Protein AF-A0A3M3CGK5-F1 (afdb_monomer_lite)

InterPro domains:
  IPR025157 Hemagglutinin repeat [PF13332] (5-58)
  IPR025157 Hemagglutinin repeat [PF13332] (68-159)
  IPR025157 Hemagglutinin repeat [PF13332] (257-401)
  IPR025157 Hemagglutinin repeat [PF13332] (557-717)
  IPR025157 Hemagglutinin repeat [PF13332] (726-782)

Sequence (1251 aa):
QEDHVSQVSADLKAGGSVALQAGQNLDIIASRINAGSNIALDAAQDLTIASAQDESSYFYAKKSKGSFGRSSSKQQESYDSSNVASVINAGQDLTINTTKAADGSVSINGGHDVSVIGSRLSAGNDLILGAINDVTVLSGVDEQGAYSQKSKSGSFGVSKSGKSELKTSSTQVASELNAGNDVVVASGKDITLRASNIGAGNDVDLRAGLLDKTGDINLLSANDEASSHSDEYKKKTGLSVSGGFLSISSAKEAGGQAQSSTSVGSQINAAGNVSLQTERDINIVGSGVNAGANVSLNAGQDVNILSAQSTQSNQDWEKNRQSGIGVSSNANGVTFFAGVDRTKEKNRLEQQSAAASQVRAGEDLTVNAKRDINQVGSDLQALNDINLTAGRNIKIDTARESQAVEQQRENSRNG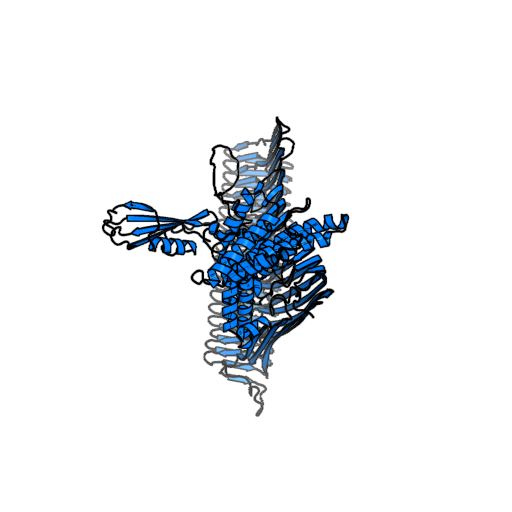LSASIDHNYGSTKDAISGAGKGEDATSKGSSTLKAVDSTSQFLSGPTGDGKFGNSKQGTSQQVVETTNRASTLDAGNNLNISASNDVQISGGQLQAGRDINIKGRDVTLDAAKGSYSQETSEQKSWSGIHGSSSGGFKLGVGGSSGIAKGDQSQEASTVTTLQAGRDVTIKASNDLNLIGTQAQAERNINLNAGNTLNIKAAQNDSSTENTRKNGGGEAGIAIGPGGIGVYASVNIGKGDLEREGKQQQEAYLYAGNHLGFTSGQDTNIAGATLRGNDVVGRVGRDLNVTSLPDTGKAQGKEFDLSATVVVGFGGSVSGSVGYGQTNGSKNWIEEQTRITAKDKVDIRTENHTQLDGALIASDSGNLKLDTNTLGYSDIAGKDKEHGYYLNVGGSYGTGSSTTQDSSQVGKGDNQKNGWSVEGWNYNKDREQIVRGTVGAGDVMVRSDTAGKDSTAGLNRDVDKAYEITRDDEHRTDVYVTKSSLDAVASPKETLDQWQKNAALYGENSRNTIDKLVDMLVVTALLPLGAVTGNATELAQRQVARTELMQQLNSLDEDKRSAGIRTVLNRVADKNLGSNAEALVARIAELGEEHPDQAMQAMVLLTTLNKPNDGASSFVPVVALGAGAIVALSAALSTTAATPEGQDRLRAAANAVALSVAQSGQSAEQQVSTSIEIWKFLFSTTFPVHLLDGENTRLVNPIVQAQGANPSSGGYAAGATPAGVGSTGGSQIADQTPVDYSRPVVELPAPGVMNQEIVDKWSREPKSLQDEMALEAAKAGAGDVIIRNLGDEAFKGMDKIEYKVKSADGKDSVVHYVRDPKTGTLMDFKFKKHSID

Secondary structure (DSSP, 8-state):
-EEEE-----EEEESS-EEEEESS-EEEES-EEEESS-EEEEESS-EEEE-EEEEEEEEEEEEEE-GGG-EEEEEEEEEEEEEE--EEEESS-EEESEEE-TTS-EEE-S-S-EEEES-EEEESS-EEEEESS-EEEE-EEEEEEEEEEEEEE-GGGSEEEEEEEEEEEEEEE--EEEESS-EEEEESS-EEEES-EEEESS-EEEE--SS-TT--EEEE-EEEEEEEEEEEEEEEEEEEEETTEEEEEEEEEEEEEEEEEEEE--EEEESS-EEEEESS-EEEES-EEEESS-EEEEESS-EEEE-EEEEEEEEEEEEEEEEEEEEEEETTEEEEEEEEEEEEEEEEEEEEEEE--EEEESS-EEEEESSEEEEES-EEEESS-EEEEESSEEEEEPEEEEEEEEEEEEEEEEEEEEEEE--HHHHHHHHHTTT-SSSHHHHHHHHHHHHHHHHHHHT--EEEEEEEEEEEEEEEEEEEEEEE--EEEESSEEEEEESSEEEEES-EEEESSEEEEEESEEEEEPEEEEEEEEEEEEEEEEEEEEE-TTSEEEEEEEEEEEEEEEEEEEEEE--EEEESSEEEEEESS-EEEES-EEEESSEEEEEESS-EEEE-EEEEEEEEEEEEEEEEEEEEEEETTEEEEEEEEEEEEEEEEEEEEEEE-EEEEESSEEEEEESS-EEEESEEEEEEEEEEEESSEEEEEPPPEEEEEEEEEEEEEEEEEEETT-EEEEEEEEEEEEEEEEE-SS--EEEEEEEEEEEESSEEEEES-EEEETTSEEEEEESEEEEE-EEEEEEEEEEEEEEEEEEESSS--PPPTTTTTSSSTTS--EEEEEEEEEEEEEEEE--EE-SSEEEETT--TT--TTTT-B--GGGSEEEEEEEEEEEEEEEEHHHHHHHH-HHHHHHHHHHHHHTHHHHHHHHHHHHHHHHHHHHHHHHHHHHS-HHHHHHHHHHHHHHHHHHT-SSHHHHHHHHHHHHHHHHTS--GGGGHHHHHHHHHHHHH-HHHHHHHHHHHHTTSPP-SS--SS-------THHHHHHHHHHTS-TTSHHHHHHHHHHHHHHHHHHHHTT--HHHHHHHHHHHHHHHHSS---GGG--GGGGGG--------------------------------SS--------S--------S---------S--SS--SHHHHHHHHHHHTT-SEEEESS--SGGGTT-EEEEEEEE-TTS-EEEEEEEE-TTT--EEEEEEEE----

Foldseek 3Di:
DKDKDDDDEAAAEEAAEAEAEEAAEAEHELYEHEYLAEYHYAHQEEYEFEWDKIKMKDWDWDWDADPQGKIKIKIKIKMKIDTRAYEYEHSAEYHYQWDADPVRDIDRNHYAEYEHELYEHEHAAEYEAEHLAEYEFFWDKIKIKMWIKMWIADRPRQKIKIKIKIKIKIDTRAYEAEHAAEYEYEYCAEYEHELYEYYHAAEYAYEHNVNHLNYEYYWYWDKIKMKMKMKIKIWHADFDDDFQWTFRIKIKIKMKIKIKIHIRTYEYEHQAEYHHEHSAEYAGELYEYEYVAEYAAAYNAEYHFFWDKIKIKMKIKMKMKGAAWGWFDDPFWIKIWHGIKIKIKMKMKMKMDTNAYEYEHAAEYAHEHQAEYHAELYEYYHLAEYAAEYQAEYEFYWDKIKMKIKIKMKIKTAFKMKMWTQLRVVLVVLVVCAQDFPDPQQNLQSNLSNLLSLLVNLLAIKMKMFHGMKMKMKMKMKMWMDTNAYEHEHSAEYHAEYAAEYEHELHEYYYAAEYHHYHQEYAFEWDKIKIKMKIKIKIKTFAWIWIPFQFTWIKGKMKIKMKMKIKMKMDTNGYEAYHQAEYAHYHLAEYHHELHEYEHLAEYEAEHNAEYYFEWDKMKIKMKIWMWMWMKIWTWTQDPQGIWIKIKIKTKIKIKMKIKMDTREYEAEHAAEYEYEHLAEYAHERYAHEHLEYEAHHNAEYHFAYAWIKMWMWMWIWIKIWMWIGDRWTKIKIKIKIKIKTWIWTGRPDAGEDEHAHAYHHAHEAEYEFELHEYEYVNLHYEAHHQAYYYYKDKTKTWMKMKMKMKIWMAIPDPFTRYDPVCGSLADRRHIKIKIWMKIWIWIWIKIQTREYEHYHYHHNNDDVPDDNCVPHHHDPVRNIGGPDGDTGMRTHIHGNNSVVCVVCVVVNVVSSVVSNVCNVLSNVLSVLVSVLVVVLVVCCVVCVVVVCSPVVSVVSVVVSQLVSLCLGLDLVSNLVSLQVLVCQAAVHRCPPLQVLVSNLLSVCCNVPVPLSVVLSVLSSLLAADDDDDDDDDDDDHQPCQQSSLLSVLSPDDCPDPVSVVSLLSNLQSLLVSLVVNPDDPVVSLVSSQSNCCSRPVDGRPLVSYDPVSVPNDDDDDDDDDDDDDDDDDDDDDDADDHDDDDDDDPDPPPPDDPPDPPPPDPDPDDPDPPPPPQKDPDAQDPVLVVQVVCVQVPDFDFPDAQDPDPVQGGWTKGWGWDADNNGAIWIKIWIARPVPRGTDDMITNGHDND

Structure (mmCIF, N/CA/C/O backbone):
data_AF-A0A3M3CGK5-F1
#
_entry.id   AF-A0A3M3CGK5-F1
#
loop_
_atom_site.group_PDB
_atom_site.id
_atom_site.type_symbol
_atom_site.label_atom_id
_atom_site.label_alt_id
_atom_site.label_comp_id
_atom_site.label_asym_id
_atom_site.label_entity_id
_atom_site.label_seq_id
_atom_site.pdbx_PDB_ins_code
_atom_site.Cartn_x
_atom_site.Cartn_y
_atom_site.Cartn_z
_atom_site.occupancy
_atom_site.B_iso_or_equiv
_atom_site.auth_seq_id
_atom_site.auth_comp_id
_atom_site.auth_asym_id
_atom_site.auth_atom_id
_atom_site.pdbx_PDB_model_num
ATOM 1 N N . GLN A 1 1 ? 22.708 24.188 -33.999 1.00 85.62 1 GLN A N 1
ATOM 2 C CA . GLN A 1 1 ? 23.704 23.153 -34.311 1.00 85.62 1 GLN A CA 1
ATOM 3 C C . GLN A 1 1 ? 22.944 21.853 -34.307 1.00 85.62 1 GLN A C 1
ATOM 5 O O . GLN A 1 1 ? 22.124 21.675 -33.413 1.00 85.62 1 GLN A O 1
ATOM 10 N N . GLU A 1 2 ? 23.135 21.062 -35.348 1.00 88.25 2 GLU A N 1
ATOM 11 C CA . GLU A 1 2 ? 22.496 19.766 -35.547 1.00 88.25 2 GLU A CA 1
ATOM 12 C C . GLU A 1 2 ? 23.625 18.803 -35.875 1.00 88.25 2 GLU A C 1
ATOM 14 O O . GLU A 1 2 ? 24.347 19.041 -36.845 1.00 88.25 2 GLU A O 1
ATOM 19 N N . ASP A 1 3 ? 23.797 17.787 -35.037 1.00 89.31 3 ASP A N 1
ATOM 20 C CA . ASP A 1 3 ? 24.798 16.741 -35.220 1.00 89.31 3 ASP A CA 1
ATOM 21 C C . ASP A 1 3 ? 24.054 15.398 -35.309 1.00 89.31 3 ASP A C 1
ATOM 23 O O . ASP A 1 3 ? 23.138 15.143 -34.523 1.00 89.31 3 ASP A O 1
ATOM 27 N N . HIS A 1 4 ? 24.422 14.564 -36.284 1.00 91.62 4 HIS A N 1
ATOM 28 C CA . HIS A 1 4 ? 23.781 13.277 -36.567 1.00 91.62 4 HIS A CA 1
ATOM 29 C C . HIS A 1 4 ? 24.838 12.186 -36.752 1.00 91.62 4 HIS A C 1
ATOM 31 O O . HIS A 1 4 ? 25.814 12.385 -37.480 1.00 91.62 4 HIS A O 1
ATOM 37 N N . VAL A 1 5 ? 24.604 11.025 -36.148 1.00 91.00 5 VAL A N 1
ATOM 38 C CA . VAL A 1 5 ? 25.349 9.782 -36.353 1.00 91.00 5 VAL A CA 1
ATOM 39 C C . VAL A 1 5 ? 24.345 8.732 -36.805 1.00 91.00 5 VAL A C 1
ATOM 41 O O . VAL A 1 5 ? 23.384 8.457 -36.098 1.00 91.00 5 VAL A O 1
ATOM 44 N N . SER A 1 6 ? 24.556 8.168 -37.993 1.00 91.25 6 SER A N 1
ATOM 45 C CA . SER A 1 6 ? 23.713 7.102 -38.538 1.00 91.25 6 SER A CA 1
ATOM 46 C C . SER A 1 6 ? 24.535 5.847 -38.803 1.00 91.25 6 SER A C 1
ATOM 48 O O . SER A 1 6 ? 25.583 5.924 -39.457 1.00 91.25 6 SER A O 1
ATOM 50 N N . GLN A 1 7 ? 24.037 4.699 -38.373 1.00 89.38 7 GLN A N 1
ATOM 51 C CA . GLN A 1 7 ? 24.633 3.397 -38.610 1.00 89.38 7 GLN A CA 1
ATOM 52 C C . GLN A 1 7 ? 24.455 2.982 -40.072 1.00 89.38 7 GLN A C 1
ATOM 54 O O . GLN A 1 7 ? 23.384 3.111 -40.669 1.00 89.38 7 GLN A O 1
ATOM 59 N N . VAL A 1 8 ? 25.525 2.459 -40.671 1.00 84.69 8 VAL A N 1
ATOM 60 C CA . VAL A 1 8 ? 25.494 1.939 -42.042 1.00 84.69 8 VAL A CA 1
ATOM 61 C C . VAL A 1 8 ? 25.454 0.418 -41.977 1.00 84.69 8 VAL A C 1
ATOM 63 O O . VAL A 1 8 ? 26.432 -0.217 -41.593 1.00 84.69 8 VAL A O 1
ATOM 66 N N . SER A 1 9 ? 24.317 -0.159 -42.365 1.00 85.00 9 SER A N 1
ATOM 67 C CA . SER A 1 9 ? 24.097 -1.607 -42.312 1.00 85.00 9 SER A CA 1
ATOM 68 C C . SER A 1 9 ? 24.811 -2.356 -43.442 1.00 85.00 9 SER A C 1
ATOM 70 O O . SER A 1 9 ? 24.832 -1.913 -44.594 1.00 85.00 9 SER A O 1
ATOM 72 N N . ALA A 1 10 ? 25.359 -3.535 -43.131 1.00 90.44 10 ALA A N 1
ATOM 73 C CA . ALA A 1 10 ? 25.738 -4.521 -44.139 1.00 90.44 10 ALA A CA 1
ATOM 74 C C . ALA A 1 10 ? 24.508 -5.369 -44.509 1.00 90.44 10 ALA A C 1
ATOM 76 O O . ALA A 1 10 ? 23.824 -5.866 -43.618 1.00 90.44 10 ALA A O 1
ATOM 77 N N . ASP A 1 11 ? 24.214 -5.543 -45.804 1.00 93.94 11 ASP A N 1
ATOM 78 C CA . ASP A 1 11 ? 23.073 -6.342 -46.289 1.00 93.94 11 ASP A CA 1
ATOM 79 C C . ASP A 1 11 ? 23.569 -7.532 -47.127 1.00 93.94 11 ASP A C 1
ATOM 81 O O . ASP A 1 11 ? 24.111 -7.361 -48.223 1.00 93.94 11 ASP A O 1
ATOM 85 N N . LEU A 1 12 ? 23.382 -8.745 -46.606 1.00 94.00 12 LEU A N 1
ATOM 86 C CA . LEU A 1 12 ? 23.694 -10.009 -47.268 1.00 94.00 12 LEU A CA 1
ATOM 87 C C . LEU A 1 12 ? 22.392 -10.713 -47.669 1.00 94.00 12 LEU A C 1
ATOM 89 O O . LEU A 1 12 ? 21.606 -11.120 -46.815 1.00 94.00 12 LEU A O 1
ATOM 93 N N . LYS A 1 13 ? 22.173 -10.900 -48.975 1.00 93.81 13 LYS A N 1
ATOM 94 C CA . LYS A 1 13 ? 21.001 -11.604 -49.524 1.00 93.81 13 LYS A CA 1
ATOM 95 C C . LYS A 1 13 ? 21.429 -12.800 -50.361 1.00 93.81 13 LYS A C 1
ATOM 97 O O . LYS A 1 13 ? 22.144 -12.632 -51.347 1.00 93.81 13 LYS A O 1
ATOM 102 N N . ALA A 1 14 ? 20.934 -13.985 -50.021 1.00 94.75 14 ALA A N 1
ATOM 103 C CA . ALA A 1 14 ? 21.137 -15.207 -50.792 1.00 94.75 14 ALA A CA 1
ATOM 104 C C . ALA A 1 14 ? 19.798 -15.872 -51.138 1.00 94.75 14 ALA A C 1
ATOM 106 O O . ALA A 1 14 ? 18.907 -15.973 -50.301 1.00 94.75 14 ALA A O 1
ATOM 107 N N . GLY A 1 15 ? 19.656 -16.369 -52.371 1.00 91.06 15 GLY A N 1
ATOM 108 C CA . GLY A 1 15 ? 18.473 -17.145 -52.774 1.00 91.06 15 GLY A CA 1
ATOM 109 C C . GLY A 1 15 ? 18.449 -18.577 -52.217 1.00 91.06 15 GLY A C 1
ATOM 110 O O . GLY A 1 15 ? 17.387 -19.185 -52.162 1.00 91.06 15 GLY A O 1
ATOM 111 N N . GLY A 1 16 ? 19.608 -19.106 -51.812 1.00 93.50 16 GLY A N 1
ATOM 112 C CA . GLY A 1 16 ? 19.770 -20.410 -51.158 1.00 93.50 16 GLY A CA 1
ATOM 113 C C . GLY A 1 16 ? 20.150 -20.254 -49.686 1.00 93.50 16 GLY A C 1
ATOM 114 O O . GLY A 1 16 ? 19.646 -19.355 -49.017 1.00 93.50 16 GLY A O 1
ATOM 115 N N . SER A 1 17 ? 21.045 -21.108 -49.190 1.00 95.81 17 SER A N 1
ATOM 116 C CA . SER A 1 17 ? 21.541 -21.041 -47.810 1.00 95.81 17 SER A CA 1
ATOM 117 C C . SER A 1 17 ? 22.719 -20.074 -47.642 1.00 95.81 17 SER A C 1
ATOM 119 O O . SER A 1 17 ? 23.505 -19.876 -48.571 1.00 95.81 17 SER A O 1
ATOM 121 N N . VAL A 1 18 ? 22.869 -19.515 -46.442 1.00 96.62 18 VAL A N 1
ATOM 122 C CA . VAL A 1 18 ? 24.046 -18.747 -46.001 1.00 96.62 18 VAL A CA 1
ATOM 123 C C . VAL A 1 18 ? 24.735 -19.519 -44.881 1.00 96.62 18 VAL A C 1
ATOM 125 O O . VAL A 1 18 ? 24.072 -19.981 -43.959 1.00 96.62 18 VAL A O 1
ATOM 128 N N . ALA A 1 19 ? 26.058 -19.644 -44.945 1.00 94.38 19 ALA A N 1
ATOM 129 C CA . ALA A 1 19 ? 26.868 -20.173 -43.852 1.00 94.38 19 ALA A CA 1
ATOM 130 C C . ALA A 1 19 ? 28.012 -19.196 -43.559 1.00 94.38 19 ALA A C 1
ATOM 132 O O . ALA A 1 19 ? 28.780 -18.870 -44.468 1.00 94.38 19 ALA A O 1
ATOM 133 N N . LEU A 1 20 ? 28.111 -18.720 -42.319 1.00 93.75 20 LEU A N 1
ATOM 134 C CA . LEU A 1 20 ? 29.194 -17.860 -41.840 1.00 93.75 20 LEU A CA 1
ATOM 135 C C . LEU A 1 20 ? 29.943 -18.591 -40.731 1.00 93.75 20 LEU A C 1
ATOM 137 O O . LEU A 1 20 ? 29.330 -19.039 -39.770 1.00 93.75 20 LEU A O 1
ATOM 141 N N . GLN A 1 21 ? 31.262 -18.710 -40.877 1.00 91.88 21 GLN A N 1
ATOM 142 C CA . GLN A 1 21 ? 32.119 -19.405 -39.921 1.00 91.88 21 GLN A CA 1
ATOM 143 C C . GLN A 1 21 ? 33.306 -18.518 -39.547 1.00 91.88 21 GLN A C 1
ATOM 145 O O . GLN A 1 21 ? 34.031 -18.052 -40.431 1.00 91.88 21 GLN A O 1
ATOM 150 N N . ALA A 1 22 ? 33.518 -18.302 -38.251 1.00 93.00 22 ALA A N 1
ATOM 151 C CA . ALA A 1 22 ? 34.638 -17.535 -37.718 1.00 93.00 22 ALA A CA 1
ATOM 152 C C . ALA A 1 22 ? 35.560 -18.412 -36.858 1.00 93.00 22 ALA A C 1
ATOM 154 O O . ALA A 1 22 ? 35.111 -19.165 -35.998 1.00 93.00 22 ALA A O 1
ATOM 155 N N . GLY A 1 23 ? 36.877 -18.282 -37.052 1.00 90.88 23 GLY A N 1
ATOM 156 C CA . GLY A 1 23 ? 37.877 -19.018 -36.263 1.00 90.88 23 GLY A CA 1
ATOM 157 C C . GLY A 1 23 ? 38.077 -18.499 -34.831 1.00 90.88 23 GLY A C 1
ATOM 158 O O . GLY A 1 23 ? 38.841 -19.101 -34.083 1.00 90.88 23 GLY A O 1
ATOM 159 N N . GLN A 1 24 ? 37.441 -17.379 -34.475 1.00 92.38 24 GLN A N 1
ATOM 160 C CA . GLN A 1 24 ? 37.379 -16.797 -33.128 1.00 92.38 24 GLN A CA 1
ATOM 161 C C . GLN A 1 24 ? 35.950 -16.274 -32.916 1.00 92.38 24 GLN A C 1
ATOM 163 O O . GLN A 1 24 ? 35.043 -17.095 -32.810 1.00 92.38 24 GLN A O 1
ATOM 168 N N . ASN A 1 25 ? 35.744 -14.954 -32.961 1.00 95.25 25 ASN A N 1
ATOM 169 C CA . ASN A 1 25 ? 34.448 -14.314 -32.737 1.00 95.25 25 ASN A CA 1
ATOM 170 C C . ASN A 1 25 ? 33.708 -14.001 -34.045 1.00 95.25 25 ASN A C 1
ATOM 172 O O . ASN A 1 25 ? 34.342 -13.707 -35.065 1.00 95.25 25 ASN A O 1
ATOM 176 N N . LEU A 1 26 ? 32.375 -14.013 -33.997 1.00 95.25 26 LEU A N 1
ATOM 177 C CA . LEU A 1 26 ? 31.499 -13.541 -35.071 1.00 95.25 26 LEU A CA 1
ATOM 178 C C . LEU A 1 26 ? 30.570 -12.441 -34.545 1.00 95.25 26 LEU A C 1
ATOM 180 O O . LEU A 1 26 ? 29.617 -12.730 -33.827 1.00 95.25 26 LEU A O 1
ATOM 184 N N . ASP A 1 27 ? 30.816 -11.200 -34.966 1.00 95.44 27 ASP A N 1
ATOM 185 C CA . ASP A 1 27 ? 29.997 -10.046 -34.593 1.00 95.44 27 ASP A CA 1
ATOM 186 C C . ASP A 1 27 ? 29.126 -9.586 -35.773 1.00 95.44 27 ASP A C 1
ATOM 188 O O . ASP A 1 27 ? 29.621 -9.249 -36.852 1.00 95.44 27 ASP A O 1
ATOM 192 N N . ILE A 1 28 ? 27.813 -9.555 -35.560 1.00 95.94 28 ILE A N 1
ATOM 193 C CA . ILE A 1 28 ? 26.800 -9.049 -36.489 1.00 95.94 28 ILE A CA 1
ATOM 194 C C . ILE A 1 28 ? 26.139 -7.850 -35.808 1.00 95.94 28 ILE A C 1
ATOM 196 O O . ILE A 1 28 ? 25.312 -8.007 -34.913 1.00 95.94 28 ILE A O 1
ATOM 200 N N . ILE A 1 29 ? 26.530 -6.642 -36.213 1.00 95.81 29 ILE A N 1
ATOM 201 C CA . ILE A 1 29 ? 26.110 -5.392 -35.565 1.00 95.81 29 ILE A CA 1
ATOM 202 C C . ILE A 1 29 ? 25.366 -4.520 -36.577 1.00 95.81 29 ILE A C 1
ATOM 204 O O . ILE A 1 29 ? 25.879 -4.294 -37.676 1.00 95.81 29 ILE A O 1
ATOM 208 N N . ALA A 1 30 ? 24.153 -4.074 -36.227 1.00 95.00 30 ALA A N 1
ATOM 209 C CA . ALA A 1 30 ? 23.237 -3.305 -37.083 1.00 95.00 30 ALA A CA 1
ATOM 210 C C . ALA A 1 30 ? 23.190 -3.791 -38.550 1.00 95.00 30 ALA A C 1
ATOM 212 O O . ALA A 1 30 ? 23.194 -3.001 -39.496 1.00 95.00 30 ALA A O 1
ATOM 213 N N . SER A 1 31 ? 23.202 -5.111 -38.755 1.00 96.06 31 SER A N 1
ATOM 214 C CA . SER A 1 31 ? 23.383 -5.738 -40.071 1.00 96.06 31 SER A CA 1
ATOM 215 C C . SER A 1 31 ? 22.205 -6.630 -40.447 1.00 96.06 31 SER A C 1
ATOM 217 O O . SER A 1 31 ? 21.457 -7.101 -39.594 1.00 96.06 31 SER A O 1
ATOM 219 N N . ARG A 1 32 ? 22.024 -6.873 -41.747 1.00 96.62 32 ARG A N 1
ATOM 220 C CA . ARG A 1 32 ? 20.918 -7.660 -42.293 1.00 96.62 32 ARG A CA 1
ATOM 221 C C . ARG A 1 32 ? 21.423 -8.877 -43.063 1.00 96.62 32 ARG A C 1
ATOM 223 O O . ARG A 1 32 ? 22.195 -8.739 -44.007 1.00 96.62 32 ARG A O 1
ATOM 230 N N . ILE A 1 33 ? 20.923 -10.062 -42.717 1.00 97.50 33 ILE A N 1
ATOM 231 C CA . ILE A 1 33 ? 21.194 -11.318 -43.429 1.00 97.50 33 ILE A CA 1
ATOM 232 C C . ILE A 1 33 ? 19.860 -11.956 -43.818 1.00 97.50 33 ILE A C 1
ATOM 234 O O . ILE A 1 33 ? 19.031 -12.235 -42.960 1.00 97.50 33 ILE A O 1
ATOM 238 N N . ASN A 1 34 ? 19.644 -12.203 -45.110 1.00 97.12 34 ASN A N 1
ATOM 239 C CA . ASN A 1 34 ? 18.465 -12.908 -45.612 1.00 97.12 34 ASN A CA 1
ATOM 240 C C . ASN A 1 34 ? 18.882 -14.091 -46.485 1.00 97.12 34 ASN A C 1
ATOM 242 O O . ASN A 1 34 ? 19.639 -13.918 -47.444 1.00 97.12 34 ASN A O 1
ATOM 246 N N . ALA A 1 35 ? 18.329 -15.267 -46.205 1.00 97.38 35 ALA A N 1
ATOM 247 C CA . ALA A 1 35 ? 18.536 -16.475 -46.995 1.00 97.38 35 ALA A CA 1
ATOM 248 C C . ALA A 1 35 ? 17.193 -17.086 -47.409 1.00 97.38 35 ALA A C 1
ATOM 250 O O . ALA A 1 35 ? 16.281 -17.195 -46.594 1.00 97.38 35 ALA A O 1
ATOM 251 N N . GLY A 1 36 ? 17.071 -17.529 -48.662 1.00 95.62 36 GLY A N 1
ATOM 252 C CA . GLY A 1 36 ? 15.885 -18.251 -49.140 1.00 95.62 36 GLY A CA 1
ATOM 253 C C . GLY A 1 36 ? 15.762 -19.678 -48.587 1.00 95.62 36 GLY A C 1
ATOM 254 O O . GLY A 1 36 ? 14.713 -20.301 -48.717 1.00 95.62 36 GLY A O 1
ATOM 255 N N . SER A 1 37 ? 16.827 -20.221 -47.991 1.00 96.12 37 SER A N 1
ATOM 256 C CA . SER A 1 37 ? 16.838 -21.530 -47.322 1.00 96.12 37 SER A CA 1
ATOM 257 C C . SER A 1 37 ? 17.387 -21.398 -45.896 1.00 96.12 37 SER A C 1
ATOM 259 O O . SER A 1 37 ? 16.809 -20.648 -45.113 1.00 96.12 37 SER A O 1
ATOM 261 N N . ASN A 1 38 ? 18.474 -22.092 -45.546 1.00 96.25 38 ASN A N 1
ATOM 262 C CA . ASN A 1 38 ? 18.991 -22.121 -44.175 1.00 96.25 38 ASN A CA 1
ATOM 263 C C . ASN A 1 38 ? 20.016 -21.008 -43.925 1.00 96.25 38 ASN A C 1
ATOM 265 O O . ASN A 1 38 ? 20.749 -20.621 -44.839 1.00 96.25 38 ASN A O 1
ATOM 269 N N . ILE A 1 39 ? 20.125 -20.551 -42.681 1.00 97.50 39 ILE A N 1
ATOM 270 C CA . ILE A 1 39 ? 21.254 -19.743 -42.208 1.00 97.50 39 ILE A CA 1
ATOM 271 C C . ILE A 1 39 ? 21.978 -20.528 -41.116 1.00 97.50 39 ILE A C 1
ATOM 273 O O . ILE A 1 39 ? 21.357 -20.914 -40.133 1.00 97.50 39 ILE A O 1
ATOM 277 N N . ALA A 1 40 ? 23.284 -20.729 -41.281 1.00 95.38 40 ALA A N 1
ATOM 278 C CA . ALA A 1 40 ? 24.159 -21.289 -40.255 1.00 95.38 40 ALA A CA 1
ATOM 279 C C . ALA A 1 40 ? 25.221 -20.257 -39.859 1.00 95.38 40 ALA A C 1
ATOM 281 O O . ALA A 1 40 ? 25.940 -19.745 -40.723 1.00 95.38 40 ALA A O 1
ATOM 282 N N . LEU A 1 41 ? 25.304 -19.933 -38.572 1.00 95.69 41 LEU A N 1
ATOM 283 C CA . LEU A 1 41 ? 26.285 -19.007 -38.012 1.00 95.69 41 LEU A CA 1
ATOM 284 C C . LEU A 1 41 ? 27.110 -19.748 -36.962 1.00 95.69 41 LEU A C 1
ATOM 286 O O . LEU A 1 41 ? 26.560 -20.157 -35.945 1.00 95.69 41 LEU A O 1
ATOM 290 N N . ASP A 1 42 ? 28.409 -19.907 -37.190 1.00 94.06 42 ASP A N 1
ATOM 291 C CA . ASP A 1 42 ? 29.308 -20.584 -36.254 1.00 94.06 42 ASP A CA 1
ATOM 292 C C . ASP A 1 42 ? 30.524 -19.704 -35.917 1.00 94.06 42 ASP A C 1
ATOM 294 O O . ASP A 1 42 ? 31.160 -19.107 -36.791 1.00 94.06 42 ASP A O 1
ATOM 298 N N . ALA A 1 43 ? 30.885 -19.668 -34.640 1.00 94.56 43 ALA A N 1
ATOM 299 C CA . ALA A 1 43 ? 32.074 -19.030 -34.094 1.00 94.56 43 ALA A CA 1
ATOM 300 C C . ALA A 1 43 ? 32.791 -20.015 -33.160 1.00 94.56 43 ALA A C 1
ATOM 302 O O . ALA A 1 43 ? 32.150 -20.749 -32.411 1.00 94.56 43 ALA A O 1
ATOM 303 N N . ALA A 1 44 ? 34.124 -20.039 -33.192 1.00 90.38 44 ALA A N 1
ATOM 304 C CA . ALA A 1 44 ? 34.911 -20.884 -32.288 1.00 90.38 44 ALA A CA 1
ATOM 305 C C . ALA A 1 44 ? 34.986 -20.332 -30.849 1.00 90.38 44 ALA A C 1
ATOM 307 O O . ALA A 1 44 ? 35.365 -21.057 -29.934 1.00 90.38 44 ALA A O 1
ATOM 308 N N . GLN A 1 45 ? 34.686 -19.045 -30.662 1.00 92.44 45 GLN A N 1
ATOM 309 C CA . GLN A 1 45 ? 34.605 -18.361 -29.372 1.00 92.44 45 GLN A CA 1
ATOM 310 C C . GLN A 1 45 ? 33.227 -17.701 -29.260 1.00 92.44 45 GLN A C 1
ATOM 312 O O . GLN A 1 45 ? 32.242 -18.426 -29.141 1.00 92.44 45 GLN A O 1
ATOM 317 N N . ASP A 1 46 ? 33.133 -16.375 -29.349 1.00 95.19 46 ASP A N 1
ATOM 318 C CA . ASP A 1 46 ? 31.902 -15.651 -29.031 1.00 95.19 46 ASP A CA 1
ATOM 319 C C . ASP A 1 46 ? 31.126 -15.263 -30.293 1.00 95.19 46 ASP A C 1
ATOM 321 O O . ASP A 1 46 ? 31.704 -14.884 -31.316 1.00 95.19 46 ASP A O 1
ATOM 325 N N . LEU A 1 47 ? 29.799 -15.338 -30.227 1.00 96.88 47 LEU A N 1
ATOM 326 C CA . LEU A 1 47 ? 28.917 -14.876 -31.293 1.00 96.88 47 LEU A CA 1
ATOM 327 C C . LEU A 1 47 ? 27.991 -13.782 -30.765 1.00 96.88 47 LEU A C 1
ATOM 329 O O . LEU A 1 47 ? 27.125 -14.040 -29.928 1.00 96.88 47 LEU A O 1
ATOM 333 N N . THR A 1 48 ? 28.143 -12.571 -31.297 1.00 97.00 48 THR A N 1
ATOM 334 C CA . THR A 1 48 ? 27.354 -11.401 -30.896 1.00 97.00 48 THR A CA 1
ATOM 335 C C . THR A 1 48 ? 26.470 -10.941 -32.046 1.00 97.00 48 THR A C 1
ATOM 337 O O . THR A 1 48 ? 26.959 -10.609 -33.122 1.00 97.00 48 THR A O 1
ATOM 340 N N . ILE A 1 49 ? 25.162 -10.863 -31.819 1.00 97.44 49 ILE A N 1
ATOM 341 C CA . ILE A 1 49 ? 24.195 -10.241 -32.724 1.00 97.44 49 ILE A CA 1
ATOM 342 C C . ILE A 1 49 ? 23.588 -9.052 -31.987 1.00 97.44 49 ILE A C 1
ATOM 344 O O . ILE A 1 49 ? 22.754 -9.230 -31.105 1.00 97.44 49 ILE A O 1
ATOM 348 N N . ALA A 1 50 ? 24.015 -7.840 -32.322 1.00 96.75 50 ALA A N 1
ATOM 349 C CA . ALA A 1 50 ? 23.640 -6.641 -31.580 1.00 96.75 50 ALA A CA 1
ATOM 350 C C . ALA A 1 50 ? 23.035 -5.558 -32.477 1.00 96.75 50 ALA A C 1
ATOM 352 O O . ALA A 1 50 ? 23.351 -5.444 -33.669 1.00 96.75 50 ALA A O 1
ATOM 353 N N . SER A 1 51 ? 22.176 -4.730 -31.892 1.00 95.38 51 SER A N 1
ATOM 354 C CA . SER A 1 51 ? 21.855 -3.415 -32.429 1.00 95.38 51 SER A CA 1
ATOM 355 C C . SER A 1 51 ? 23.047 -2.463 -32.286 1.00 95.38 51 SER A C 1
ATOM 357 O O . SER A 1 51 ? 23.965 -2.685 -31.496 1.00 95.38 51 SER A O 1
ATOM 359 N N . ALA A 1 52 ? 23.029 -1.378 -33.053 1.00 94.50 52 ALA A N 1
ATOM 360 C CA . ALA A 1 52 ? 23.831 -0.185 -32.786 1.00 94.50 52 ALA A CA 1
ATOM 361 C C . ALA A 1 52 ? 22.914 1.041 -32.779 1.00 94.50 52 ALA A C 1
ATOM 363 O O . ALA A 1 52 ? 21.786 0.950 -33.248 1.00 94.50 52 ALA A O 1
ATOM 364 N N . GLN A 1 53 ? 23.363 2.171 -32.240 1.00 94.00 53 GLN A N 1
ATOM 365 C CA . GLN A 1 53 ? 22.501 3.335 -32.025 1.00 94.00 53 GLN A CA 1
ATOM 366 C C . GLN A 1 53 ? 22.691 4.411 -33.103 1.00 94.00 53 GLN A C 1
ATOM 368 O O . GLN A 1 53 ? 23.823 4.791 -33.410 1.00 94.00 53 GLN A O 1
ATOM 373 N N . ASP A 1 54 ? 21.590 4.909 -33.661 1.00 93.94 54 ASP A N 1
ATOM 374 C CA . ASP A 1 54 ? 21.543 6.178 -34.387 1.00 93.94 54 ASP A CA 1
ATOM 375 C C . ASP A 1 54 ? 21.369 7.304 -33.368 1.00 93.94 54 ASP A C 1
ATOM 377 O O . ASP A 1 54 ? 20.432 7.268 -32.573 1.00 93.94 54 ASP A O 1
ATOM 381 N N . GLU A 1 55 ? 22.240 8.311 -33.404 1.00 94.75 55 GLU A N 1
ATOM 382 C CA . GLU A 1 55 ? 22.215 9.436 -32.467 1.00 94.75 55 GLU A CA 1
ATOM 383 C C . GLU A 1 55 ? 21.953 10.750 -33.204 1.00 94.75 55 GLU A C 1
ATOM 385 O O . GLU A 1 55 ? 22.550 11.051 -34.243 1.00 94.75 55 GLU A O 1
ATOM 390 N N . SER A 1 56 ? 21.089 11.590 -32.646 1.00 93.75 56 SER A N 1
ATOM 391 C CA . SER A 1 56 ? 20.897 12.959 -33.108 1.00 93.75 56 SER A CA 1
ATOM 392 C C . SER A 1 56 ? 20.885 13.931 -31.941 1.00 93.75 56 SER A C 1
ATOM 394 O O . SER A 1 56 ? 20.276 13.684 -30.903 1.00 93.75 56 SER A O 1
ATOM 396 N N . SER A 1 57 ? 21.560 15.067 -32.107 1.00 93.75 57 SER A N 1
ATOM 397 C CA . SER A 1 57 ? 21.535 16.151 -31.130 1.00 93.75 57 SER A CA 1
ATOM 398 C C . SER A 1 57 ? 21.207 17.482 -31.795 1.00 93.75 57 SER A C 1
ATOM 400 O O . SER A 1 57 ? 21.660 17.796 -32.898 1.00 93.75 57 SER A O 1
ATOM 402 N N . TYR A 1 58 ? 20.399 18.284 -31.112 1.00 93.81 58 TYR A N 1
ATOM 403 C CA . TYR A 1 58 ? 20.003 19.615 -31.546 1.00 93.81 58 TYR A CA 1
ATOM 404 C C . TYR A 1 58 ? 20.267 20.607 -30.424 1.00 93.81 58 TYR A C 1
ATOM 406 O O . TYR A 1 58 ? 19.777 20.445 -29.310 1.00 93.81 58 TYR A O 1
ATOM 414 N N . PHE A 1 59 ? 20.991 21.680 -30.736 1.00 94.56 59 PHE A N 1
ATOM 415 C CA . PHE A 1 59 ? 21.213 22.804 -29.832 1.00 94.56 59 PHE A CA 1
ATOM 416 C C . PHE A 1 59 ? 20.815 24.123 -30.494 1.00 94.56 59 PHE A C 1
ATOM 418 O O . PHE A 1 59 ? 21.302 24.494 -31.573 1.00 94.56 59 PHE A O 1
ATOM 425 N N . TYR A 1 60 ? 19.980 24.891 -29.797 1.00 94.06 60 TYR A N 1
ATOM 426 C CA . TYR A 1 60 ? 19.566 26.227 -30.196 1.00 94.06 60 TYR A CA 1
ATOM 427 C C . TYR A 1 60 ? 19.572 27.187 -29.016 1.00 94.06 60 TYR A C 1
ATOM 429 O O . TYR A 1 60 ? 18.812 27.028 -28.066 1.00 94.06 60 TYR A O 1
ATOM 437 N N . ALA A 1 61 ? 20.335 28.271 -29.130 1.00 93.31 61 ALA A N 1
ATOM 438 C CA . ALA A 1 61 ? 20.292 29.381 -28.191 1.00 93.31 61 ALA A CA 1
ATOM 439 C C . ALA A 1 61 ? 20.115 30.710 -28.932 1.00 93.31 61 ALA A C 1
ATOM 441 O O . ALA A 1 61 ? 20.819 31.018 -29.893 1.00 93.31 61 ALA A O 1
ATOM 442 N N . LYS A 1 62 ? 19.178 31.539 -28.466 1.00 94.12 62 LYS A N 1
ATOM 443 C CA . LYS A 1 62 ? 18.951 32.889 -28.988 1.00 94.12 62 LYS A CA 1
ATOM 444 C C . LYS A 1 62 ? 18.680 33.868 -27.861 1.00 94.12 62 LYS A C 1
ATOM 446 O O . LYS A 1 62 ? 17.736 33.710 -27.087 1.00 94.12 62 LYS A O 1
ATOM 451 N N . LYS A 1 63 ? 19.450 34.953 -27.848 1.00 90.31 63 LYS A N 1
ATOM 452 C CA . LYS A 1 63 ? 19.208 36.128 -27.010 1.00 90.31 63 LYS A CA 1
ATOM 453 C C . LYS A 1 63 ? 18.749 37.285 -27.886 1.00 90.31 63 LYS A C 1
ATOM 455 O O . LYS A 1 63 ? 19.346 37.576 -28.916 1.00 90.31 63 LYS A O 1
ATOM 460 N N . SER A 1 64 ? 17.678 37.955 -27.490 1.00 90.31 64 SER A N 1
ATOM 461 C CA . SER A 1 64 ? 17.138 39.117 -28.195 1.00 90.31 64 SER A CA 1
ATOM 462 C C . SER A 1 64 ? 16.980 40.278 -27.223 1.00 90.31 64 SER A C 1
ATOM 464 O O . SER A 1 64 ? 16.517 40.099 -26.095 1.00 90.31 64 SER A O 1
ATOM 466 N N . LYS A 1 65 ? 17.394 41.471 -27.656 1.00 88.69 65 LYS A N 1
ATOM 467 C CA . LYS A 1 65 ? 17.222 42.731 -26.926 1.00 88.69 65 LYS A CA 1
ATOM 468 C C . LYS A 1 65 ? 16.166 43.566 -27.651 1.00 88.69 65 LYS A C 1
ATOM 470 O O . LYS A 1 65 ? 16.188 43.637 -28.874 1.00 88.69 65 LYS A O 1
ATOM 475 N N . GLY A 1 66 ? 15.246 44.163 -26.904 1.00 82.88 66 GLY A N 1
ATOM 476 C CA . GLY A 1 66 ? 14.246 45.104 -27.409 1.00 82.88 66 GLY A CA 1
ATOM 477 C C . GLY A 1 66 ? 14.413 46.491 -26.787 1.00 82.88 66 GLY A C 1
ATOM 478 O O . GLY A 1 66 ? 15.232 46.688 -25.887 1.00 82.88 66 GLY A O 1
ATOM 479 N N . SER A 1 67 ? 13.611 47.452 -27.246 1.00 83.31 67 SER A N 1
ATOM 480 C CA . SER A 1 67 ? 13.600 48.822 -26.715 1.00 83.31 67 SER A CA 1
ATOM 481 C C . SER A 1 67 ? 13.249 48.864 -25.220 1.00 83.31 67 SER A C 1
ATOM 483 O O . SER A 1 67 ? 12.544 47.990 -24.709 1.00 83.31 67 SER A O 1
ATOM 485 N N . PHE A 1 68 ? 13.725 49.902 -24.522 1.00 80.06 68 PHE A N 1
ATOM 486 C CA . PHE A 1 68 ? 13.450 50.158 -23.098 1.00 80.06 68 PHE A CA 1
ATOM 487 C C . PHE A 1 68 ? 13.890 49.031 -22.137 1.00 80.06 68 PHE A C 1
ATOM 489 O O . PHE A 1 68 ? 13.214 48.729 -21.155 1.00 80.06 68 PHE A O 1
ATOM 496 N N . GLY A 1 69 ? 15.027 48.378 -22.414 1.00 81.50 69 GLY A N 1
ATOM 497 C CA . GLY A 1 69 ? 15.633 47.377 -21.518 1.00 81.50 69 GLY A CA 1
ATOM 498 C C . GLY A 1 69 ? 14.974 45.991 -21.543 1.00 81.50 69 GLY A C 1
ATOM 499 O O . GLY A 1 69 ? 15.316 45.132 -20.729 1.00 81.50 69 GLY A O 1
ATOM 500 N N . ARG A 1 70 ? 14.047 45.747 -22.480 1.00 88.62 70 ARG A N 1
ATOM 501 C CA . ARG A 1 70 ? 13.410 44.436 -22.671 1.00 88.62 70 ARG A CA 1
ATOM 502 C C . ARG A 1 70 ? 14.428 43.429 -23.202 1.00 88.62 70 ARG A C 1
ATOM 504 O O . ARG A 1 70 ? 15.201 43.735 -24.108 1.00 88.62 70 ARG A O 1
ATOM 511 N N . SER A 1 71 ? 14.408 42.207 -22.685 1.00 91.06 71 SER A N 1
ATOM 512 C CA . SER A 1 71 ? 15.229 41.120 -23.228 1.00 91.06 71 SER A CA 1
ATOM 513 C C . SER A 1 71 ? 14.523 39.775 -23.132 1.00 91.06 71 SER A C 1
ATOM 515 O O . SER A 1 71 ? 13.699 39.554 -22.246 1.00 91.06 71 SER A O 1
ATOM 517 N N . SER A 1 72 ? 14.834 38.874 -24.058 1.00 91.31 72 SER A N 1
ATOM 518 C CA . SER A 1 72 ? 14.402 37.479 -24.004 1.00 91.31 72 SER A CA 1
ATOM 519 C C . SER A 1 72 ? 15.559 36.555 -24.351 1.00 91.31 72 SER A C 1
ATOM 521 O O . SER A 1 72 ? 16.284 36.828 -25.307 1.00 91.31 72 SER A O 1
ATOM 523 N N . SER A 1 73 ? 15.699 35.462 -23.611 1.00 92.94 73 SER A N 1
ATOM 524 C CA . SER A 1 73 ? 16.595 34.355 -23.937 1.00 92.94 73 SER A CA 1
ATOM 525 C C . SER A 1 73 ? 15.765 33.096 -24.153 1.00 92.94 73 SER A C 1
ATOM 527 O O . SER A 1 73 ? 14.813 32.855 -23.406 1.00 92.94 73 SER A O 1
ATOM 529 N N . LYS A 1 74 ? 16.096 32.314 -25.176 1.00 93.00 74 LYS A N 1
ATOM 530 C CA . LYS A 1 74 ? 15.535 30.985 -25.427 1.00 93.00 74 LYS A CA 1
ATOM 531 C C . LYS A 1 74 ? 16.696 30.028 -25.681 1.00 93.00 74 LYS A C 1
ATOM 533 O O . LYS A 1 74 ? 17.520 30.335 -26.536 1.00 93.00 74 LYS A O 1
ATOM 538 N N . GLN A 1 75 ? 16.732 28.918 -24.960 1.00 95.19 75 GLN A N 1
ATOM 539 C CA . GLN A 1 75 ? 17.657 27.805 -25.136 1.00 95.19 75 GLN A CA 1
ATOM 540 C C . GLN A 1 75 ? 16.831 26.526 -25.274 1.00 95.19 75 GLN A C 1
ATOM 542 O O . GLN A 1 75 ? 15.849 26.352 -24.553 1.00 95.19 75 GLN A O 1
ATOM 547 N N . GLN A 1 76 ? 17.166 25.696 -26.249 1.00 93.69 76 GLN A N 1
ATOM 548 C CA . GLN A 1 76 ? 16.553 24.399 -26.493 1.00 93.69 76 GLN A CA 1
ATOM 549 C C . GLN A 1 76 ? 17.655 23.415 -26.837 1.00 93.69 76 GLN A C 1
ATOM 551 O O . GLN A 1 76 ? 18.502 23.727 -27.674 1.00 93.69 76 GLN A O 1
ATOM 556 N N . GLU A 1 77 ? 17.609 22.260 -26.198 1.00 94.62 77 GLU A N 1
ATOM 557 C CA . GLU A 1 77 ? 18.506 21.143 -26.438 1.00 94.62 77 GLU A CA 1
ATOM 558 C C . GLU A 1 77 ? 17.652 19.889 -26.548 1.00 94.62 77 GLU A C 1
ATOM 560 O O . GLU A 1 77 ? 16.697 19.726 -25.787 1.00 94.62 77 GLU A O 1
ATOM 565 N N . SER A 1 78 ? 17.953 19.025 -27.502 1.00 94.12 78 SER A N 1
ATOM 566 C CA . SER A 1 78 ? 17.381 17.687 -27.539 1.00 94.12 78 SER A CA 1
ATOM 567 C C . SER A 1 78 ? 18.424 16.691 -28.002 1.00 94.12 78 SER A C 1
ATOM 569 O O . SER A 1 78 ? 19.287 17.035 -28.809 1.00 94.12 78 SER A O 1
ATOM 571 N N . TYR A 1 79 ? 18.329 15.481 -27.479 1.00 94.38 79 TYR A N 1
ATOM 572 C CA . TYR A 1 79 ? 19.142 14.335 -27.841 1.00 94.38 79 TYR A CA 1
ATOM 573 C C . TYR A 1 79 ? 18.215 13.135 -28.010 1.00 94.38 79 TYR A C 1
ATOM 575 O O . TYR A 1 79 ? 17.287 12.967 -27.219 1.00 94.38 79 TYR A O 1
ATOM 583 N N . ASP A 1 80 ? 18.441 12.348 -29.047 1.00 95.12 80 ASP A N 1
ATOM 584 C CA . ASP A 1 80 ? 17.695 11.134 -29.356 1.00 95.12 80 ASP A CA 1
ATOM 585 C C . ASP A 1 80 ? 18.706 10.073 -29.793 1.00 95.12 80 ASP A C 1
ATOM 587 O O . ASP A 1 80 ? 19.532 10.345 -30.666 1.00 95.12 80 ASP A O 1
ATOM 591 N N . SER A 1 81 ? 18.671 8.914 -29.143 1.00 94.94 81 SER A N 1
ATOM 592 C CA . SER A 1 81 ? 19.462 7.729 -29.458 1.00 94.94 81 SER A CA 1
ATOM 593 C C . SER A 1 81 ? 18.510 6.558 -29.650 1.00 94.94 81 SER A C 1
ATOM 595 O O . SER A 1 81 ? 17.757 6.217 -28.736 1.00 94.94 81 SER A O 1
ATOM 597 N N . SER A 1 82 ? 18.515 5.966 -30.843 1.00 94.19 82 SER A N 1
ATOM 598 C CA . SER A 1 82 ? 17.580 4.905 -31.231 1.00 94.19 82 SER A CA 1
ATOM 599 C C . SER A 1 82 ? 18.309 3.675 -31.760 1.00 94.19 82 SER A C 1
ATOM 601 O O . SER A 1 82 ? 19.284 3.782 -32.502 1.00 94.19 82 SER A O 1
ATOM 603 N N . ASN A 1 83 ? 17.854 2.482 -31.385 1.00 92.62 83 ASN A N 1
ATOM 604 C CA . ASN A 1 83 ? 18.483 1.228 -31.783 1.00 92.62 83 ASN A CA 1
ATOM 605 C C . ASN A 1 83 ? 18.150 0.853 -33.231 1.00 92.62 83 ASN A C 1
ATOM 607 O O . ASN A 1 83 ? 17.002 0.627 -33.610 1.00 92.62 83 ASN A O 1
ATOM 611 N N . VAL A 1 84 ? 19.198 0.651 -34.020 1.00 94.19 84 VAL A N 1
ATOM 612 C CA . VAL A 1 84 ? 19.177 -0.007 -35.323 1.00 94.19 84 VAL A CA 1
ATOM 613 C C . VAL A 1 84 ? 19.498 -1.487 -35.125 1.00 94.19 84 VAL A C 1
ATOM 615 O O . VAL A 1 84 ? 20.653 -1.879 -34.951 1.00 94.19 84 VAL A O 1
ATOM 618 N N . ALA A 1 85 ? 18.455 -2.315 -35.133 1.00 94.38 85 ALA A N 1
ATOM 619 C CA . ALA A 1 85 ? 18.543 -3.756 -34.913 1.00 94.38 85 ALA A CA 1
ATOM 620 C C . ALA A 1 85 ? 19.347 -4.498 -35.996 1.00 94.38 85 ALA A C 1
ATOM 622 O O . ALA A 1 85 ? 19.251 -4.185 -37.188 1.00 94.38 85 ALA A O 1
ATOM 623 N N . SER A 1 86 ? 20.049 -5.566 -35.599 1.00 97.00 86 SER A N 1
ATOM 624 C CA . SER A 1 86 ? 20.459 -6.606 -36.549 1.00 97.00 86 SER A CA 1
ATOM 625 C C . SER A 1 86 ? 19.269 -7.500 -36.897 1.00 97.00 86 SER A C 1
ATOM 627 O O . SER A 1 86 ? 18.479 -7.861 -36.025 1.00 97.00 86 SER A O 1
ATOM 629 N N . VAL A 1 87 ? 19.126 -7.855 -38.176 1.00 97.50 87 VAL A N 1
ATOM 630 C CA . VAL A 1 87 ? 17.993 -8.637 -38.692 1.00 97.50 87 VAL A CA 1
ATOM 631 C C . VAL A 1 87 ? 18.491 -9.858 -39.458 1.00 97.50 87 VAL A C 1
ATOM 633 O O . VAL A 1 87 ? 19.114 -9.721 -40.512 1.00 97.50 87 VAL A O 1
ATOM 636 N N . ILE A 1 88 ? 18.169 -11.055 -38.973 1.00 98.06 88 ILE A N 1
ATOM 637 C CA . ILE A 1 88 ? 18.545 -12.329 -39.598 1.00 98.06 88 ILE A CA 1
ATOM 638 C C . ILE A 1 88 ? 17.272 -13.097 -39.952 1.00 98.06 88 ILE A C 1
ATOM 640 O O . ILE A 1 88 ? 16.511 -13.459 -39.062 1.00 98.06 88 ILE A O 1
ATOM 644 N N . ASN A 1 89 ? 17.047 -13.357 -41.242 1.00 97.88 89 ASN A N 1
ATOM 645 C CA . ASN A 1 89 ? 15.868 -14.068 -41.740 1.00 97.88 89 ASN A CA 1
ATOM 646 C C . ASN A 1 89 ? 16.272 -15.298 -42.564 1.00 97.88 89 ASN A C 1
ATOM 648 O O . ASN A 1 89 ? 16.792 -15.160 -43.678 1.00 97.88 89 ASN A O 1
ATOM 652 N N . ALA A 1 90 ? 15.994 -16.490 -42.045 1.00 97.75 90 ALA A N 1
ATOM 653 C CA . ALA A 1 90 ? 16.130 -17.754 -42.760 1.00 97.75 90 ALA A CA 1
ATOM 654 C C . ALA A 1 90 ? 14.768 -18.202 -43.312 1.00 97.75 90 ALA A C 1
ATOM 656 O O . ALA A 1 90 ? 13.778 -18.237 -42.586 1.00 97.75 90 ALA A O 1
ATOM 657 N N . GLY A 1 91 ? 14.707 -18.573 -44.593 1.00 96.44 91 GLY A N 1
ATOM 658 C CA . GLY A 1 91 ? 13.496 -19.131 -45.203 1.00 96.44 91 GLY A CA 1
ATOM 659 C C . GLY A 1 91 ? 13.111 -20.515 -44.665 1.00 96.44 91 GLY A C 1
ATOM 660 O O . GLY A 1 91 ? 11.956 -20.906 -44.782 1.00 96.44 91 GLY A O 1
ATOM 661 N N . GLN A 1 92 ? 14.068 -21.244 -44.085 1.00 95.81 92 GLN A N 1
ATOM 662 C CA . GLN A 1 92 ? 13.883 -22.540 -43.425 1.00 95.81 92 GLN A CA 1
ATOM 663 C C . GLN A 1 92 ? 14.507 -22.482 -42.021 1.00 95.81 92 GLN A C 1
ATOM 665 O O . GLN A 1 92 ? 13.981 -21.752 -41.186 1.00 95.81 92 GLN A O 1
ATOM 670 N N . ASP A 1 93 ? 15.612 -23.189 -41.762 1.00 96.56 93 ASP A N 1
ATOM 671 C CA . ASP A 1 93 ? 16.222 -23.281 -40.428 1.00 96.56 93 ASP A CA 1
ATOM 672 C C . ASP A 1 93 ? 17.274 -22.173 -40.197 1.00 96.56 93 ASP A C 1
ATOM 674 O O . ASP A 1 93 ? 18.073 -21.861 -41.089 1.00 96.56 93 ASP A O 1
ATOM 678 N N . LEU A 1 94 ? 17.309 -21.608 -38.985 1.00 97.31 94 LEU A N 1
ATOM 679 C CA . LEU A 1 94 ? 18.387 -20.744 -38.486 1.00 97.31 94 LEU A CA 1
ATOM 680 C C . LEU A 1 94 ? 19.130 -21.468 -37.359 1.00 97.31 94 LEU A C 1
ATOM 682 O O . LEU A 1 94 ? 18.571 -21.655 -36.282 1.00 97.31 94 LEU A O 1
ATOM 686 N N . THR A 1 95 ? 20.390 -21.837 -37.583 1.00 95.94 95 THR A N 1
ATOM 687 C CA . THR A 1 95 ? 21.243 -22.481 -36.574 1.00 95.94 95 THR A CA 1
ATOM 688 C C . THR A 1 95 ? 22.405 -21.575 -36.186 1.00 95.94 95 THR A C 1
ATOM 690 O O . THR A 1 95 ? 23.122 -21.060 -37.047 1.00 95.94 95 THR A O 1
ATOM 693 N N . ILE A 1 96 ? 22.609 -21.389 -34.886 1.00 96.06 96 ILE A N 1
ATOM 694 C CA . ILE A 1 96 ? 23.669 -20.554 -34.314 1.00 96.06 96 ILE A CA 1
ATOM 695 C C . ILE A 1 96 ? 24.492 -21.411 -33.358 1.00 96.06 96 ILE A C 1
ATOM 697 O O . ILE A 1 96 ? 23.935 -21.943 -32.395 1.00 96.06 96 ILE A O 1
ATOM 701 N N . ASN A 1 97 ? 25.789 -21.569 -33.646 1.00 94.12 97 ASN A N 1
ATOM 702 C CA . ASN A 1 97 ? 26.744 -22.410 -32.909 1.00 94.12 97 ASN A CA 1
ATOM 703 C C . ASN A 1 97 ? 26.233 -23.839 -32.656 1.00 94.12 97 ASN A C 1
ATOM 705 O O . ASN A 1 97 ? 26.616 -24.514 -31.695 1.00 94.12 97 ASN A O 1
ATOM 709 N N . THR A 1 98 ? 25.355 -24.312 -33.536 1.00 91.75 98 THR A N 1
ATOM 710 C CA . THR A 1 98 ? 24.645 -25.581 -33.420 1.00 91.75 98 THR A CA 1
ATOM 711 C C . THR A 1 98 ? 24.521 -26.247 -34.778 1.00 91.75 98 THR A C 1
ATOM 713 O O . THR A 1 98 ? 24.501 -25.602 -35.826 1.00 91.75 98 THR A O 1
ATOM 716 N N . THR A 1 99 ? 24.454 -27.572 -34.771 1.00 86.25 99 THR A N 1
ATOM 717 C CA . THR A 1 99 ? 24.088 -28.373 -35.937 1.00 86.25 99 THR A CA 1
ATOM 718 C C . THR A 1 99 ? 22.824 -29.157 -35.641 1.00 86.25 99 THR A C 1
ATOM 720 O O . THR A 1 99 ? 22.639 -29.664 -34.537 1.00 86.25 99 THR A O 1
ATOM 723 N N . LYS A 1 100 ? 21.966 -29.273 -36.656 1.00 86.94 100 LYS A N 1
ATOM 724 C CA . LYS A 1 100 ? 20.775 -30.120 -36.653 1.00 86.94 100 LYS A CA 1
ATOM 725 C C . LYS A 1 100 ? 20.999 -31.284 -37.616 1.00 86.94 100 LYS A C 1
ATOM 727 O O . LYS A 1 100 ? 21.237 -31.069 -38.806 1.00 86.94 100 LYS A O 1
ATOM 732 N N . ALA A 1 101 ? 20.966 -32.511 -37.112 1.00 83.88 101 ALA A N 1
ATOM 733 C CA . ALA A 1 101 ? 21.069 -33.710 -37.935 1.00 83.88 101 ALA A CA 1
ATOM 734 C C . ALA A 1 101 ? 19.727 -34.049 -38.610 1.00 83.88 101 ALA A C 1
ATOM 736 O O . ALA A 1 101 ? 18.672 -33.520 -38.264 1.00 83.88 101 ALA A O 1
ATOM 737 N N . ALA A 1 102 ? 19.756 -34.958 -39.591 1.00 79.81 102 ALA A N 1
ATOM 738 C CA . ALA A 1 102 ? 18.569 -35.351 -40.361 1.00 79.81 102 ALA A CA 1
ATOM 739 C C . ALA A 1 102 ? 17.492 -36.068 -39.523 1.00 79.81 102 ALA A C 1
ATOM 741 O O . ALA A 1 102 ? 16.340 -36.138 -39.942 1.00 79.81 102 ALA A O 1
ATOM 742 N N . ASP A 1 103 ? 17.868 -36.602 -38.359 1.00 77.56 103 ASP A N 1
ATOM 743 C CA . ASP A 1 103 ? 16.959 -37.197 -37.376 1.00 77.56 103 ASP A CA 1
ATOM 744 C C . ASP A 1 103 ? 16.370 -36.169 -36.392 1.00 77.56 103 ASP A C 1
ATOM 746 O O . ASP A 1 103 ? 15.618 -36.545 -35.497 1.00 77.56 103 ASP A O 1
ATOM 750 N N . GLY A 1 104 ? 16.697 -34.882 -36.560 1.00 77.31 104 GLY A N 1
ATOM 751 C CA . GLY A 1 104 ? 16.259 -33.790 -35.694 1.00 77.31 104 GLY A CA 1
ATOM 752 C C . GLY A 1 104 ? 17.126 -33.583 -34.452 1.00 77.31 104 GLY A C 1
ATOM 753 O O . GLY A 1 104 ? 16.849 -32.670 -33.681 1.00 77.31 104 GLY A O 1
ATOM 754 N N . SER A 1 105 ? 18.182 -34.379 -34.245 1.00 82.44 105 SER A N 1
ATOM 755 C CA . SER A 1 105 ? 19.083 -34.165 -33.110 1.00 82.44 105 SER A CA 1
ATOM 756 C C . SER A 1 105 ? 19.878 -32.864 -33.254 1.00 82.44 105 SER A C 1
ATOM 758 O O . SER A 1 105 ? 20.353 -32.521 -34.339 1.00 82.44 105 SER A O 1
ATOM 760 N N . VAL A 1 106 ? 20.020 -32.140 -32.142 1.00 86.06 106 VAL A N 1
ATOM 761 C CA . VAL A 1 106 ? 20.781 -30.889 -32.056 1.00 86.06 106 VAL A CA 1
ATOM 762 C C . VAL A 1 106 ? 22.087 -31.132 -31.306 1.00 86.06 106 VAL A C 1
ATOM 764 O O . VAL A 1 106 ? 22.082 -31.708 -30.219 1.00 86.06 106 VAL A O 1
ATOM 767 N N . SER A 1 107 ? 23.204 -30.671 -31.869 1.00 85.88 107 SER A N 1
ATOM 768 C CA . SER A 1 107 ? 24.522 -30.661 -31.224 1.00 85.88 107 SER A CA 1
ATOM 769 C C . SER A 1 107 ? 25.055 -29.235 -31.135 1.00 85.88 107 SER A C 1
ATOM 771 O O . SER A 1 107 ? 24.891 -28.454 -32.069 1.00 85.88 107 SER A O 1
ATOM 773 N N . ILE A 1 108 ? 25.734 -28.907 -30.035 1.00 87.75 108 ILE A N 1
ATOM 774 C CA . ILE A 1 108 ? 26.453 -27.636 -29.866 1.00 87.75 108 ILE A CA 1
ATOM 775 C C . ILE A 1 108 ? 27.831 -27.782 -30.529 1.00 87.75 108 ILE A C 1
ATOM 777 O O . ILE A 1 108 ? 28.563 -28.728 -30.236 1.00 87.75 108 ILE A O 1
ATOM 781 N N . ASN A 1 109 ? 28.173 -26.875 -31.447 1.00 76.31 109 ASN A N 1
ATOM 782 C CA . ASN A 1 109 ? 29.346 -26.987 -32.326 1.00 76.31 109 ASN A CA 1
ATOM 783 C C . ASN A 1 109 ? 30.642 -26.400 -31.739 1.00 76.31 109 ASN A C 1
ATOM 785 O O . ASN A 1 109 ? 31.705 -26.623 -32.319 1.00 76.31 109 ASN A O 1
ATOM 789 N N . GLY A 1 110 ? 30.585 -25.690 -30.603 1.00 63.09 110 GLY A N 1
ATOM 790 C CA . GLY A 1 110 ? 31.786 -25.308 -29.846 1.00 63.09 110 GLY A CA 1
ATOM 791 C C . GLY A 1 110 ? 32.115 -23.817 -29.713 1.00 63.09 110 GLY A C 1
ATOM 792 O O . GLY A 1 110 ? 33.277 -23.511 -29.472 1.00 63.09 110 GLY A O 1
ATOM 793 N N . GLY A 1 111 ? 31.145 -22.904 -29.825 1.00 80.50 111 GLY A N 1
ATOM 794 C CA . GLY A 1 111 ? 31.324 -21.504 -29.409 1.00 80.50 111 GLY A CA 1
ATOM 795 C C . GLY A 1 111 ? 31.040 -21.305 -27.916 1.00 80.50 111 GLY A C 1
ATOM 796 O O . GLY A 1 111 ? 30.143 -21.956 -27.377 1.00 80.50 111 GLY A O 1
ATOM 797 N N . HIS A 1 112 ? 31.818 -20.434 -27.267 1.00 91.56 112 HIS A N 1
ATOM 798 C CA . HIS A 1 112 ? 31.752 -20.095 -25.842 1.00 91.56 112 HIS A CA 1
ATOM 799 C C . HIS A 1 112 ? 30.406 -19.481 -25.481 1.00 91.56 112 HIS A C 1
ATOM 801 O O . HIS A 1 112 ? 29.608 -20.164 -24.844 1.00 91.56 112 HIS A O 1
ATOM 807 N N . ASP A 1 113 ? 30.153 -18.254 -25.934 1.00 95.38 113 ASP A N 1
ATOM 808 C CA . ASP A 1 113 ? 28.967 -17.479 -25.582 1.00 95.38 113 ASP A CA 1
ATOM 809 C C . ASP A 1 113 ? 28.196 -17.028 -26.832 1.00 95.38 113 ASP A C 1
ATOM 811 O O . ASP A 1 113 ? 28.776 -16.735 -27.882 1.00 95.38 113 ASP A O 1
ATOM 815 N N . VAL A 1 114 ? 26.868 -16.954 -26.718 1.00 97.06 114 VAL A N 1
ATOM 816 C CA . VAL A 1 114 ? 25.986 -16.375 -27.746 1.00 97.06 114 VAL A CA 1
ATOM 817 C C . VAL A 1 114 ? 25.199 -15.226 -27.129 1.00 97.06 114 VAL A C 1
ATOM 819 O O . VAL A 1 114 ? 24.467 -15.426 -26.163 1.00 97.06 114 VAL A O 1
ATOM 822 N N . SER A 1 115 ? 25.317 -14.028 -27.700 1.00 97.38 115 SER A N 1
ATOM 823 C CA . SER A 1 115 ? 24.630 -12.824 -27.218 1.00 97.38 115 SER A CA 1
ATOM 824 C C . SER A 1 115 ? 23.768 -12.201 -28.311 1.00 97.38 115 SER A C 1
ATOM 826 O O . SER A 1 115 ? 24.267 -11.874 -29.384 1.00 97.38 115 SER A O 1
ATOM 828 N N . VAL A 1 116 ? 22.480 -11.999 -28.033 1.00 98.06 116 VAL A N 1
ATOM 829 C CA . VAL A 1 116 ? 21.520 -11.317 -28.911 1.00 98.06 116 VAL A CA 1
ATOM 830 C C . VAL A 1 116 ? 21.002 -10.072 -28.196 1.00 98.06 116 VAL A C 1
ATOM 832 O O . VAL A 1 116 ? 20.394 -10.187 -27.138 1.00 98.06 116 VAL A O 1
ATOM 835 N N . ILE A 1 117 ? 21.254 -8.881 -28.739 1.00 97.50 117 ILE A N 1
ATOM 836 C CA . ILE A 1 117 ? 20.951 -7.601 -28.079 1.00 97.50 117 ILE A CA 1
ATOM 837 C C . ILE A 1 117 ? 20.184 -6.693 -29.042 1.00 97.50 117 ILE A C 1
ATOM 839 O O . ILE A 1 117 ? 20.662 -6.433 -30.145 1.00 97.50 117 ILE A O 1
ATOM 843 N N . GLY A 1 118 ? 18.991 -6.231 -28.653 1.00 95.94 118 GLY A N 1
ATOM 844 C CA . GLY A 1 118 ? 18.125 -5.364 -29.469 1.00 95.94 118 GLY A CA 1
ATOM 845 C C . GLY A 1 118 ? 17.930 -5.832 -30.919 1.00 95.94 118 GLY A C 1
ATOM 846 O O . GLY A 1 118 ? 17.891 -5.007 -31.830 1.00 95.94 118 GLY A O 1
ATOM 847 N N . SER A 1 119 ? 17.906 -7.146 -31.164 1.00 97.94 119 SER A N 1
ATOM 848 C CA . SER A 1 119 ? 18.012 -7.727 -32.512 1.00 97.94 119 SER A CA 1
ATOM 849 C C . SER A 1 119 ? 16.878 -8.695 -32.834 1.00 97.94 119 SER A C 1
ATOM 851 O O . SER A 1 119 ? 16.249 -9.255 -31.941 1.00 97.94 119 SER A O 1
ATOM 853 N N . ARG A 1 120 ? 16.626 -8.914 -34.130 1.00 98.12 120 ARG A N 1
ATOM 854 C CA . ARG A 1 120 ? 15.544 -9.772 -34.627 1.00 98.12 120 ARG A CA 1
ATOM 855 C C . ARG A 1 120 ? 16.082 -10.957 -35.424 1.00 98.12 120 ARG A C 1
ATOM 857 O O . ARG A 1 120 ? 16.708 -10.785 -36.470 1.00 98.12 120 ARG A O 1
ATOM 864 N N . LEU A 1 121 ? 15.776 -12.160 -34.957 1.00 98.38 121 LEU A N 1
ATOM 865 C CA . LEU A 1 121 ? 16.105 -13.431 -35.594 1.00 98.38 121 LEU A CA 1
ATOM 866 C C . LEU A 1 121 ? 14.800 -14.138 -35.978 1.00 98.38 121 LEU A C 1
ATOM 868 O O . LEU A 1 121 ? 13.905 -14.298 -35.149 1.00 98.38 121 LEU A O 1
ATOM 872 N N . SER A 1 122 ? 14.678 -14.556 -37.236 1.00 97.88 122 SER A N 1
ATOM 873 C CA . SER A 1 122 ? 13.488 -15.226 -37.758 1.00 97.88 122 SER A CA 1
ATOM 874 C C . SER A 1 122 ? 13.853 -16.438 -38.612 1.00 97.88 122 SER A C 1
ATOM 876 O O . SER A 1 122 ? 14.685 -16.335 -39.515 1.00 97.88 122 SER A O 1
ATOM 878 N N . ALA A 1 123 ? 13.195 -17.565 -38.352 1.00 98.19 123 ALA A N 1
ATOM 879 C CA . ALA A 1 123 ? 13.289 -18.794 -39.132 1.00 98.19 123 ALA A CA 1
ATOM 880 C C . ALA A 1 123 ? 11.908 -19.209 -39.660 1.00 98.19 123 ALA A C 1
ATOM 882 O O . ALA A 1 123 ? 10.912 -19.121 -38.941 1.00 98.19 123 ALA A O 1
ATOM 883 N N . GLY A 1 124 ? 11.841 -19.666 -40.911 1.00 97.31 124 GLY A N 1
ATOM 884 C CA . GLY A 1 124 ? 10.616 -20.217 -41.496 1.00 97.31 124 GLY A CA 1
ATOM 885 C C . GLY A 1 124 ? 10.213 -21.565 -40.891 1.00 97.31 124 GLY A C 1
ATOM 886 O O . GLY A 1 124 ? 9.023 -21.849 -40.803 1.00 97.31 124 GLY A O 1
ATOM 887 N N . ASN A 1 125 ? 11.196 -22.348 -40.441 1.00 96.12 125 ASN A N 1
ATOM 888 C CA . ASN A 1 125 ? 11.017 -23.611 -39.730 1.00 96.12 125 ASN A CA 1
ATOM 889 C C . ASN A 1 125 ? 11.558 -23.452 -38.303 1.00 96.12 125 ASN A C 1
ATOM 891 O O . ASN A 1 125 ? 10.888 -22.810 -37.501 1.00 96.12 125 ASN A O 1
ATOM 895 N N . ASP A 1 126 ? 12.759 -23.964 -38.007 1.00 96.75 126 ASP A N 1
ATOM 896 C CA . ASP A 1 126 ? 13.304 -23.995 -36.647 1.00 96.75 126 ASP A CA 1
ATOM 897 C C . ASP A 1 126 ? 14.396 -22.945 -36.431 1.00 96.75 126 ASP A C 1
ATOM 899 O O . ASP A 1 126 ? 15.238 -22.695 -37.300 1.00 96.75 126 ASP A O 1
ATOM 903 N N . LEU A 1 127 ? 14.411 -22.356 -35.239 1.00 97.75 127 LEU A N 1
ATOM 904 C CA . LEU A 1 127 ? 15.456 -21.450 -34.773 1.00 97.75 127 LEU A CA 1
ATOM 905 C C . LEU A 1 127 ? 16.180 -22.112 -33.601 1.00 97.75 127 LEU A C 1
ATOM 907 O O . LEU A 1 127 ? 15.582 -22.387 -32.564 1.00 97.75 127 LEU A O 1
ATOM 911 N N . ILE A 1 128 ? 17.473 -22.375 -33.769 1.00 96.62 128 ILE A N 1
ATOM 912 C CA . ILE A 1 128 ? 18.278 -23.135 -32.813 1.00 96.62 128 ILE A CA 1
ATOM 913 C C . ILE A 1 128 ? 19.510 -22.317 -32.436 1.00 96.62 128 ILE A C 1
ATOM 915 O O . ILE A 1 128 ? 20.348 -22.006 -33.284 1.00 96.62 128 ILE A O 1
ATOM 919 N N . LEU A 1 129 ? 19.631 -21.981 -31.154 1.00 95.62 129 LEU A N 1
ATOM 920 C CA . LEU A 1 129 ? 20.794 -21.305 -30.580 1.00 95.62 129 LEU A CA 1
ATOM 921 C C . LEU A 1 129 ? 21.467 -22.237 -29.585 1.00 95.62 129 LEU A C 1
ATOM 923 O O . LEU A 1 129 ? 20.794 -22.859 -28.762 1.00 95.62 129 LEU A O 1
ATOM 927 N N . GLY A 1 130 ? 22.795 -22.285 -29.595 1.00 95.00 130 GLY A N 1
ATOM 928 C CA . GLY A 1 130 ? 23.497 -22.947 -28.509 1.00 95.00 130 GLY A CA 1
ATOM 929 C C . GLY A 1 130 ? 24.907 -22.458 -28.257 1.00 95.00 130 GLY A C 1
ATOM 930 O O . GLY A 1 130 ? 25.552 -21.897 -29.132 1.00 95.00 130 GLY A O 1
ATOM 931 N N . ALA A 1 131 ? 25.366 -22.657 -27.029 1.00 95.75 131 ALA A N 1
ATOM 932 C CA . ALA A 1 131 ? 26.658 -22.189 -26.546 1.00 95.75 131 ALA A CA 1
ATOM 933 C C . ALA A 1 131 ? 27.200 -23.161 -25.490 1.00 95.75 131 ALA A C 1
ATOM 935 O O . ALA A 1 131 ? 26.422 -23.804 -24.780 1.00 95.75 131 ALA A O 1
ATOM 936 N N . ILE A 1 132 ? 28.523 -23.298 -25.378 1.00 94.44 132 ILE A N 1
ATOM 937 C CA . ILE A 1 132 ? 29.122 -24.161 -24.344 1.00 94.44 132 ILE A CA 1
ATOM 938 C C . ILE A 1 132 ? 29.142 -23.496 -22.960 1.00 94.44 132 ILE A C 1
ATOM 940 O O . ILE A 1 132 ? 29.213 -24.211 -21.965 1.00 94.44 132 ILE A O 1
ATOM 944 N N . ASN A 1 133 ? 29.075 -22.164 -22.896 1.00 94.44 133 ASN A N 1
ATOM 945 C CA . ASN A 1 133 ? 28.951 -21.391 -21.664 1.00 94.44 133 ASN A CA 1
ATOM 946 C C . ASN A 1 133 ? 27.548 -20.795 -21.582 1.00 94.44 133 ASN A C 1
ATOM 948 O O . ASN A 1 133 ? 26.663 -21.519 -21.146 1.00 94.44 133 ASN A O 1
ATOM 952 N N . ASP A 1 134 ? 27.328 -19.545 -21.999 1.00 96.56 134 ASP A N 1
ATOM 953 C CA . ASP A 1 134 ? 26.078 -18.827 -21.756 1.00 96.56 134 ASP A CA 1
ATOM 954 C C . ASP A 1 134 ? 25.367 -18.411 -23.064 1.00 96.56 134 ASP A C 1
ATOM 956 O O . ASP A 1 134 ? 25.987 -18.041 -24.067 1.00 96.56 134 ASP A O 1
ATOM 960 N N . VAL A 1 135 ? 24.028 -18.433 -23.051 1.00 97.56 135 VAL A N 1
ATOM 961 C CA . VAL A 1 135 ? 23.196 -17.798 -24.088 1.00 97.56 135 VAL A CA 1
ATOM 962 C C . VAL A 1 135 ? 22.441 -16.627 -23.471 1.00 97.56 135 VAL A C 1
ATOM 964 O O . VAL A 1 135 ? 21.651 -16.803 -22.542 1.00 97.56 135 VAL A O 1
ATOM 967 N N . THR A 1 136 ? 22.648 -15.423 -24.000 1.00 97.88 136 THR A N 1
ATOM 968 C CA . THR A 1 136 ? 22.006 -14.199 -23.511 1.00 97.88 136 THR A CA 1
ATOM 969 C C . THR A 1 136 ? 21.183 -13.522 -24.603 1.00 97.88 136 THR A C 1
ATOM 971 O O . THR A 1 136 ? 21.624 -13.359 -25.737 1.00 97.88 136 THR A O 1
ATOM 974 N N . VAL A 1 137 ? 19.956 -13.134 -24.263 1.00 98.25 137 VAL A N 1
ATOM 975 C CA . VAL A 1 137 ? 19.010 -12.436 -25.135 1.00 98.25 137 VAL A CA 1
ATOM 976 C C . VAL A 1 137 ? 18.488 -11.221 -24.373 1.00 98.25 137 VAL A C 1
ATOM 978 O O . VAL A 1 137 ? 17.719 -11.348 -23.420 1.00 98.25 137 VAL A O 1
ATOM 981 N N . LEU A 1 138 ? 18.957 -10.039 -24.752 1.00 97.31 138 LEU A N 1
ATOM 982 C CA . LEU A 1 138 ? 18.767 -8.792 -24.018 1.00 97.31 138 LEU A CA 1
ATOM 983 C C . LEU A 1 138 ? 18.071 -7.748 -24.896 1.00 97.31 138 LEU A C 1
ATOM 985 O O . LEU A 1 138 ? 18.260 -7.705 -26.114 1.00 97.31 138 LEU A O 1
ATOM 989 N N . SER A 1 139 ? 17.294 -6.867 -24.280 1.00 96.62 139 SER A N 1
ATOM 990 C CA . SER A 1 139 ? 16.801 -5.662 -24.944 1.00 96.62 139 SER A CA 1
ATOM 991 C C . SER A 1 139 ? 17.941 -4.684 -25.261 1.00 96.62 139 SER A C 1
ATOM 993 O O . SER A 1 139 ? 18.929 -4.594 -24.531 1.00 96.62 139 SER A O 1
ATOM 995 N N . GLY A 1 140 ? 17.797 -3.936 -26.355 1.00 94.56 140 GLY A N 1
ATOM 996 C CA . GLY A 1 140 ? 18.484 -2.660 -26.552 1.00 94.56 140 GLY A CA 1
ATOM 997 C C . GLY A 1 140 ? 17.801 -1.549 -25.747 1.00 94.56 140 GLY A C 1
ATOM 998 O O . GLY A 1 140 ? 16.712 -1.748 -25.209 1.00 94.56 140 GLY A O 1
ATOM 999 N N . VAL A 1 141 ? 18.427 -0.377 -25.659 1.00 95.31 141 VAL A N 1
ATOM 1000 C CA . VAL A 1 141 ? 17.882 0.782 -24.929 1.00 95.31 141 VAL A CA 1
ATOM 1001 C C . VAL A 1 141 ? 17.865 2.007 -25.833 1.00 95.31 141 VAL A C 1
ATOM 1003 O O . VAL A 1 141 ? 18.921 2.401 -26.338 1.00 95.31 141 VAL A O 1
ATOM 1006 N N . ASP A 1 142 ? 16.680 2.577 -26.039 1.00 95.06 142 ASP A N 1
ATOM 1007 C CA . ASP A 1 142 ? 16.487 3.871 -26.699 1.00 95.06 142 ASP A CA 1
ATOM 1008 C C . ASP A 1 142 ? 16.476 4.974 -25.638 1.00 95.06 142 ASP A C 1
ATOM 1010 O O . ASP A 1 142 ? 15.869 4.811 -24.579 1.00 95.06 142 ASP A O 1
ATOM 1014 N N . GLU A 1 143 ? 17.125 6.104 -25.914 1.00 94.88 143 GLU A N 1
ATOM 1015 C CA . GLU A 1 143 ? 17.223 7.234 -24.988 1.00 94.88 143 GLU A CA 1
ATOM 1016 C C . GLU A 1 143 ? 16.787 8.536 -25.652 1.00 94.88 143 GLU A C 1
ATOM 1018 O O . GLU A 1 143 ? 17.226 8.885 -26.745 1.00 94.88 143 GLU A O 1
ATOM 1023 N N . GLN A 1 144 ? 15.956 9.307 -24.957 1.00 94.75 144 GLN A N 1
ATOM 1024 C CA . GLN A 1 144 ? 15.494 10.613 -25.410 1.00 94.75 144 GLN A CA 1
ATOM 1025 C C . GLN A 1 144 ? 15.658 11.643 -24.303 1.00 94.75 144 GLN A C 1
ATOM 1027 O O . GLN A 1 144 ? 15.286 11.418 -23.154 1.00 94.75 144 GLN A O 1
ATOM 1032 N N . GLY A 1 145 ? 16.176 12.812 -24.653 1.00 94.94 145 GLY A N 1
ATOM 1033 C CA . GLY A 1 145 ? 16.363 13.939 -23.754 1.00 94.94 145 GLY A CA 1
ATOM 1034 C C . GLY A 1 145 ? 15.902 15.229 -24.411 1.00 94.94 145 GLY A C 1
ATOM 1035 O O . GLY A 1 145 ? 16.221 15.504 -25.563 1.00 94.94 145 GLY A O 1
ATOM 1036 N N . ALA A 1 146 ? 15.168 16.061 -23.681 1.00 94.88 146 ALA A N 1
ATOM 1037 C CA . ALA A 1 146 ? 14.781 17.387 -24.133 1.00 94.88 146 ALA A CA 1
ATOM 1038 C C . ALA A 1 146 ? 14.899 18.395 -22.991 1.00 94.88 146 ALA A C 1
ATOM 1040 O O . ALA A 1 146 ? 14.274 18.254 -21.940 1.00 94.88 146 ALA A O 1
ATOM 1041 N N . TYR A 1 147 ? 15.659 19.457 -23.227 1.00 95.12 147 TYR A N 1
ATOM 1042 C CA . TYR A 1 147 ? 15.789 20.600 -22.341 1.00 95.12 147 TYR A CA 1
ATOM 1043 C C . TYR A 1 147 ? 15.289 21.867 -23.034 1.00 95.12 147 TYR A C 1
ATOM 1045 O O . TYR A 1 147 ? 15.626 22.171 -24.178 1.00 95.12 147 TYR A O 1
ATOM 1053 N N . SER A 1 148 ? 14.482 22.662 -22.340 1.00 93.62 148 SER A N 1
ATOM 1054 C CA . SER A 1 148 ? 14.024 23.953 -22.845 1.00 93.62 148 SER A CA 1
ATOM 1055 C C . SER A 1 148 ? 14.012 24.985 -21.734 1.00 93.62 148 SER A C 1
ATOM 1057 O O . SER A 1 148 ? 13.262 24.869 -20.768 1.00 93.62 148 SER A O 1
ATOM 1059 N N . GLN A 1 149 ? 14.747 26.075 -21.940 1.00 94.81 149 GLN A N 1
ATOM 1060 C CA . GLN A 1 149 ? 14.762 27.224 -21.049 1.00 94.81 149 GLN A CA 1
ATOM 1061 C C . GLN A 1 149 ? 14.351 28.493 -21.791 1.00 94.81 149 GLN A C 1
ATOM 1063 O O . GLN A 1 149 ? 14.847 28.828 -22.869 1.00 94.81 149 GLN A O 1
ATOM 1068 N N . LYS A 1 150 ? 13.447 29.265 -21.195 1.00 93.50 150 LYS A N 1
ATOM 1069 C CA . LYS A 1 150 ? 13.019 30.558 -21.726 1.00 93.50 150 LYS A CA 1
ATOM 1070 C C . LYS A 1 150 ? 12.963 31.573 -20.608 1.00 93.50 150 LYS A C 1
ATOM 1072 O O . LYS A 1 150 ? 12.231 31.378 -19.648 1.00 93.50 150 LYS A O 1
ATOM 1077 N N . SER A 1 151 ? 13.665 32.688 -20.763 1.00 92.38 151 SER A N 1
ATOM 1078 C CA . SER A 1 151 ? 13.617 33.815 -19.832 1.00 92.38 151 SER A CA 1
ATOM 1079 C C . SER A 1 151 ? 13.218 35.099 -20.550 1.00 92.38 151 SER A C 1
ATOM 1081 O O . SER A 1 151 ? 13.564 35.333 -21.710 1.00 92.38 151 SER A O 1
ATOM 1083 N N . LYS A 1 152 ? 12.436 35.939 -19.874 1.00 92.44 152 LYS A N 1
ATOM 1084 C CA . LYS A 1 152 ? 11.986 37.244 -20.366 1.00 92.44 152 LYS A CA 1
ATOM 1085 C C . LYS A 1 152 ? 12.126 38.287 -19.266 1.00 92.44 152 LYS A C 1
ATOM 1087 O O . LYS A 1 152 ? 11.673 38.070 -18.145 1.00 92.44 152 LYS A O 1
ATOM 1092 N N . SER A 1 153 ? 12.680 39.439 -19.625 1.00 90.12 153 SER A N 1
ATOM 1093 C CA . SER A 1 153 ? 12.677 40.662 -18.825 1.00 90.12 153 SER A CA 1
ATOM 1094 C C . SER A 1 153 ? 11.851 41.729 -19.540 1.00 90.12 153 SER A C 1
ATOM 1096 O O . SER A 1 153 ? 12.094 42.035 -20.711 1.00 90.12 153 SER A O 1
ATOM 1098 N N . GLY A 1 154 ? 10.870 42.289 -18.837 1.00 85.94 154 GLY A N 1
ATOM 1099 C CA . GLY A 1 154 ? 10.071 43.427 -19.283 1.00 85.94 154 GLY A CA 1
ATOM 1100 C C . GLY A 1 154 ? 10.844 44.747 -19.242 1.00 85.94 154 GLY A C 1
ATOM 1101 O O . GLY A 1 154 ? 12.021 44.786 -18.875 1.00 85.94 154 GLY A O 1
ATOM 1102 N N . SER A 1 155 ? 10.170 45.831 -19.637 1.00 84.81 155 SER A N 1
ATOM 1103 C CA . SER A 1 155 ? 10.767 47.167 -19.724 1.00 84.81 155 SER A CA 1
ATOM 1104 C C . SER A 1 155 ? 11.346 47.589 -18.375 1.00 84.81 155 SER A C 1
ATOM 1106 O O . SER A 1 155 ? 10.678 47.437 -17.356 1.00 84.81 155 SER A O 1
ATOM 1108 N N . PHE A 1 156 ? 12.588 48.073 -18.354 1.00 81.31 156 PHE A N 1
ATOM 1109 C CA . PHE A 1 156 ? 13.288 48.499 -17.131 1.00 81.31 156 PHE A CA 1
ATOM 1110 C C . PHE A 1 156 ? 13.321 47.459 -15.983 1.00 81.31 156 PHE A C 1
ATOM 1112 O O . PHE A 1 156 ? 13.553 47.814 -14.834 1.00 81.31 156 PHE A O 1
ATOM 1119 N N . GLY A 1 157 ? 13.094 46.167 -16.265 1.00 78.38 157 GLY A N 1
ATOM 1120 C CA . GLY A 1 157 ? 13.148 45.095 -15.262 1.00 78.38 157 GLY A CA 1
ATOM 1121 C C . GLY A 1 157 ? 11.925 44.974 -14.341 1.00 78.38 157 GLY A C 1
ATOM 1122 O O . GLY A 1 157 ? 11.973 44.179 -13.405 1.00 78.38 157 GLY A O 1
ATOM 1123 N N . VAL A 1 158 ? 10.826 45.690 -14.619 1.00 83.75 158 VAL A N 1
ATOM 1124 C CA . VAL A 1 158 ? 9.593 45.687 -13.792 1.00 83.75 158 VAL A CA 1
ATOM 1125 C C . VAL A 1 158 ? 8.848 44.347 -13.781 1.00 83.75 158 VAL A C 1
ATOM 1127 O O . VAL A 1 158 ? 8.022 44.086 -12.911 1.00 83.75 158 VAL A O 1
ATOM 1130 N N . SER A 1 159 ? 9.121 43.482 -14.759 1.00 85.75 159 SER A N 1
ATOM 1131 C CA . SER A 1 159 ? 8.636 42.103 -14.777 1.00 85.75 159 SER A CA 1
ATOM 1132 C C . SER A 1 159 ? 9.732 41.159 -15.248 1.00 85.75 159 SER A C 1
ATOM 1134 O O . SER A 1 159 ? 10.478 41.469 -16.179 1.00 85.75 159 SER A O 1
ATOM 1136 N N . LYS A 1 160 ? 9.827 39.999 -14.605 1.00 89.69 160 LYS A N 1
ATOM 1137 C CA . LYS A 1 160 ? 10.715 38.903 -14.992 1.00 89.69 160 LYS A CA 1
ATOM 1138 C C . LYS A 1 160 ? 9.919 37.611 -14.984 1.00 89.69 160 LYS A C 1
ATOM 1140 O O . LYS A 1 160 ? 9.157 37.363 -14.058 1.00 89.69 160 LYS A O 1
ATOM 1145 N N . SER A 1 161 ? 10.098 36.788 -16.002 1.00 91.69 161 SER A N 1
ATOM 1146 C CA . SER A 1 161 ? 9.510 35.450 -16.042 1.00 91.69 161 SER A CA 1
ATOM 1147 C C . SER A 1 161 ? 10.494 34.475 -16.652 1.00 91.69 161 SER A C 1
ATOM 1149 O O . SER A 1 161 ? 11.201 34.849 -17.593 1.00 91.69 161 SER A O 1
ATOM 1151 N N . GLY A 1 162 ? 10.508 33.245 -16.162 1.00 92.50 162 GLY A N 1
ATOM 1152 C CA . GLY A 1 162 ? 11.267 32.167 -16.762 1.00 92.50 162 GLY A CA 1
ATOM 1153 C C . GLY A 1 162 ? 10.563 30.831 -16.604 1.00 92.50 162 GLY A C 1
ATOM 1154 O O . GLY A 1 162 ? 9.865 30.628 -15.617 1.00 92.50 162 GLY A O 1
ATOM 1155 N N . LYS A 1 163 ? 10.744 29.957 -17.593 1.00 94.19 163 LYS A N 1
ATOM 1156 C CA . LYS A 1 163 ? 10.344 28.550 -17.553 1.00 94.19 163 LYS A CA 1
ATOM 1157 C C . LYS A 1 163 ? 11.546 27.704 -17.966 1.00 94.19 163 LYS A C 1
ATOM 1159 O O . LYS A 1 163 ? 12.205 28.055 -18.949 1.00 94.19 163 LYS A O 1
ATOM 1164 N N . SER A 1 164 ? 11.818 26.639 -17.228 1.00 94.94 164 SER A N 1
ATOM 1165 C CA . SER A 1 164 ? 12.783 25.594 -17.552 1.00 94.94 164 SER A CA 1
ATOM 1166 C C . SER A 1 164 ? 12.072 24.250 -17.484 1.00 94.94 164 SER A C 1
ATOM 1168 O O . SER A 1 164 ? 11.243 24.044 -16.604 1.00 94.94 164 SER A O 1
ATOM 1170 N N . GLU A 1 165 ? 12.362 23.359 -18.418 1.00 94.25 165 GLU A N 1
ATOM 1171 C CA . GLU A 1 165 ? 11.773 22.023 -18.482 1.00 94.25 165 GLU A CA 1
ATOM 1172 C C . GLU A 1 165 ? 12.852 21.069 -18.991 1.00 94.25 165 GLU A C 1
ATOM 1174 O O . GLU A 1 165 ? 13.473 21.353 -20.015 1.00 94.25 165 GLU A O 1
ATOM 1179 N N . LEU A 1 166 ? 13.098 19.996 -18.246 1.00 94.94 166 LEU A N 1
ATOM 1180 C CA . LEU A 1 166 ? 13.955 18.876 -18.611 1.00 94.94 166 LEU A CA 1
ATOM 1181 C C . LEU A 1 166 ? 13.079 17.628 -18.646 1.00 94.94 166 LEU A C 1
ATOM 1183 O O . LEU A 1 166 ? 12.339 17.378 -17.698 1.00 94.94 166 LEU A O 1
ATOM 1187 N N . LYS A 1 167 ? 13.155 16.867 -19.730 1.00 95.12 167 LYS A N 1
ATOM 1188 C CA . LYS A 1 167 ? 12.529 15.555 -19.869 1.00 95.12 167 LYS A CA 1
ATOM 1189 C C . LYS A 1 167 ? 13.574 14.575 -20.351 1.00 95.12 167 LYS A C 1
ATOM 1191 O O . LYS A 1 167 ? 14.288 14.891 -21.298 1.00 95.12 167 LYS A O 1
ATOM 1196 N N . THR A 1 168 ? 13.646 13.420 -19.719 1.00 95.31 168 THR A N 1
ATOM 1197 C CA . THR A 1 168 ? 14.479 12.302 -20.145 1.00 95.31 168 THR A CA 1
ATOM 1198 C C . THR A 1 168 ? 13.638 11.037 -20.128 1.00 95.31 168 THR A C 1
ATOM 1200 O O . THR A 1 168 ? 12.820 10.863 -19.227 1.00 95.31 168 THR A O 1
ATOM 1203 N N . SER A 1 169 ? 13.819 10.177 -21.117 1.00 95.56 169 SER A N 1
ATOM 1204 C CA . SER A 1 169 ? 13.151 8.887 -21.228 1.00 95.56 169 SER A CA 1
ATOM 1205 C C . SER A 1 169 ? 14.159 7.852 -21.703 1.00 95.56 169 SER A C 1
ATOM 1207 O O . SER A 1 169 ? 14.980 8.157 -22.562 1.00 95.56 169 SER A O 1
ATOM 1209 N N . SER A 1 170 ? 14.081 6.647 -21.161 1.00 95.69 170 SER A N 1
ATOM 1210 C CA . SER A 1 170 ? 14.834 5.472 -21.573 1.00 95.69 170 SER A CA 1
ATOM 1211 C C . SER A 1 170 ? 13.844 4.324 -21.735 1.00 95.69 170 SER A C 1
ATOM 1213 O O . SER A 1 170 ? 13.075 4.058 -20.810 1.00 95.69 170 SER A O 1
ATOM 1215 N N . THR A 1 171 ? 13.803 3.697 -22.909 1.00 95.44 171 THR A N 1
ATOM 1216 C CA . THR A 1 171 ? 12.838 2.634 -23.228 1.00 95.44 171 THR A CA 1
ATOM 1217 C C . THR A 1 171 ? 13.532 1.375 -23.717 1.00 95.44 171 THR A C 1
ATOM 1219 O O . THR A 1 171 ? 14.473 1.441 -24.510 1.00 95.44 171 THR A O 1
ATOM 1222 N N . GLN A 1 172 ? 13.051 0.221 -23.266 1.00 94.75 172 GLN A N 1
ATOM 1223 C CA . GLN A 1 172 ? 13.589 -1.088 -23.611 1.00 94.75 172 GLN A CA 1
ATOM 1224 C C . GLN A 1 172 ? 13.087 -1.535 -24.992 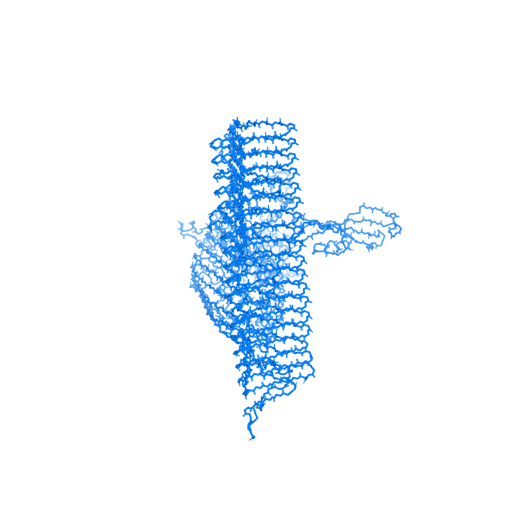1.00 94.75 172 GLN A C 1
ATOM 1226 O O . GLN A 1 172 ? 11.887 -1.646 -25.233 1.00 94.75 172 GLN A O 1
ATOM 1231 N N . VAL A 1 173 ? 14.015 -1.847 -25.895 1.00 93.88 173 VAL A N 1
ATOM 1232 C CA . VAL A 1 173 ? 13.741 -2.386 -27.234 1.00 93.88 173 VAL A CA 1
ATOM 1233 C C . VAL A 1 173 ? 14.036 -3.879 -27.232 1.00 93.88 173 VAL A C 1
ATOM 1235 O O . VAL A 1 173 ? 15.194 -4.290 -27.214 1.00 93.88 173 VAL A O 1
ATOM 1238 N N . ALA A 1 174 ? 12.997 -4.706 -27.229 1.00 94.12 174 ALA A N 1
ATOM 1239 C CA . ALA A 1 174 ? 13.137 -6.154 -27.102 1.00 94.12 174 ALA A CA 1
ATOM 1240 C C . ALA A 1 174 ? 13.986 -6.791 -28.220 1.00 94.12 174 ALA A C 1
ATOM 1242 O O . ALA A 1 174 ? 13.867 -6.425 -29.390 1.00 94.12 174 ALA A O 1
ATOM 1243 N N . SER A 1 175 ? 14.784 -7.807 -27.868 1.00 97.88 175 SER A N 1
ATOM 1244 C CA . SER A 1 175 ? 15.243 -8.789 -28.858 1.00 97.88 175 SER A CA 1
ATOM 1245 C C . SER A 1 175 ? 14.115 -9.765 -29.183 1.00 97.88 175 SER A C 1
ATOM 1247 O O . SER A 1 175 ? 13.349 -10.146 -28.300 1.00 97.88 175 SER A O 1
ATOM 1249 N N . GLU A 1 176 ? 14.021 -10.192 -30.439 1.00 97.81 176 GLU A N 1
ATOM 1250 C CA . GLU A 1 176 ? 12.954 -11.061 -30.938 1.00 97.81 176 GLU A CA 1
ATOM 1251 C C . GLU A 1 176 ? 13.529 -12.315 -31.602 1.00 97.81 176 GLU A C 1
ATOM 1253 O O . GLU A 1 176 ? 14.227 -12.219 -32.613 1.00 97.81 176 GLU A O 1
ATOM 1258 N N . LEU A 1 177 ? 13.200 -13.494 -31.074 1.00 98.25 177 LEU A N 1
ATOM 1259 C CA . LEU A 1 177 ? 13.542 -14.794 -31.657 1.00 98.25 177 LEU A CA 1
ATOM 1260 C C . LEU A 1 177 ? 12.246 -15.474 -32.100 1.00 98.25 177 LEU A C 1
ATOM 1262 O O . LEU A 1 177 ? 11.434 -15.844 -31.256 1.00 98.25 177 LEU A O 1
ATOM 1266 N N . ASN A 1 178 ? 12.039 -15.629 -33.408 1.00 98.12 178 ASN A N 1
ATOM 1267 C CA . ASN A 1 178 ? 10.802 -16.184 -33.961 1.00 98.12 178 ASN A CA 1
ATOM 1268 C C . ASN A 1 178 ? 11.058 -17.380 -34.883 1.00 98.12 178 ASN A C 1
ATOM 1270 O O . ASN A 1 178 ? 11.865 -17.286 -35.809 1.00 98.12 178 ASN A O 1
ATOM 1274 N N . ALA A 1 179 ? 10.306 -18.460 -34.694 1.00 98.06 179 ALA A N 1
ATOM 1275 C CA . ALA A 1 179 ? 10.330 -19.645 -35.546 1.00 98.06 179 ALA A CA 1
ATOM 1276 C C . ALA A 1 179 ? 8.922 -20.011 -36.034 1.00 98.06 179 ALA A C 1
ATOM 1278 O O . ALA A 1 179 ? 7.944 -19.869 -35.296 1.00 98.06 179 ALA A O 1
ATOM 1279 N N . GLY A 1 180 ? 8.812 -20.495 -37.273 1.00 97.50 180 GLY A N 1
ATOM 1280 C CA . GLY A 1 180 ? 7.556 -21.040 -37.799 1.00 97.50 180 GLY A CA 1
ATOM 1281 C C . GLY A 1 180 ? 7.155 -22.362 -37.140 1.00 97.50 180 GLY A C 1
ATOM 1282 O O . GLY A 1 180 ? 5.964 -22.624 -37.004 1.00 97.50 180 GLY A O 1
ATOM 1283 N N . ASN A 1 181 ? 8.138 -23.137 -36.681 1.00 96.31 181 ASN A N 1
ATOM 1284 C CA . ASN A 1 181 ? 7.966 -24.368 -35.919 1.00 96.31 181 ASN A CA 1
ATOM 1285 C C . ASN A 1 181 ? 8.549 -24.172 -34.514 1.00 96.31 181 ASN A C 1
ATOM 1287 O O . ASN A 1 181 ? 7.868 -23.572 -33.686 1.00 96.31 181 ASN A O 1
ATOM 1291 N N . ASP A 1 182 ? 9.790 -24.602 -34.259 1.00 97.12 182 ASP A N 1
ATOM 1292 C CA . ASP A 1 182 ? 10.342 -24.665 -32.904 1.00 97.12 182 ASP A CA 1
ATOM 1293 C C . ASP A 1 182 ? 11.441 -23.624 -32.648 1.00 97.12 182 ASP A C 1
ATOM 1295 O O . ASP A 1 182 ? 12.283 -23.345 -33.509 1.00 97.12 182 ASP A O 1
ATOM 1299 N N . VAL A 1 183 ? 11.474 -23.077 -31.428 1.00 98.38 183 VAL A N 1
ATOM 1300 C CA . VAL A 1 183 ? 12.647 -22.357 -30.908 1.00 98.38 183 VAL A CA 1
ATOM 1301 C C . VAL A 1 183 ? 13.340 -23.220 -29.863 1.00 98.38 183 VAL A C 1
ATOM 1303 O O . VAL A 1 183 ? 12.761 -23.525 -28.822 1.00 98.38 183 VAL A O 1
ATOM 1306 N N . VAL A 1 184 ? 14.605 -23.560 -30.106 1.00 97.25 184 VAL A N 1
ATOM 1307 C CA . VAL A 1 184 ? 15.435 -24.322 -29.168 1.00 97.25 184 VAL A CA 1
ATOM 1308 C C . VAL A 1 184 ? 16.635 -23.484 -28.749 1.00 97.25 184 VAL A C 1
ATOM 1310 O O . VAL A 1 184 ? 17.415 -23.040 -29.592 1.00 97.25 184 VAL A O 1
ATOM 1313 N N . VAL A 1 185 ? 16.817 -23.292 -27.443 1.00 97.50 185 VAL A N 1
ATOM 1314 C CA . VAL A 1 185 ? 18.018 -22.657 -26.886 1.00 97.50 185 VAL A CA 1
ATOM 1315 C C . VAL A 1 185 ? 18.696 -23.620 -25.925 1.00 97.50 185 VAL A C 1
ATOM 1317 O O . VAL A 1 185 ? 18.109 -24.032 -24.926 1.00 97.50 185 VAL A O 1
ATOM 1320 N N . ALA A 1 186 ? 19.941 -23.973 -26.226 1.00 95.44 186 ALA A N 1
ATOM 1321 C CA . ALA A 1 186 ? 20.717 -24.948 -25.474 1.00 95.44 186 ALA A CA 1
ATOM 1322 C C . ALA A 1 186 ? 22.019 -24.328 -24.953 1.00 95.44 186 ALA A C 1
ATOM 1324 O O . ALA A 1 186 ? 22.868 -23.899 -25.729 1.00 95.44 186 ALA A O 1
ATOM 1325 N N . SER A 1 187 ? 22.201 -24.313 -23.639 1.00 96.00 187 SER A N 1
ATOM 1326 C CA . SER A 1 187 ? 23.351 -23.700 -22.983 1.00 96.00 187 SER A CA 1
ATOM 1327 C C . SER A 1 187 ? 24.079 -24.697 -22.089 1.00 96.00 187 SER A C 1
ATOM 1329 O O . SER A 1 187 ? 23.462 -25.486 -21.365 1.00 96.00 187 SER A O 1
ATOM 1331 N N . GLY A 1 188 ? 25.409 -24.670 -22.130 1.00 94.62 188 GLY A N 1
ATOM 1332 C CA . GLY A 1 188 ? 26.231 -25.453 -21.216 1.00 94.62 188 GLY A CA 1
ATOM 1333 C C . GLY A 1 188 ? 26.129 -24.992 -19.766 1.00 94.62 188 GLY A C 1
ATOM 1334 O O . GLY A 1 188 ? 26.202 -25.836 -18.870 1.00 94.62 188 GLY A O 1
ATOM 1335 N N . LYS A 1 189 ? 25.900 -23.695 -19.546 1.00 95.00 189 LYS A N 1
ATOM 1336 C CA . LYS A 1 189 ? 25.756 -23.058 -18.240 1.00 95.00 189 LYS A CA 1
ATOM 1337 C C . LYS A 1 189 ? 24.433 -22.292 -18.181 1.00 95.00 189 LYS A C 1
ATOM 1339 O O . LYS A 1 189 ? 23.432 -22.953 -17.922 1.00 95.00 189 LYS A O 1
ATOM 1344 N N . ASP A 1 190 ? 24.372 -20.985 -18.440 1.00 97.69 190 ASP A N 1
ATOM 1345 C CA . ASP A 1 190 ? 23.160 -20.184 -18.200 1.00 97.69 190 ASP A CA 1
ATOM 1346 C C . ASP A 1 190 ? 22.409 -19.797 -19.484 1.00 97.69 190 ASP A C 1
ATOM 1348 O O . ASP A 1 190 ? 22.995 -19.602 -20.552 1.00 97.69 190 ASP A O 1
ATOM 1352 N N . ILE A 1 191 ? 21.089 -19.634 -19.373 1.00 98.38 191 ILE A N 1
ATOM 1353 C CA . ILE A 1 191 ? 20.248 -18.949 -20.363 1.00 98.38 191 ILE A CA 1
ATOM 1354 C C . ILE A 1 191 ? 19.649 -17.715 -19.698 1.00 98.38 191 ILE A C 1
ATOM 1356 O O . ILE A 1 191 ? 18.975 -17.825 -18.676 1.00 98.38 191 ILE A O 1
ATOM 1360 N N . THR A 1 192 ? 19.845 -16.537 -20.286 1.00 98.44 192 THR A N 1
ATOM 1361 C CA . THR A 1 192 ? 19.257 -15.289 -19.780 1.00 98.44 192 THR A CA 1
ATOM 1362 C C . THR A 1 192 ? 18.457 -14.583 -20.860 1.00 98.44 192 THR A C 1
ATOM 1364 O O . THR A 1 192 ? 19.004 -14.195 -21.885 1.00 98.44 192 THR A O 1
ATOM 1367 N N . LEU A 1 193 ? 17.171 -14.366 -20.602 1.00 98.19 193 LEU A N 1
ATOM 1368 C CA . LEU A 1 193 ? 16.278 -13.498 -21.358 1.00 98.19 193 LEU A CA 1
ATOM 1369 C C . LEU A 1 193 ? 15.956 -12.279 -20.491 1.00 98.19 193 LEU A C 1
ATOM 1371 O O . LEU A 1 193 ? 15.477 -12.429 -19.366 1.00 98.19 193 LEU A O 1
ATOM 1375 N N . ARG A 1 194 ? 16.190 -11.070 -21.001 1.00 97.94 194 ARG A N 1
ATOM 1376 C CA . ARG A 1 194 ? 15.830 -9.827 -20.308 1.00 97.94 194 ARG A CA 1
ATOM 1377 C C . ARG A 1 194 ? 15.067 -8.889 -21.232 1.00 97.94 194 ARG A C 1
ATOM 1379 O O . ARG A 1 194 ? 15.593 -8.531 -22.285 1.00 97.94 194 ARG A O 1
ATOM 1386 N N . ALA A 1 195 ? 13.849 -8.514 -20.829 1.00 97.12 195 ALA A N 1
ATOM 1387 C CA . ALA A 1 195 ? 12.913 -7.691 -21.606 1.00 97.12 195 ALA A CA 1
ATOM 1388 C C . ALA A 1 195 ? 12.867 -8.071 -23.103 1.00 97.12 195 ALA A C 1
ATOM 1390 O O . ALA A 1 195 ? 12.895 -7.214 -23.981 1.00 97.12 195 ALA A O 1
ATOM 1391 N N . SER A 1 196 ? 12.877 -9.376 -23.388 1.00 98.12 196 SER A N 1
ATOM 1392 C CA . SER A 1 196 ? 13.005 -9.928 -24.741 1.00 98.12 196 SER A CA 1
ATOM 1393 C C . SER A 1 196 ? 11.938 -10.980 -25.027 1.00 98.12 196 SER A C 1
ATOM 1395 O O . SER A 1 196 ? 11.345 -11.539 -24.105 1.00 98.12 196 SER A O 1
ATOM 1397 N N . ASN A 1 197 ? 11.710 -11.261 -26.309 1.00 98.00 197 ASN A N 1
ATOM 1398 C CA . ASN A 1 197 ? 10.606 -12.082 -26.790 1.00 98.00 197 ASN A CA 1
ATOM 1399 C C . ASN A 1 197 ? 11.101 -13.334 -27.528 1.00 98.00 197 ASN A C 1
ATOM 1401 O O . ASN A 1 197 ? 11.935 -13.245 -28.432 1.00 98.00 197 ASN A O 1
ATOM 1405 N N . ILE A 1 198 ? 10.519 -14.487 -27.195 1.00 98.56 198 ILE A N 1
ATOM 1406 C CA . ILE A 1 198 ? 10.637 -15.737 -27.954 1.00 98.56 198 ILE A CA 1
ATOM 1407 C C . ILE A 1 198 ? 9.247 -16.165 -28.435 1.00 98.56 198 ILE A C 1
ATOM 1409 O O . ILE A 1 198 ? 8.308 -16.231 -27.640 1.00 98.56 198 ILE A O 1
ATOM 1413 N N . GLY A 1 199 ? 9.120 -16.461 -29.728 1.00 98.19 199 GLY A N 1
ATOM 1414 C CA . GLY A 1 199 ? 7.886 -16.905 -30.373 1.00 98.19 199 GLY A CA 1
ATOM 1415 C C . GLY A 1 199 ? 8.091 -18.156 -31.229 1.00 98.19 199 GLY A C 1
ATOM 1416 O O . GLY A 1 199 ? 8.977 -18.181 -32.081 1.00 98.19 199 GLY A O 1
ATOM 1417 N N . ALA A 1 200 ? 7.248 -19.170 -31.045 1.00 98.38 200 ALA A N 1
ATOM 1418 C CA . ALA A 1 200 ? 7.270 -20.404 -31.830 1.00 98.38 200 ALA A CA 1
ATOM 1419 C C . ALA A 1 200 ? 5.866 -20.778 -32.328 1.00 98.38 200 ALA A C 1
ATOM 1421 O O . ALA A 1 200 ? 4.882 -20.685 -31.586 1.00 98.38 200 ALA A O 1
ATOM 1422 N N . GLY A 1 201 ? 5.769 -21.217 -33.585 1.00 98.06 201 GLY A N 1
ATOM 1423 C CA . GLY A 1 201 ? 4.529 -21.754 -34.153 1.00 98.06 201 GLY A CA 1
ATOM 1424 C C . GLY A 1 201 ? 4.192 -23.172 -33.680 1.00 98.06 201 GLY A C 1
ATOM 1425 O O . GLY A 1 201 ? 3.056 -23.604 -33.857 1.00 98.06 201 GLY A O 1
ATOM 1426 N N . ASN A 1 202 ? 5.142 -23.865 -33.049 1.00 97.31 202 ASN A N 1
ATOM 1427 C CA . ASN A 1 202 ? 4.951 -25.132 -32.357 1.00 97.31 202 ASN A CA 1
ATOM 1428 C C . ASN A 1 202 ? 5.514 -25.044 -30.926 1.00 97.31 202 ASN A C 1
ATOM 1430 O O . ASN A 1 202 ? 4.806 -24.520 -30.068 1.00 97.31 202 ASN A O 1
ATOM 1434 N N . ASP A 1 203 ? 6.750 -25.471 -30.651 1.00 98.12 203 ASP A N 1
ATOM 1435 C CA . ASP A 1 203 ? 7.274 -25.579 -29.282 1.00 98.12 203 ASP A CA 1
ATOM 1436 C C . ASP A 1 203 ? 8.433 -24.601 -28.986 1.00 98.12 203 ASP A C 1
ATOM 1438 O O . ASP A 1 203 ? 9.217 -24.227 -29.861 1.00 98.12 203 ASP A O 1
ATOM 1442 N N . VAL A 1 204 ? 8.577 -24.198 -27.718 1.00 98.62 204 VAL A N 1
ATOM 1443 C CA . VAL A 1 204 ? 9.791 -23.534 -27.205 1.00 98.62 204 VAL A CA 1
ATOM 1444 C C . VAL A 1 204 ? 10.471 -24.444 -26.185 1.00 98.62 204 VAL A C 1
ATOM 1446 O O . VAL A 1 204 ? 9.858 -24.800 -25.178 1.00 98.62 204 VAL A O 1
ATOM 1449 N N . ASP A 1 205 ? 11.746 -24.774 -26.402 1.00 97.94 205 ASP A N 1
ATOM 1450 C CA . ASP A 1 205 ? 12.559 -25.579 -25.480 1.00 97.94 205 ASP A CA 1
ATOM 1451 C C . ASP A 1 205 ? 13.831 -24.822 -25.065 1.00 97.94 205 ASP A C 1
ATOM 1453 O O . ASP A 1 205 ? 14.698 -24.516 -25.887 1.00 97.94 205 ASP A O 1
ATOM 1457 N N . LEU A 1 206 ? 13.945 -24.510 -23.773 1.00 98.19 206 LEU A N 1
ATOM 1458 C CA . LEU A 1 206 ? 15.117 -23.882 -23.164 1.00 98.19 206 LEU A CA 1
ATOM 1459 C C . LEU A 1 206 ? 15.804 -24.896 -22.247 1.00 98.19 206 LEU A C 1
ATOM 1461 O O . LEU A 1 206 ? 15.206 -25.363 -21.274 1.00 98.19 206 LEU A O 1
ATOM 1465 N N . ARG A 1 207 ? 17.073 -25.204 -22.524 1.00 96.94 207 ARG A N 1
ATOM 1466 C CA . ARG A 1 207 ? 17.871 -26.155 -21.738 1.00 96.94 207 ARG A CA 1
ATOM 1467 C C . ARG A 1 207 ? 19.181 -25.536 -21.282 1.00 96.94 207 ARG A C 1
ATOM 1469 O O . ARG A 1 207 ? 20.050 -25.270 -22.106 1.00 96.94 207 ARG A O 1
ATOM 1476 N N . ALA A 1 208 ? 19.325 -25.348 -19.978 1.00 96.81 208 ALA A N 1
ATOM 1477 C CA . ALA A 1 208 ? 20.528 -24.822 -19.343 1.00 96.81 208 ALA A CA 1
ATOM 1478 C C . ALA A 1 208 ? 21.228 -25.904 -18.505 1.00 96.81 208 ALA A C 1
ATOM 1480 O O . ALA A 1 208 ? 20.620 -26.902 -18.113 1.00 96.81 208 ALA A O 1
ATOM 1481 N N . GLY A 1 209 ? 22.516 -25.709 -18.230 1.00 93.69 209 GLY A N 1
ATOM 1482 C CA . GLY A 1 209 ? 23.313 -26.625 -17.416 1.00 93.69 209 GLY A CA 1
ATOM 1483 C C . GLY A 1 209 ? 23.702 -27.946 -18.091 1.00 93.69 209 GLY A C 1
ATOM 1484 O O . GLY A 1 209 ? 23.917 -28.951 -17.413 1.00 93.69 209 GLY A O 1
ATOM 1485 N N . LEU A 1 210 ? 23.808 -27.973 -19.427 1.00 90.94 210 LEU A N 1
ATOM 1486 C CA . LEU A 1 210 ? 24.203 -29.180 -20.173 1.00 90.94 210 LEU A CA 1
ATOM 1487 C C . LEU A 1 210 ? 25.655 -29.623 -19.898 1.00 90.94 210 LEU A C 1
ATOM 1489 O O . LEU A 1 210 ? 25.990 -30.794 -20.089 1.00 90.94 210 LEU A O 1
ATOM 1493 N N . LEU A 1 211 ? 26.514 -28.698 -19.462 1.00 89.75 211 LEU A N 1
ATOM 1494 C CA . LEU A 1 211 ? 27.925 -28.926 -19.123 1.00 89.75 211 LEU A CA 1
ATOM 1495 C C . LEU A 1 211 ? 28.215 -28.629 -17.643 1.00 89.75 211 LEU A C 1
ATOM 1497 O O . LEU A 1 211 ? 29.055 -29.300 -17.038 1.00 89.75 211 LEU A O 1
ATOM 1501 N N . ASP A 1 212 ? 27.507 -27.665 -17.053 1.00 89.69 212 ASP A N 1
ATOM 1502 C CA . ASP A 1 212 ? 27.665 -27.225 -15.670 1.00 89.69 212 ASP A CA 1
ATOM 1503 C C . ASP A 1 212 ? 26.365 -27.404 -14.869 1.00 89.69 212 ASP A C 1
ATOM 1505 O O . ASP A 1 212 ? 25.313 -26.873 -15.211 1.00 89.69 212 ASP A O 1
ATOM 1509 N N . LYS A 1 213 ? 26.445 -28.090 -13.724 1.00 90.75 213 LYS A N 1
ATOM 1510 C CA . LYS A 1 213 ? 25.297 -28.293 -12.820 1.00 90.75 213 LYS A CA 1
ATOM 1511 C C . LYS A 1 213 ? 24.821 -27.014 -12.122 1.00 90.75 213 LYS A C 1
ATOM 1513 O O . LYS A 1 213 ? 23.863 -27.063 -11.357 1.00 90.75 213 LYS A O 1
ATOM 1518 N N . THR A 1 214 ? 25.527 -25.905 -12.308 1.00 92.75 214 THR A N 1
ATOM 1519 C CA . THR A 1 214 ? 25.165 -24.581 -11.797 1.00 92.75 214 THR A CA 1
ATOM 1520 C C . THR A 1 214 ? 24.435 -23.718 -12.824 1.00 92.75 214 THR A C 1
ATOM 1522 O O . THR A 1 214 ? 24.185 -22.552 -12.537 1.00 92.75 214 THR A O 1
ATOM 1525 N N . GLY A 1 215 ? 24.092 -24.270 -13.989 1.00 95.25 215 GLY A N 1
ATOM 1526 C CA . GLY A 1 215 ? 23.328 -23.556 -15.003 1.00 95.25 215 GLY A CA 1
ATOM 1527 C C . GLY A 1 215 ? 21.929 -23.157 -14.535 1.00 95.25 215 GLY A C 1
ATOM 1528 O O . GLY A 1 215 ? 21.253 -23.960 -13.893 1.00 95.25 215 GLY A O 1
ATOM 1529 N N . ASP A 1 216 ? 21.504 -21.942 -14.880 1.00 98.06 216 ASP A N 1
ATOM 1530 C CA . ASP A 1 216 ? 20.182 -21.373 -14.601 1.00 98.06 216 ASP A CA 1
ATOM 1531 C C . ASP A 1 216 ? 19.442 -20.957 -15.880 1.00 98.06 216 ASP A C 1
ATOM 1533 O O . ASP A 1 216 ? 20.044 -20.669 -16.916 1.00 98.06 216 ASP A O 1
ATOM 1537 N N . ILE A 1 217 ? 18.115 -20.838 -15.778 1.00 98.69 217 ILE A N 1
ATOM 1538 C CA . ILE A 1 217 ? 17.289 -20.132 -16.764 1.00 98.69 217 ILE A CA 1
ATOM 1539 C C . ILE A 1 217 ? 16.703 -18.884 -16.104 1.00 98.69 217 ILE A C 1
ATOM 1541 O O . ILE A 1 217 ? 15.932 -18.981 -15.153 1.00 98.69 217 ILE A O 1
ATOM 1545 N N . ASN A 1 218 ? 17.028 -17.710 -16.639 1.00 98.56 218 ASN A N 1
ATOM 1546 C CA . ASN A 1 218 ? 16.611 -16.415 -16.109 1.00 98.56 218 ASN A CA 1
ATOM 1547 C C . ASN A 1 218 ? 15.730 -15.675 -17.122 1.00 98.56 218 ASN A C 1
ATOM 1549 O O . ASN A 1 218 ? 16.218 -15.240 -18.159 1.00 98.56 218 ASN A O 1
ATOM 1553 N N . LEU A 1 219 ? 14.447 -15.499 -16.814 1.00 98.25 219 LEU A N 1
ATOM 1554 C CA . LEU A 1 219 ? 13.506 -14.627 -17.516 1.00 98.25 219 LEU A CA 1
ATOM 1555 C C . LEU A 1 219 ? 13.281 -13.392 -16.651 1.00 98.25 219 LEU A C 1
ATOM 1557 O O . LEU A 1 219 ? 12.592 -13.442 -15.631 1.00 98.25 219 LEU A O 1
ATOM 1561 N N . LEU A 1 220 ? 13.893 -12.286 -17.045 1.00 97.75 220 LEU A N 1
ATOM 1562 C CA . LEU A 1 220 ? 13.974 -11.083 -16.235 1.00 97.75 220 LEU A CA 1
ATOM 1563 C C . LEU A 1 220 ? 13.266 -9.919 -16.917 1.00 97.75 220 LEU A C 1
ATOM 1565 O O . LEU A 1 220 ? 13.281 -9.777 -18.145 1.00 97.75 220 LEU A O 1
ATOM 1569 N N . SER A 1 221 ? 12.702 -9.040 -16.101 1.00 96.75 221 SER A N 1
ATOM 1570 C CA . SER A 1 221 ? 12.271 -7.728 -16.549 1.00 96.75 221 SER A CA 1
ATOM 1571 C C . SER A 1 221 ? 13.440 -6.736 -16.628 1.00 96.75 221 SER A C 1
ATOM 1573 O O . SER A 1 221 ? 14.443 -6.848 -15.916 1.00 96.75 221 SER A O 1
ATOM 1575 N N . ALA A 1 222 ? 13.290 -5.714 -17.459 1.00 96.25 222 ALA A N 1
ATOM 1576 C CA . ALA A 1 222 ? 14.026 -4.454 -17.365 1.00 96.25 222 ALA A CA 1
ATOM 1577 C C . ALA A 1 222 ? 13.032 -3.312 -17.114 1.00 96.25 222 ALA A C 1
ATOM 1579 O O . ALA A 1 222 ? 11.841 -3.575 -16.984 1.00 96.25 222 ALA A O 1
ATOM 1580 N N . ASN A 1 223 ? 13.498 -2.069 -16.998 1.00 95.25 223 ASN A N 1
ATOM 1581 C CA . ASN A 1 223 ? 12.624 -0.948 -16.670 1.00 95.25 223 ASN A CA 1
ATOM 1582 C C . ASN A 1 223 ? 12.709 0.137 -17.745 1.00 95.25 223 ASN A C 1
ATOM 1584 O O . ASN A 1 223 ? 13.805 0.507 -18.167 1.00 95.25 223 ASN A O 1
ATOM 1588 N N . ASP A 1 224 ? 11.549 0.647 -18.146 1.00 95.62 224 ASP A N 1
ATOM 1589 C CA . ASP A 1 224 ? 11.421 1.913 -18.859 1.00 95.62 224 ASP A CA 1
ATOM 1590 C C . ASP A 1 224 ? 11.456 3.041 -17.832 1.00 95.62 224 ASP A C 1
ATOM 1592 O O . ASP A 1 224 ? 10.660 3.052 -16.890 1.00 95.62 224 ASP A O 1
ATOM 1596 N N . GLU A 1 225 ? 12.363 3.996 -18.002 1.00 95.62 225 GLU A N 1
ATOM 1597 C CA . GLU A 1 225 ? 12.539 5.112 -17.078 1.00 95.62 225 GLU A CA 1
ATOM 1598 C C . GLU A 1 225 ? 12.157 6.423 -17.751 1.00 95.62 225 GLU A C 1
ATOM 1600 O O . GLU A 1 225 ? 12.678 6.759 -18.808 1.00 95.62 225 GLU A O 1
ATOM 1605 N N . ALA A 1 226 ? 11.291 7.213 -17.123 1.00 96.12 226 ALA A N 1
ATOM 1606 C CA . ALA A 1 226 ? 11.032 8.580 -17.551 1.00 96.12 226 ALA A CA 1
ATOM 1607 C C . ALA A 1 226 ? 11.157 9.533 -16.367 1.00 96.12 226 ALA A C 1
ATOM 1609 O O . ALA A 1 226 ? 10.656 9.280 -15.275 1.00 96.12 226 ALA A O 1
ATOM 1610 N N . SER A 1 227 ? 11.836 10.652 -16.587 1.00 95.50 227 SER A N 1
ATOM 1611 C CA . SER A 1 227 ? 12.013 11.711 -15.604 1.00 95.50 227 SER A CA 1
ATOM 1612 C C . SER A 1 227 ? 11.669 13.040 -16.249 1.00 95.50 227 SER A C 1
ATOM 1614 O O . SER A 1 227 ? 12.071 13.346 -17.372 1.00 95.50 227 SER A O 1
ATOM 1616 N N . SER A 1 228 ? 10.909 13.856 -15.539 1.00 95.56 228 SER A N 1
ATOM 1617 C CA . SER A 1 228 ? 10.628 15.222 -15.931 1.00 95.56 228 SER A CA 1
ATOM 1618 C C . SER A 1 228 ? 10.825 16.141 -14.744 1.00 95.56 228 SER A C 1
ATOM 1620 O O . SER A 1 228 ? 10.410 15.838 -13.629 1.00 95.56 228 SER A O 1
ATOM 1622 N N . HIS A 1 229 ? 11.469 17.273 -14.991 1.00 96.31 229 HIS A N 1
ATOM 1623 C CA . HIS A 1 229 ? 11.676 18.324 -14.010 1.00 96.31 229 HIS A CA 1
ATOM 1624 C C . HIS A 1 229 ? 11.336 19.659 -14.648 1.00 96.31 229 HIS A C 1
ATOM 1626 O O . HIS A 1 229 ? 11.838 20.003 -15.722 1.00 96.31 229 HIS A O 1
ATOM 1632 N N . SER A 1 230 ? 10.476 20.429 -13.999 1.00 95.25 230 SER A N 1
ATOM 1633 C CA . SER A 1 230 ? 10.036 21.720 -14.500 1.00 95.25 230 SER A CA 1
ATOM 1634 C C . SER A 1 230 ? 10.075 22.779 -13.412 1.00 95.25 230 SER A C 1
ATOM 1636 O O . SER A 1 230 ? 9.681 22.543 -12.276 1.00 95.25 230 SER A O 1
ATOM 1638 N N . ASP A 1 231 ? 10.533 23.967 -13.795 1.00 95.00 231 ASP A N 1
ATOM 1639 C CA . ASP A 1 231 ? 10.598 25.145 -12.941 1.00 95.00 231 ASP A CA 1
ATOM 1640 C C . ASP A 1 231 ? 10.015 26.345 -13.684 1.00 95.00 231 ASP A C 1
ATOM 1642 O O . ASP A 1 231 ? 10.392 26.658 -14.818 1.00 95.00 231 ASP A O 1
ATOM 1646 N N . GLU A 1 232 ? 9.130 27.081 -13.028 1.00 94.31 232 GLU A N 1
ATOM 1647 C CA . GLU A 1 232 ? 8.560 28.326 -13.513 1.00 94.31 232 GLU A CA 1
ATOM 1648 C C . GLU A 1 232 ? 8.643 29.409 -12.435 1.00 94.31 232 GLU A C 1
ATOM 1650 O O . GLU A 1 232 ? 8.254 29.223 -11.285 1.00 94.31 232 GLU A O 1
ATOM 1655 N N . TYR A 1 233 ? 9.096 30.601 -12.822 1.00 94.38 233 TYR A N 1
ATOM 1656 C CA . TYR A 1 233 ? 9.019 31.779 -11.965 1.00 94.38 233 TYR A CA 1
ATOM 1657 C C . TYR A 1 233 ? 8.428 32.970 -12.711 1.00 94.38 233 TYR A C 1
ATOM 1659 O O . TYR A 1 233 ? 8.715 33.219 -13.885 1.00 94.38 233 TYR A O 1
ATOM 1667 N N . LYS A 1 234 ? 7.630 33.767 -12.003 1.00 92.06 234 LYS A N 1
ATOM 1668 C CA . LYS A 1 234 ? 7.055 35.029 -12.477 1.00 92.06 234 LYS A CA 1
ATOM 1669 C C . LYS A 1 234 ? 7.149 36.065 -11.366 1.00 92.06 234 LYS A C 1
ATOM 1671 O O . LYS A 1 234 ? 6.592 35.879 -10.294 1.00 92.06 234 LYS A O 1
ATOM 1676 N N . LYS A 1 235 ? 7.832 37.176 -11.630 1.00 89.94 235 LYS A N 1
ATOM 1677 C CA . LYS A 1 235 ? 7.934 38.347 -10.749 1.00 89.94 235 LYS A CA 1
ATOM 1678 C C . LYS A 1 235 ? 7.377 39.550 -11.489 1.00 89.94 235 LYS A C 1
ATOM 1680 O O . LYS A 1 235 ? 7.781 39.821 -12.622 1.00 89.94 235 LYS A O 1
ATOM 1685 N N . LYS A 1 236 ? 6.452 40.268 -10.865 1.00 86.94 236 LYS A N 1
ATOM 1686 C CA . LYS A 1 236 ? 5.812 41.450 -11.438 1.00 86.94 236 LYS A CA 1
ATOM 1687 C C . LYS A 1 236 ? 5.728 42.541 -10.378 1.00 86.94 236 LYS A C 1
ATOM 1689 O O . LYS A 1 236 ? 5.286 42.285 -9.262 1.00 86.94 236 LYS A O 1
ATOM 1694 N N . THR A 1 237 ? 6.134 43.744 -10.760 1.00 82.50 237 THR A N 1
ATOM 1695 C CA . THR A 1 237 ? 5.957 44.975 -9.989 1.00 82.50 237 THR A CA 1
ATOM 1696 C C . THR A 1 237 ? 4.979 45.866 -10.751 1.00 82.50 237 THR A C 1
ATOM 1698 O O . THR A 1 237 ? 5.163 46.106 -11.945 1.00 82.50 237 THR A O 1
ATOM 1701 N N . GLY A 1 238 ? 3.919 46.314 -10.083 1.00 75.56 238 GLY A N 1
ATOM 1702 C CA . GLY A 1 238 ? 2.812 47.073 -10.668 1.00 75.56 238 GLY A CA 1
ATOM 1703 C C . GLY A 1 238 ? 1.459 46.627 -10.112 1.00 75.56 238 GLY A C 1
ATOM 1704 O O . GLY A 1 238 ? 1.373 45.596 -9.454 1.00 75.56 238 GLY A O 1
ATOM 1705 N N . LEU A 1 239 ? 0.407 47.401 -10.391 1.00 77.06 239 LEU A N 1
ATOM 1706 C CA . LEU A 1 239 ? -0.954 47.107 -9.935 1.00 77.06 239 LEU A CA 1
ATOM 1707 C C . LEU A 1 239 ? -1.519 45.877 -10.668 1.00 77.06 239 LEU A C 1
ATOM 1709 O O . LEU A 1 239 ? -1.582 45.850 -11.901 1.00 77.06 239 LEU A O 1
ATOM 1713 N N . SER A 1 240 ? -1.939 44.859 -9.918 1.00 73.56 240 SER A N 1
ATOM 1714 C CA . SER A 1 240 ? -2.726 43.730 -10.430 1.00 73.56 240 SER A CA 1
ATOM 1715 C C . SER A 1 240 ? -3.772 43.274 -9.426 1.00 73.56 240 SER A C 1
ATOM 1717 O O . SER A 1 240 ? -3.528 43.320 -8.227 1.00 73.56 240 SER A O 1
ATOM 1719 N N . VAL A 1 241 ? -4.915 42.810 -9.930 1.00 73.94 241 VAL A N 1
ATOM 1720 C CA . VAL A 1 241 ? -6.012 42.247 -9.135 1.00 73.94 241 VAL A CA 1
ATOM 1721 C C . VAL A 1 241 ? -6.094 40.750 -9.425 1.00 73.94 241 VAL A C 1
ATOM 1723 O O . VAL A 1 241 ? -6.212 40.361 -10.586 1.00 73.94 241 VAL A O 1
ATOM 1726 N N . SER A 1 242 ? -6.010 39.913 -8.393 1.00 70.31 242 SER A N 1
ATOM 1727 C CA . SER A 1 242 ? -6.223 38.462 -8.486 1.00 70.31 242 SER A CA 1
ATOM 1728 C C . SER A 1 242 ? -6.871 37.943 -7.205 1.00 70.31 242 SER A C 1
ATOM 1730 O O . SER A 1 242 ? -6.341 38.215 -6.133 1.00 70.31 242 SER A O 1
ATOM 1732 N N . GLY A 1 243 ? -7.980 37.200 -7.309 1.00 60.59 243 GLY A N 1
ATOM 1733 C CA . GLY A 1 243 ? -8.610 36.513 -6.167 1.00 60.59 243 GLY A CA 1
ATOM 1734 C C . GLY A 1 243 ? -8.965 37.430 -4.991 1.00 60.59 243 GLY A C 1
ATOM 1735 O O . GLY A 1 243 ? -8.634 37.116 -3.857 1.00 60.59 243 GLY A O 1
ATOM 1736 N N . GLY A 1 244 ? -9.534 38.612 -5.258 1.00 66.69 244 GLY A N 1
ATOM 1737 C CA . GLY A 1 244 ? -9.844 39.597 -4.211 1.00 66.69 244 GLY A CA 1
ATOM 1738 C C . GLY A 1 244 ? -8.633 40.361 -3.651 1.00 66.69 244 GLY A C 1
ATOM 1739 O O . GLY A 1 244 ? -8.810 41.200 -2.771 1.00 66.69 244 GLY A O 1
ATOM 1740 N N . PHE A 1 245 ? -7.419 40.130 -4.171 1.00 75.69 245 PHE A N 1
ATOM 1741 C CA . PHE A 1 245 ? -6.182 40.800 -3.761 1.00 75.69 245 PHE A CA 1
ATOM 1742 C C . PHE A 1 245 ? -5.682 41.787 -4.827 1.00 75.69 245 PHE A C 1
ATOM 1744 O O . PHE A 1 245 ? -5.349 41.402 -5.950 1.00 75.69 245 PHE A O 1
ATOM 1751 N N . LEU A 1 246 ? -5.599 43.070 -4.475 1.00 82.00 246 LEU A N 1
ATOM 1752 C CA . LEU A 1 246 ? -4.922 44.123 -5.229 1.00 82.00 246 LEU A CA 1
ATOM 1753 C C . LEU A 1 246 ? -3.447 44.175 -4.807 1.00 82.00 246 LEU A C 1
ATOM 1755 O O . LEU A 1 246 ? -3.100 44.763 -3.783 1.00 82.00 246 LEU A O 1
ATOM 1759 N N . SER A 1 247 ? -2.561 43.581 -5.604 1.00 83.94 247 SER A N 1
ATOM 1760 C CA . SER A 1 247 ? -1.120 43.551 -5.345 1.00 83.94 247 SER A CA 1
ATOM 1761 C C . SER A 1 247 ? -0.372 44.675 -6.069 1.00 83.94 247 SER A C 1
ATOM 1763 O O . SER A 1 247 ? -0.612 44.912 -7.252 1.00 83.94 247 SER A O 1
ATOM 1765 N N . ILE A 1 248 ? 0.607 45.289 -5.400 1.00 85.44 248 ILE A N 1
ATOM 1766 C CA . ILE A 1 248 ? 1.621 46.183 -5.996 1.00 85.44 248 ILE A CA 1
ATOM 1767 C C . ILE A 1 248 ? 2.903 45.431 -6.387 1.00 85.44 248 ILE A C 1
ATOM 1769 O O . ILE A 1 248 ? 3.700 45.902 -7.203 1.00 85.44 248 ILE A O 1
ATOM 1773 N N . SER A 1 249 ? 3.107 44.247 -5.805 1.00 88.00 249 SER A N 1
ATOM 1774 C CA . SER A 1 249 ? 4.127 43.295 -6.231 1.00 88.00 249 SER A CA 1
ATOM 1775 C C . SER A 1 249 ? 3.646 41.864 -6.022 1.00 88.00 249 SER A C 1
ATOM 1777 O O . SER A 1 249 ? 2.996 41.551 -5.024 1.00 88.00 249 SER A O 1
ATOM 1779 N N . SER A 1 250 ? 3.974 40.995 -6.972 1.00 88.12 250 SER A N 1
ATOM 1780 C CA . SER A 1 250 ? 3.635 39.575 -6.932 1.00 88.12 250 SER A CA 1
ATOM 1781 C C . SER A 1 250 ? 4.818 38.748 -7.426 1.00 88.12 250 SER A C 1
ATOM 1783 O O . SER A 1 250 ? 5.413 39.068 -8.462 1.00 88.12 250 SER A O 1
ATOM 1785 N N . ALA A 1 251 ? 5.138 37.672 -6.721 1.00 91.25 251 ALA A N 1
ATOM 1786 C CA . ALA A 1 251 ? 6.104 36.671 -7.137 1.00 91.25 251 ALA A CA 1
ATOM 1787 C C . ALA A 1 251 ? 5.486 35.278 -6.986 1.00 91.25 251 ALA A C 1
ATOM 1789 O O . ALA A 1 251 ? 5.045 34.925 -5.900 1.00 91.25 251 ALA A O 1
ATOM 1790 N N . LYS A 1 252 ? 5.481 34.503 -8.069 1.00 93.00 252 LYS A N 1
ATOM 1791 C CA . LYS A 1 252 ? 5.095 33.091 -8.086 1.00 93.00 252 LYS A CA 1
ATOM 1792 C C . LYS A 1 252 ? 6.293 32.264 -8.534 1.00 93.00 252 LYS A C 1
ATOM 1794 O O . LYS A 1 252 ? 6.916 32.602 -9.542 1.00 93.00 252 LYS A O 1
ATOM 1799 N N . GLU A 1 253 ? 6.607 31.222 -7.784 1.00 94.31 253 GLU A N 1
ATOM 1800 C CA . GLU A 1 253 ? 7.588 30.187 -8.111 1.00 94.31 253 GLU A CA 1
ATOM 1801 C C . GLU A 1 253 ? 6.853 28.851 -8.020 1.00 94.31 253 GLU A C 1
ATOM 1803 O O . GLU A 1 253 ? 6.266 28.552 -6.987 1.00 94.31 253 GLU A O 1
ATOM 1808 N N . ALA A 1 254 ? 6.813 28.089 -9.102 1.00 96.31 254 ALA A N 1
ATOM 1809 C CA . ALA A 1 254 ? 6.143 26.799 -9.157 1.00 96.31 254 ALA A CA 1
ATOM 1810 C C . ALA A 1 254 ? 7.011 25.816 -9.930 1.00 96.31 254 ALA A C 1
ATOM 1812 O O . ALA A 1 254 ? 7.797 26.227 -10.781 1.00 96.31 254 ALA A O 1
ATOM 1813 N N . GLY A 1 255 ? 6.873 24.538 -9.642 1.00 96.25 255 GLY A N 1
ATOM 1814 C CA . GLY A 1 255 ? 7.587 23.502 -10.355 1.00 96.25 255 GLY A CA 1
ATOM 1815 C C . GLY A 1 255 ? 7.003 22.142 -10.049 1.00 96.25 255 GLY A C 1
ATOM 1816 O O . GLY A 1 255 ? 6.145 22.002 -9.177 1.00 96.25 255 GLY A O 1
ATOM 1817 N N . GLY A 1 256 ? 7.463 21.169 -10.811 1.00 96.62 256 GLY A N 1
ATOM 1818 C CA . GLY A 1 256 ? 7.019 19.797 -10.697 1.00 96.62 256 GLY A CA 1
ATOM 1819 C C . GLY A 1 256 ? 8.127 18.860 -11.131 1.00 96.62 256 GLY A C 1
ATOM 1820 O O . GLY A 1 256 ? 8.875 19.169 -12.065 1.00 96.62 256 GLY A O 1
ATOM 1821 N N . GLN A 1 257 ? 8.220 17.733 -10.447 1.00 95.94 257 GLN A N 1
ATOM 1822 C CA . GLN A 1 257 ? 9.104 16.630 -10.761 1.00 95.94 257 GLN A CA 1
ATOM 1823 C C . GLN A 1 257 ? 8.253 15.369 -10.866 1.00 95.94 257 GLN A C 1
ATOM 1825 O O . GLN A 1 257 ? 7.512 15.053 -9.942 1.00 95.94 257 GLN A O 1
ATOM 1830 N N . ALA A 1 258 ? 8.354 14.657 -11.980 1.00 96.06 258 ALA A N 1
ATOM 1831 C CA . ALA A 1 258 ? 7.719 13.358 -12.147 1.00 96.06 258 ALA A CA 1
ATOM 1832 C C . ALA A 1 258 ? 8.772 12.343 -12.573 1.00 96.06 258 ALA A C 1
ATOM 1834 O O . ALA A 1 258 ? 9.539 12.611 -13.496 1.00 96.06 258 ALA A O 1
ATOM 1835 N N . GLN A 1 259 ? 8.813 11.205 -11.899 1.00 95.75 259 GLN A N 1
ATOM 1836 C CA . GLN A 1 259 ? 9.697 10.086 -12.182 1.00 95.75 259 GLN A CA 1
ATOM 1837 C C . GLN A 1 259 ? 8.853 8.822 -12.273 1.00 95.75 259 GLN A C 1
ATOM 1839 O O . GLN A 1 259 ? 8.023 8.571 -11.404 1.00 95.75 259 GLN A O 1
ATOM 1844 N N . SER A 1 260 ? 9.060 8.033 -13.313 1.00 95.94 260 SER A N 1
ATOM 1845 C CA . SER A 1 260 ? 8.381 6.760 -13.513 1.00 95.94 260 SER A CA 1
ATOM 1846 C C . SER A 1 260 ? 9.392 5.702 -13.913 1.00 95.94 260 SER A C 1
ATOM 1848 O O . SER A 1 260 ? 10.245 5.961 -14.759 1.00 95.94 260 SER A O 1
ATOM 1850 N N . SER A 1 261 ? 9.271 4.515 -13.338 1.00 95.94 261 SER A N 1
ATOM 1851 C CA . SER A 1 261 ? 10.024 3.325 -13.710 1.00 95.94 261 SER A CA 1
ATOM 1852 C C . SER A 1 261 ? 9.025 2.192 -13.919 1.00 95.94 261 SER A C 1
ATOM 1854 O O . SER A 1 261 ? 8.416 1.730 -12.955 1.00 95.94 261 SER A O 1
ATOM 1856 N N . THR A 1 262 ? 8.798 1.782 -15.164 1.00 95.50 262 THR A N 1
ATOM 1857 C CA . THR A 1 262 ? 7.809 0.749 -15.512 1.00 95.50 262 THR A CA 1
ATOM 1858 C C . THR A 1 262 ? 8.520 -0.537 -15.881 1.00 95.50 262 THR A C 1
ATOM 1860 O O . THR 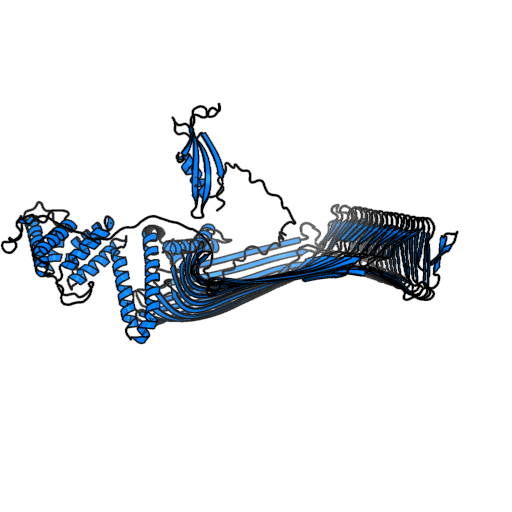A 1 262 ? 9.394 -0.532 -16.740 1.00 95.50 262 THR A O 1
ATOM 1863 N N . SER A 1 263 ? 8.156 -1.644 -15.243 1.00 94.88 263 SER A N 1
ATOM 1864 C CA . SER A 1 263 ? 8.764 -2.942 -15.527 1.00 94.88 263 SER A CA 1
ATOM 1865 C C . SER A 1 263 ? 8.285 -3.517 -16.869 1.00 94.88 263 SER A C 1
ATOM 1867 O O . SER A 1 263 ? 7.085 -3.616 -17.122 1.00 94.88 263 SER A O 1
ATOM 1869 N N . VAL A 1 264 ? 9.234 -3.928 -17.710 1.00 95.81 264 VAL A N 1
ATOM 1870 C CA . VAL A 1 264 ? 9.056 -4.577 -19.013 1.00 95.81 264 VAL A CA 1
ATOM 1871 C C . VAL A 1 264 ? 9.629 -5.991 -18.934 1.00 95.81 264 VAL A C 1
ATOM 1873 O O . VAL A 1 264 ? 10.843 -6.182 -18.863 1.00 95.81 264 VAL A O 1
ATOM 1876 N N . GLY A 1 265 ? 8.748 -6.988 -18.906 1.00 95.38 265 GLY A N 1
ATOM 1877 C CA . GLY A 1 265 ? 9.089 -8.406 -18.777 1.00 95.38 265 GLY A CA 1
ATOM 1878 C C . GLY A 1 265 ? 9.560 -9.078 -20.062 1.00 95.38 265 GLY A C 1
ATOM 1879 O O . GLY A 1 265 ? 9.198 -8.654 -21.157 1.00 95.38 265 GLY A O 1
ATOM 1880 N N . SER A 1 266 ? 10.286 -10.190 -19.925 1.00 98.31 266 SER A N 1
ATOM 1881 C CA . SER A 1 266 ? 10.517 -11.113 -21.046 1.00 98.31 266 SER A CA 1
ATOM 1882 C C . SER A 1 266 ? 9.255 -11.922 -21.352 1.00 98.31 266 SER A C 1
ATOM 1884 O O . SER A 1 266 ? 8.496 -12.224 -20.432 1.00 98.31 266 SER A O 1
ATOM 1886 N N . GLN A 1 267 ? 9.026 -12.290 -22.613 1.00 98.00 267 GLN A N 1
ATOM 1887 C CA . GLN A 1 267 ? 7.853 -13.065 -23.035 1.00 98.00 267 GLN A CA 1
ATOM 1888 C C . GLN A 1 267 ? 8.262 -14.305 -23.831 1.00 98.00 267 GLN A C 1
ATOM 1890 O O . GLN A 1 267 ? 8.969 -14.200 -24.831 1.00 98.00 267 GLN A O 1
ATOM 1895 N N . ILE A 1 268 ? 7.767 -15.475 -23.432 1.00 98.62 268 ILE A N 1
ATOM 1896 C CA . ILE A 1 268 ? 7.852 -16.712 -24.217 1.00 98.62 268 ILE A CA 1
ATOM 1897 C C . ILE A 1 268 ? 6.448 -17.097 -24.670 1.00 98.62 268 ILE A C 1
ATOM 1899 O O . ILE A 1 268 ? 5.551 -17.214 -23.839 1.00 98.62 268 ILE A O 1
ATOM 1903 N N . ASN A 1 269 ? 6.260 -17.309 -25.972 1.00 98.25 269 ASN A N 1
ATOM 1904 C CA . ASN A 1 269 ? 4.978 -17.684 -26.557 1.00 98.25 269 ASN A CA 1
ATOM 1905 C C . ASN A 1 269 ? 5.145 -18.876 -27.507 1.00 98.25 269 ASN A C 1
ATOM 1907 O O . ASN A 1 269 ? 5.875 -18.782 -28.493 1.00 98.25 269 ASN A O 1
ATOM 1911 N N . ALA A 1 270 ? 4.431 -19.966 -27.239 1.00 98.38 270 ALA A N 1
ATOM 1912 C CA . ALA A 1 270 ? 4.379 -21.150 -28.092 1.00 98.38 270 ALA A CA 1
ATOM 1913 C C . ALA A 1 270 ? 2.923 -21.517 -28.404 1.00 98.38 270 ALA A C 1
ATOM 1915 O O . ALA A 1 270 ? 2.070 -21.474 -27.515 1.00 98.38 270 ALA A O 1
ATOM 1916 N N . ALA A 1 271 ? 2.617 -21.897 -29.647 1.00 98.00 271 ALA A N 1
ATOM 1917 C CA . ALA A 1 271 ? 1.286 -22.420 -29.976 1.00 98.00 271 ALA A CA 1
ATOM 1918 C C . ALA A 1 271 ? 1.070 -23.851 -29.443 1.00 98.00 271 ALA A C 1
ATOM 1920 O O . ALA A 1 271 ? -0.062 -24.233 -29.156 1.00 98.00 271 ALA A O 1
ATOM 1921 N N . GLY A 1 272 ? 2.152 -24.618 -29.300 1.00 97.75 272 GLY A N 1
ATOM 1922 C CA . GLY A 1 272 ? 2.225 -25.914 -28.639 1.00 97.75 272 GLY A CA 1
ATOM 1923 C C . GLY A 1 272 ? 2.688 -25.759 -27.192 1.00 97.75 272 GLY A C 1
ATOM 1924 O O . GLY A 1 272 ? 1.995 -25.149 -26.378 1.00 97.75 272 GLY A O 1
ATOM 1925 N N . ASN A 1 273 ? 3.845 -26.323 -26.862 1.00 98.56 273 ASN A N 1
ATOM 1926 C CA . ASN A 1 273 ? 4.364 -26.452 -25.505 1.00 98.56 273 ASN A CA 1
ATOM 1927 C C . ASN A 1 273 ? 5.527 -25.493 -25.228 1.00 98.56 273 ASN A C 1
ATOM 1929 O O . ASN A 1 273 ? 6.301 -25.130 -26.113 1.00 98.56 273 ASN A O 1
ATOM 1933 N N . VAL A 1 274 ? 5.701 -25.150 -23.953 1.00 98.81 274 VAL A N 1
ATOM 1934 C CA . VAL A 1 274 ? 6.914 -24.497 -23.454 1.00 98.81 274 VAL A CA 1
ATOM 1935 C C . VAL A 1 274 ? 7.594 -25.405 -22.429 1.00 98.81 274 VAL A C 1
ATOM 1937 O O . VAL A 1 274 ? 6.994 -25.768 -21.419 1.00 98.81 274 VAL A O 1
ATOM 1940 N N . SER A 1 275 ? 8.859 -25.751 -22.670 1.00 98.50 275 SER A N 1
ATOM 1941 C CA . SER A 1 275 ? 9.701 -26.574 -21.794 1.00 98.50 275 SER A CA 1
ATOM 1942 C C . SER A 1 275 ? 10.922 -25.774 -21.340 1.00 98.50 275 SER A C 1
ATOM 1944 O O . SER A 1 275 ? 11.731 -25.350 -22.160 1.00 98.50 275 SER A O 1
ATOM 1946 N N . LEU A 1 276 ? 11.065 -25.561 -20.030 1.00 98.62 276 LEU A N 1
ATOM 1947 C CA . LEU A 1 276 ? 12.261 -24.985 -19.410 1.00 98.62 276 LEU A CA 1
ATOM 1948 C C . LEU A 1 276 ? 12.903 -26.052 -18.522 1.00 98.62 276 LEU A C 1
ATOM 1950 O O . LEU A 1 276 ? 12.270 -26.550 -17.587 1.00 98.62 276 LEU A O 1
ATOM 1954 N N . GLN A 1 277 ? 14.155 -26.403 -18.806 1.00 98.06 277 GLN A N 1
ATOM 1955 C CA . GLN A 1 277 ? 14.899 -27.437 -18.086 1.00 98.06 277 GLN A CA 1
ATOM 1956 C C . GLN A 1 277 ? 16.268 -26.922 -17.660 1.00 98.06 277 GLN A C 1
ATOM 1958 O O . GLN A 1 277 ? 17.037 -26.426 -18.481 1.00 98.06 277 GLN A O 1
ATOM 1963 N N . THR A 1 278 ? 16.586 -27.067 -16.377 1.00 98.06 278 THR A N 1
ATOM 1964 C CA . THR A 1 278 ? 17.865 -26.612 -15.835 1.00 98.06 278 THR A CA 1
ATOM 1965 C C . THR A 1 278 ? 18.357 -27.477 -14.679 1.00 98.06 278 THR A C 1
ATOM 1967 O O . THR A 1 278 ? 17.566 -28.075 -13.943 1.00 98.06 278 THR A O 1
ATOM 1970 N N . GLU A 1 279 ? 19.674 -27.527 -14.484 1.00 95.75 279 GLU A N 1
ATOM 1971 C CA . GLU A 1 279 ? 20.305 -28.281 -13.395 1.00 95.75 279 GLU A CA 1
ATOM 1972 C C . GLU A 1 279 ? 20.304 -27.534 -12.050 1.00 95.75 279 GLU A C 1
ATOM 1974 O O . GLU A 1 279 ? 20.409 -28.184 -11.002 1.00 95.75 279 GLU A O 1
ATOM 1979 N N . ARG A 1 280 ? 20.128 -26.204 -12.047 1.00 97.31 280 ARG A N 1
ATOM 1980 C CA . ARG A 1 280 ? 19.998 -25.402 -10.823 1.00 97.31 280 ARG A CA 1
ATOM 1981 C C . ARG A 1 280 ? 18.649 -24.686 -10.744 1.00 97.31 280 ARG A C 1
ATOM 1983 O O . ARG A 1 280 ? 17.707 -25.340 -10.303 1.00 97.31 280 ARG A O 1
ATOM 1990 N N . ASP A 1 281 ? 18.523 -23.425 -11.157 1.00 98.50 281 ASP A N 1
ATOM 1991 C CA . ASP A 1 281 ? 17.332 -22.616 -10.856 1.00 98.50 281 ASP A CA 1
ATOM 1992 C C . ASP A 1 281 ? 16.632 -22.063 -12.109 1.00 98.50 281 ASP A C 1
ATOM 1994 O O . ASP A 1 281 ? 17.269 -21.687 -13.096 1.00 98.50 281 ASP A O 1
ATOM 1998 N N . ILE A 1 282 ? 15.296 -21.990 -12.060 1.00 98.81 282 ILE A N 1
ATOM 1999 C CA . ILE A 1 282 ? 14.479 -21.233 -13.023 1.00 98.81 282 ILE A CA 1
ATOM 2000 C C . ILE A 1 282 ? 13.964 -19.979 -12.322 1.00 98.81 282 ILE A C 1
ATOM 2002 O O . ILE A 1 282 ? 13.235 -20.076 -11.336 1.00 98.81 282 ILE A O 1
ATOM 2006 N N . ASN A 1 283 ? 14.289 -18.806 -12.857 1.00 98.62 283 ASN A N 1
ATOM 2007 C CA . ASN A 1 283 ? 13.872 -17.514 -12.323 1.00 98.62 283 ASN A CA 1
ATOM 2008 C C . ASN A 1 283 ? 12.997 -16.784 -13.344 1.00 98.62 283 ASN A C 1
ATOM 2010 O O . ASN A 1 283 ? 13.474 -16.426 -14.414 1.00 98.62 283 ASN A O 1
ATOM 2014 N N . ILE A 1 284 ? 11.730 -16.536 -13.013 1.00 98.75 284 ILE A N 1
ATOM 2015 C CA . ILE A 1 284 ? 10.775 -15.759 -13.811 1.00 98.75 284 ILE A CA 1
ATOM 2016 C C . ILE A 1 284 ? 10.390 -14.530 -12.987 1.00 98.75 284 ILE A C 1
ATOM 2018 O O . ILE A 1 284 ? 9.711 -14.650 -11.969 1.00 98.75 284 ILE A O 1
ATOM 2022 N N . VAL A 1 285 ? 10.856 -13.350 -13.397 1.00 98.38 285 VAL A N 1
ATOM 2023 C CA . VAL A 1 285 ? 10.673 -12.090 -12.663 1.00 98.38 285 VAL A CA 1
ATOM 2024 C C . VAL A 1 285 ? 9.998 -11.059 -13.560 1.00 98.38 285 VAL A C 1
ATOM 2026 O O . VAL A 1 285 ? 10.551 -10.681 -14.595 1.00 98.38 285 VAL A O 1
ATOM 2029 N N . GLY A 1 286 ? 8.790 -10.635 -13.179 1.00 97.44 286 GLY A N 1
ATOM 2030 C CA . GLY A 1 286 ? 7.923 -9.741 -13.956 1.00 97.44 286 GLY A CA 1
ATOM 2031 C C . GLY A 1 286 ? 7.731 -10.155 -15.415 1.00 97.44 286 GLY A C 1
ATOM 2032 O O . GLY A 1 286 ? 7.616 -9.285 -16.269 1.00 97.44 286 GLY A O 1
ATOM 2033 N N . SER A 1 287 ? 7.788 -11.456 -15.716 1.00 98.50 287 SER A N 1
ATOM 2034 C CA . SER A 1 287 ? 7.903 -11.996 -17.079 1.00 98.50 287 SER A CA 1
ATOM 2035 C C . SER A 1 287 ? 6.779 -12.987 -17.401 1.00 98.50 287 SER A C 1
ATOM 2037 O O . SER A 1 287 ? 6.117 -13.506 -16.502 1.00 98.50 287 SER A O 1
ATOM 2039 N N . GLY A 1 288 ? 6.539 -13.228 -18.691 1.00 98.19 288 GLY A N 1
ATOM 2040 C CA . GLY A 1 288 ? 5.450 -14.063 -19.192 1.00 98.19 288 GLY A CA 1
ATOM 2041 C C . GLY A 1 288 ? 5.916 -15.345 -19.886 1.00 98.19 288 GLY A C 1
ATOM 2042 O O . GLY A 1 288 ? 6.865 -15.331 -20.670 1.00 98.19 288 GLY A O 1
ATOM 2043 N N . VAL A 1 289 ? 5.211 -16.446 -19.634 1.00 98.75 289 VAL A N 1
ATOM 2044 C CA . VAL A 1 289 ? 5.360 -17.730 -20.332 1.00 98.75 289 VAL A CA 1
ATOM 2045 C C . VAL A 1 289 ? 3.975 -18.227 -20.736 1.00 98.75 289 VAL A C 1
ATOM 2047 O O . VAL A 1 289 ? 3.150 -18.512 -19.874 1.00 98.75 289 VAL A O 1
ATOM 2050 N N . ASN A 1 290 ? 3.713 -18.338 -22.036 1.00 98.44 290 ASN A N 1
ATOM 2051 C CA . ASN A 1 290 ? 2.419 -18.742 -22.577 1.00 98.44 290 ASN A CA 1
ATOM 2052 C C . ASN A 1 290 ? 2.584 -19.923 -23.544 1.00 98.44 290 ASN A C 1
ATOM 2054 O O . ASN A 1 290 ? 3.356 -19.842 -24.501 1.00 98.44 290 ASN A O 1
ATOM 2058 N N . ALA A 1 291 ? 1.821 -20.990 -23.318 1.00 98.56 291 ALA A N 1
ATOM 2059 C CA . ALA A 1 291 ? 1.740 -22.155 -24.195 1.00 98.56 291 ALA A CA 1
ATOM 2060 C C . ALA A 1 291 ? 0.284 -22.428 -24.593 1.00 98.56 291 ALA A C 1
ATOM 2062 O O . ALA A 1 291 ? -0.610 -22.371 -23.746 1.00 98.56 291 ALA A O 1
ATOM 2063 N N . GLY A 1 292 ? 0.038 -22.754 -25.864 1.00 98.25 292 GLY A N 1
ATOM 2064 C CA . GLY A 1 292 ? -1.283 -23.187 -26.332 1.00 98.25 292 GLY A CA 1
ATOM 2065 C C . GLY A 1 292 ? -1.666 -24.600 -25.873 1.00 98.25 292 GLY A C 1
ATOM 2066 O O . GLY A 1 292 ? -2.853 -24.904 -25.802 1.00 98.25 292 GLY A O 1
ATOM 2067 N N . ALA A 1 293 ? -0.681 -25.422 -25.502 1.00 98.19 293 ALA A N 1
ATOM 2068 C CA . ALA A 1 293 ? -0.846 -26.713 -24.841 1.00 98.19 293 ALA A CA 1
ATOM 2069 C C . ALA A 1 293 ? -0.220 -26.670 -23.435 1.00 98.19 293 ALA A C 1
ATOM 2071 O O . ALA A 1 293 ? -0.800 -26.064 -22.535 1.00 98.19 293 ALA A O 1
ATOM 2072 N N . ASN A 1 294 ? 0.958 -27.263 -23.222 1.00 98.62 294 ASN A N 1
ATOM 2073 C CA . ASN A 1 294 ? 1.507 -27.474 -21.879 1.00 98.62 294 ASN A CA 1
ATOM 2074 C C . ASN A 1 294 ? 2.681 -26.545 -21.555 1.00 98.62 294 ASN A C 1
ATOM 2076 O O . ASN A 1 294 ? 3.515 -26.251 -22.412 1.00 98.62 294 ASN A O 1
ATOM 2080 N N . VAL A 1 295 ? 2.802 -26.149 -20.287 1.00 98.88 295 VAL A N 1
ATOM 2081 C CA . VAL A 1 295 ? 4.019 -25.516 -19.754 1.00 98.88 295 VAL A CA 1
ATOM 2082 C C . VAL A 1 295 ? 4.687 -26.465 -18.762 1.00 98.88 295 VAL A C 1
ATOM 2084 O O . VAL A 1 295 ? 4.051 -26.934 -17.818 1.00 98.88 295 VAL A O 1
ATOM 2087 N N . SER A 1 296 ? 5.983 -26.721 -18.943 1.00 98.62 296 SER A N 1
ATOM 2088 C CA . SER A 1 296 ? 6.794 -27.541 -18.043 1.00 98.62 296 SER A CA 1
ATOM 2089 C C . SER A 1 296 ? 8.031 -26.779 -17.569 1.00 98.62 296 SER A C 1
ATOM 2091 O O . SER A 1 296 ? 8.910 -26.455 -18.365 1.00 98.62 296 SER A O 1
ATOM 2093 N N . LEU A 1 297 ? 8.109 -26.511 -16.265 1.00 98.75 297 LEU A N 1
ATOM 2094 C CA . LEU A 1 297 ? 9.259 -25.888 -15.605 1.00 98.75 297 LEU A CA 1
ATOM 2095 C C . LEU A 1 297 ? 9.954 -26.940 -14.735 1.00 98.75 297 LEU A C 1
ATOM 2097 O O . LEU A 1 297 ? 9.380 -27.383 -13.742 1.00 98.75 297 LEU A O 1
ATOM 2101 N N . ASN A 1 298 ? 11.170 -27.353 -15.092 1.00 98.50 298 ASN A N 1
ATOM 2102 C CA . ASN A 1 298 ? 11.914 -28.392 -14.378 1.00 98.50 298 ASN A CA 1
ATOM 2103 C C . ASN A 1 298 ? 13.278 -27.870 -13.916 1.00 98.50 298 ASN A C 1
ATOM 2105 O O . ASN A 1 298 ? 14.190 -27.701 -14.725 1.00 98.50 298 ASN A O 1
ATOM 2109 N N . ALA A 1 299 ? 13.420 -27.667 -12.607 1.00 98.38 299 ALA A N 1
ATOM 2110 C CA . ALA A 1 299 ? 14.648 -27.194 -11.980 1.00 98.38 299 ALA A CA 1
ATOM 2111 C C . ALA A 1 299 ? 15.306 -28.268 -11.106 1.00 98.38 299 ALA A C 1
ATOM 2113 O O . ALA A 1 299 ? 14.655 -28.976 -10.325 1.00 98.38 299 ALA A O 1
ATOM 2114 N N . GLY A 1 300 ? 16.631 -28.374 -11.203 1.00 97.25 300 GLY A N 1
ATOM 2115 C CA . GLY A 1 300 ? 17.427 -29.239 -10.339 1.00 97.25 300 GLY A CA 1
ATOM 2116 C C . GLY A 1 300 ? 17.563 -28.729 -8.900 1.00 97.25 300 GLY A C 1
ATOM 2117 O O . GLY A 1 300 ? 17.953 -29.507 -8.029 1.00 97.25 300 GLY A O 1
ATOM 2118 N N . GLN A 1 301 ? 17.187 -27.479 -8.629 1.00 97.06 301 GLN A N 1
ATOM 2119 C CA . GLN A 1 301 ? 17.042 -26.899 -7.300 1.00 97.06 301 GLN A CA 1
ATOM 2120 C C . GLN A 1 301 ? 15.709 -26.160 -7.175 1.00 97.06 301 GLN A C 1
ATOM 2122 O O . GLN A 1 301 ? 14.764 -26.798 -6.709 1.00 97.06 301 GLN A O 1
ATOM 2127 N N . ASP A 1 302 ? 15.615 -24.889 -7.576 1.00 98.56 302 ASP A N 1
ATOM 2128 C CA . ASP A 1 302 ? 14.459 -24.042 -7.270 1.00 98.56 302 ASP A CA 1
ATOM 2129 C C . ASP A 1 302 ? 13.738 -23.494 -8.511 1.00 98.56 302 ASP A C 1
ATOM 2131 O O . ASP A 1 302 ? 14.336 -23.249 -9.559 1.00 98.56 302 ASP A O 1
ATOM 2135 N N . VAL A 1 303 ? 12.433 -23.243 -8.374 1.00 98.81 303 VAL A N 1
ATOM 2136 C CA . VAL A 1 303 ? 11.658 -22.442 -9.335 1.00 98.81 303 VAL A CA 1
ATOM 2137 C C . VAL A 1 303 ? 11.117 -21.201 -8.635 1.00 98.81 303 VAL A C 1
ATOM 2139 O O . VAL A 1 303 ? 10.336 -21.304 -7.689 1.00 98.81 303 VAL A O 1
ATOM 2142 N N . ASN A 1 304 ? 11.505 -20.024 -9.119 1.00 98.75 304 ASN A N 1
ATOM 2143 C CA . ASN A 1 304 ? 11.115 -18.727 -8.578 1.00 98.75 304 ASN A CA 1
ATOM 2144 C C . ASN A 1 304 ? 10.248 -17.977 -9.597 1.00 98.75 304 ASN A C 1
ATOM 2146 O O . ASN A 1 304 ? 10.712 -17.665 -10.689 1.00 98.75 304 ASN A O 1
ATOM 2150 N N . ILE A 1 305 ? 9.001 -17.670 -9.239 1.00 98.62 305 ILE A N 1
ATOM 2151 C CA . ILE A 1 305 ? 8.026 -16.946 -10.067 1.00 98.62 305 ILE A CA 1
ATOM 2152 C C . ILE A 1 305 ? 7.590 -15.705 -9.288 1.00 98.62 305 ILE A C 1
ATOM 2154 O O . ILE A 1 305 ? 6.740 -15.762 -8.399 1.00 98.62 305 ILE A O 1
ATOM 2158 N N . LEU A 1 306 ? 8.245 -14.585 -9.570 1.00 98.19 306 LEU A N 1
ATOM 2159 C CA . LEU A 1 306 ? 8.211 -13.379 -8.750 1.00 98.19 306 LEU A CA 1
ATOM 2160 C C . LEU A 1 306 ? 7.664 -12.199 -9.552 1.00 98.19 306 LEU A C 1
ATOM 2162 O O . LEU A 1 306 ? 7.958 -12.047 -10.738 1.00 98.19 306 LEU A O 1
ATOM 2166 N N . SER A 1 307 ? 6.918 -11.310 -8.907 1.00 97.50 307 SER A N 1
ATOM 2167 C CA . SER A 1 307 ? 6.598 -10.008 -9.486 1.00 97.50 307 SER A CA 1
ATOM 2168 C C . SER A 1 307 ? 7.839 -9.114 -9.535 1.00 97.50 307 SER A C 1
ATOM 2170 O O . SER A 1 307 ? 8.598 -9.050 -8.566 1.00 97.50 307 SER A O 1
ATOM 2172 N N . ALA A 1 308 ? 8.005 -8.359 -10.614 1.00 96.81 308 ALA A N 1
ATOM 2173 C CA . ALA A 1 308 ? 8.873 -7.190 -10.638 1.00 96.81 308 ALA A CA 1
ATOM 2174 C C . ALA A 1 308 ? 8.180 -5.980 -9.983 1.00 96.81 308 ALA A C 1
ATOM 2176 O O . ALA A 1 308 ? 7.027 -6.061 -9.561 1.00 96.81 308 ALA A O 1
ATOM 2177 N N . GLN A 1 309 ? 8.873 -4.846 -9.887 1.00 94.25 309 GLN A N 1
ATOM 2178 C CA . GLN A 1 309 ? 8.347 -3.627 -9.270 1.00 94.25 309 GLN A CA 1
ATOM 2179 C C . GLN A 1 309 ? 8.333 -2.477 -10.278 1.00 94.25 309 GLN A C 1
ATOM 2181 O O . GLN A 1 309 ? 9.325 -2.243 -10.970 1.00 94.25 309 GLN A O 1
ATOM 2186 N N . SER A 1 310 ? 7.218 -1.748 -10.328 1.00 94.44 310 SER A N 1
ATOM 2187 C CA . SER A 1 310 ? 7.108 -0.465 -11.029 1.00 94.44 310 SER A CA 1
ATOM 2188 C C . SER A 1 310 ? 6.932 0.662 -10.015 1.00 94.44 310 SER A C 1
ATOM 2190 O O . SER A 1 310 ? 6.300 0.469 -8.975 1.00 94.44 310 SER A O 1
ATOM 2192 N N . THR A 1 311 ? 7.501 1.834 -10.292 1.00 95.81 311 THR A N 1
ATOM 2193 C CA . THR A 1 311 ? 7.434 2.998 -9.402 1.00 95.81 311 THR A CA 1
ATOM 2194 C C . THR A 1 311 ? 6.977 4.247 -10.145 1.00 95.81 311 THR A C 1
ATOM 2196 O O . THR A 1 311 ? 7.337 4.473 -11.297 1.00 95.81 311 THR A O 1
ATOM 2199 N N . GLN A 1 312 ? 6.185 5.077 -9.474 1.00 95.69 312 GLN A N 1
ATOM 2200 C CA . GLN A 1 312 ? 5.778 6.398 -9.939 1.00 95.69 312 GLN A CA 1
ATOM 2201 C C . GLN A 1 312 ? 5.939 7.376 -8.779 1.00 95.69 312 GLN A C 1
ATOM 2203 O O . GLN A 1 312 ? 5.404 7.144 -7.702 1.00 95.69 312 GLN A O 1
ATOM 2208 N N . SER A 1 313 ? 6.653 8.476 -8.987 1.00 96.38 313 SER A N 1
ATOM 2209 C CA . SER A 1 313 ? 6.806 9.558 -8.016 1.00 96.38 313 SER A CA 1
ATOM 2210 C C . SER A 1 313 ? 6.498 10.881 -8.694 1.00 96.38 313 SER A C 1
ATOM 2212 O O . SER A 1 313 ? 7.141 11.247 -9.673 1.00 96.38 313 SER A O 1
ATOM 2214 N N . ASN A 1 314 ? 5.502 11.595 -8.184 1.00 96.12 314 ASN A N 1
ATOM 2215 C CA . ASN A 1 314 ? 5.118 12.922 -8.638 1.00 96.12 314 ASN A CA 1
ATOM 2216 C C . ASN A 1 314 ? 5.232 13.879 -7.462 1.00 96.12 314 ASN A C 1
ATOM 2218 O O . ASN A 1 314 ? 4.636 13.650 -6.414 1.00 96.12 314 ASN A O 1
ATOM 2222 N N . GLN A 1 315 ? 5.967 14.967 -7.638 1.00 96.50 315 GLN A N 1
ATOM 2223 C CA . GLN A 1 315 ? 6.101 16.028 -6.660 1.00 96.50 315 GLN A CA 1
ATOM 2224 C C . GLN A 1 315 ? 5.826 17.368 -7.324 1.00 96.50 315 GLN A C 1
ATOM 2226 O O . GLN A 1 315 ? 6.556 17.771 -8.221 1.00 96.50 315 GLN A O 1
ATOM 2231 N N . ASP A 1 316 ? 4.864 18.110 -6.797 1.00 96.00 316 ASP A N 1
ATOM 2232 C CA . ASP A 1 316 ? 4.548 19.462 -7.235 1.00 96.00 316 ASP A CA 1
ATOM 2233 C C . ASP A 1 316 ? 4.770 20.447 -6.095 1.00 96.00 316 ASP A C 1
ATOM 2235 O O . ASP A 1 316 ? 4.485 20.162 -4.928 1.00 96.00 316 ASP A O 1
ATOM 2239 N N . TRP A 1 317 ? 5.276 21.633 -6.422 1.00 96.19 317 TRP A N 1
ATOM 2240 C CA . TRP A 1 317 ? 5.403 22.718 -5.460 1.00 96.19 317 TRP A CA 1
ATOM 2241 C C . TRP A 1 317 ? 4.967 24.049 -6.049 1.00 96.19 317 TRP A C 1
ATOM 2243 O O . TRP A 1 317 ? 5.259 24.394 -7.193 1.00 96.19 317 TRP A O 1
ATOM 2253 N N . GLU A 1 318 ? 4.341 24.860 -5.207 1.00 95.75 318 GLU A N 1
ATOM 2254 C CA . GLU A 1 318 ? 3.984 26.232 -5.524 1.00 95.75 318 GLU A CA 1
ATOM 2255 C C . GLU A 1 318 ? 4.310 27.147 -4.343 1.00 95.75 318 GLU A C 1
ATOM 2257 O O . GLU A 1 318 ? 4.035 26.850 -3.184 1.00 95.75 318 GLU A O 1
ATOM 2262 N N . LYS A 1 319 ? 4.918 28.293 -4.635 1.00 95.19 319 LYS A N 1
ATOM 2263 C CA . LYS A 1 319 ? 5.180 29.376 -3.693 1.00 95.19 319 LYS A CA 1
ATOM 2264 C C . LYS A 1 319 ? 4.648 30.665 -4.292 1.00 95.19 319 LYS A C 1
ATOM 2266 O O . LYS A 1 319 ? 5.149 31.134 -5.315 1.00 95.19 319 LYS A O 1
ATOM 2271 N N . ASN A 1 320 ? 3.670 31.271 -3.636 1.00 92.44 320 ASN A N 1
ATOM 2272 C CA . ASN A 1 320 ? 3.160 32.582 -4.005 1.00 92.44 320 ASN A CA 1
ATOM 2273 C C . ASN A 1 320 ? 3.553 33.608 -2.940 1.00 92.44 320 ASN A C 1
ATOM 2275 O O . ASN A 1 320 ? 3.588 33.325 -1.744 1.00 92.44 320 ASN A O 1
ATOM 2279 N N . ARG A 1 321 ? 3.874 34.819 -3.379 1.00 92.12 321 ARG A N 1
ATOM 2280 C CA . ARG A 1 321 ? 4.146 35.972 -2.528 1.00 92.12 321 ARG A CA 1
ATOM 2281 C C . ARG A 1 321 ? 3.481 37.182 -3.150 1.00 92.12 321 ARG A C 1
ATOM 2283 O O . ARG A 1 321 ? 3.879 37.615 -4.230 1.00 92.12 321 ARG A O 1
ATOM 2290 N N . GLN A 1 322 ? 2.543 37.781 -2.438 1.00 89.62 322 GLN A N 1
ATOM 2291 C CA . GLN A 1 322 ? 1.833 38.972 -2.884 1.00 89.62 322 GLN A CA 1
ATOM 2292 C C . GLN A 1 322 ? 1.963 40.067 -1.833 1.00 89.62 322 GLN A C 1
ATOM 2294 O O . GLN A 1 322 ? 1.924 39.802 -0.637 1.00 89.62 322 GLN A O 1
ATOM 2299 N N . SER A 1 323 ? 2.174 41.305 -2.273 1.00 89.06 323 SER A N 1
ATOM 2300 C CA . SER A 1 323 ? 2.155 42.476 -1.399 1.00 89.06 323 SER A CA 1
ATOM 2301 C C . SER A 1 323 ? 1.108 43.455 -1.890 1.00 89.06 323 SER A C 1
ATOM 2303 O O . SER A 1 323 ? 1.136 43.830 -3.064 1.00 89.06 323 SER A O 1
ATOM 2305 N N . GLY A 1 324 ? 0.194 43.855 -1.013 1.00 85.38 324 GLY A N 1
ATOM 2306 C CA . GLY A 1 324 ? -0.928 44.711 -1.366 1.00 85.38 324 GLY A CA 1
ATOM 2307 C C . GLY A 1 324 ? -2.076 44.614 -0.373 1.00 85.38 324 GLY A C 1
ATOM 2308 O O . GLY A 1 324 ? -1.844 44.362 0.808 1.00 85.38 324 GLY A O 1
ATOM 2309 N N . ILE A 1 325 ? -3.291 44.838 -0.866 1.00 77.56 325 ILE A N 1
ATOM 2310 C CA . ILE A 1 325 ? -4.525 44.846 -0.078 1.00 77.56 325 ILE A CA 1
ATOM 2311 C C . ILE A 1 325 ? -5.445 43.753 -0.622 1.00 77.56 325 ILE A C 1
ATOM 2313 O O . ILE A 1 325 ? -5.697 43.719 -1.821 1.00 77.56 325 ILE A O 1
ATOM 2317 N N . GLY A 1 326 ? -5.946 42.873 0.234 1.00 75.62 326 GLY A N 1
ATOM 2318 C CA . GLY A 1 326 ? -6.894 41.824 -0.107 1.00 75.62 326 GLY A CA 1
ATOM 2319 C C . GLY A 1 326 ? -8.169 41.892 0.712 1.00 75.62 326 GLY A C 1
ATOM 2320 O O . GLY A 1 326 ? -8.173 42.393 1.834 1.00 75.62 326 GLY A O 1
ATOM 2321 N N . VAL A 1 327 ? -9.244 41.370 0.133 1.00 75.62 327 VAL A N 1
ATOM 2322 C CA . VAL A 1 327 ? -10.516 41.127 0.813 1.00 75.62 327 VAL A CA 1
ATOM 2323 C C . VAL A 1 327 ? -10.908 39.679 0.561 1.00 75.62 327 VAL A C 1
ATOM 2325 O O . VAL A 1 327 ? -11.004 39.259 -0.592 1.00 75.62 327 VAL A O 1
ATOM 2328 N N . SER A 1 328 ? -11.134 38.919 1.626 1.00 69.94 328 SER A N 1
ATOM 2329 C CA . SER A 1 328 ? -11.694 37.570 1.575 1.00 69.94 328 SER A CA 1
ATOM 2330 C C . SER A 1 328 ? -13.012 37.511 2.343 1.00 69.94 328 SER A C 1
ATOM 2332 O O . SER A 1 328 ? -13.249 38.291 3.260 1.00 69.94 328 SER A O 1
ATOM 2334 N N . SER A 1 329 ? -13.907 36.606 1.954 1.00 61.94 329 SER A N 1
ATOM 2335 C CA . SER A 1 329 ? -15.199 36.400 2.617 1.00 61.94 329 SER A CA 1
ATOM 2336 C C . SER A 1 329 ? -15.510 34.906 2.701 1.00 61.94 329 SER A C 1
ATOM 2338 O O . SER A 1 329 ? -15.136 34.143 1.805 1.00 61.94 329 SER A O 1
ATOM 2340 N N . ASN A 1 330 ? -16.141 34.488 3.797 1.00 62.53 330 ASN A N 1
ATOM 2341 C CA . ASN A 1 330 ? -16.667 33.145 4.029 1.00 62.53 330 ASN A CA 1
ATOM 2342 C C . ASN A 1 330 ? -18.087 33.231 4.633 1.00 62.53 330 ASN A C 1
ATOM 2344 O O . ASN A 1 330 ? -18.589 34.323 4.893 1.00 62.53 330 ASN A O 1
ATOM 2348 N N . ALA A 1 331 ? -18.726 32.082 4.883 1.00 57.38 331 ALA A N 1
ATOM 2349 C CA . ALA A 1 331 ? -20.075 32.013 5.464 1.00 57.38 331 ALA A CA 1
ATOM 2350 C C . ALA A 1 331 ? -20.197 32.666 6.857 1.00 57.38 331 ALA A C 1
ATOM 2352 O O . ALA A 1 331 ? -21.304 32.940 7.315 1.00 57.38 331 ALA A O 1
ATOM 2353 N N . ASN A 1 332 ? -19.065 32.917 7.520 1.00 55.75 332 ASN A N 1
ATOM 2354 C CA . ASN A 1 332 ? -18.996 33.440 8.874 1.00 55.75 332 ASN A CA 1
ATOM 2355 C C . ASN A 1 332 ? -18.462 34.877 8.943 1.00 55.75 332 ASN A C 1
ATOM 2357 O O . ASN A 1 332 ? -18.498 35.420 10.036 1.00 55.75 332 ASN A O 1
ATOM 2361 N N . GLY A 1 333 ? -18.009 35.514 7.850 1.00 65.94 333 GLY A N 1
ATOM 2362 C CA . GLY A 1 333 ? -17.391 36.841 7.918 1.00 65.94 333 GLY A CA 1
ATOM 2363 C C . GLY A 1 333 ? -16.672 37.363 6.664 1.00 65.94 333 GLY A C 1
ATOM 2364 O O . GLY A 1 333 ? -16.556 36.689 5.636 1.00 65.94 333 GLY A O 1
ATOM 2365 N N . VAL A 1 334 ? -16.166 38.598 6.758 1.00 69.94 334 VAL A N 1
ATOM 2366 C CA . VAL A 1 334 ? -15.331 39.284 5.751 1.00 69.94 334 VAL A CA 1
ATOM 2367 C C . VAL A 1 334 ? -14.005 39.690 6.392 1.00 69.94 334 VAL A C 1
ATOM 2369 O O . VAL A 1 334 ? -14.005 40.353 7.421 1.00 69.94 334 VAL A O 1
ATOM 2372 N N . THR A 1 335 ? -12.873 39.331 5.786 1.00 70.06 335 THR A N 1
ATOM 2373 C CA . THR A 1 335 ? -11.525 39.717 6.227 1.00 70.06 335 THR A CA 1
ATOM 2374 C C . THR A 1 335 ? -10.857 40.628 5.205 1.00 70.06 335 THR A C 1
ATOM 2376 O O . THR A 1 335 ? -10.627 40.252 4.060 1.00 70.06 335 THR A O 1
ATOM 2379 N N . PHE A 1 336 ? -10.482 41.822 5.638 1.00 78.19 336 PHE A N 1
ATOM 2380 C CA . PHE A 1 336 ? -9.602 42.744 4.937 1.00 78.19 336 PHE A CA 1
ATOM 2381 C C . PHE A 1 336 ? -8.165 42.483 5.377 1.00 78.19 336 PHE A C 1
ATOM 2383 O O . PHE A 1 336 ? -7.896 42.272 6.555 1.00 78.19 336 PHE A O 1
ATOM 2390 N N . PHE A 1 337 ? -7.219 42.521 4.452 1.00 78.88 337 PHE A N 1
ATOM 2391 C CA . PHE A 1 337 ? -5.802 42.362 4.745 1.00 78.88 337 PHE A CA 1
ATOM 2392 C C . PHE A 1 337 ? -4.990 43.373 3.947 1.00 78.88 337 PHE A C 1
ATOM 2394 O O . PHE A 1 337 ? -5.228 43.561 2.765 1.00 78.88 337 PHE A O 1
ATOM 2401 N N . ALA A 1 338 ? -4.004 44.006 4.564 1.00 81.06 338 ALA A N 1
ATOM 2402 C CA . ALA A 1 338 ? -3.051 44.896 3.927 1.00 81.06 338 ALA A CA 1
ATOM 2403 C C . ALA A 1 338 ? -1.642 44.515 4.383 1.00 81.06 338 ALA A C 1
ATOM 2405 O O . ALA A 1 338 ? -1.291 44.651 5.556 1.00 81.06 338 ALA A O 1
ATOM 2406 N N . GLY A 1 339 ? -0.814 44.027 3.463 1.00 86.94 339 GLY A N 1
ATOM 2407 C CA . GLY A 1 339 ? 0.530 43.572 3.795 1.00 86.94 339 GLY A CA 1
ATOM 2408 C C . GLY A 1 339 ? 1.112 42.603 2.782 1.00 86.94 339 GLY A C 1
ATOM 2409 O O . GLY A 1 339 ? 0.877 42.714 1.580 1.00 86.94 339 GLY A O 1
ATOM 2410 N N . VAL A 1 340 ? 1.927 41.676 3.278 1.00 88.38 340 VAL A N 1
ATOM 2411 C CA . VAL A 1 340 ? 2.563 40.609 2.509 1.00 88.38 340 VAL A CA 1
ATOM 2412 C C . VAL A 1 340 ? 1.920 39.274 2.861 1.00 88.38 340 VAL A C 1
ATOM 2414 O O . VAL A 1 340 ? 2.041 38.809 3.993 1.00 88.38 340 VAL A O 1
ATOM 2417 N N . ASP A 1 341 ? 1.310 38.640 1.871 1.00 88.44 341 ASP A N 1
ATOM 2418 C CA . ASP A 1 341 ? 0.799 37.275 1.936 1.00 88.44 341 ASP A CA 1
ATOM 2419 C C . ASP A 1 341 ? 1.799 36.329 1.249 1.00 88.44 341 ASP A C 1
ATOM 2421 O O . ASP A 1 341 ? 2.352 36.644 0.187 1.00 88.44 341 ASP A O 1
ATOM 2425 N N . ARG A 1 342 ? 2.120 35.209 1.900 1.00 91.69 342 ARG A N 1
ATOM 2426 C CA . ARG A 1 3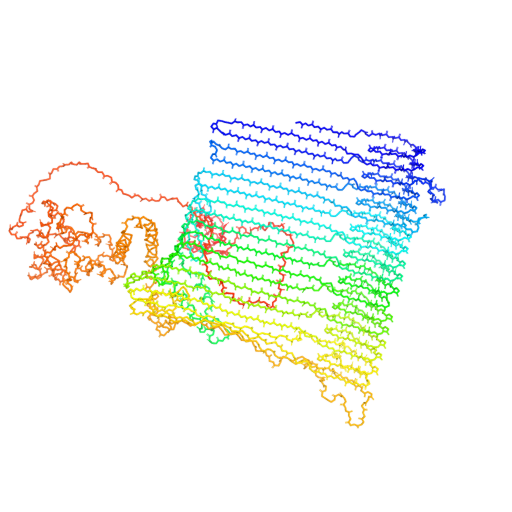42 ? 2.942 34.128 1.352 1.00 91.69 342 ARG A CA 1
ATOM 2427 C C . ARG A 1 342 ? 2.194 32.812 1.502 1.00 91.69 342 ARG A C 1
ATOM 2429 O O . ARG A 1 342 ? 1.876 32.436 2.627 1.00 91.69 342 ARG A O 1
ATOM 2436 N N . THR A 1 343 ? 2.044 32.074 0.413 1.00 91.81 343 THR A N 1
ATOM 2437 C CA . THR A 1 343 ? 1.549 30.696 0.438 1.00 91.81 343 THR A CA 1
ATOM 2438 C C . THR A 1 343 ? 2.628 29.761 -0.087 1.00 91.81 343 THR A C 1
ATOM 2440 O O . THR A 1 343 ? 3.380 30.109 -1.003 1.00 91.81 343 THR A O 1
ATOM 2443 N N . LYS A 1 344 ? 2.752 28.588 0.527 1.00 93.81 344 LYS A N 1
ATOM 2444 C CA . LYS A 1 344 ? 3.564 27.481 0.033 1.00 93.81 344 LYS A CA 1
ATOM 2445 C C . LYS A 1 344 ? 2.715 26.227 0.025 1.00 93.81 344 LYS A C 1
ATOM 2447 O O . LYS A 1 344 ? 2.048 25.921 1.008 1.00 93.81 344 LYS A O 1
ATOM 2452 N N . GLU A 1 345 ? 2.794 25.502 -1.066 1.00 95.12 345 GLU A N 1
ATOM 2453 C CA . GLU A 1 345 ? 2.126 24.238 -1.283 1.00 95.12 345 GLU A CA 1
ATOM 2454 C C . GLU A 1 345 ? 3.156 23.244 -1.807 1.00 95.12 345 GLU A C 1
ATOM 2456 O O . GLU A 1 345 ? 3.959 23.586 -2.677 1.00 95.12 345 GLU A O 1
ATOM 2461 N N . LYS A 1 346 ? 3.161 22.040 -1.242 1.00 96.12 346 LYS A N 1
ATOM 2462 C CA . LYS A 1 346 ? 3.941 20.906 -1.725 1.00 96.12 346 LYS A CA 1
ATOM 2463 C C . LYS A 1 346 ? 3.037 19.682 -1.680 1.00 96.12 346 LYS A C 1
ATOM 2465 O O . LYS A 1 346 ? 2.491 19.375 -0.624 1.00 96.12 346 LYS A O 1
ATOM 2470 N N . ASN A 1 347 ? 2.893 19.013 -2.812 1.00 95.94 347 ASN A N 1
ATOM 2471 C CA . ASN A 1 347 ? 2.177 17.752 -2.930 1.00 95.94 347 ASN A CA 1
ATOM 2472 C C . ASN A 1 347 ? 3.171 16.709 -3.436 1.00 95.94 347 ASN A C 1
ATOM 2474 O O . ASN A 1 347 ? 3.955 17.006 -4.336 1.00 95.94 347 ASN A O 1
ATOM 2478 N N . ARG A 1 348 ? 3.161 15.511 -2.862 1.00 96.38 348 ARG A N 1
ATOM 2479 C CA . ARG A 1 348 ? 3.946 14.375 -3.341 1.00 96.38 348 ARG A CA 1
ATOM 2480 C C . ARG A 1 348 ? 3.070 13.131 -3.333 1.00 96.38 348 ARG A C 1
ATOM 2482 O O . ARG A 1 348 ? 2.375 12.873 -2.355 1.00 96.38 348 ARG A O 1
ATOM 2489 N N . LEU A 1 349 ? 3.102 12.394 -4.430 1.00 96.44 349 LEU A N 1
ATOM 2490 C CA . LEU A 1 349 ? 2.473 11.096 -4.602 1.00 96.44 349 LEU A CA 1
ATOM 2491 C C . LEU A 1 349 ? 3.566 10.122 -5.015 1.00 96.44 349 LEU A C 1
ATOM 2493 O O . LEU A 1 349 ? 4.198 10.325 -6.047 1.00 96.44 349 LEU A O 1
ATOM 2497 N N . GLU A 1 350 ? 3.760 9.068 -4.238 1.00 96.25 350 GLU A N 1
ATOM 2498 C CA . GLU A 1 350 ? 4.616 7.946 -4.602 1.00 96.25 350 GLU A CA 1
ATOM 2499 C C . GLU A 1 350 ? 3.796 6.672 -4.633 1.00 96.25 350 GLU A C 1
ATOM 2501 O O . GLU A 1 350 ? 2.986 6.428 -3.743 1.00 96.25 350 GLU A O 1
ATOM 2506 N N . GLN A 1 351 ? 3.991 5.872 -5.669 1.00 95.88 351 GLN A N 1
ATOM 2507 C CA . GLN A 1 351 ? 3.317 4.602 -5.865 1.00 95.88 351 GLN A CA 1
ATOM 2508 C C . GLN A 1 351 ? 4.355 3.560 -6.254 1.00 95.88 351 GLN A C 1
ATOM 2510 O O . GLN A 1 351 ? 5.212 3.806 -7.103 1.00 95.88 351 GLN A O 1
ATOM 2515 N N . GLN A 1 352 ? 4.269 2.398 -5.624 1.00 95.62 352 GLN A N 1
ATOM 2516 C CA . GLN A 1 352 ? 5.048 1.212 -5.930 1.00 95.62 352 GLN A CA 1
ATOM 2517 C C . GLN A 1 352 ? 4.068 0.067 -6.159 1.00 95.62 352 GLN A C 1
ATOM 2519 O O . GLN A 1 352 ? 3.358 -0.321 -5.232 1.00 95.62 352 GLN A O 1
ATOM 2524 N N . SER A 1 353 ? 4.021 -0.456 -7.380 1.00 95.12 353 SER A N 1
ATOM 2525 C CA . SER A 1 353 ? 3.131 -1.553 -7.765 1.00 95.12 353 SER A CA 1
ATOM 2526 C C . SER A 1 353 ? 3.918 -2.792 -8.175 1.00 95.12 353 SER A C 1
ATOM 2528 O O . SER A 1 353 ? 5.067 -2.710 -8.626 1.00 95.12 353 SER A O 1
ATOM 2530 N N . ALA A 1 354 ? 3.295 -3.955 -8.012 1.00 94.56 354 ALA A N 1
ATOM 2531 C CA . ALA A 1 354 ? 3.876 -5.235 -8.374 1.00 94.56 354 ALA A CA 1
ATOM 2532 C C . ALA A 1 354 ? 3.520 -5.590 -9.829 1.00 94.56 354 ALA A C 1
ATOM 2534 O O . ALA A 1 354 ? 2.361 -5.817 -10.178 1.00 94.56 354 ALA A O 1
ATOM 2535 N N . ALA A 1 355 ? 4.532 -5.674 -10.690 1.00 95.06 355 ALA A N 1
ATOM 2536 C CA . ALA A 1 355 ? 4.415 -6.160 -12.060 1.00 95.06 355 ALA A CA 1
ATOM 2537 C C . ALA A 1 355 ? 4.519 -7.691 -12.069 1.00 95.06 355 ALA A C 1
ATOM 2539 O O . ALA A 1 355 ? 5.603 -8.259 -11.959 1.00 95.06 355 ALA A O 1
ATOM 2540 N N . ALA A 1 356 ? 3.378 -8.365 -12.136 1.00 95.69 356 ALA A N 1
ATOM 2541 C CA . ALA A 1 356 ? 3.279 -9.812 -11.969 1.00 95.69 356 ALA A CA 1
ATOM 2542 C C . ALA A 1 356 ? 4.014 -10.619 -13.043 1.00 95.69 356 ALA A C 1
ATOM 2544 O O . ALA A 1 356 ? 3.964 -10.271 -14.223 1.00 95.69 356 ALA A O 1
ATOM 2545 N N . SER A 1 357 ? 4.599 -11.753 -12.647 1.00 98.25 357 SER A N 1
ATOM 2546 C CA . SER A 1 357 ? 4.912 -12.812 -13.609 1.00 98.25 357 SER A CA 1
ATOM 2547 C C . SER A 1 357 ? 3.651 -13.596 -13.957 1.00 98.25 357 SER A C 1
ATOM 2549 O O . SER A 1 357 ? 2.786 -13.797 -13.102 1.00 98.25 357 SER A O 1
ATOM 2551 N N . GLN A 1 358 ? 3.544 -14.040 -15.208 1.00 97.75 358 GLN A N 1
ATOM 2552 C CA . GLN A 1 358 ? 2.374 -14.755 -15.719 1.00 97.75 358 GLN A CA 1
ATOM 2553 C C . GLN A 1 358 ? 2.812 -16.049 -16.399 1.00 97.75 358 GLN A C 1
ATOM 2555 O O . GLN A 1 358 ? 3.583 -16.010 -17.353 1.00 97.75 358 GLN A O 1
ATOM 2560 N N . VAL A 1 359 ? 2.300 -17.190 -15.945 1.00 98.75 359 VAL A N 1
ATOM 2561 C CA . VAL A 1 359 ? 2.522 -18.483 -16.604 1.00 98.75 359 VAL A CA 1
ATOM 2562 C C . VAL A 1 359 ? 1.174 -19.081 -16.982 1.00 98.75 359 VAL A C 1
ATOM 2564 O O . VAL A 1 359 ? 0.352 -19.349 -16.106 1.00 98.75 359 VAL A O 1
ATOM 2567 N N . ARG A 1 360 ? 0.937 -19.270 -18.282 1.00 98.69 360 ARG A N 1
ATOM 2568 C CA . ARG A 1 360 ? -0.335 -19.754 -18.829 1.00 98.69 360 ARG A CA 1
ATOM 2569 C C . ARG A 1 360 ? -0.144 -20.983 -19.708 1.00 98.69 360 ARG A C 1
ATOM 2571 O O . ARG A 1 360 ? 0.662 -20.955 -20.638 1.00 98.69 360 ARG A O 1
ATOM 2578 N N . ALA A 1 361 ? -0.941 -22.013 -19.452 1.00 98.56 361 ALA A N 1
ATOM 2579 C CA . ALA A 1 361 ? -1.035 -23.221 -20.264 1.00 98.56 361 ALA A CA 1
ATOM 2580 C C . ALA A 1 361 ? -2.467 -23.407 -20.796 1.00 98.56 361 ALA A C 1
ATOM 2582 O O . ALA A 1 361 ? -3.443 -23.241 -20.061 1.00 98.56 361 ALA A O 1
ATOM 2583 N N . GLY A 1 362 ? -2.605 -23.762 -22.073 1.00 98.06 362 GLY A N 1
ATOM 2584 C CA . GLY A 1 362 ? -3.887 -24.149 -22.668 1.00 98.06 362 GLY A CA 1
ATOM 2585 C C . GLY A 1 362 ? -4.353 -25.555 -22.273 1.00 98.06 362 GLY A C 1
ATOM 2586 O O . GLY A 1 362 ? -5.527 -25.868 -22.424 1.00 98.06 362 GLY A O 1
ATOM 2587 N N . GLU A 1 363 ? -3.469 -26.386 -21.727 1.00 98.12 363 GLU A N 1
ATOM 2588 C CA . GLU A 1 363 ? -3.775 -27.686 -21.129 1.00 98.12 363 GLU A CA 1
ATOM 2589 C C . GLU A 1 363 ? -3.229 -27.717 -19.697 1.00 98.12 363 GLU A C 1
ATOM 2591 O O . GLU A 1 363 ? -3.847 -27.111 -18.820 1.00 98.12 363 GLU A O 1
ATOM 2596 N N . ASP A 1 364 ? -2.087 -28.370 -19.453 1.00 98.56 364 ASP A N 1
ATOM 2597 C CA . ASP A 1 364 ? -1.518 -28.556 -18.118 1.00 98.56 364 ASP A CA 1
ATOM 2598 C C . ASP A 1 364 ? -0.307 -27.647 -17.852 1.00 98.56 364 ASP A C 1
ATOM 2600 O O . ASP A 1 364 ? 0.561 -27.424 -18.704 1.00 98.56 364 ASP A O 1
ATOM 2604 N N . LEU A 1 365 ? -0.204 -27.171 -16.610 1.00 98.69 365 LEU A N 1
ATOM 2605 C CA . LEU A 1 365 ? 0.977 -26.487 -16.087 1.00 98.69 365 LEU A CA 1
ATOM 2606 C C . LEU A 1 365 ? 1.665 -27.381 -15.056 1.00 98.69 365 LEU A C 1
ATOM 2608 O O . LEU A 1 365 ? 1.097 -27.708 -14.015 1.00 98.69 365 LEU A O 1
ATOM 2612 N N . THR A 1 366 ? 2.917 -27.745 -15.320 1.00 98.81 366 THR A N 1
ATOM 2613 C CA . THR A 1 366 ? 3.740 -28.539 -14.403 1.00 98.81 366 THR A CA 1
ATOM 2614 C C . THR A 1 366 ? 4.974 -27.759 -13.968 1.00 98.81 366 THR A C 1
ATOM 2616 O O . THR A 1 366 ? 5.777 -27.338 -14.799 1.00 98.81 366 THR A O 1
ATOM 2619 N N . VAL A 1 367 ? 5.159 -27.623 -12.656 1.00 98.81 367 VAL A N 1
ATOM 2620 C CA . VAL A 1 367 ? 6.335 -27.002 -12.040 1.00 98.81 367 VAL A CA 1
ATOM 2621 C C . VAL A 1 367 ? 6.984 -27.998 -11.088 1.00 98.81 367 VAL A C 1
ATOM 2623 O O . VAL A 1 367 ? 6.407 -28.368 -10.064 1.00 98.81 367 VAL A O 1
ATOM 2626 N N . ASN A 1 368 ? 8.199 -28.422 -11.422 1.00 98.56 368 ASN A N 1
ATOM 2627 C CA . ASN A 1 368 ? 8.980 -29.383 -10.659 1.00 98.56 368 ASN A CA 1
ATOM 2628 C C . ASN A 1 368 ? 10.288 -28.748 -10.188 1.00 98.56 368 ASN A C 1
ATOM 2630 O O . ASN A 1 368 ? 11.102 -28.300 -10.996 1.00 98.56 368 ASN A O 1
ATOM 2634 N N . ALA A 1 369 ? 10.522 -28.790 -8.881 1.00 98.44 369 ALA A N 1
ATOM 2635 C CA . ALA A 1 369 ? 11.759 -28.348 -8.255 1.00 98.44 369 ALA A CA 1
ATOM 2636 C C . ALA A 1 369 ? 12.283 -29.455 -7.334 1.00 98.44 369 ALA A C 1
ATOM 2638 O O . ALA A 1 369 ? 11.551 -29.979 -6.489 1.00 98.44 369 ALA A O 1
ATOM 2639 N N . LYS A 1 370 ? 13.562 -29.833 -7.436 1.00 97.56 370 LYS A N 1
ATOM 2640 C CA . LYS A 1 370 ? 14.122 -30.816 -6.484 1.00 97.56 370 LYS A CA 1
ATOM 2641 C C . LYS A 1 370 ? 14.299 -30.231 -5.076 1.00 97.56 370 LYS A C 1
ATOM 2643 O O . LYS A 1 370 ? 14.503 -30.999 -4.137 1.00 97.56 370 LYS A O 1
ATOM 2648 N N . ARG A 1 371 ? 14.213 -28.907 -4.913 1.00 97.88 371 ARG A N 1
ATOM 2649 C CA . ARG A 1 371 ? 14.319 -28.203 -3.634 1.00 97.88 371 ARG A CA 1
ATOM 2650 C C . ARG A 1 371 ? 13.092 -27.326 -3.374 1.00 97.88 371 ARG A C 1
ATOM 2652 O O . ARG A 1 371 ? 12.189 -27.842 -2.722 1.00 97.88 371 ARG A O 1
ATOM 2659 N N . ASP A 1 372 ? 13.014 -26.080 -3.836 1.00 98.62 372 ASP A N 1
ATOM 2660 C CA . ASP A 1 372 ? 11.911 -25.177 -3.460 1.00 98.62 372 ASP A CA 1
ATOM 2661 C C . ASP A 1 372 ? 11.147 -24.579 -4.659 1.00 98.62 372 ASP A C 1
ATOM 2663 O O . ASP A 1 372 ? 11.714 -24.330 -5.718 1.00 98.62 372 ASP A O 1
ATOM 2667 N N . ILE A 1 373 ? 9.850 -24.300 -4.487 1.00 98.88 373 ILE A N 1
ATOM 2668 C CA . ILE A 1 373 ? 9.063 -23.464 -5.413 1.00 98.88 373 ILE A CA 1
ATOM 2669 C C . ILE A 1 373 ? 8.631 -22.203 -4.669 1.00 98.88 373 ILE A C 1
ATOM 2671 O O . ILE A 1 373 ? 8.001 -22.304 -3.617 1.00 98.88 373 ILE A O 1
ATOM 2675 N N . ASN A 1 374 ? 8.927 -21.029 -5.225 1.00 98.56 374 ASN A N 1
ATOM 2676 C CA . ASN A 1 374 ? 8.547 -19.736 -4.664 1.00 98.56 374 ASN A CA 1
ATOM 2677 C C . ASN A 1 374 ? 7.700 -18.951 -5.673 1.00 98.56 374 ASN A C 1
ATOM 2679 O O . ASN A 1 374 ? 8.196 -18.578 -6.732 1.00 98.56 374 ASN A O 1
ATOM 2683 N N . GLN A 1 375 ? 6.447 -18.660 -5.333 1.00 98.38 375 GLN A N 1
ATOM 2684 C CA . GLN A 1 375 ? 5.549 -17.794 -6.097 1.00 98.38 375 GLN A CA 1
ATOM 2685 C C . GLN A 1 375 ? 5.238 -16.540 -5.273 1.00 98.38 375 GLN A C 1
ATOM 2687 O O . GLN A 1 375 ? 4.768 -16.652 -4.143 1.00 98.38 375 GLN A O 1
ATOM 2692 N N . VAL A 1 376 ? 5.500 -15.347 -5.812 1.00 98.25 376 VAL A N 1
ATOM 2693 C CA . VAL A 1 376 ? 5.256 -14.074 -5.108 1.00 98.25 376 VAL A CA 1
ATOM 2694 C C . VAL A 1 376 ? 4.575 -13.078 -6.038 1.00 98.25 376 VAL A C 1
ATOM 2696 O O . VAL A 1 376 ? 5.124 -12.750 -7.091 1.00 98.25 376 VAL A O 1
ATOM 2699 N N . GLY A 1 377 ? 3.381 -12.610 -5.660 1.00 97.06 377 GLY A N 1
ATOM 2700 C CA . GLY A 1 377 ? 2.563 -11.663 -6.431 1.00 97.06 377 GLY A CA 1
ATOM 2701 C C . GLY A 1 377 ? 2.434 -11.999 -7.918 1.00 97.06 377 GLY A C 1
ATOM 2702 O O . GLY A 1 377 ? 2.500 -11.095 -8.747 1.00 97.06 377 GLY A O 1
ATOM 2703 N N . SER A 1 378 ? 2.318 -13.284 -8.257 1.00 98.19 378 SER A N 1
ATOM 2704 C CA . SER A 1 378 ? 2.357 -13.784 -9.640 1.00 98.19 378 SER A CA 1
ATOM 2705 C C . SER A 1 378 ? 1.173 -14.697 -9.947 1.00 98.19 378 SER A C 1
ATOM 2707 O O . SER A 1 378 ? 0.531 -15.200 -9.023 1.00 98.19 378 SER A O 1
ATOM 2709 N N . ASP A 1 379 ? 0.909 -14.935 -11.231 1.00 98.38 379 ASP A N 1
ATOM 2710 C CA . ASP A 1 379 ? -0.287 -15.637 -11.703 1.00 98.38 379 ASP A CA 1
ATOM 2711 C C . ASP A 1 379 ? 0.071 -16.917 -12.472 1.00 98.38 379 ASP A C 1
ATOM 2713 O O . ASP A 1 379 ? 0.844 -16.881 -13.434 1.00 98.38 379 ASP A O 1
ATOM 2717 N N . LEU A 1 380 ? -0.519 -18.042 -12.061 1.00 98.69 380 LEU A N 1
ATOM 2718 C CA . LEU A 1 380 ? -0.405 -19.349 -12.714 1.00 98.69 380 LEU A CA 1
ATOM 2719 C C . LEU A 1 380 ? -1.784 -19.800 -13.199 1.00 98.69 380 LEU A C 1
ATOM 2721 O O . LEU A 1 380 ? -2.722 -19.861 -12.405 1.00 98.69 380 LEU A O 1
ATOM 2725 N N . GLN A 1 381 ? -1.914 -20.120 -14.487 1.00 98.62 381 GLN A N 1
ATOM 2726 C CA . GLN A 1 381 ? -3.198 -20.479 -15.100 1.00 98.62 381 GLN A CA 1
ATOM 2727 C C . GLN A 1 381 ? -3.063 -21.701 -16.011 1.00 98.62 381 GLN A C 1
ATOM 2729 O O . GLN A 1 381 ? -2.132 -21.775 -16.817 1.00 98.62 381 GLN A O 1
ATOM 2734 N N . ALA A 1 382 ? -4.012 -22.632 -15.915 1.00 98.56 382 ALA A N 1
ATOM 2735 C CA . ALA A 1 382 ? -4.109 -23.799 -16.790 1.00 98.56 382 ALA A CA 1
ATOM 2736 C C . ALA A 1 382 ? -5.578 -24.175 -17.040 1.00 98.56 382 ALA A C 1
ATOM 2738 O O . ALA A 1 382 ? -6.380 -24.180 -16.106 1.00 98.56 382 ALA A O 1
ATOM 2739 N N . LEU A 1 383 ? -5.953 -24.525 -18.278 1.00 98.06 383 LEU A N 1
ATOM 2740 C CA . LEU A 1 383 ? -7.332 -24.966 -18.563 1.00 98.06 383 LEU A CA 1
ATOM 2741 C C . LEU A 1 383 ? -7.637 -26.366 -18.010 1.00 98.06 383 LEU A C 1
ATOM 2743 O O . LEU A 1 383 ? -8.804 -26.685 -17.790 1.00 98.06 383 LEU A O 1
ATOM 2747 N N . ASN A 1 384 ? -6.613 -27.186 -17.769 1.00 98.00 384 ASN A N 1
ATOM 2748 C CA . ASN A 1 384 ? -6.746 -28.484 -17.121 1.00 98.00 384 ASN A CA 1
ATOM 2749 C C . ASN A 1 384 ? -6.121 -28.442 -15.722 1.00 98.00 384 ASN A C 1
ATOM 2751 O O . ASN A 1 384 ? -6.719 -27.862 -14.814 1.00 98.00 384 ASN A O 1
ATOM 2755 N N . ASP A 1 385 ? -4.969 -29.079 -15.519 1.00 98.56 385 ASP A N 1
ATOM 2756 C CA . ASP A 1 385 ? -4.383 -29.259 -14.196 1.00 98.56 385 ASP A CA 1
ATOM 2757 C C . ASP A 1 385 ? -3.170 -28.342 -13.968 1.00 98.56 385 ASP A C 1
ATOM 2759 O O . ASP A 1 385 ? -2.331 -28.135 -14.846 1.00 98.56 385 ASP A O 1
ATOM 2763 N N . ILE A 1 386 ? -3.040 -27.836 -12.738 1.00 98.88 386 ILE A N 1
ATOM 2764 C CA . ILE A 1 386 ? -1.801 -27.222 -12.242 1.00 98.88 386 ILE A CA 1
ATOM 2765 C C . ILE A 1 386 ? -1.153 -28.193 -11.256 1.00 98.88 386 ILE A C 1
ATOM 2767 O O . ILE A 1 386 ? -1.754 -28.556 -10.245 1.00 98.88 386 ILE A O 1
ATOM 2771 N N . ASN A 1 387 ? 0.094 -28.583 -11.521 1.00 98.81 387 ASN A N 1
ATOM 2772 C CA . ASN A 1 387 ? 0.871 -29.499 -10.690 1.00 98.81 387 ASN A CA 1
ATOM 2773 C C . ASN A 1 387 ? 2.159 -28.824 -10.202 1.00 98.81 387 ASN A C 1
ATOM 2775 O O . ASN A 1 387 ? 3.075 -28.591 -10.989 1.00 98.81 387 ASN A O 1
ATOM 2779 N N . LEU A 1 388 ? 2.252 -28.549 -8.898 1.00 98.75 388 LEU A N 1
ATOM 2780 C CA . LEU A 1 388 ? 3.449 -28.020 -8.239 1.00 98.75 388 LEU A CA 1
ATOM 2781 C C . LEU A 1 388 ? 4.079 -29.105 -7.358 1.00 98.75 388 LEU A C 1
ATOM 2783 O O . LEU A 1 388 ? 3.470 -29.541 -6.377 1.00 98.75 388 LEU A O 1
ATOM 2787 N N . THR A 1 389 ? 5.304 -29.526 -7.680 1.00 98.62 389 THR A N 1
ATOM 2788 C CA . THR A 1 389 ? 6.028 -30.566 -6.933 1.00 98.62 389 THR A CA 1
ATOM 2789 C C . THR A 1 389 ? 7.401 -30.079 -6.485 1.00 98.62 389 THR A C 1
ATOM 2791 O O . THR A 1 389 ? 8.265 -29.801 -7.316 1.00 98.62 389 THR A O 1
ATOM 2794 N N . ALA A 1 390 ? 7.628 -30.043 -5.168 1.00 98.56 390 ALA A N 1
ATOM 2795 C CA . ALA A 1 390 ? 8.905 -29.655 -4.571 1.00 98.56 390 ALA A CA 1
ATOM 2796 C C . ALA A 1 390 ? 9.511 -30.766 -3.699 1.00 98.56 390 ALA A C 1
ATOM 2798 O O . ALA A 1 390 ? 8.837 -31.393 -2.872 1.00 98.56 390 ALA A O 1
ATOM 2799 N N . GLY A 1 391 ? 10.821 -30.979 -3.826 1.00 97.75 391 GLY A N 1
ATOM 2800 C CA . GLY A 1 391 ? 11.561 -31.899 -2.956 1.00 97.75 391 GLY A CA 1
ATOM 2801 C C . GLY A 1 391 ? 11.742 -31.391 -1.522 1.00 97.75 391 GLY A C 1
ATOM 2802 O O . GLY A 1 391 ? 12.030 -32.188 -0.632 1.00 97.75 391 GLY A O 1
ATOM 2803 N N . ARG A 1 392 ? 11.534 -30.094 -1.267 1.00 97.56 392 ARG A N 1
ATOM 2804 C CA . ARG A 1 392 ? 11.567 -29.484 0.064 1.00 97.56 392 ARG A CA 1
ATOM 2805 C C . ARG A 1 392 ? 10.337 -28.612 0.303 1.00 97.56 392 ARG A C 1
ATOM 2807 O O . ARG A 1 392 ? 9.391 -29.150 0.866 1.00 97.56 392 ARG A O 1
ATOM 2814 N N . ASN A 1 393 ? 10.318 -27.336 -0.090 1.00 98.44 393 ASN A N 1
ATOM 2815 C CA . ASN A 1 393 ? 9.238 -26.413 0.284 1.00 98.44 393 ASN A CA 1
ATOM 2816 C C . ASN A 1 393 ? 8.492 -25.817 -0.915 1.00 98.44 393 ASN A C 1
ATOM 2818 O O . ASN A 1 393 ? 9.060 -25.640 -1.989 1.00 98.44 393 ASN A O 1
ATOM 2822 N N . ILE A 1 394 ? 7.234 -25.435 -0.706 1.00 98.81 394 ILE A N 1
ATOM 2823 C CA . ILE A 1 394 ? 6.473 -24.581 -1.625 1.00 98.81 394 ILE A CA 1
ATOM 2824 C C . ILE A 1 394 ? 6.005 -23.351 -0.852 1.00 98.81 394 ILE A C 1
ATOM 2826 O O . ILE A 1 394 ? 5.355 -23.491 0.185 1.00 98.81 394 ILE A O 1
ATOM 2830 N N . LYS A 1 395 ? 6.326 -22.159 -1.357 1.00 98.56 395 LYS A N 1
ATOM 2831 C CA . LYS A 1 395 ? 5.926 -20.873 -0.786 1.00 98.56 395 LYS A CA 1
ATOM 2832 C C . LYS A 1 395 ? 5.128 -20.064 -1.805 1.00 98.56 395 LYS A C 1
ATOM 2834 O O . LYS A 1 395 ? 5.631 -19.796 -2.893 1.00 98.56 395 LYS A O 1
ATOM 2839 N N . ILE A 1 396 ? 3.910 -19.665 -1.454 1.00 98.56 396 ILE A N 1
ATOM 2840 C CA . ILE A 1 396 ? 3.026 -18.834 -2.280 1.00 98.56 396 ILE A CA 1
ATOM 2841 C C . ILE A 1 396 ? 2.655 -17.596 -1.460 1.00 98.56 396 ILE A C 1
ATOM 2843 O O . ILE A 1 396 ? 1.817 -17.672 -0.570 1.00 98.56 396 ILE A O 1
ATOM 2847 N N . ASP A 1 397 ? 3.272 -16.457 -1.750 1.00 97.31 397 ASP A N 1
ATOM 2848 C CA . ASP A 1 397 ? 3.081 -15.213 -0.999 1.00 97.31 397 ASP A CA 1
ATOM 2849 C C . ASP A 1 397 ? 2.500 -14.095 -1.865 1.00 97.31 397 ASP A C 1
ATOM 2851 O O . ASP A 1 397 ? 2.549 -14.112 -3.098 1.00 97.31 397 ASP A O 1
ATOM 2855 N N . THR A 1 398 ? 1.999 -13.057 -1.209 1.00 96.69 398 THR A N 1
ATOM 2856 C CA . THR A 1 398 ? 1.638 -11.799 -1.856 1.00 96.69 398 THR A CA 1
ATOM 2857 C C . THR A 1 398 ? 2.856 -10.910 -2.114 1.00 96.69 398 THR A C 1
ATOM 2859 O O . THR A 1 398 ? 3.796 -10.883 -1.319 1.00 96.69 398 THR A O 1
ATOM 2862 N N . ALA A 1 399 ? 2.817 -10.105 -3.175 1.00 96.44 399 ALA A N 1
ATOM 2863 C CA . ALA A 1 399 ? 3.753 -8.994 -3.343 1.00 96.44 399 ALA A CA 1
ATOM 2864 C C . ALA A 1 399 ? 3.209 -7.736 -2.661 1.00 96.44 399 ALA A C 1
ATOM 2866 O O . ALA A 1 399 ? 2.015 -7.463 -2.736 1.00 96.44 399 ALA A O 1
ATOM 2867 N N . ARG A 1 400 ? 4.072 -6.966 -1.997 1.00 93.00 400 ARG A N 1
ATOM 2868 C CA . ARG A 1 400 ? 3.665 -5.707 -1.361 1.00 93.00 400 ARG A CA 1
ATOM 2869 C C . ARG A 1 400 ? 3.578 -4.591 -2.389 1.00 93.00 400 ARG A C 1
ATOM 2871 O O . ARG A 1 400 ? 4.506 -4.402 -3.174 1.00 93.00 400 ARG A O 1
ATOM 2878 N N . GLU A 1 401 ? 2.508 -3.821 -2.308 1.00 94.69 401 GLU A N 1
ATOM 2879 C CA . GLU A 1 401 ? 2.332 -2.567 -3.031 1.00 94.69 401 GLU A CA 1
ATOM 2880 C C . GLU A 1 401 ? 2.245 -1.430 -2.016 1.00 94.69 401 GLU A C 1
ATOM 2882 O O . GLU A 1 401 ? 1.791 -1.633 -0.890 1.00 94.69 401 GLU A O 1
ATOM 2887 N N . SER A 1 402 ? 2.724 -0.241 -2.375 1.00 95.06 402 SER A N 1
ATOM 2888 C CA . SER A 1 402 ? 2.725 0.901 -1.462 1.00 95.06 402 SER A CA 1
ATOM 2889 C C . SER A 1 402 ? 2.338 2.188 -2.164 1.00 95.06 402 SER A C 1
ATOM 2891 O O . SER A 1 402 ? 2.748 2.448 -3.295 1.00 95.06 402 SER A O 1
ATOM 2893 N N . GLN A 1 403 ? 1.568 3.013 -1.466 1.00 96.38 403 GLN A N 1
ATOM 2894 C CA . GLN A 1 403 ? 1.192 4.345 -1.891 1.00 96.38 403 GLN A CA 1
ATOM 2895 C C . GLN A 1 403 ? 1.459 5.334 -0.760 1.00 96.38 403 GLN A C 1
ATOM 2897 O O . GLN A 1 403 ? 0.957 5.169 0.348 1.00 96.38 403 GLN A O 1
ATOM 2902 N N . ALA A 1 404 ? 2.225 6.383 -1.045 1.00 96.69 404 ALA A N 1
ATOM 2903 C CA . ALA A 1 404 ? 2.485 7.475 -0.120 1.00 96.69 404 ALA A CA 1
ATOM 2904 C C . ALA A 1 404 ? 1.971 8.794 -0.701 1.00 96.69 404 ALA A C 1
ATOM 2906 O O . ALA A 1 404 ? 2.364 9.206 -1.793 1.00 96.69 404 ALA A O 1
ATOM 2907 N N . VAL A 1 405 ? 1.106 9.476 0.042 1.00 96.50 405 VAL A N 1
ATOM 2908 C CA . VAL A 1 405 ? 0.565 10.794 -0.296 1.00 96.50 405 VAL A CA 1
ATOM 2909 C C . VAL A 1 405 ? 0.989 11.778 0.784 1.00 96.50 405 VAL A C 1
ATOM 2911 O O . VAL A 1 405 ? 0.605 11.640 1.939 1.00 96.50 405 VAL A O 1
ATOM 2914 N N . GLU A 1 406 ? 1.766 12.790 0.413 1.00 96.25 406 GLU A N 1
ATOM 2915 C CA . GLU A 1 406 ? 2.200 13.874 1.298 1.00 96.25 406 GLU A CA 1
ATOM 2916 C C . GLU A 1 406 ? 1.622 15.194 0.781 1.00 96.25 406 GLU A C 1
ATOM 2918 O O . GLU A 1 406 ? 1.853 15.596 -0.362 1.00 96.25 406 GLU A O 1
ATOM 2923 N N . GLN A 1 407 ? 0.882 15.896 1.633 1.00 95.00 407 GLN A N 1
ATOM 2924 C CA . GLN A 1 407 ? 0.350 17.223 1.354 1.00 95.00 407 GLN A CA 1
ATOM 2925 C C . GLN A 1 407 ? 0.808 18.196 2.430 1.00 95.00 407 GLN A C 1
ATOM 2927 O O . GLN A 1 407 ? 0.535 18.018 3.615 1.00 95.00 407 GLN A O 1
ATOM 2932 N N . GLN A 1 408 ? 1.475 19.266 2.010 1.00 95.38 408 GLN A N 1
ATOM 2933 C CA . GLN A 1 408 ? 1.913 20.344 2.886 1.00 95.38 408 GLN A CA 1
ATOM 2934 C C . GLN A 1 408 ? 1.385 21.678 2.377 1.00 95.38 408 GLN A C 1
ATOM 2936 O O . GLN A 1 408 ? 1.558 22.039 1.210 1.00 95.38 408 GLN A O 1
ATOM 2941 N N . ARG A 1 409 ? 0.763 22.439 3.275 1.00 93.31 409 ARG A N 1
ATOM 2942 C CA . ARG A 1 409 ? 0.312 23.811 3.033 1.00 93.31 409 ARG A CA 1
ATOM 2943 C C . ARG A 1 409 ? 0.853 24.711 4.133 1.00 93.31 409 ARG A C 1
ATOM 2945 O O . ARG A 1 409 ? 0.710 24.415 5.312 1.00 93.31 409 ARG A O 1
ATOM 2952 N N . GLU A 1 410 ? 1.460 25.830 3.761 1.00 92.06 410 GLU A N 1
ATOM 2953 C CA . GLU A 1 410 ? 1.933 26.855 4.691 1.00 92.06 410 GLU A CA 1
ATOM 2954 C C . GLU A 1 410 ? 1.481 28.231 4.207 1.00 92.06 410 GLU A C 1
ATOM 2956 O O . GLU A 1 410 ? 1.929 28.714 3.169 1.00 92.06 410 GLU A O 1
ATOM 2961 N N . ASN A 1 411 ? 0.657 28.898 5.005 1.00 89.00 411 ASN A N 1
ATOM 2962 C CA . ASN A 1 411 ? 0.230 30.270 4.783 1.00 89.00 411 ASN A CA 1
ATOM 2963 C C . ASN A 1 411 ? 0.878 31.167 5.834 1.00 89.00 411 ASN A C 1
ATOM 2965 O O . ASN A 1 411 ? 0.744 30.945 7.037 1.00 89.00 411 ASN A O 1
ATOM 2969 N N . SER A 1 412 ? 1.592 32.197 5.394 1.00 89.44 412 SER A N 1
ATOM 2970 C CA . SER A 1 412 ? 2.194 33.192 6.271 1.00 89.44 412 SER A CA 1
ATOM 2971 C C . SER A 1 412 ? 1.826 34.592 5.818 1.00 89.44 412 SER A C 1
ATOM 2973 O O . SER A 1 412 ? 2.133 34.997 4.697 1.00 89.44 412 SER A O 1
ATOM 2975 N N . ARG A 1 413 ? 1.221 35.355 6.724 1.00 86.69 413 ARG A N 1
ATOM 2976 C CA . ARG A 1 413 ? 0.854 36.749 6.496 1.00 86.69 413 ARG A CA 1
ATOM 2977 C C . ARG A 1 413 ? 1.643 37.647 7.421 1.00 86.69 413 ARG A C 1
ATOM 2979 O O . ARG A 1 413 ? 1.834 37.345 8.595 1.00 86.69 413 ARG A O 1
ATOM 2986 N N . ASN A 1 414 ? 2.109 38.757 6.875 1.00 87.00 414 ASN A N 1
ATOM 2987 C CA . ASN A 1 414 ? 2.676 39.846 7.648 1.00 87.00 414 ASN A CA 1
ATOM 2988 C C . ASN A 1 414 ? 1.998 41.140 7.218 1.00 87.00 414 ASN A C 1
ATOM 2990 O O . ASN A 1 414 ? 2.141 41.554 6.066 1.00 87.00 414 ASN A O 1
ATOM 2994 N N . GLY A 1 415 ? 1.250 41.750 8.125 1.00 81.94 415 GLY A N 1
ATOM 2995 C CA . GLY A 1 415 ? 0.554 42.994 7.850 1.00 81.94 415 GLY A CA 1
ATOM 2996 C C . GLY A 1 415 ? -0.625 43.210 8.773 1.00 81.94 415 GLY A C 1
ATOM 2997 O O . GLY A 1 415 ? -0.722 42.587 9.828 1.00 81.94 415 GLY A O 1
ATOM 2998 N N . LEU A 1 416 ? -1.501 44.108 8.344 1.00 77.00 416 LEU A N 1
ATOM 2999 C CA . LEU A 1 416 ? -2.722 44.499 9.023 1.00 77.00 416 LEU A CA 1
ATOM 3000 C C . LEU A 1 416 ? -3.887 43.682 8.467 1.00 77.00 416 LEU A C 1
ATOM 3002 O O . LEU A 1 416 ? -4.182 43.777 7.282 1.00 77.00 416 LEU A O 1
ATOM 3006 N N . SER A 1 417 ? -4.545 42.882 9.289 1.00 73.56 417 SER A N 1
ATOM 3007 C CA . SER A 1 417 ? -5.808 42.218 8.972 1.00 73.56 417 SER A CA 1
ATOM 3008 C C . SER A 1 417 ? -6.926 42.779 9.837 1.00 73.56 417 SER A C 1
ATOM 3010 O O . SER A 1 417 ? -6.721 42.981 11.029 1.00 73.56 417 SER A O 1
ATOM 3012 N N . ALA A 1 418 ? -8.099 42.984 9.255 1.00 69.62 418 ALA A N 1
ATOM 3013 C CA . ALA A 1 418 ? -9.327 43.310 9.961 1.00 69.62 418 ALA A CA 1
ATOM 3014 C C . ALA A 1 418 ? -10.417 42.343 9.497 1.00 69.62 418 ALA A C 1
ATOM 3016 O O . ALA A 1 418 ? -10.726 42.323 8.308 1.00 69.62 418 ALA A O 1
ATOM 3017 N N . SER A 1 419 ? -10.981 41.535 10.387 1.00 71.62 419 SER A N 1
ATOM 3018 C CA . SER A 1 419 ? -12.121 40.671 10.098 1.00 71.62 419 SER A CA 1
ATOM 3019 C C . SER A 1 419 ? -13.386 41.154 10.794 1.00 71.62 419 SER A C 1
ATOM 3021 O O . SER A 1 419 ? -13.351 41.746 11.872 1.00 71.62 419 SER A O 1
ATOM 3023 N N . ILE A 1 420 ? -14.509 40.925 10.123 1.00 71.38 420 ILE A N 1
ATOM 3024 C CA . ILE A 1 420 ? -15.863 41.125 10.622 1.00 71.38 420 ILE A CA 1
ATOM 3025 C C . ILE A 1 420 ? -16.533 39.761 10.567 1.00 71.38 420 ILE A C 1
ATOM 3027 O O . ILE A 1 420 ? -16.770 39.249 9.474 1.00 71.38 420 ILE A O 1
ATOM 3031 N N . ASP A 1 421 ? -16.834 39.190 11.726 1.00 70.62 421 ASP A N 1
ATOM 3032 C CA . ASP A 1 421 ? -17.419 37.859 11.854 1.00 70.62 421 ASP A CA 1
ATOM 3033 C C . ASP A 1 421 ? -18.906 37.970 12.230 1.00 70.62 421 ASP A C 1
ATOM 3035 O O . ASP A 1 421 ? -19.267 38.630 13.200 1.00 70.62 421 ASP A O 1
ATOM 3039 N N . HIS A 1 422 ? -19.778 37.346 11.437 1.00 66.44 422 HIS A N 1
ATOM 3040 C CA . HIS A 1 422 ? -21.240 37.407 11.517 1.00 66.44 422 HIS A CA 1
ATOM 3041 C C . HIS A 1 422 ? -21.887 36.158 12.142 1.00 66.44 422 HIS A C 1
ATOM 3043 O O . HIS A 1 422 ? -23.108 36.113 12.203 1.00 66.44 422 HIS A O 1
ATOM 3049 N N . ASN A 1 423 ? -21.122 35.146 12.583 1.00 64.94 423 ASN A N 1
ATOM 3050 C CA . ASN A 1 423 ? -21.602 33.943 13.302 1.00 64.94 423 ASN A CA 1
ATOM 3051 C C . ASN A 1 423 ? -22.821 33.214 12.677 1.00 64.94 423 ASN A C 1
ATOM 3053 O O . ASN A 1 423 ? -23.564 32.511 13.363 1.00 64.94 423 ASN A O 1
ATOM 3057 N N . TYR A 1 424 ? -23.053 33.366 11.370 1.00 68.56 424 TYR A N 1
ATOM 3058 C CA . TYR A 1 424 ? -24.230 32.809 10.696 1.00 68.56 424 TYR A CA 1
ATOM 3059 C C . TYR A 1 424 ? -24.166 31.280 10.580 1.00 68.56 424 TYR A C 1
ATOM 3061 O O . TYR A 1 424 ? -25.144 30.603 10.895 1.00 68.56 424 TYR A O 1
ATOM 3069 N N . GLY A 1 425 ? -23.018 30.724 10.175 1.00 64.75 425 GLY A N 1
ATOM 3070 C CA . GLY A 1 425 ? -22.845 29.275 10.032 1.00 64.75 425 GLY A CA 1
ATOM 3071 C C . GLY A 1 425 ? -23.032 28.532 11.354 1.00 64.75 425 GLY A C 1
ATOM 3072 O O . GLY A 1 425 ? -23.836 27.609 11.424 1.00 64.75 425 GLY A O 1
ATOM 3073 N N . SER A 1 426 ? -22.398 29.009 12.429 1.00 65.81 426 SER A N 1
ATOM 3074 C CA . SER A 1 426 ? -22.549 28.427 13.772 1.00 65.81 426 SER A CA 1
ATOM 3075 C C . SER A 1 426 ? -23.993 28.473 14.282 1.00 65.81 426 SER A C 1
ATOM 3077 O O . SER A 1 426 ? -24.439 27.541 14.947 1.00 65.81 426 SER A O 1
ATOM 3079 N N . THR A 1 427 ? -24.742 29.521 13.935 1.00 73.44 427 THR A N 1
ATOM 3080 C CA . THR A 1 427 ? -26.162 29.661 14.288 1.00 73.44 427 THR A CA 1
ATOM 3081 C C . THR A 1 427 ? -27.041 28.703 13.489 1.00 73.44 427 THR A C 1
ATOM 3083 O O . THR A 1 427 ? -27.911 28.047 14.058 1.00 73.44 427 THR A O 1
ATOM 3086 N N . LYS A 1 428 ? -26.800 28.560 12.179 1.00 77.31 428 LYS A N 1
ATOM 3087 C CA . LYS A 1 428 ? -27.504 27.584 11.334 1.00 77.31 428 LYS A CA 1
ATOM 3088 C C . LYS A 1 428 ? -27.311 26.163 11.863 1.00 77.31 428 LYS A C 1
ATOM 3090 O O . LYS A 1 428 ? -28.292 25.433 12.005 1.00 77.31 428 LYS A O 1
ATOM 3095 N N . ASP A 1 429 ? -26.076 25.801 12.191 1.00 73.31 429 ASP A N 1
ATOM 3096 C CA . ASP A 1 429 ? -25.745 24.471 12.697 1.00 73.31 429 ASP A CA 1
ATOM 3097 C C . ASP A 1 429 ? -26.408 24.225 14.058 1.00 73.31 429 ASP A C 1
ATOM 3099 O O . ASP A 1 429 ? -27.086 23.212 14.237 1.00 73.31 429 ASP A O 1
ATOM 3103 N N . ALA A 1 430 ? -26.326 25.188 14.982 1.00 70.75 430 ALA A N 1
ATOM 3104 C CA . ALA A 1 430 ? -26.950 25.091 16.300 1.00 70.75 430 ALA A CA 1
ATOM 3105 C C . ALA A 1 430 ? -28.488 25.015 16.241 1.00 70.75 430 ALA A C 1
ATOM 3107 O O . ALA A 1 430 ? -29.076 24.194 16.941 1.00 70.75 430 ALA A O 1
ATOM 3108 N N . ILE A 1 431 ? -29.149 25.794 15.376 1.00 78.06 431 ILE A N 1
ATOM 3109 C CA . ILE A 1 431 ? -30.607 25.720 15.165 1.00 78.06 431 ILE A CA 1
ATOM 3110 C C . ILE A 1 431 ? -30.994 24.381 14.528 1.00 78.06 431 ILE A C 1
ATOM 3112 O O . ILE A 1 431 ? -31.958 23.750 14.955 1.00 78.06 431 ILE A O 1
ATOM 3116 N N . SER A 1 432 ? -30.230 23.906 13.541 1.00 76.50 432 SER A N 1
ATOM 3117 C CA . SER A 1 432 ? -30.466 22.593 12.924 1.00 76.50 432 SER A CA 1
ATOM 3118 C C . SER A 1 432 ? -30.230 21.423 13.895 1.00 76.50 432 SER A C 1
ATOM 3120 O O . SER A 1 432 ? -30.762 20.326 13.690 1.00 76.50 432 SER A O 1
ATOM 3122 N N . GLY A 1 433 ? -29.439 21.658 14.947 1.00 70.94 433 GLY A N 1
ATOM 3123 C CA . GLY A 1 433 ? -29.163 20.749 16.056 1.00 70.94 433 GLY A CA 1
ATOM 3124 C C . GLY A 1 433 ? -30.105 20.895 17.256 1.00 70.94 433 GLY A C 1
ATOM 3125 O O . GLY A 1 433 ? -30.063 20.060 18.157 1.00 70.94 433 GLY A O 1
ATOM 3126 N N . ALA A 1 434 ? -30.961 21.920 17.288 1.00 79.12 434 ALA A N 1
ATOM 3127 C CA . ALA A 1 434 ? -31.816 22.208 18.433 1.00 79.12 434 ALA A CA 1
ATOM 3128 C C . ALA A 1 434 ? -32.811 21.064 18.691 1.00 79.12 434 ALA A C 1
ATOM 3130 O O . ALA A 1 434 ? -33.474 20.574 17.775 1.00 79.12 434 ALA A O 1
ATOM 3131 N N . GLY A 1 435 ? -32.908 20.621 19.947 1.00 73.75 435 GLY A N 1
ATOM 3132 C CA . GLY A 1 435 ? -33.786 19.518 20.347 1.00 73.75 435 GLY A CA 1
ATOM 3133 C C . GLY A 1 435 ? -33.295 18.124 19.934 1.00 73.75 435 GLY A C 1
ATOM 3134 O O . GLY A 1 435 ? -33.983 17.137 20.204 1.00 73.75 435 GLY A O 1
ATOM 3135 N N . LYS A 1 436 ? -32.108 18.023 19.319 1.00 73.50 436 LYS A N 1
ATOM 3136 C CA . LYS A 1 436 ? -31.398 16.755 19.097 1.00 73.50 436 LYS A CA 1
ATOM 3137 C C . LYS A 1 436 ? -30.502 16.448 20.306 1.00 73.50 436 LYS A C 1
ATOM 3139 O O . LYS A 1 436 ? -30.011 17.366 20.963 1.00 73.50 436 LYS A O 1
ATOM 3144 N N . GLY A 1 437 ? -30.349 15.164 20.621 1.00 68.38 437 GLY A N 1
ATOM 3145 C CA . GLY A 1 437 ? -29.620 14.646 21.785 1.00 68.38 437 GLY A CA 1
ATOM 3146 C C . GLY A 1 437 ? -30.211 13.313 22.251 1.00 68.38 437 GLY A C 1
ATOM 3147 O O . GLY A 1 437 ? -31.390 13.049 21.998 1.00 68.38 437 GLY A O 1
ATOM 3148 N N . GLU A 1 438 ? -29.413 12.473 22.905 1.00 77.94 438 GLU A N 1
ATOM 3149 C CA . GLU A 1 438 ? -29.853 11.148 23.374 1.00 77.94 438 GLU A CA 1
ATOM 3150 C C . GLU A 1 438 ? -30.741 11.250 24.622 1.00 77.94 438 GLU A C 1
ATOM 3152 O O . GLU A 1 438 ? -31.745 10.544 24.732 1.00 77.94 438 GLU A O 1
ATOM 3157 N N . ASP A 1 439 ? -30.462 12.215 25.504 1.00 84.25 439 ASP A N 1
ATOM 3158 C CA . ASP A 1 439 ? -31.202 12.438 26.746 1.00 84.25 439 ASP A CA 1
ATOM 3159 C C . ASP A 1 439 ? -31.837 13.841 26.848 1.00 84.25 439 ASP A C 1
ATOM 3161 O O . ASP A 1 439 ? -31.638 14.737 26.021 1.00 84.25 439 ASP A O 1
ATOM 3165 N N . ALA A 1 440 ? -32.671 14.033 27.875 1.00 77.38 440 ALA A N 1
ATOM 3166 C CA . ALA A 1 440 ? -33.359 15.301 28.112 1.00 77.38 440 ALA A CA 1
ATOM 3167 C C . ALA A 1 440 ? -32.384 16.454 28.418 1.00 77.38 440 ALA A C 1
ATOM 3169 O O . ALA A 1 440 ? -32.654 17.593 28.035 1.00 77.38 440 ALA A O 1
ATOM 3170 N N . THR A 1 441 ? -31.251 16.158 29.065 1.00 80.50 441 THR A N 1
ATOM 3171 C CA . THR A 1 441 ? -30.213 17.141 29.403 1.00 80.50 441 THR A CA 1
ATOM 3172 C C . THR A 1 441 ? -29.529 17.666 28.145 1.00 80.50 441 THR A C 1
ATOM 3174 O O . THR A 1 441 ? -29.430 18.877 27.984 1.00 80.50 441 THR A O 1
ATOM 3177 N N . SER A 1 442 ? -29.165 16.787 27.213 1.00 81.06 442 SER A N 1
ATOM 3178 C CA . SER A 1 442 ? -28.520 17.107 25.935 1.00 81.06 442 SER A CA 1
ATOM 3179 C C . SER A 1 442 ? -29.477 17.816 24.989 1.00 81.06 442 SER A C 1
ATOM 3181 O O . SER A 1 442 ? -29.094 18.785 24.343 1.00 81.06 442 SER A O 1
ATOM 3183 N N . LYS A 1 443 ? -30.754 17.408 24.950 1.00 82.12 443 LYS A N 1
ATOM 3184 C CA . LYS A 1 443 ? -31.800 18.127 24.196 1.00 82.12 443 LYS A CA 1
ATOM 3185 C C . LYS A 1 443 ? -32.047 19.529 24.756 1.00 82.12 443 LYS A C 1
ATOM 3187 O O . LYS A 1 443 ? -32.221 20.483 23.997 1.00 82.12 443 LYS A O 1
ATOM 3192 N N . GLY A 1 444 ? -32.061 19.666 26.084 1.00 79.25 444 GLY A N 1
ATOM 3193 C CA . GLY A 1 444 ? -32.152 20.960 26.758 1.00 79.25 444 GLY A CA 1
ATOM 3194 C C . GLY A 1 444 ? -30.921 21.822 26.481 1.00 79.25 444 GLY A C 1
ATOM 3195 O O . GLY A 1 444 ? -31.050 22.975 26.087 1.00 79.25 444 GLY A O 1
ATOM 3196 N N . SER A 1 445 ? -29.735 21.232 26.593 1.00 81.06 445 SER A N 1
ATOM 3197 C CA . SER A 1 445 ? -28.438 21.846 26.323 1.00 81.06 445 SER A CA 1
ATOM 3198 C C . SER A 1 445 ? -28.295 22.318 24.873 1.00 81.06 445 SER A C 1
ATOM 3200 O O . SER A 1 445 ? -27.884 23.455 24.650 1.00 81.06 445 SER A O 1
ATOM 3202 N N . SER A 1 446 ? -28.677 21.504 23.884 1.00 80.56 446 SER A N 1
ATOM 3203 C CA . SER A 1 446 ? -28.633 21.875 22.464 1.00 80.56 446 SER A CA 1
ATOM 3204 C C . SER A 1 446 ? -29.615 22.999 22.145 1.00 80.56 446 SER A C 1
ATOM 3206 O O . SER A 1 446 ? -29.300 23.894 21.363 1.00 80.56 446 SER A O 1
ATOM 3208 N N . THR A 1 447 ? -30.766 23.023 22.820 1.00 81.25 447 THR A N 1
ATOM 3209 C CA . THR A 1 447 ? -31.727 24.131 22.738 1.00 81.25 447 THR A CA 1
ATOM 3210 C C . THR A 1 447 ? -31.170 25.410 23.371 1.00 81.25 447 THR A C 1
ATOM 3212 O O . THR A 1 447 ? -31.246 26.472 22.758 1.00 81.25 447 THR A O 1
ATOM 3215 N N . LEU A 1 448 ? -30.550 25.326 24.553 1.00 81.94 448 LEU A N 1
ATOM 3216 C CA . LEU A 1 448 ? -29.884 26.460 25.209 1.00 81.94 448 LEU A CA 1
ATOM 3217 C C . LEU A 1 448 ? -28.731 27.009 24.355 1.00 81.94 448 LEU A C 1
ATOM 3219 O O . LEU A 1 448 ? -28.599 28.223 24.205 1.00 81.94 448 LEU A O 1
ATOM 3223 N N . LYS A 1 449 ? -27.949 26.124 23.725 1.00 80.69 449 LYS A N 1
ATOM 3224 C CA . LYS A 1 449 ? -26.888 26.478 22.771 1.00 80.69 449 LYS A CA 1
ATOM 3225 C C . LYS A 1 449 ? -27.448 27.154 21.519 1.00 80.69 449 LYS A C 1
ATOM 3227 O O . LYS A 1 449 ? -26.881 28.140 21.059 1.00 80.69 449 LYS A O 1
ATOM 3232 N N . ALA A 1 450 ? -28.577 26.681 20.991 1.00 82.00 450 ALA A N 1
ATOM 3233 C CA . ALA A 1 450 ? -29.257 27.310 19.860 1.00 82.00 450 ALA A CA 1
ATOM 3234 C C . ALA A 1 450 ? -29.772 28.719 20.205 1.00 82.00 450 ALA A C 1
ATOM 3236 O O . ALA A 1 450 ? -29.559 29.651 19.427 1.00 82.00 450 ALA A O 1
ATOM 3237 N N . VAL A 1 451 ? -30.373 28.900 21.386 1.00 80.50 451 VAL A N 1
ATOM 3238 C CA . VAL A 1 451 ? -30.818 30.211 21.896 1.00 80.50 451 VAL A CA 1
ATOM 3239 C C . VAL A 1 451 ? -29.636 31.171 22.048 1.00 80.50 451 VAL A C 1
ATOM 3241 O O . VAL A 1 451 ? -29.727 32.307 21.584 1.00 80.50 451 VAL A O 1
ATOM 3244 N N . ASP A 1 452 ? -28.517 30.714 22.621 1.00 75.62 452 ASP A N 1
ATOM 3245 C CA . ASP A 1 452 ? -27.308 31.535 22.783 1.00 75.62 452 ASP A CA 1
ATOM 3246 C C . ASP A 1 452 ? -26.653 31.871 21.434 1.00 75.62 452 ASP A C 1
ATOM 3248 O O . ASP A 1 452 ? -26.296 33.014 21.181 1.00 75.62 452 ASP A O 1
ATOM 3252 N N . SER A 1 453 ? -26.571 30.918 20.500 1.00 73.12 453 SER A N 1
ATOM 3253 C CA . SER A 1 453 ? -26.050 31.194 19.150 1.00 73.12 453 SER A CA 1
ATOM 3254 C C . SER A 1 453 ? -26.920 32.203 18.387 1.00 73.12 453 SER A C 1
ATOM 3256 O O . SER A 1 453 ? -26.402 33.111 17.741 1.00 73.12 453 SER A O 1
ATOM 3258 N N . THR A 1 454 ? -28.247 32.115 18.540 1.00 79.38 454 THR A N 1
ATOM 3259 C CA . THR A 1 454 ? -29.204 33.048 17.932 1.00 79.38 454 THR A CA 1
ATOM 3260 C C . THR A 1 454 ? -29.082 34.435 18.559 1.00 79.38 454 THR A C 1
ATOM 3262 O O . THR A 1 454 ? -29.073 35.435 17.842 1.00 79.38 454 THR A O 1
ATOM 3265 N N . SER A 1 455 ? -28.932 34.524 19.885 1.00 70.69 455 SER A N 1
ATOM 3266 C CA . SER A 1 455 ? -28.731 35.804 20.570 1.00 70.69 455 SER A CA 1
ATOM 3267 C C . SER A 1 455 ? -27.396 36.449 20.177 1.00 70.69 455 SER A C 1
ATOM 3269 O O . SER A 1 455 ? -27.359 37.654 19.917 1.00 70.69 455 SER A O 1
ATOM 3271 N N . GLN A 1 456 ? -26.323 35.663 20.045 1.00 69.56 456 GLN A N 1
ATOM 3272 C CA . GLN A 1 456 ? -25.011 36.118 19.579 1.00 69.56 456 GLN A CA 1
ATOM 3273 C C . GLN A 1 456 ? -25.055 36.604 18.127 1.00 69.56 456 GLN A C 1
ATOM 3275 O O . GLN A 1 456 ? -24.487 37.651 17.825 1.00 69.56 456 GLN A O 1
ATOM 3280 N N . PHE A 1 457 ? -25.769 35.902 17.243 1.00 74.19 457 PHE A N 1
ATOM 3281 C CA . PHE A 1 457 ? -26.001 36.345 15.869 1.00 74.19 457 PHE A CA 1
ATOM 3282 C C . PHE A 1 457 ? -26.754 37.678 15.830 1.00 74.19 457 PHE A C 1
ATOM 3284 O O . PHE A 1 457 ? -26.286 38.636 15.220 1.00 74.19 457 PHE A O 1
ATOM 3291 N N . LEU A 1 458 ? -27.891 37.776 16.525 1.00 73.38 458 LEU A N 1
ATOM 3292 C CA . LEU A 1 458 ? -28.729 38.979 16.530 1.00 73.38 458 LEU A CA 1
ATOM 3293 C C . LEU A 1 458 ? -28.050 40.178 17.210 1.00 73.38 458 LEU A C 1
ATOM 3295 O O . LEU A 1 458 ? -28.336 41.322 16.858 1.00 73.38 458 LEU A O 1
ATOM 3299 N N . SER A 1 459 ? -27.112 39.937 18.132 1.00 67.38 459 SER A N 1
ATOM 3300 C CA . SER A 1 459 ? -26.305 40.983 18.781 1.00 67.38 459 SER A CA 1
ATOM 3301 C C . SER A 1 459 ? -25.383 41.738 17.810 1.00 67.38 459 SER A C 1
ATOM 3303 O O . SER A 1 459 ? -24.876 42.807 18.157 1.00 67.38 459 SER A O 1
ATOM 3305 N N . GLY A 1 460 ? -25.218 41.239 16.581 1.00 64.31 460 GLY A N 1
ATOM 3306 C CA . GLY A 1 460 ? -24.444 41.865 15.514 1.00 64.31 460 GLY A CA 1
ATOM 3307 C C . GLY A 1 460 ? -23.049 41.254 15.350 1.00 64.31 460 GLY A C 1
ATOM 3308 O O . GLY A 1 460 ? -22.606 40.460 16.179 1.00 64.31 460 GLY A O 1
ATOM 3309 N N . PRO A 1 461 ? -22.341 41.605 14.264 1.00 68.31 461 PRO A N 1
ATOM 3310 C CA . PRO A 1 461 ? -21.023 41.056 13.993 1.00 68.31 461 PRO A CA 1
ATOM 3311 C C . PRO A 1 461 ? -19.978 41.508 15.016 1.00 68.31 461 PRO A C 1
ATOM 3313 O O . PRO A 1 461 ? -20.035 42.628 15.533 1.00 68.31 461 PRO A O 1
ATOM 3316 N N . THR A 1 462 ? -18.969 40.670 15.244 1.00 65.50 462 THR A N 1
ATOM 3317 C CA . THR A 1 462 ? -17.764 41.021 16.007 1.00 65.50 462 THR A CA 1
ATOM 3318 C C . THR A 1 462 ? -16.642 41.460 15.076 1.00 65.50 462 THR A C 1
ATOM 3320 O O . THR A 1 462 ? -16.494 40.924 13.982 1.00 65.50 462 THR A O 1
ATOM 3323 N N . GLY A 1 463 ? -15.842 42.431 15.514 1.00 63.41 463 GLY A N 1
ATOM 3324 C CA . GLY A 1 463 ? -14.662 42.890 14.795 1.00 63.41 463 GLY A CA 1
ATOM 3325 C C . GLY A 1 463 ? -13.374 42.405 15.450 1.00 63.41 463 GLY A C 1
ATOM 3326 O O . GLY A 1 463 ? -13.206 42.512 16.669 1.00 63.41 463 GLY A O 1
ATOM 3327 N N . ASP A 1 464 ? -12.446 41.927 14.634 1.00 67.75 464 ASP A N 1
ATOM 3328 C CA . ASP A 1 464 ? -11.102 41.527 15.038 1.00 67.75 464 ASP A CA 1
ATOM 3329 C C . ASP A 1 464 ? -10.077 42.229 14.142 1.00 67.75 464 ASP A C 1
ATOM 3331 O O . ASP A 1 464 ? -10.170 42.210 12.920 1.00 67.75 464 ASP A O 1
ATOM 3335 N N . GLY A 1 465 ? -9.117 42.916 14.748 1.00 67.00 465 GLY A N 1
ATOM 3336 C CA . GLY A 1 465 ? -8.017 43.588 14.073 1.00 67.00 465 GLY A CA 1
ATOM 3337 C C . GLY A 1 465 ? -6.695 43.006 14.547 1.00 67.00 465 GLY A C 1
ATOM 3338 O O . GLY A 1 465 ? -6.412 42.984 15.738 1.00 67.00 465 GLY A O 1
ATOM 3339 N N . LYS A 1 466 ? -5.840 42.557 13.636 1.00 73.50 466 LYS A N 1
ATOM 3340 C CA . LYS A 1 466 ? -4.513 42.021 13.960 1.00 73.50 466 LYS A CA 1
ATOM 3341 C C . LYS A 1 466 ? -3.464 42.693 13.090 1.00 73.50 466 LYS A C 1
ATOM 3343 O O . LYS A 1 466 ? -3.629 42.783 11.881 1.00 73.50 466 LYS A O 1
ATOM 3348 N N . PHE A 1 467 ? -2.361 43.127 13.681 1.00 76.50 467 PHE A N 1
ATOM 3349 C CA . PHE A 1 467 ? -1.167 43.565 12.970 1.00 76.50 467 PHE A CA 1
ATOM 3350 C C . PHE A 1 467 ? 0.022 42.719 13.398 1.00 76.50 467 PHE A C 1
ATOM 3352 O O . PHE A 1 467 ? 0.345 42.660 14.580 1.00 76.50 467 PHE A O 1
ATOM 3359 N N . GLY A 1 468 ? 0.706 42.095 12.447 1.00 81.44 468 GLY A N 1
ATOM 3360 C CA . GLY A 1 468 ? 1.931 41.353 12.730 1.00 81.44 468 GLY A CA 1
ATOM 3361 C C . GLY A 1 468 ? 2.072 40.107 11.879 1.00 81.44 468 GLY A C 1
ATOM 3362 O O . GLY A 1 468 ? 1.539 40.025 10.771 1.00 81.44 468 GLY A O 1
ATOM 3363 N N . ASN A 1 469 ? 2.818 39.139 12.396 1.00 82.88 469 ASN A N 1
ATOM 3364 C CA . ASN A 1 469 ? 3.140 37.908 11.701 1.00 82.88 469 ASN A CA 1
ATOM 3365 C C . ASN A 1 469 ? 2.158 36.811 12.124 1.00 82.88 469 ASN A C 1
ATOM 3367 O O . ASN A 1 469 ? 2.098 36.446 13.291 1.00 82.88 469 ASN A O 1
ATOM 3371 N N . SER A 1 470 ? 1.436 36.230 11.172 1.00 84.00 470 SER A N 1
ATOM 3372 C CA . SER A 1 470 ? 0.737 34.953 11.348 1.00 84.00 470 SER A CA 1
ATOM 3373 C C . SER A 1 470 ? 1.368 33.888 10.462 1.00 84.00 470 SER A C 1
ATOM 3375 O O . SER A 1 470 ? 1.839 34.161 9.351 1.00 84.00 470 SER A O 1
ATOM 3377 N N . LYS A 1 471 ? 1.379 32.658 10.966 1.00 85.44 471 LYS A N 1
ATOM 3378 C CA . LYS A 1 471 ? 1.758 31.461 10.225 1.00 85.44 471 LYS A CA 1
ATOM 3379 C C . LYS A 1 471 ? 0.775 30.345 10.558 1.00 85.44 471 LYS A C 1
ATOM 3381 O O . LYS A 1 471 ? 0.557 30.050 11.730 1.00 85.44 471 LYS A O 1
ATOM 3386 N N . GLN A 1 472 ? 0.228 29.722 9.527 1.00 86.62 472 GLN A N 1
ATOM 3387 C CA . GLN A 1 472 ? -0.589 28.522 9.604 1.00 86.62 472 GLN A CA 1
ATOM 3388 C C . GLN A 1 472 ? 0.027 27.471 8.683 1.00 86.62 472 GLN A C 1
ATOM 3390 O O . GLN A 1 472 ? 0.269 27.751 7.513 1.00 86.62 472 GLN A O 1
ATOM 3395 N N . GLY A 1 473 ? 0.312 26.291 9.217 1.00 87.38 473 GLY A N 1
ATOM 3396 C CA . GLY A 1 473 ? 0.840 25.152 8.481 1.00 87.38 473 GLY A CA 1
ATOM 3397 C C . GLY A 1 473 ? -0.023 23.924 8.722 1.00 87.38 473 GLY A C 1
ATOM 3398 O O . GLY A 1 473 ? -0.427 23.682 9.857 1.00 87.38 473 GLY A O 1
ATOM 3399 N N . THR A 1 474 ? -0.293 23.166 7.670 1.00 91.94 474 THR A N 1
ATOM 3400 C CA . THR A 1 474 ? -0.906 21.841 7.749 1.00 91.94 474 THR A CA 1
ATOM 3401 C C . THR A 1 474 ? -0.047 20.868 6.953 1.00 91.94 474 THR A C 1
ATOM 3403 O O . THR A 1 474 ? 0.373 21.175 5.835 1.00 91.94 474 THR A O 1
ATOM 3406 N N . SER A 1 475 ? 0.240 19.713 7.540 1.00 93.50 475 SER A N 1
ATOM 3407 C CA . SER A 1 475 ? 0.931 18.601 6.898 1.00 93.50 475 SER A CA 1
ATOM 3408 C C . SER A 1 475 ? 0.097 17.350 7.102 1.00 93.50 475 SER A C 1
ATOM 3410 O O . SER A 1 475 ? -0.301 17.066 8.228 1.00 93.50 475 SER A O 1
ATOM 3412 N N . GLN A 1 476 ? -0.156 16.618 6.028 1.00 93.00 476 GLN A N 1
ATOM 3413 C CA . GLN A 1 476 ? -0.802 15.317 6.062 1.00 93.00 476 GLN A CA 1
ATOM 3414 C C . GLN A 1 476 ? 0.052 14.345 5.261 1.00 93.00 476 GLN A C 1
ATOM 3416 O O . GLN A 1 476 ? 0.419 14.640 4.123 1.00 93.00 476 GLN A O 1
ATOM 3421 N N . GLN A 1 477 ? 0.365 13.205 5.860 1.00 95.88 477 GLN A N 1
ATOM 3422 C CA . GLN A 1 477 ? 1.036 12.102 5.200 1.00 95.88 477 GLN A CA 1
ATOM 3423 C C . GLN A 1 477 ? 0.190 10.850 5.380 1.00 95.88 477 GLN A C 1
ATOM 3425 O O . GLN A 1 477 ? -0.130 10.478 6.501 1.00 95.88 477 GLN A O 1
ATOM 3430 N N . VAL A 1 478 ? -0.177 10.220 4.274 1.00 96.81 478 VAL A N 1
ATOM 3431 C CA . VAL A 1 478 ? -0.861 8.929 4.256 1.00 96.81 478 VAL A CA 1
ATOM 3432 C C . VAL A 1 478 ? 0.069 7.940 3.579 1.00 96.81 478 VAL A C 1
ATOM 3434 O O . VAL A 1 478 ? 0.540 8.208 2.476 1.00 96.81 478 VAL A O 1
ATOM 3437 N N . VAL A 1 479 ? 0.355 6.826 4.240 1.00 96.06 479 VAL A N 1
ATOM 3438 C CA . VAL A 1 479 ? 1.089 5.700 3.665 1.00 96.06 479 VAL A CA 1
ATOM 3439 C C . VAL A 1 479 ? 0.210 4.469 3.778 1.00 96.06 479 VAL A C 1
ATOM 3441 O O . VAL A 1 479 ? -0.136 4.041 4.877 1.00 96.06 479 VAL A O 1
ATOM 3444 N N . GLU A 1 480 ? -0.139 3.904 2.635 1.00 95.19 480 GLU A N 1
ATOM 3445 C CA . GLU A 1 480 ? -0.882 2.662 2.516 1.00 95.19 480 GLU A CA 1
ATOM 3446 C C . GLU A 1 480 ? 0.049 1.589 1.950 1.00 95.19 480 GLU A C 1
ATOM 3448 O O . GLU A 1 480 ? 0.840 1.840 1.039 1.00 95.19 480 GLU A O 1
ATOM 3453 N N . THR A 1 481 ? 0.000 0.396 2.528 1.00 94.69 481 THR A N 1
ATOM 3454 C CA . THR A 1 481 ? 0.681 -0.803 2.045 1.00 94.69 481 THR A CA 1
ATOM 3455 C C . THR A 1 481 ? -0.359 -1.892 1.877 1.00 94.69 481 THR A C 1
ATOM 3457 O O . THR A 1 481 ? -0.933 -2.368 2.858 1.00 94.69 481 THR A O 1
ATOM 3460 N N . THR A 1 482 ? -0.589 -2.289 0.635 1.00 94.12 482 THR A N 1
ATOM 3461 C CA . THR A 1 482 ? -1.513 -3.359 0.264 1.00 94.12 482 THR A CA 1
ATOM 3462 C C . THR A 1 482 ? -0.729 -4.570 -0.234 1.00 94.12 482 THR A C 1
ATOM 3464 O O . THR A 1 482 ? 0.500 -4.549 -0.355 1.00 94.12 482 THR A O 1
ATOM 3467 N N . ASN A 1 483 ? -1.438 -5.665 -0.484 1.00 91.62 483 ASN A N 1
ATOM 3468 C CA . ASN A 1 483 ? -0.848 -6.921 -0.917 1.00 91.62 483 ASN A CA 1
ATOM 3469 C C . ASN A 1 483 ? -1.488 -7.369 -2.233 1.00 91.62 483 ASN A C 1
ATOM 3471 O O . ASN A 1 483 ? -2.687 -7.638 -2.285 1.00 91.62 483 ASN A O 1
ATOM 3475 N N . ARG A 1 484 ? -0.679 -7.518 -3.285 1.00 94.19 484 ARG A N 1
ATOM 3476 C CA . ARG A 1 484 ? -1.070 -8.217 -4.509 1.00 94.19 484 ARG A CA 1
ATOM 3477 C C . ARG A 1 484 ? -0.995 -9.719 -4.267 1.00 94.19 484 ARG A C 1
ATOM 3479 O O . ARG A 1 484 ? 0.095 -10.270 -4.103 1.00 94.19 484 ARG A O 1
ATOM 3486 N N . ALA A 1 485 ? -2.141 -10.387 -4.293 1.00 95.25 485 ALA A N 1
ATOM 3487 C CA . ALA A 1 485 ? -2.210 -11.835 -4.150 1.00 95.25 485 ALA A CA 1
ATOM 3488 C C . ALA A 1 485 ? -1.449 -12.587 -5.260 1.00 95.25 485 ALA A C 1
ATOM 3490 O O . ALA A 1 485 ? -1.347 -12.118 -6.398 1.00 95.25 485 ALA A O 1
ATOM 3491 N N . SER A 1 486 ? -0.937 -13.772 -4.923 1.00 97.69 486 SER A N 1
ATOM 3492 C CA . SER A 1 486 ? -0.546 -14.781 -5.914 1.00 97.69 486 SER A CA 1
ATOM 3493 C C . SER A 1 486 ? -1.763 -15.615 -6.294 1.00 97.69 486 SER A C 1
ATOM 3495 O O . SER A 1 486 ? -2.495 -16.060 -5.405 1.00 97.69 486 SER A O 1
ATOM 3497 N N . THR A 1 487 ? -1.979 -15.825 -7.592 1.00 98.25 487 THR A N 1
ATOM 3498 C CA . THR A 1 487 ? -3.151 -16.543 -8.108 1.00 98.25 487 THR A CA 1
ATOM 3499 C C . THR A 1 487 ? -2.759 -17.880 -8.732 1.00 98.25 487 THR A C 1
ATOM 3501 O O . THR A 1 487 ? -1.722 -17.998 -9.391 1.00 98.25 487 THR A O 1
ATOM 3504 N N . LEU A 1 488 ? -3.575 -18.905 -8.484 1.00 98.69 488 LEU A N 1
ATOM 3505 C CA . LEU A 1 488 ? -3.473 -20.223 -9.105 1.00 98.69 488 LEU A CA 1
ATOM 3506 C C . LEU A 1 488 ? -4.870 -20.629 -9.573 1.00 98.69 488 LEU A C 1
ATOM 3508 O O . LEU A 1 488 ? -5.739 -20.859 -8.734 1.00 98.69 488 LEU A O 1
ATOM 3512 N N . ASP A 1 489 ? -5.078 -20.701 -10.885 1.00 98.50 489 ASP A N 1
ATOM 3513 C CA . ASP A 1 489 ? -6.379 -20.994 -11.498 1.00 98.50 489 ASP A CA 1
ATOM 3514 C C . ASP A 1 489 ? -6.283 -22.214 -12.422 1.00 98.50 489 ASP A C 1
ATOM 3516 O O . ASP A 1 489 ? -5.685 -22.152 -13.501 1.00 98.50 489 ASP A O 1
ATOM 3520 N N . ALA A 1 490 ? -6.839 -23.337 -11.967 1.00 98.62 490 ALA A N 1
ATOM 3521 C CA . ALA A 1 490 ? -6.879 -24.597 -12.699 1.00 98.62 490 ALA A CA 1
ATOM 3522 C C . ALA A 1 490 ? -8.311 -24.914 -13.155 1.00 98.62 490 ALA A C 1
ATOM 3524 O O . ALA A 1 490 ? -9.231 -25.003 -12.340 1.00 98.62 490 ALA A O 1
ATOM 3525 N N . GLY A 1 491 ? -8.527 -25.186 -14.441 1.00 98.25 491 GLY A N 1
ATOM 3526 C CA . GLY A 1 491 ? -9.855 -25.584 -14.922 1.00 98.25 491 GLY A CA 1
ATOM 3527 C C . GLY A 1 491 ? -10.328 -26.944 -14.384 1.00 98.25 491 GLY A C 1
ATOM 3528 O O . GLY A 1 491 ? -11.530 -27.163 -14.239 1.00 98.25 491 GLY A O 1
ATOM 3529 N N . ASN A 1 492 ? -9.406 -27.836 -14.007 1.00 98.12 492 ASN A N 1
ATOM 3530 C CA . ASN A 1 492 ? -9.690 -29.123 -13.373 1.00 98.12 492 ASN A CA 1
ATOM 3531 C C . ASN A 1 492 ? -9.125 -29.190 -11.949 1.00 98.12 492 ASN A C 1
ATOM 3533 O O . ASN A 1 492 ? -9.846 -28.878 -11.003 1.00 98.12 492 ASN A O 1
ATOM 3537 N N . ASN A 1 493 ? -7.890 -29.655 -11.761 1.00 98.56 493 ASN A N 1
ATOM 3538 C CA . ASN A 1 493 ? -7.329 -29.906 -10.438 1.00 98.56 493 ASN A CA 1
ATOM 3539 C C . ASN A 1 493 ? -6.092 -29.045 -10.174 1.00 98.56 493 ASN A C 1
ATOM 3541 O O . ASN A 1 493 ? -5.218 -28.895 -11.025 1.00 98.56 493 ASN A O 1
ATOM 3545 N N . LEU A 1 494 ? -5.984 -28.549 -8.945 1.00 98.69 494 LEU A N 1
ATOM 3546 C CA . LEU A 1 494 ? -4.784 -27.905 -8.429 1.00 98.69 494 LEU A CA 1
ATOM 3547 C C . LEU A 1 494 ? -4.097 -28.855 -7.445 1.00 98.69 494 LEU A C 1
ATOM 3549 O O . LEU A 1 494 ? -4.629 -29.128 -6.369 1.00 98.69 494 LEU A O 1
ATOM 3553 N N . ASN A 1 495 ? -2.915 -29.354 -7.800 1.00 98.75 495 ASN A N 1
ATOM 3554 C CA . ASN A 1 495 ? -2.135 -30.287 -6.992 1.00 98.75 495 ASN A CA 1
ATOM 3555 C C . ASN A 1 495 ? -0.840 -29.622 -6.510 1.00 98.75 495 ASN A C 1
ATOM 3557 O O . ASN A 1 495 ? 0.032 -29.289 -7.308 1.00 98.75 495 ASN A O 1
ATOM 3561 N N . ILE A 1 496 ? -0.691 -29.472 -5.195 1.00 98.81 496 ILE A N 1
ATOM 3562 C CA . ILE A 1 496 ? 0.481 -28.884 -4.539 1.00 98.81 496 ILE A CA 1
ATOM 3563 C C . ILE A 1 496 ? 1.089 -29.940 -3.617 1.00 98.81 496 ILE A C 1
ATOM 3565 O O . ILE A 1 496 ? 0.450 -30.375 -2.659 1.00 98.81 496 ILE A O 1
ATOM 3569 N N . SER A 1 497 ? 2.321 -30.368 -3.891 1.00 98.38 497 SER A N 1
ATOM 3570 C CA . SER A 1 497 ? 2.993 -31.417 -3.120 1.00 98.38 497 SER A CA 1
ATOM 3571 C C . SER A 1 497 ? 4.435 -31.047 -2.789 1.00 98.38 497 SER A C 1
ATOM 3573 O O . SER A 1 497 ? 5.295 -31.003 -3.665 1.00 98.38 497 SER A O 1
ATOM 3575 N N . ALA A 1 498 ? 4.717 -30.882 -1.500 1.00 98.44 498 ALA A N 1
ATOM 3576 C CA . ALA A 1 498 ? 6.057 -30.692 -0.960 1.00 98.44 498 ALA A CA 1
ATOM 3577 C C . ALA A 1 498 ? 6.445 -31.874 -0.057 1.00 98.44 498 ALA A C 1
ATOM 3579 O O . ALA A 1 498 ? 5.595 -32.462 0.616 1.00 98.44 498 ALA A O 1
ATOM 3580 N N . SER A 1 499 ? 7.730 -32.237 -0.016 1.00 97.44 499 SER A N 1
ATOM 3581 C CA . SER A 1 499 ? 8.199 -33.248 0.952 1.00 97.44 499 SER A CA 1
ATOM 3582 C C . SER A 1 499 ? 8.394 -32.670 2.360 1.00 97.44 499 SER A C 1
ATOM 3584 O O . SER A 1 499 ? 8.366 -33.423 3.332 1.00 97.44 499 SER A O 1
ATOM 3586 N N . ASN A 1 500 ? 8.586 -31.351 2.468 1.00 97.62 500 ASN A N 1
ATOM 3587 C CA . ASN A 1 500 ? 8.682 -30.599 3.713 1.00 97.62 500 ASN A CA 1
ATOM 3588 C C . ASN A 1 500 ? 7.503 -29.613 3.813 1.00 97.62 500 ASN A C 1
ATOM 3590 O O . ASN A 1 500 ? 6.384 -30.075 3.993 1.00 97.62 500 ASN A O 1
ATOM 3594 N N . ASP A 1 501 ? 7.679 -28.301 3.680 1.00 97.88 501 ASP A N 1
ATOM 3595 C CA . ASP A 1 501 ? 6.634 -27.355 4.098 1.00 97.88 501 ASP A CA 1
ATOM 3596 C C . ASP A 1 501 ? 5.874 -26.748 2.908 1.00 97.88 501 ASP A C 1
ATOM 3598 O O . ASP A 1 501 ? 6.476 -26.392 1.894 1.00 97.88 501 ASP A O 1
ATOM 3602 N N . VAL A 1 502 ? 4.553 -26.589 3.037 1.00 98.75 502 VAL A N 1
ATOM 3603 C CA . VAL A 1 502 ? 3.736 -25.756 2.137 1.00 98.75 502 VAL A CA 1
ATOM 3604 C C . VAL A 1 502 ? 3.259 -24.531 2.910 1.00 98.75 502 VAL A C 1
ATOM 3606 O O . VAL A 1 502 ? 2.554 -24.670 3.907 1.00 98.75 502 VAL A O 1
ATOM 3609 N N . GLN A 1 503 ? 3.632 -23.338 2.454 1.00 98.50 503 GLN A N 1
ATOM 3610 C CA . GLN A 1 503 ? 3.243 -22.062 3.054 1.00 98.50 503 GLN A CA 1
ATOM 3611 C C . GLN A 1 503 ? 2.530 -21.199 2.016 1.00 98.50 503 GLN A C 1
ATOM 3613 O O . GLN A 1 503 ? 3.077 -20.954 0.942 1.00 98.50 503 GLN A O 1
ATOM 3618 N N . ILE A 1 504 ? 1.319 -20.744 2.329 1.00 98.50 504 ILE A N 1
ATOM 3619 C CA . ILE A 1 504 ? 0.535 -19.862 1.461 1.00 98.50 504 ILE A CA 1
ATOM 3620 C C . ILE A 1 504 ? 0.063 -18.667 2.284 1.00 98.50 504 ILE A C 1
ATOM 3622 O O . ILE A 1 504 ? -0.678 -18.856 3.243 1.00 98.50 504 ILE A O 1
ATOM 3626 N N . SER A 1 505 ? 0.468 -17.457 1.905 1.00 96.81 505 SER A N 1
ATOM 3627 C CA . SER A 1 505 ? 0.124 -16.213 2.602 1.00 96.81 505 SER A CA 1
ATOM 3628 C C . SER A 1 505 ? -0.635 -15.285 1.654 1.00 96.81 505 SER A C 1
ATOM 3630 O O . SER A 1 505 ? -0.059 -14.787 0.686 1.00 96.81 505 SER A O 1
ATOM 3632 N N . GLY A 1 506 ? -1.927 -15.058 1.910 1.00 95.50 506 GLY A N 1
ATOM 3633 C CA . GLY A 1 506 ? -2.809 -14.230 1.072 1.00 95.50 506 GLY A CA 1
ATOM 3634 C C . GLY A 1 506 ? -2.977 -14.714 -0.379 1.00 95.50 506 GLY A C 1
ATOM 3635 O O . GLY A 1 506 ? -3.238 -13.907 -1.272 1.00 95.50 506 GLY A O 1
ATOM 3636 N N . GLY A 1 507 ? -2.798 -16.014 -0.636 1.00 96.75 507 GLY A N 1
ATOM 3637 C CA . GLY A 1 507 ? -2.952 -16.610 -1.970 1.00 96.75 507 GLY A CA 1
ATOM 3638 C C . GLY A 1 507 ? -4.419 -16.817 -2.363 1.00 96.75 507 GLY A C 1
ATOM 3639 O O . GLY A 1 507 ? -5.264 -17.044 -1.499 1.00 96.75 507 GLY A O 1
ATOM 3640 N N . GLN A 1 508 ? -4.719 -16.759 -3.663 1.00 98.12 508 GLN A N 1
ATOM 3641 C CA . GLN A 1 508 ? -6.037 -17.089 -4.221 1.00 98.12 508 GLN A CA 1
ATOM 3642 C C . GLN A 1 508 ? -5.922 -18.365 -5.059 1.00 98.12 508 GLN A C 1
ATOM 3644 O O . GLN A 1 508 ? -5.265 -18.368 -6.103 1.00 98.12 508 GLN A O 1
ATOM 3649 N N . LEU A 1 509 ? -6.514 -19.457 -4.576 1.00 98.62 509 LEU A N 1
ATOM 3650 C CA . LEU A 1 509 ? -6.430 -20.775 -5.200 1.00 98.62 509 LEU A CA 1
ATOM 3651 C C . LEU A 1 509 ? -7.810 -21.193 -5.707 1.00 98.62 509 LEU A C 1
ATOM 3653 O O . LEU A 1 509 ? -8.739 -21.358 -4.914 1.00 98.62 509 LEU A O 1
ATOM 3657 N N . GLN A 1 510 ? -7.920 -21.423 -7.011 1.00 98.38 510 GLN A N 1
ATOM 3658 C CA . GLN A 1 510 ? -9.151 -21.826 -7.674 1.00 98.38 510 GLN A CA 1
ATOM 3659 C C . GLN A 1 510 ? -8.940 -23.104 -8.490 1.00 98.38 510 GLN A C 1
ATOM 3661 O O . GLN A 1 510 ? -7.951 -23.252 -9.209 1.00 98.38 510 GLN A O 1
ATOM 3666 N N . ALA A 1 511 ? -9.890 -24.033 -8.375 1.00 98.50 511 ALA A N 1
ATOM 3667 C CA . ALA A 1 511 ? -9.949 -25.227 -9.205 1.00 98.50 511 ALA A CA 1
ATOM 3668 C C . ALA A 1 511 ? -11.390 -25.534 -9.633 1.00 98.50 511 ALA A C 1
ATOM 3670 O O . ALA A 1 511 ? -12.298 -25.577 -8.798 1.00 98.50 511 ALA A O 1
ATOM 3671 N N . GLY A 1 512 ? -11.613 -25.833 -10.914 1.00 98.12 512 GLY A N 1
ATOM 3672 C CA . GLY A 1 512 ? -12.934 -26.253 -11.401 1.00 98.12 512 GLY A CA 1
ATOM 3673 C C . GLY A 1 512 ? -13.401 -27.601 -10.831 1.00 98.12 512 GLY A C 1
ATOM 3674 O O . GLY A 1 512 ? -14.593 -27.907 -10.855 1.00 98.12 512 GLY A O 1
ATOM 3675 N N . ARG A 1 513 ? -12.487 -28.409 -10.278 1.00 98.00 513 ARG A N 1
ATOM 3676 C CA . ARG A 1 513 ? -12.779 -29.684 -9.610 1.00 98.00 513 ARG A CA 1
ATOM 3677 C C . ARG A 1 513 ? -12.151 -29.753 -8.223 1.00 98.00 513 ARG A C 1
ATOM 3679 O O . ARG A 1 513 ? -12.841 -29.453 -7.255 1.00 98.00 513 ARG A O 1
ATOM 3686 N N . ASP A 1 514 ? -10.894 -30.173 -8.102 1.00 98.50 514 ASP A N 1
ATOM 3687 C CA . ASP A 1 514 ? -10.304 -30.488 -6.796 1.00 98.50 514 ASP A CA 1
ATOM 3688 C C . ASP A 1 514 ? -9.065 -29.639 -6.489 1.00 98.50 514 ASP A C 1
ATOM 3690 O O . ASP A 1 514 ? -8.206 -29.448 -7.347 1.00 98.50 514 ASP A O 1
ATOM 3694 N N . ILE A 1 515 ? -8.928 -29.202 -5.236 1.00 98.81 515 ILE A N 1
ATOM 3695 C CA . ILE A 1 515 ? -7.681 -28.644 -4.696 1.00 98.81 515 ILE A CA 1
ATOM 3696 C C . ILE A 1 515 ? -7.062 -29.681 -3.757 1.00 98.81 515 ILE A C 1
ATOM 3698 O O . ILE A 1 515 ? -7.671 -30.056 -2.755 1.00 98.81 515 ILE A O 1
ATOM 3702 N N . ASN A 1 516 ? -5.841 -30.125 -4.052 1.00 98.69 516 ASN A N 1
ATOM 3703 C CA . ASN A 1 516 ? -5.092 -31.101 -3.264 1.00 98.69 516 ASN A CA 1
ATOM 3704 C C . ASN A 1 516 ? -3.769 -30.497 -2.784 1.00 98.69 516 ASN A C 1
ATOM 3706 O O . ASN A 1 516 ? -2.887 -30.217 -3.591 1.00 98.69 516 ASN A O 1
ATOM 3710 N N . ILE A 1 517 ? -3.595 -30.354 -1.469 1.00 98.81 517 ILE A N 1
ATOM 3711 C CA . ILE A 1 517 ? -2.366 -29.830 -0.858 1.00 98.81 517 ILE A CA 1
ATOM 3712 C C . ILE A 1 517 ? -1.742 -30.902 0.035 1.00 98.81 517 ILE A C 1
ATOM 3714 O O . ILE A 1 517 ? -2.426 -31.490 0.875 1.00 98.81 517 ILE A O 1
ATOM 3718 N N . LYS A 1 518 ? -0.441 -31.160 -0.124 1.00 98.62 518 LYS A N 1
ATOM 3719 C CA . LYS A 1 518 ? 0.313 -32.143 0.659 1.00 98.62 518 LYS A CA 1
ATOM 3720 C C . LYS A 1 518 ? 1.672 -31.598 1.102 1.00 98.62 518 LYS A C 1
ATOM 3722 O O . LYS A 1 518 ? 2.444 -31.127 0.274 1.00 98.62 518 LYS A O 1
ATOM 3727 N N . GLY A 1 519 ? 1.981 -31.756 2.387 1.00 98.31 519 GLY A N 1
ATOM 3728 C CA . GLY A 1 519 ? 3.272 -31.410 2.986 1.00 98.31 519 GLY A CA 1
ATOM 3729 C C . GLY A 1 519 ? 3.530 -32.162 4.295 1.00 98.31 519 GLY A C 1
ATOM 3730 O O . GLY A 1 519 ? 2.664 -32.884 4.797 1.00 98.31 519 GLY A O 1
ATOM 3731 N N . ARG A 1 520 ? 4.724 -31.990 4.861 1.00 98.19 520 ARG A N 1
ATOM 3732 C CA . ARG A 1 520 ? 5.020 -32.276 6.268 1.00 98.19 520 ARG A CA 1
ATOM 3733 C C . ARG A 1 520 ? 4.246 -31.310 7.152 1.00 98.19 520 ARG A C 1
ATOM 3735 O O . ARG A 1 520 ? 3.370 -31.763 7.882 1.00 98.19 520 ARG A O 1
ATOM 3742 N N . ASP A 1 521 ? 4.519 -30.018 7.011 1.00 98.50 521 ASP A N 1
ATOM 3743 C CA . ASP A 1 521 ? 3.734 -28.941 7.608 1.00 98.50 521 ASP A CA 1
ATOM 3744 C C . ASP A 1 521 ? 3.010 -28.171 6.497 1.00 98.50 521 ASP A C 1
ATOM 3746 O O . ASP A 1 521 ? 3.579 -27.908 5.435 1.00 98.50 521 ASP A O 1
ATOM 3750 N N . VAL A 1 522 ? 1.744 -27.824 6.721 1.00 98.75 522 VAL A N 1
ATOM 3751 C CA . VAL A 1 522 ? 0.966 -26.996 5.791 1.00 98.75 522 VAL A CA 1
ATOM 3752 C C . VAL A 1 522 ? 0.418 -25.799 6.552 1.00 98.75 522 VAL A C 1
ATOM 3754 O O . VAL A 1 522 ? -0.322 -25.970 7.519 1.00 98.75 522 VAL A O 1
ATOM 3757 N N . THR A 1 523 ? 0.760 -24.595 6.106 1.00 98.62 523 THR A N 1
ATOM 3758 C CA . THR A 1 523 ? 0.308 -23.337 6.703 1.00 98.62 523 THR A CA 1
ATOM 3759 C C . THR A 1 523 ? -0.348 -22.467 5.638 1.00 98.62 523 THR A C 1
ATOM 3761 O O . THR A 1 523 ? 0.294 -22.094 4.659 1.00 98.62 523 THR A O 1
ATOM 3764 N N . LEU A 1 524 ? -1.620 -22.136 5.841 1.00 98.38 524 LEU A N 1
ATOM 3765 C CA . LEU A 1 524 ? -2.371 -21.152 5.069 1.00 98.38 524 LEU A CA 1
ATOM 3766 C C . LEU A 1 524 ? -2.615 -19.947 5.983 1.00 98.38 524 LEU A C 1
ATOM 3768 O O . LEU A 1 524 ? -3.286 -20.094 6.998 1.00 98.38 524 LEU A O 1
ATOM 3772 N N . ASP A 1 525 ? -2.047 -18.790 5.663 1.00 96.19 525 ASP A N 1
ATOM 3773 C CA . ASP A 1 525 ? -2.053 -17.586 6.504 1.00 96.19 525 ASP A CA 1
ATOM 3774 C C . ASP A 1 525 ? -2.597 -16.370 5.739 1.00 96.19 525 ASP A C 1
ATOM 3776 O O . ASP A 1 525 ? -2.717 -16.378 4.508 1.00 96.19 525 ASP A O 1
ATOM 3780 N N . ALA A 1 526 ? -2.945 -15.312 6.460 1.00 94.50 526 ALA A N 1
ATOM 3781 C CA . ALA A 1 526 ? -3.324 -14.035 5.886 1.00 94.50 526 ALA A CA 1
ATOM 3782 C C . ALA A 1 526 ? -2.099 -13.112 5.755 1.00 94.50 526 ALA A C 1
ATOM 3784 O O . ALA A 1 526 ? -1.288 -12.977 6.669 1.00 94.50 526 ALA A O 1
ATOM 3785 N N . ALA A 1 527 ? -1.961 -12.439 4.615 1.00 94.69 527 ALA A N 1
ATOM 3786 C CA . ALA A 1 527 ? -0.897 -11.469 4.390 1.00 94.69 527 ALA A CA 1
ATOM 3787 C C . ALA A 1 527 ? -1.268 -10.101 4.977 1.00 94.69 527 ALA A C 1
ATOM 3789 O O . ALA A 1 527 ? -2.295 -9.522 4.628 1.00 94.69 527 ALA A O 1
ATOM 3790 N N . LYS A 1 528 ? -0.419 -9.554 5.850 1.00 91.69 528 LYS A N 1
ATOM 3791 C CA . LYS A 1 528 ? -0.662 -8.263 6.509 1.00 91.69 528 LYS A CA 1
ATOM 3792 C C . LYS A 1 528 ? -0.342 -7.075 5.603 1.00 91.69 528 LYS A C 1
ATOM 3794 O O . LYS A 1 528 ? 0.750 -7.000 5.039 1.00 91.69 528 LYS A O 1
ATOM 3799 N N . GLY A 1 529 ? -1.294 -6.163 5.470 1.00 92.69 529 GLY A N 1
ATOM 3800 C CA . GLY A 1 529 ? -1.151 -4.811 4.935 1.00 92.69 529 GLY A CA 1
ATOM 3801 C C . GLY A 1 529 ? -1.294 -3.777 6.052 1.00 92.69 529 GLY A C 1
ATOM 3802 O O . GLY A 1 529 ? -1.665 -4.116 7.179 1.00 92.69 529 GLY A O 1
ATOM 3803 N N . SER A 1 530 ? -0.991 -2.518 5.752 1.00 94.25 530 SER A N 1
ATOM 3804 C CA . SER A 1 530 ? -1.001 -1.439 6.742 1.00 94.25 530 SER A CA 1
ATOM 3805 C C . SER A 1 530 ? -1.443 -0.112 6.145 1.00 94.25 530 SER A C 1
ATOM 3807 O O . SER A 1 530 ? -1.030 0.249 5.049 1.00 94.25 530 SER A O 1
ATOM 3809 N N . TYR A 1 531 ? -2.192 0.659 6.914 1.00 94.88 531 TYR A N 1
ATOM 3810 C CA . TYR A 1 531 ? -2.547 2.041 6.649 1.00 94.88 531 TYR A CA 1
ATOM 3811 C C . TYR A 1 531 ? -2.002 2.898 7.787 1.00 94.88 531 TYR A C 1
ATOM 3813 O O . TYR A 1 531 ? -2.252 2.605 8.955 1.00 94.88 531 TYR A O 1
ATOM 3821 N N . SER A 1 532 ? -1.257 3.950 7.467 1.00 95.44 532 SER A N 1
ATOM 3822 C CA . SER A 1 532 ? -0.802 4.934 8.447 1.00 95.44 532 SER A CA 1
ATOM 3823 C C . SER A 1 532 ? -1.085 6.344 7.964 1.00 95.44 532 SER A C 1
ATOM 3825 O O . SER A 1 532 ? -0.842 6.667 6.800 1.00 95.44 532 SER A O 1
ATOM 3827 N N . GLN A 1 533 ? -1.572 7.183 8.865 1.00 95.12 533 GLN A N 1
ATOM 3828 C CA . GLN A 1 533 ? -1.877 8.573 8.601 1.00 95.12 533 GLN A CA 1
ATOM 3829 C C . GLN A 1 533 ? -1.290 9.442 9.706 1.00 95.12 533 GLN A C 1
ATOM 3831 O O . GLN A 1 533 ? -1.663 9.318 10.868 1.00 95.12 533 GLN A O 1
ATOM 3836 N N . GLU A 1 534 ? -0.416 10.359 9.316 1.00 95.81 534 GLU A N 1
ATOM 3837 C CA . GLU A 1 534 ? 0.122 11.396 10.185 1.00 95.81 534 GLU A CA 1
ATOM 3838 C C . GLU A 1 534 ? -0.466 12.742 9.771 1.00 95.81 534 GLU A C 1
ATOM 3840 O O . GLU A 1 534 ? -0.437 13.144 8.602 1.00 95.81 534 GLU A O 1
ATOM 3845 N N . THR A 1 535 ? -1.001 13.467 10.741 1.00 92.44 535 THR A N 1
ATOM 3846 C CA . THR A 1 535 ? -1.523 14.818 10.561 1.00 92.44 535 THR A CA 1
ATOM 3847 C C . THR A 1 535 ? -0.829 15.754 11.531 1.00 92.44 535 THR A C 1
ATOM 3849 O O . THR A 1 535 ? -0.655 15.455 12.709 1.00 92.44 535 THR A O 1
ATOM 3852 N N . SER A 1 536 ? -0.417 16.920 11.046 1.00 92.56 536 SER A N 1
ATOM 3853 C CA . SER A 1 536 ? 0.127 17.969 11.894 1.00 92.56 536 SER A CA 1
ATOM 3854 C C . SER A 1 536 ? -0.413 19.323 11.482 1.00 92.56 536 SER A C 1
ATOM 3856 O O . SER A 1 536 ? -0.252 19.765 10.343 1.00 92.56 536 SER A O 1
ATOM 3858 N N . GLU A 1 537 ? -1.008 20.014 12.444 1.00 89.19 537 GLU A N 1
ATOM 3859 C CA . GLU A 1 537 ? -1.414 21.400 12.306 1.00 89.19 537 GLU A CA 1
ATOM 3860 C C . GLU A 1 537 ? -0.568 22.284 13.210 1.00 89.19 537 GLU A C 1
ATOM 3862 O O . GLU A 1 537 ? -0.429 22.037 14.409 1.00 89.19 537 GLU A O 1
ATOM 3867 N N . GLN A 1 538 ? -0.042 23.366 12.644 1.00 86.88 538 GLN A N 1
ATOM 3868 C CA . GLN A 1 538 ? 0.672 24.397 13.375 1.00 86.88 538 GLN A CA 1
ATOM 3869 C C . GLN A 1 538 ? 0.025 25.752 13.113 1.00 86.88 538 GLN A C 1
ATOM 3871 O O . GLN A 1 538 ? -0.072 26.206 11.974 1.00 86.88 538 GLN A O 1
ATOM 3876 N N . LYS A 1 539 ? -0.363 26.450 14.177 1.00 83.44 539 LYS A N 1
ATOM 3877 C CA . LYS A 1 539 ? -0.856 27.828 14.112 1.00 83.44 539 LYS A CA 1
ATOM 3878 C C . LYS A 1 539 ? -0.027 28.688 15.047 1.00 83.44 539 LYS A C 1
ATOM 3880 O O . LYS A 1 539 ? 0.193 28.329 16.199 1.00 83.44 539 LYS A O 1
ATOM 3885 N N . SER A 1 540 ? 0.442 29.825 14.555 1.00 84.00 540 SER A N 1
ATOM 3886 C CA . SER A 1 540 ? 1.137 30.803 15.384 1.00 84.00 540 SER A CA 1
ATOM 3887 C C . SER A 1 540 ? 0.846 32.216 14.924 1.00 84.00 540 SER A C 1
ATOM 3889 O O . SER A 1 540 ? 0.708 32.478 13.725 1.00 84.00 540 SER A O 1
ATOM 3891 N N . TRP A 1 541 ? 0.790 33.130 15.878 1.00 83.88 541 TRP A N 1
ATOM 3892 C CA . TRP A 1 541 ? 0.663 34.550 15.614 1.00 83.88 541 TRP A CA 1
ATOM 3893 C C . TRP A 1 541 ? 1.525 35.338 16.595 1.00 83.88 541 TRP A C 1
ATOM 3895 O O . TRP A 1 541 ? 1.722 34.915 17.733 1.00 83.88 541 TRP A O 1
ATOM 3905 N N . SER A 1 542 ? 2.057 36.470 16.148 1.00 83.12 542 SER A N 1
ATOM 3906 C CA . SER A 1 542 ? 2.738 37.443 16.992 1.00 83.12 542 SER A CA 1
ATOM 3907 C C . SER A 1 542 ? 2.517 38.858 16.472 1.00 83.12 542 SER A C 1
ATOM 3909 O O . SER A 1 542 ? 2.609 39.115 15.267 1.00 83.12 542 SER A O 1
ATOM 3911 N N . GLY A 1 543 ? 2.247 39.793 17.379 1.00 82.94 543 GLY A N 1
ATOM 3912 C CA . GLY A 1 543 ? 2.058 41.195 17.025 1.00 82.94 543 GLY A CA 1
ATOM 3913 C C . GLY A 1 543 ? 1.085 41.928 17.937 1.00 82.94 543 GLY A C 1
ATOM 3914 O O . GLY A 1 543 ? 1.015 41.645 19.129 1.00 82.94 543 GLY A O 1
ATOM 3915 N N . ILE A 1 544 ? 0.367 42.889 17.359 1.00 76.69 544 ILE A N 1
ATOM 3916 C CA . ILE A 1 544 ? -0.677 43.687 18.003 1.00 76.69 544 ILE A CA 1
ATOM 3917 C C . ILE A 1 544 ? -2.040 43.096 17.631 1.00 76.69 544 ILE A C 1
ATOM 3919 O O . ILE A 1 544 ? -2.363 43.013 16.447 1.00 76.69 544 ILE A O 1
ATOM 3923 N N . HIS A 1 545 ? -2.843 42.696 18.607 1.00 75.50 545 HIS A N 1
ATOM 3924 C CA . HIS A 1 545 ? -4.200 42.188 18.413 1.00 75.50 545 HIS A CA 1
ATOM 3925 C C . HIS A 1 545 ? -5.165 43.138 19.102 1.00 75.50 545 HIS A C 1
ATOM 3927 O O . HIS A 1 545 ? -4.921 43.612 20.206 1.00 75.50 545 HIS A O 1
ATOM 3933 N N . GLY A 1 546 ? -6.246 43.484 18.425 1.00 66.50 546 GLY A N 1
ATOM 3934 C CA . GLY A 1 546 ? -7.368 44.143 19.048 1.00 66.50 546 GLY A CA 1
ATOM 3935 C C . GLY A 1 546 ? -8.673 43.491 18.636 1.00 66.50 546 GLY A C 1
ATOM 3936 O O . GLY A 1 546 ? -8.853 43.070 17.498 1.00 66.50 546 GLY A O 1
ATOM 3937 N N . SER A 1 547 ? -9.599 43.407 19.576 1.00 66.00 547 SER A N 1
ATOM 3938 C CA . SER A 1 547 ? -10.884 42.739 19.397 1.00 66.00 547 SER A CA 1
ATOM 3939 C C . SER A 1 547 ? -11.985 43.576 20.026 1.00 66.00 547 SER A C 1
ATOM 3941 O O . SER A 1 547 ? -11.767 44.192 21.072 1.00 66.00 547 SER A O 1
ATOM 3943 N N . SER A 1 548 ? -13.176 43.562 19.429 1.00 58.59 548 SER A N 1
ATOM 3944 C CA . SER A 1 548 ? -14.368 44.205 19.995 1.00 58.59 548 SER A CA 1
ATOM 3945 C C . SER A 1 548 ? -15.290 43.233 20.749 1.00 58.59 548 SER A C 1
ATOM 3947 O O . SER A 1 548 ? -16.340 43.646 21.244 1.00 58.59 548 SER A O 1
ATOM 3949 N N . SER A 1 549 ? -14.936 41.944 20.821 1.00 54.59 549 SER A N 1
ATOM 3950 C CA . SER A 1 549 ? -15.701 40.895 21.504 1.00 54.59 549 SER A CA 1
ATOM 3951 C C . SER A 1 549 ? -15.570 41.017 23.030 1.00 54.59 549 SER A C 1
ATOM 3953 O O . SER A 1 549 ? -14.482 40.833 23.578 1.00 54.59 549 SER A O 1
ATOM 3955 N N . GLY A 1 550 ? -16.675 41.322 23.721 1.00 52.53 550 GLY A N 1
ATOM 3956 C CA . GLY A 1 550 ? -16.716 41.417 25.188 1.00 52.53 550 GLY A CA 1
ATOM 3957 C C . GLY A 1 550 ? -16.067 42.675 25.786 1.00 52.53 550 GLY A C 1
ATOM 3958 O O . GLY A 1 550 ? -15.732 42.660 26.965 1.00 52.53 550 GLY A O 1
ATOM 3959 N N . GLY A 1 551 ? -15.870 43.738 24.995 1.00 57.69 551 GLY A N 1
ATOM 3960 C CA . GLY A 1 551 ? -15.172 44.982 25.366 1.00 57.69 551 GLY A CA 1
ATOM 3961 C C . GLY A 1 551 ? -14.085 45.337 24.344 1.00 57.69 551 GLY A C 1
ATOM 3962 O O . GLY A 1 551 ? -13.658 44.470 23.584 1.00 57.69 551 GLY A O 1
ATOM 3963 N N . PHE A 1 552 ? -13.635 46.596 24.285 1.00 65.56 552 PHE A N 1
ATOM 3964 C CA . PHE A 1 552 ? -12.526 46.960 23.394 1.00 65.56 552 PHE A CA 1
ATOM 3965 C C . PHE A 1 552 ? -11.210 46.514 24.030 1.00 65.56 552 PHE A C 1
ATOM 3967 O O . PHE A 1 552 ? -10.863 46.988 25.109 1.00 65.56 552 PHE A O 1
ATOM 3974 N N . LYS A 1 553 ? -10.461 45.632 23.372 1.00 64.25 553 LYS A N 1
ATOM 3975 C CA . LYS A 1 553 ? -9.115 45.228 23.799 1.00 64.25 553 LYS A CA 1
ATOM 3976 C C . LYS A 1 553 ? -8.115 45.575 22.713 1.00 64.25 553 LYS A C 1
ATOM 3978 O O . LYS A 1 553 ? -8.413 45.388 21.539 1.00 64.25 553 LYS A O 1
ATOM 3983 N N . LEU A 1 554 ? -6.940 46.049 23.109 1.00 72.00 554 LEU A N 1
ATOM 3984 C CA . LEU A 1 554 ? -5.788 46.242 22.238 1.00 72.00 554 LEU A CA 1
ATOM 3985 C C . LEU A 1 554 ? -4.525 45.793 22.973 1.00 72.00 554 LEU A C 1
ATOM 3987 O O . LEU A 1 554 ? -4.106 46.455 23.921 1.00 72.00 554 LEU A O 1
ATOM 3991 N N . GLY A 1 555 ? -3.934 44.670 22.578 1.00 70.69 555 GLY A N 1
ATOM 3992 C CA . GLY A 1 555 ? -2.753 44.095 23.212 1.00 70.69 555 GLY A CA 1
ATOM 3993 C C . GLY A 1 555 ? -1.632 43.745 22.247 1.00 70.69 555 GLY A C 1
ATOM 3994 O O . GLY A 1 555 ? -1.793 43.729 21.029 1.00 70.69 555 GLY A O 1
ATOM 3995 N N . VAL A 1 556 ? -0.450 43.529 22.819 1.00 78.56 556 VAL A N 1
ATOM 3996 C CA . VAL A 1 556 ? 0.715 42.955 22.150 1.00 78.56 556 VAL A CA 1
ATOM 3997 C C . VAL A 1 556 ? 0.912 41.559 22.716 1.00 78.56 556 VAL A C 1
ATOM 3999 O O . VAL A 1 556 ? 0.972 41.380 23.935 1.00 78.56 556 VAL A O 1
ATOM 4002 N N . GLY A 1 557 ? 1.023 40.563 21.847 1.00 78.56 557 GLY A N 1
ATOM 4003 C CA . GLY A 1 557 ? 1.084 39.179 22.283 1.00 78.56 557 GLY A CA 1
ATOM 4004 C C . GLY A 1 557 ? 1.613 38.227 21.230 1.00 78.56 557 GLY A C 1
ATOM 4005 O O . GLY A 1 557 ? 1.988 38.608 20.116 1.00 78.56 557 GLY A O 1
ATOM 4006 N N . GLY A 1 558 ? 1.647 36.959 21.614 1.00 78.25 558 GLY A N 1
ATOM 4007 C CA . GLY A 1 558 ? 1.951 35.866 20.715 1.00 78.25 558 GLY A CA 1
ATOM 4008 C C . GLY A 1 558 ? 1.348 34.559 21.199 1.00 78.25 558 GLY A C 1
ATOM 4009 O O . GLY A 1 558 ? 1.206 34.323 22.399 1.00 78.25 558 GLY A O 1
ATOM 4010 N N . SER A 1 559 ? 0.996 33.704 20.249 1.00 81.50 559 SER A N 1
ATOM 4011 C CA . SER A 1 559 ? 0.466 32.372 20.507 1.00 81.50 559 SER A CA 1
ATOM 4012 C C . SER A 1 559 ? 1.069 31.357 19.546 1.00 81.50 559 SER A C 1
ATOM 4014 O O . SER A 1 559 ? 1.420 31.673 18.407 1.00 81.50 559 SER A O 1
ATOM 4016 N N . SER A 1 560 ? 1.214 30.126 20.025 1.00 85.12 560 SER A N 1
ATOM 4017 C CA . SER A 1 560 ? 1.640 28.974 19.242 1.00 85.12 560 SER A CA 1
ATOM 4018 C C . SER A 1 560 ? 0.838 27.754 19.677 1.00 85.12 560 SER A C 1
ATOM 4020 O O . SER A 1 560 ? 0.780 27.426 20.860 1.00 85.12 560 SER A O 1
ATOM 4022 N N . GLY A 1 561 ? 0.240 27.066 18.713 1.00 84.00 561 GLY A N 1
ATOM 4023 C CA . GLY A 1 561 ? -0.487 25.819 18.900 1.00 84.00 561 GLY A CA 1
ATOM 4024 C C . GLY A 1 561 ? -0.026 24.781 17.891 1.00 84.00 561 GLY A C 1
ATOM 4025 O O . GLY A 1 561 ? 0.145 25.098 16.713 1.00 84.00 561 GLY A O 1
ATOM 4026 N N . ILE A 1 562 ? 0.192 23.561 18.370 1.00 86.62 562 ILE A N 1
ATOM 4027 C CA . ILE A 1 562 ? 0.500 22.386 17.562 1.00 86.62 562 ILE A CA 1
ATOM 4028 C C . ILE A 1 562 ? -0.494 21.290 17.944 1.00 86.62 562 ILE A C 1
ATOM 4030 O O . ILE A 1 562 ? -0.623 20.958 19.126 1.00 86.62 562 ILE A O 1
ATOM 4034 N N . ALA A 1 563 ? -1.172 20.740 16.946 1.00 89.25 563 ALA A N 1
ATOM 4035 C CA . ALA A 1 563 ? -1.955 19.519 17.061 1.00 89.25 563 ALA A CA 1
ATOM 4036 C C . ALA A 1 563 ? -1.328 18.459 16.152 1.00 89.25 563 ALA A C 1
ATOM 4038 O O . ALA A 1 563 ? -0.939 18.768 15.022 1.00 89.25 563 ALA A O 1
ATOM 4039 N N . LYS A 1 564 ? -1.183 17.242 16.665 1.00 91.94 564 LYS A N 1
ATOM 4040 C CA . LYS A 1 564 ? -0.743 16.071 15.912 1.00 91.94 564 LYS A CA 1
ATOM 4041 C C . LYS A 1 564 ? -1.755 14.951 16.095 1.00 91.94 564 LYS A C 1
ATOM 4043 O O . LYS A 1 564 ? -2.268 14.789 17.201 1.00 91.94 564 LYS A O 1
ATOM 4048 N N . GLY A 1 565 ? -2.014 14.217 15.027 1.00 93.44 565 GLY A N 1
ATOM 4049 C CA . GLY A 1 565 ? -2.826 13.010 15.045 1.00 93.44 565 GLY A CA 1
ATOM 4050 C C . GLY A 1 565 ? -2.125 11.943 14.228 1.00 93.44 565 GLY A C 1
ATOM 4051 O O . GLY A 1 565 ? -1.939 12.146 13.026 1.00 93.44 565 GLY A O 1
ATOM 4052 N N . ASP A 1 566 ? -1.755 10.854 14.886 1.00 95.12 566 ASP A N 1
ATOM 4053 C CA . ASP A 1 566 ? -1.084 9.707 14.293 1.00 95.12 566 ASP A CA 1
ATOM 4054 C C . ASP A 1 566 ? -2.040 8.513 14.373 1.00 95.12 566 ASP A C 1
ATOM 4056 O O . ASP A 1 566 ? -2.536 8.162 15.442 1.00 95.12 566 ASP A O 1
ATOM 4060 N N . GLN A 1 567 ? -2.344 7.902 13.234 1.00 94.31 567 GLN A N 1
ATOM 4061 C CA . GLN A 1 567 ? -3.241 6.757 13.128 1.00 94.31 567 GLN A CA 1
ATOM 4062 C C . GLN A 1 567 ? -2.526 5.636 12.387 1.00 94.31 567 GLN A C 1
ATOM 4064 O O . GLN A 1 567 ? -1.935 5.870 11.335 1.00 94.31 567 GLN A O 1
ATOM 4069 N N . SER A 1 568 ? -2.609 4.413 12.903 1.00 94.31 568 SER A N 1
ATOM 4070 C CA . SER A 1 568 ? -2.150 3.218 12.201 1.00 94.31 568 SER A CA 1
ATOM 4071 C C . SER A 1 568 ? -3.189 2.106 12.285 1.00 94.31 568 SER A C 1
ATOM 4073 O O . SER A 1 568 ? -3.877 1.955 13.295 1.00 94.31 568 SER A O 1
ATOM 4075 N N . GLN A 1 569 ? -3.339 1.344 11.211 1.00 92.94 569 GLN A N 1
ATOM 4076 C CA . GLN A 1 569 ? -4.260 0.220 11.130 1.00 92.94 569 GLN A CA 1
ATOM 4077 C C . GLN A 1 569 ? -3.647 -0.874 10.265 1.00 92.94 569 GLN A C 1
ATOM 4079 O O . GLN A 1 569 ? -3.166 -0.608 9.168 1.00 92.94 569 GLN A O 1
ATOM 4084 N N . GLU A 1 570 ? -3.677 -2.110 10.740 1.00 93.31 570 GLU A N 1
ATOM 4085 C CA . GLU A 1 570 ? -3.332 -3.284 9.949 1.00 93.31 570 GLU A CA 1
ATOM 4086 C C . GLU A 1 570 ? -4.591 -3.896 9.333 1.00 93.31 570 GLU A C 1
ATOM 4088 O O . GLU A 1 570 ? -5.665 -3.904 9.936 1.00 93.31 570 GLU A O 1
ATOM 4093 N N . ALA A 1 571 ? -4.454 -4.437 8.128 1.00 89.12 571 ALA A N 1
ATOM 4094 C CA . ALA A 1 571 ? -5.511 -5.180 7.457 1.00 89.12 571 ALA A CA 1
ATOM 4095 C C . ALA A 1 571 ? -4.939 -6.475 6.884 1.00 89.12 571 ALA A C 1
ATOM 4097 O O . ALA A 1 571 ? -3.908 -6.469 6.217 1.00 89.12 571 ALA A O 1
ATOM 4098 N N . SER A 1 572 ? -5.606 -7.598 7.124 1.00 88.25 572 SER A N 1
ATOM 4099 C CA . SER A 1 572 ? -5.145 -8.913 6.678 1.00 88.25 572 SER A CA 1
ATOM 4100 C C . SER A 1 572 ? -5.821 -9.333 5.367 1.00 88.25 572 SER A C 1
ATOM 4102 O O . SER A 1 572 ? -7.042 -9.410 5.283 1.00 88.25 572 SER A O 1
ATOM 4104 N N . THR A 1 573 ? -5.026 -9.649 4.343 1.00 91.12 573 THR A N 1
ATOM 4105 C CA . THR A 1 573 ? -5.458 -10.273 3.082 1.00 91.12 573 THR A CA 1
ATOM 4106 C C . THR A 1 573 ? -5.472 -11.788 3.253 1.00 91.12 573 THR A C 1
ATOM 4108 O O . THR A 1 573 ? -4.423 -12.423 3.330 1.00 91.12 573 THR A O 1
ATOM 4111 N N . VAL A 1 574 ? -6.658 -12.375 3.349 1.00 93.62 574 VAL A N 1
ATOM 4112 C CA . VAL A 1 574 ? -6.845 -13.801 3.654 1.00 93.62 574 VAL A CA 1
ATOM 4113 C C . VAL A 1 574 ? -6.478 -14.727 2.489 1.00 93.62 574 VAL A C 1
ATOM 4115 O O . VAL A 1 574 ? -6.629 -14.368 1.322 1.00 93.62 574 VAL A O 1
ATOM 4118 N N . THR A 1 575 ? -6.032 -15.947 2.806 1.00 97.25 575 THR A N 1
ATOM 4119 C CA . THR A 1 575 ? -5.865 -17.019 1.809 1.00 97.25 575 THR A CA 1
ATOM 4120 C C . THR A 1 575 ? -7.221 -17.640 1.475 1.00 97.25 575 THR A C 1
ATOM 4122 O O . THR A 1 575 ? -7.939 -18.063 2.386 1.00 97.25 575 THR A O 1
ATOM 4125 N N . THR A 1 576 ? -7.558 -17.720 0.184 1.00 97.94 576 THR A N 1
ATOM 4126 C CA . THR A 1 576 ? -8.826 -18.284 -0.302 1.00 97.94 576 THR A CA 1
ATOM 4127 C C . THR A 1 576 ? -8.608 -19.567 -1.105 1.00 97.94 576 THR A C 1
ATOM 4129 O O . THR A 1 576 ? -7.661 -19.688 -1.884 1.00 97.94 576 THR A O 1
ATOM 4132 N N . LEU A 1 577 ? -9.475 -20.556 -0.881 1.00 98.38 577 LEU A N 1
ATOM 4133 C CA . LEU A 1 577 ? -9.505 -21.829 -1.599 1.00 98.38 577 LEU A CA 1
ATOM 4134 C C . LEU A 1 577 ? -10.918 -22.045 -2.139 1.00 98.38 577 LEU A C 1
ATOM 4136 O O . LEU A 1 577 ? -11.860 -22.153 -1.355 1.00 98.38 577 LEU A O 1
ATOM 4140 N N . GLN A 1 578 ? -11.065 -22.143 -3.457 1.00 98.31 578 GLN A N 1
ATOM 4141 C CA . GLN A 1 578 ? -12.349 -22.358 -4.122 1.00 98.31 578 GLN A CA 1
ATOM 4142 C C . GLN A 1 578 ? -12.275 -23.572 -5.046 1.00 98.31 578 GLN A C 1
ATOM 4144 O O . GLN A 1 578 ? -11.584 -23.552 -6.062 1.00 98.31 578 GLN A O 1
ATOM 4149 N N . ALA A 1 579 ? -12.997 -24.635 -4.692 1.00 98.19 579 ALA A N 1
ATOM 4150 C CA . ALA A 1 579 ? -13.058 -25.862 -5.479 1.00 98.19 579 ALA A CA 1
ATOM 4151 C C . ALA A 1 579 ? -14.489 -26.152 -5.952 1.00 98.19 579 ALA A C 1
ATOM 4153 O O . ALA A 1 579 ? -15.416 -26.228 -5.140 1.00 98.19 579 ALA A O 1
ATOM 4154 N N . GLY A 1 580 ? -14.656 -26.418 -7.250 1.00 97.69 580 GLY A N 1
ATOM 4155 C CA . GLY A 1 580 ? -15.932 -26.873 -7.823 1.00 97.69 580 GLY A CA 1
ATOM 4156 C C . GLY A 1 580 ? -16.369 -28.264 -7.340 1.00 97.69 580 GLY A C 1
ATOM 4157 O O . GLY A 1 580 ? -17.486 -28.700 -7.600 1.00 97.69 580 GLY A O 1
ATOM 4158 N N . ARG A 1 581 ? -15.506 -28.996 -6.624 1.00 97.62 581 ARG A N 1
ATOM 4159 C CA . ARG A 1 581 ? -15.823 -30.296 -6.032 1.00 97.62 581 ARG A CA 1
ATOM 4160 C C . ARG A 1 581 ? -15.221 -30.460 -4.641 1.00 97.62 581 ARG A C 1
ATOM 4162 O O . ARG A 1 581 ? -15.957 -30.283 -3.672 1.00 97.62 581 ARG A O 1
ATOM 4169 N N . ASP A 1 582 ? -13.942 -30.813 -4.513 1.00 98.44 582 ASP A N 1
ATOM 4170 C CA . ASP A 1 582 ? -13.345 -31.129 -3.209 1.00 98.44 582 ASP A CA 1
ATOM 4171 C C . ASP A 1 582 ? -12.099 -30.292 -2.881 1.00 98.44 582 ASP A C 1
ATOM 4173 O O . ASP A 1 582 ? -11.251 -30.048 -3.733 1.00 98.44 582 ASP A O 1
ATOM 4177 N N . VAL A 1 583 ? -11.926 -29.942 -1.606 1.00 98.75 583 VAL A N 1
ATOM 4178 C CA . VAL A 1 583 ? -10.653 -29.454 -1.050 1.00 98.75 583 VAL A CA 1
ATOM 4179 C C . VAL A 1 583 ? -10.081 -30.529 -0.130 1.00 98.75 583 VAL A C 1
ATOM 4181 O O . VAL A 1 583 ? -10.738 -30.952 0.819 1.00 98.75 583 VAL A O 1
ATOM 4184 N N . THR A 1 584 ? -8.849 -30.971 -0.380 1.00 98.62 584 THR A N 1
ATOM 4185 C CA . THR A 1 584 ? -8.138 -31.941 0.462 1.00 98.62 584 THR A CA 1
ATOM 4186 C C . THR A 1 584 ? -6.778 -31.394 0.879 1.00 98.62 584 THR A C 1
ATOM 4188 O O . THR A 1 584 ? -5.919 -31.153 0.034 1.00 98.62 584 THR A O 1
ATOM 4191 N N . ILE A 1 585 ? -6.549 -31.258 2.187 1.00 98.69 585 ILE A N 1
ATOM 4192 C CA . ILE A 1 585 ? -5.284 -30.762 2.744 1.00 98.69 585 ILE A CA 1
ATOM 4193 C C . ILE A 1 585 ? -4.683 -31.811 3.675 1.00 98.69 585 ILE A C 1
ATOM 4195 O O . ILE A 1 585 ? -5.291 -32.175 4.683 1.00 98.69 585 ILE A O 1
ATOM 4199 N N . LYS A 1 586 ? -3.476 -32.277 3.334 1.00 98.44 586 LYS A N 1
ATOM 4200 C CA . LYS A 1 586 ? -2.752 -33.340 4.034 1.00 98.44 586 LYS A CA 1
ATOM 4201 C C . LYS A 1 586 ? -1.422 -32.847 4.595 1.00 98.44 586 LYS A C 1
ATOM 4203 O O . LYS A 1 586 ? -0.456 -32.711 3.848 1.00 98.44 586 LYS A O 1
ATOM 4208 N N . ALA A 1 587 ? -1.346 -32.686 5.911 1.00 98.44 587 ALA A N 1
ATOM 4209 C CA . ALA A 1 587 ? -0.096 -32.471 6.631 1.00 98.44 587 ALA A CA 1
ATOM 4210 C C . ALA A 1 587 ? 0.323 -33.760 7.350 1.00 98.44 587 ALA A C 1
ATOM 4212 O O . ALA A 1 587 ? -0.469 -34.344 8.095 1.00 98.44 587 ALA A O 1
ATOM 4213 N N . SER A 1 588 ? 1.556 -34.234 7.148 1.00 98.19 588 SER A N 1
ATOM 4214 C CA . SER A 1 588 ? 2.064 -35.391 7.904 1.00 98.19 588 SER A CA 1
ATOM 4215 C C . SER A 1 588 ? 2.452 -35.043 9.345 1.00 98.19 588 SER A C 1
ATOM 4217 O O . SER A 1 588 ? 2.626 -35.952 10.150 1.00 98.19 588 SER A O 1
ATOM 4219 N N . ASN A 1 589 ? 2.598 -33.756 9.661 1.00 98.19 589 ASN A N 1
ATOM 4220 C CA . ASN A 1 589 ? 2.815 -33.211 10.993 1.00 98.19 589 ASN A CA 1
ATOM 4221 C C . ASN A 1 589 ? 1.725 -32.167 11.303 1.00 98.19 589 ASN A C 1
ATOM 4223 O O . ASN A 1 589 ? 0.624 -32.583 11.661 1.00 98.19 589 ASN A O 1
ATOM 4227 N N . ASP A 1 590 ? 1.958 -30.863 11.136 1.00 98.44 590 ASP A N 1
ATOM 4228 C CA . ASP A 1 590 ? 1.003 -29.832 11.569 1.00 98.44 590 ASP A CA 1
ATOM 4229 C C . ASP A 1 590 ? 0.274 -29.150 10.396 1.00 98.44 590 ASP A C 1
ATOM 4231 O O . ASP A 1 590 ? 0.864 -28.847 9.358 1.00 98.44 590 ASP A O 1
ATOM 4235 N N . LEU A 1 591 ? -1.027 -28.892 10.570 1.00 98.62 591 LEU A N 1
ATOM 4236 C CA . LEU A 1 591 ? -1.864 -28.130 9.636 1.00 98.62 591 LEU A CA 1
ATOM 4237 C C . LEU A 1 591 ? -2.353 -26.849 10.317 1.00 98.62 591 LEU A C 1
ATOM 4239 O O . LEU A 1 591 ? -3.088 -26.921 11.299 1.00 98.62 591 LEU A O 1
ATOM 4243 N N . ASN A 1 592 ? -1.975 -25.688 9.787 1.00 98.50 592 ASN A N 1
ATOM 4244 C CA . ASN A 1 592 ? -2.343 -24.373 10.307 1.00 98.50 592 ASN A CA 1
ATOM 4245 C C . ASN A 1 592 ? -3.153 -23.590 9.267 1.00 98.50 592 ASN A C 1
ATOM 4247 O O . ASN A 1 592 ? -2.668 -23.340 8.170 1.00 98.50 592 ASN A O 1
ATOM 4251 N N . LEU A 1 593 ? -4.369 -23.187 9.622 1.00 98.25 593 LEU A N 1
ATOM 4252 C CA . LEU A 1 593 ? -5.277 -22.371 8.819 1.00 98.25 593 LEU A CA 1
ATOM 4253 C C . LEU A 1 593 ? -5.562 -21.076 9.589 1.00 98.25 593 LEU A C 1
ATOM 4255 O O . LEU A 1 593 ? -6.307 -21.100 10.565 1.00 98.25 593 LEU A O 1
ATOM 4259 N N . ILE A 1 594 ? -4.939 -19.965 9.208 1.00 97.31 594 ILE A N 1
ATOM 4260 C CA . ILE A 1 594 ? -5.008 -18.672 9.899 1.00 97.31 594 ILE A CA 1
ATOM 4261 C C . ILE A 1 594 ? -5.715 -17.671 8.981 1.00 97.31 594 ILE A C 1
ATOM 4263 O O . ILE A 1 594 ? -5.257 -17.391 7.875 1.00 97.31 594 ILE A O 1
ATOM 4267 N N . GLY A 1 595 ? -6.893 -17.200 9.398 1.00 94.94 595 GLY A N 1
ATOM 4268 C CA . GLY A 1 595 ? -7.772 -16.346 8.594 1.00 94.94 595 GLY A CA 1
ATOM 4269 C C . GLY A 1 595 ? -8.217 -16.980 7.268 1.00 94.94 595 GLY A C 1
ATOM 4270 O O . GLY A 1 595 ? -8.681 -16.275 6.383 1.00 94.94 595 GLY A O 1
ATOM 4271 N N . THR A 1 596 ? -8.039 -18.293 7.083 1.00 97.19 596 THR A N 1
ATOM 4272 C CA . THR A 1 596 ? -8.269 -18.972 5.800 1.00 97.19 596 THR A CA 1
ATOM 4273 C C . THR A 1 596 ? -9.755 -19.046 5.457 1.00 97.19 596 THR A C 1
ATOM 4275 O O . THR A 1 596 ? -10.583 -19.372 6.310 1.00 97.19 596 THR A O 1
ATOM 4278 N N . GLN A 1 597 ? -10.080 -18.822 4.185 1.00 97.62 597 GLN A N 1
ATOM 4279 C CA . GLN A 1 597 ? -11.418 -19.015 3.636 1.00 97.62 597 GLN A CA 1
ATOM 4280 C C . GLN A 1 597 ? -11.405 -20.168 2.630 1.00 97.62 597 GLN A C 1
ATOM 4282 O O . GLN A 1 597 ? -10.779 -20.070 1.581 1.00 97.62 597 GLN A O 1
ATOM 4287 N N . ALA A 1 598 ? -12.079 -21.275 2.932 1.00 97.88 598 ALA A N 1
ATOM 4288 C CA . ALA A 1 598 ? -12.160 -22.433 2.048 1.00 97.88 598 ALA A CA 1
ATOM 4289 C C . ALA A 1 598 ? -13.612 -22.773 1.715 1.00 97.88 598 ALA A C 1
ATOM 4291 O O . ALA A 1 598 ? -14.437 -22.971 2.608 1.00 97.88 598 ALA A O 1
ATOM 4292 N N . GLN A 1 599 ? -13.907 -22.898 0.425 1.00 98.06 599 GLN A N 1
ATOM 4293 C CA . GLN A 1 599 ? -15.216 -23.253 -0.096 1.00 98.06 599 GLN A CA 1
ATOM 4294 C C . GLN A 1 599 ? -15.096 -24.410 -1.091 1.00 98.06 599 GLN A C 1
ATOM 4296 O O . GLN A 1 599 ? -14.338 -24.343 -2.058 1.00 98.06 599 GLN A O 1
ATOM 4301 N N . ALA A 1 600 ? -15.876 -25.464 -0.859 1.00 98.06 600 ALA A N 1
ATOM 4302 C CA . ALA A 1 600 ? -16.002 -26.596 -1.768 1.00 98.06 600 ALA A CA 1
ATOM 4303 C C . ALA A 1 600 ? -17.480 -26.911 -2.016 1.00 98.06 600 ALA A C 1
ATOM 4305 O O . ALA A 1 600 ? -18.263 -27.004 -1.066 1.00 98.06 600 ALA A O 1
ATOM 4306 N N . GLU A 1 601 ? -17.875 -27.133 -3.271 1.00 97.62 601 GLU A N 1
ATOM 4307 C CA . GLU A 1 601 ? -19.264 -27.510 -3.581 1.00 97.62 601 GLU A CA 1
ATOM 4308 C C . GLU A 1 601 ? -19.640 -28.898 -3.044 1.00 97.62 601 GLU A C 1
ATOM 4310 O O . GLU A 1 601 ? -20.817 -29.171 -2.801 1.00 97.62 601 GLU A O 1
ATOM 4315 N N . ARG A 1 602 ? -18.655 -29.776 -2.815 1.00 97.69 602 ARG A N 1
ATOM 4316 C CA . ARG A 1 602 ? -18.870 -31.127 -2.297 1.00 97.69 602 ARG A CA 1
ATOM 4317 C C . ARG A 1 602 ? -18.187 -31.337 -0.952 1.00 97.69 602 ARG A C 1
ATOM 4319 O O . ARG A 1 602 ? -18.875 -31.265 0.064 1.00 97.69 602 ARG A O 1
ATOM 4326 N N . ASN A 1 603 ? -16.886 -31.618 -0.899 1.00 98.31 603 ASN A N 1
ATOM 4327 C CA . ASN A 1 603 ? -16.245 -31.999 0.364 1.00 98.31 603 ASN A CA 1
ATOM 4328 C C . ASN A 1 603 ? -15.032 -31.137 0.719 1.00 98.31 603 ASN A C 1
ATOM 4330 O O . ASN A 1 603 ? -14.234 -30.788 -0.143 1.00 98.31 603 ASN A O 1
ATOM 4334 N N . ILE A 1 604 ? -14.835 -30.887 2.012 1.00 98.69 604 ILE A N 1
ATOM 4335 C CA . ILE A 1 604 ? -13.565 -30.401 2.563 1.00 98.69 604 ILE A CA 1
ATOM 4336 C C . ILE A 1 604 ? -13.009 -31.498 3.471 1.00 98.69 604 ILE A C 1
ATOM 4338 O O . ILE A 1 604 ? -13.695 -31.927 4.392 1.00 98.69 604 ILE A O 1
ATOM 4342 N N . ASN A 1 605 ? -11.778 -31.949 3.228 1.00 98.56 605 ASN A N 1
ATOM 4343 C CA . ASN A 1 605 ? -11.087 -32.952 4.038 1.00 98.56 605 ASN A CA 1
ATOM 4344 C C . ASN A 1 605 ? -9.749 -32.403 4.546 1.00 98.56 605 ASN A C 1
ATOM 4346 O O . ASN A 1 605 ? -8.826 -32.170 3.765 1.00 98.56 605 ASN A O 1
ATOM 4350 N N . LEU A 1 606 ? -9.628 -32.249 5.862 1.00 98.56 606 LEU A N 1
ATOM 4351 C CA . LEU A 1 606 ? -8.415 -31.799 6.541 1.00 98.56 606 LEU A CA 1
ATOM 4352 C C . LEU A 1 606 ? -7.796 -32.968 7.311 1.00 98.56 606 LEU A C 1
ATOM 4354 O O . LEU A 1 606 ? -8.450 -33.537 8.185 1.00 98.56 606 LEU A O 1
ATOM 4358 N N . ASN A 1 607 ? -6.540 -33.322 7.035 1.00 98.31 607 ASN A N 1
ATOM 4359 C CA . ASN A 1 607 ? -5.810 -34.295 7.849 1.00 98.31 607 ASN A CA 1
ATOM 4360 C C . ASN A 1 607 ? -4.461 -33.751 8.320 1.00 98.31 607 ASN A C 1
ATOM 4362 O O . ASN A 1 607 ? -3.581 -33.448 7.516 1.00 98.31 607 ASN A O 1
ATOM 4366 N N . ALA A 1 608 ? -4.291 -33.715 9.638 1.00 98.50 608 ALA A N 1
ATOM 4367 C CA . ALA A 1 608 ? -3.039 -33.421 10.313 1.00 98.50 608 ALA A CA 1
ATOM 4368 C C . ALA A 1 608 ? -2.510 -34.684 11.003 1.00 98.50 608 ALA A C 1
ATOM 4370 O O . ALA A 1 608 ? -3.233 -35.343 11.755 1.00 98.50 608 ALA A O 1
ATOM 4371 N N . GLY A 1 609 ? -1.245 -35.031 10.769 1.00 98.12 609 GLY A N 1
ATOM 4372 C CA . GLY A 1 609 ? -0.590 -36.141 11.466 1.00 98.12 609 GLY A CA 1
ATOM 4373 C C . GLY A 1 609 ? -0.359 -35.862 12.954 1.00 98.12 609 GLY A C 1
ATOM 4374 O O . GLY A 1 609 ? -0.313 -36.796 13.750 1.00 98.12 609 GLY A O 1
ATOM 4375 N N . ASN A 1 610 ? -0.268 -34.588 13.328 1.00 97.88 610 ASN A N 1
ATOM 4376 C CA . ASN A 1 610 ? -0.070 -34.102 14.682 1.00 97.88 610 ASN A CA 1
ATOM 4377 C C . ASN A 1 610 ? -1.178 -33.106 15.064 1.00 97.88 610 ASN A C 1
ATOM 4379 O O . ASN A 1 610 ? -2.243 -33.545 15.499 1.00 97.88 610 ASN A O 1
ATOM 4383 N N . THR A 1 611 ? -0.973 -31.801 14.873 1.00 98.50 611 THR A N 1
ATOM 4384 C CA . THR A 1 611 ? -1.914 -30.765 15.325 1.00 98.50 611 THR A CA 1
ATOM 4385 C C . THR A 1 611 ? -2.656 -30.123 14.156 1.00 98.50 611 THR A C 1
ATOM 4387 O O . THR A 1 611 ? -2.047 -29.766 13.149 1.00 98.50 611 THR A O 1
ATOM 4390 N N . LEU A 1 612 ? -3.967 -29.925 14.306 1.00 98.56 612 LEU A N 1
ATOM 4391 C CA . LEU A 1 612 ? -4.780 -29.092 13.419 1.00 98.56 612 LEU A CA 1
ATOM 4392 C C . LEU A 1 612 ? -5.117 -27.772 14.121 1.00 98.56 612 LEU A C 1
ATOM 4394 O O . LEU A 1 612 ? -5.772 -27.773 15.157 1.00 98.56 612 LEU A O 1
ATOM 4398 N N . ASN A 1 613 ? -4.708 -26.645 13.551 1.00 98.50 613 ASN A N 1
ATOM 4399 C CA . ASN A 1 613 ? -5.031 -25.308 14.035 1.00 98.50 613 ASN A CA 1
ATOM 4400 C C . ASN A 1 613 ? -5.876 -24.572 12.993 1.00 98.50 613 ASN A C 1
ATOM 4402 O O . ASN A 1 613 ? -5.441 -24.418 11.858 1.00 98.50 613 ASN A O 1
ATOM 4406 N N . ILE A 1 614 ? -7.046 -24.074 13.385 1.00 98.38 614 ILE A N 1
ATOM 4407 C CA . ILE A 1 614 ? -7.894 -23.187 12.581 1.00 98.38 614 ILE A CA 1
ATOM 4408 C C . ILE A 1 614 ? -8.139 -21.932 13.415 1.00 98.38 614 ILE A C 1
ATOM 4410 O O . ILE A 1 614 ? -8.791 -22.009 14.453 1.00 98.38 614 ILE A O 1
ATOM 4414 N N . LYS A 1 615 ? -7.557 -20.798 13.030 1.00 96.81 615 LYS A N 1
ATOM 4415 C CA . LYS A 1 615 ? -7.505 -19.585 13.855 1.00 96.81 615 LYS A CA 1
ATOM 4416 C C . LYS A 1 615 ? -7.894 -18.340 13.061 1.00 96.81 615 LYS A C 1
ATOM 4418 O O . LYS A 1 615 ? -7.626 -18.278 11.866 1.00 96.81 615 LYS A O 1
ATOM 4423 N N . ALA A 1 616 ? -8.466 -17.335 13.715 1.00 96.12 616 ALA A N 1
ATOM 4424 C CA . ALA A 1 616 ? -8.610 -15.998 13.145 1.00 96.12 616 ALA A CA 1
ATOM 4425 C C . ALA A 1 616 ? -7.238 -15.330 12.935 1.00 96.12 616 ALA A C 1
ATOM 4427 O O . ALA A 1 616 ? -6.294 -15.581 13.691 1.00 96.12 616 ALA A O 1
ATOM 4428 N N . ALA A 1 617 ? -7.136 -14.458 11.932 1.00 95.25 617 ALA A N 1
ATOM 4429 C CA . ALA A 1 617 ? -6.020 -13.522 11.800 1.00 95.25 617 ALA A CA 1
ATOM 4430 C C . ALA A 1 617 ? -6.265 -12.273 12.671 1.00 95.25 617 ALA A C 1
ATOM 4432 O O . ALA A 1 617 ? -7.408 -11.952 12.981 1.00 95.25 617 ALA A O 1
ATOM 4433 N N . GLN A 1 618 ? -5.209 -11.569 13.086 1.00 93.31 618 GLN A N 1
ATOM 4434 C CA . GLN A 1 618 ? -5.309 -10.398 13.973 1.00 93.31 618 GLN A CA 1
ATOM 4435 C C . GLN A 1 618 ? -4.873 -9.116 13.270 1.00 93.31 618 GLN A C 1
ATOM 4437 O O . GLN A 1 618 ? -3.765 -9.055 12.731 1.00 93.31 618 GLN A O 1
ATOM 4442 N N . ASN A 1 619 ? -5.731 -8.099 13.350 1.00 93.31 619 ASN A N 1
ATOM 4443 C CA . ASN A 1 619 ? -5.525 -6.758 12.817 1.00 93.31 619 ASN A CA 1
ATOM 4444 C C . ASN A 1 619 ? -5.367 -5.764 13.975 1.00 93.31 619 ASN A C 1
ATOM 4446 O O . ASN A 1 619 ? -6.314 -5.533 14.730 1.00 93.31 619 ASN A O 1
ATOM 4450 N N . ASP A 1 620 ? -4.176 -5.189 14.126 1.00 94.38 620 ASP A N 1
ATOM 4451 C CA . ASP A 1 620 ? -3.897 -4.175 15.144 1.00 94.38 620 ASP A CA 1
ATOM 4452 C C . ASP A 1 620 ? -4.294 -2.770 14.643 1.00 94.38 620 ASP A C 1
ATOM 4454 O O . ASP A 1 620 ? -4.238 -2.467 13.453 1.00 94.38 620 ASP A O 1
ATOM 4458 N N . SER A 1 621 ? -4.701 -1.890 15.554 1.00 93.88 621 SER A N 1
ATOM 4459 C CA . SER A 1 621 ? -5.020 -0.487 15.276 1.00 93.88 621 SER A CA 1
ATOM 4460 C C . SER A 1 621 ? -4.538 0.402 16.417 1.00 93.88 621 SER A C 1
ATOM 4462 O O . SER A 1 621 ? -4.649 0.031 17.590 1.00 93.88 621 SER A O 1
ATOM 4464 N N . SER A 1 622 ? -4.014 1.579 16.089 1.00 94.88 622 SER A N 1
ATOM 4465 C CA . SER A 1 622 ? -3.642 2.598 17.064 1.00 94.88 622 SER A CA 1
ATOM 4466 C C . SER A 1 622 ? -4.019 3.998 16.588 1.00 94.88 622 SER A C 1
ATOM 4468 O O . SER A 1 622 ? -4.062 4.299 15.394 1.00 94.88 622 SER A O 1
ATOM 4470 N N . THR A 1 623 ? -4.335 4.874 17.532 1.00 94.19 623 THR A N 1
ATOM 4471 C CA . THR A 1 623 ? -4.584 6.293 17.286 1.00 94.19 623 THR A CA 1
ATOM 4472 C C . THR A 1 623 ? -4.035 7.096 18.452 1.00 94.19 623 THR A C 1
ATOM 4474 O O . THR A 1 623 ? -4.419 6.857 19.595 1.00 94.19 623 THR A O 1
ATOM 4477 N N . GLU A 1 624 ? -3.170 8.059 18.169 1.00 94.62 624 GLU A N 1
ATOM 4478 C CA . GLU A 1 624 ? -2.594 8.982 19.139 1.00 94.62 624 GLU A CA 1
ATOM 4479 C C . GLU A 1 624 ? -2.902 10.415 18.705 1.00 94.62 624 GLU A C 1
ATOM 4481 O O . GLU A 1 624 ? -2.462 10.880 17.656 1.00 94.62 624 GLU A O 1
ATOM 4486 N N . ASN A 1 625 ? -3.651 11.139 19.532 1.00 91.44 625 ASN A N 1
ATOM 4487 C CA . ASN A 1 625 ? -3.947 12.548 19.314 1.00 91.44 625 ASN A CA 1
ATOM 4488 C C . ASN A 1 625 ? -3.284 13.380 20.406 1.00 91.44 625 ASN A C 1
ATOM 4490 O O . ASN A 1 625 ? -3.635 13.275 21.583 1.00 91.44 625 ASN A O 1
ATOM 4494 N N . THR A 1 626 ? -2.373 14.271 20.013 1.00 90.25 626 THR A N 1
ATOM 4495 C CA . THR A 1 626 ? -1.703 15.187 20.939 1.00 90.25 626 THR A CA 1
ATOM 4496 C C . THR A 1 626 ? -1.972 16.636 20.563 1.00 90.25 626 THR A C 1
ATOM 4498 O O . THR A 1 626 ? -1.833 17.062 19.415 1.00 90.25 626 THR A O 1
ATOM 4501 N N . ARG A 1 627 ? -2.325 17.449 21.556 1.00 88.44 627 ARG A N 1
ATOM 4502 C CA . ARG A 1 627 ? -2.494 18.895 21.393 1.00 88.44 627 ARG A CA 1
ATOM 4503 C C . ARG A 1 627 ? -1.672 19.644 22.425 1.00 88.44 627 ARG A C 1
ATOM 4505 O O . ARG A 1 627 ? -1.668 19.312 23.612 1.00 88.44 627 ARG A O 1
ATOM 4512 N N . LYS A 1 628 ? -0.965 20.676 21.973 1.00 83.81 628 LYS A N 1
ATOM 4513 C CA . LYS A 1 628 ? -0.186 21.584 22.819 1.00 83.81 628 LYS A CA 1
ATOM 4514 C C . LYS A 1 628 ? -0.370 22.997 22.301 1.00 83.81 628 LYS A C 1
ATOM 4516 O O . LYS A 1 628 ? 0.025 23.302 21.178 1.00 83.81 628 LYS A O 1
ATOM 4521 N N . ASN A 1 629 ? -0.945 23.868 23.113 1.00 80.25 629 ASN A N 1
ATOM 4522 C CA . ASN A 1 629 ? -1.044 25.283 22.802 1.00 80.25 629 ASN A CA 1
ATOM 4523 C C . ASN A 1 629 ? -0.540 26.136 23.973 1.00 80.25 629 ASN A C 1
ATOM 4525 O O . ASN A 1 629 ? -0.547 25.721 25.133 1.00 80.25 629 ASN A O 1
ATOM 4529 N N . GLY A 1 630 ? -0.034 27.317 23.636 1.00 76.75 630 GLY A N 1
ATOM 4530 C CA . GLY A 1 630 ? 0.442 28.303 24.591 1.00 76.75 630 GLY A CA 1
ATOM 4531 C C . GLY A 1 630 ? 0.401 29.693 23.974 1.00 76.75 630 GLY A C 1
ATOM 4532 O O . GLY A 1 630 ? 0.830 29.891 22.835 1.00 76.75 630 GLY A O 1
ATOM 4533 N N . GLY A 1 631 ? -0.116 30.662 24.716 1.00 79.94 631 GLY A N 1
ATOM 4534 C CA . GLY A 1 631 ? -0.174 32.047 24.277 1.00 79.94 631 GLY A CA 1
ATOM 4535 C C . GLY A 1 631 ? -0.291 33.021 25.436 1.00 79.94 631 GLY A C 1
ATOM 4536 O O . GLY A 1 631 ? -0.817 32.690 26.498 1.00 79.94 631 GLY A O 1
ATOM 4537 N N . GLY A 1 632 ? 0.217 34.228 25.213 1.00 76.88 632 GLY A N 1
ATOM 4538 C CA . GLY A 1 632 ? 0.157 35.321 26.170 1.00 76.88 632 GLY A CA 1
ATOM 4539 C C . GLY A 1 632 ? 0.006 36.656 25.457 1.00 76.88 632 GLY A C 1
ATOM 4540 O O . GLY A 1 632 ? 0.595 36.877 24.396 1.00 76.88 632 GLY A O 1
ATOM 4541 N N . GLU A 1 633 ? -0.781 37.540 26.050 1.00 79.44 633 GLU A N 1
ATOM 4542 C CA . GLU A 1 633 ? -1.038 38.884 25.542 1.00 79.44 633 GLU A CA 1
ATOM 4543 C C . GLU A 1 633 ? -1.149 39.864 26.712 1.00 79.44 633 GLU A C 1
ATOM 4545 O O . GLU A 1 633 ? -1.638 39.520 27.788 1.00 79.44 633 GLU A O 1
ATOM 4550 N N . ALA A 1 634 ? -0.666 41.088 26.515 1.00 79.06 634 ALA A N 1
ATOM 4551 C CA . ALA A 1 634 ? -0.843 42.179 27.463 1.00 79.06 634 ALA A CA 1
ATOM 4552 C C . ALA A 1 634 ? -1.176 43.468 26.713 1.00 79.06 634 ALA A C 1
ATOM 4554 O O . ALA A 1 634 ? -0.626 43.734 25.643 1.00 79.06 634 ALA A O 1
ATOM 4555 N N . GLY A 1 635 ? -2.070 44.283 27.263 1.00 78.44 635 GLY A N 1
ATOM 4556 C CA . GLY A 1 635 ? -2.609 45.414 26.525 1.00 78.44 635 GLY A CA 1
ATOM 4557 C C . GLY A 1 635 ? -3.446 46.383 27.333 1.00 78.44 635 GLY A C 1
ATOM 4558 O O . GLY A 1 635 ? -3.442 46.385 28.560 1.00 78.44 635 GLY A O 1
ATOM 4559 N N . ILE A 1 636 ? -4.181 47.219 26.612 1.00 72.19 636 ILE A N 1
ATOM 4560 C CA . ILE A 1 636 ? -5.134 48.184 27.145 1.00 72.19 636 ILE A CA 1
ATOM 4561 C C . ILE A 1 636 ? -6.543 47.711 26.781 1.00 72.19 636 ILE A C 1
ATOM 4563 O O . ILE A 1 636 ? -6.818 47.372 25.632 1.00 72.19 636 ILE A O 1
ATOM 4567 N N . ALA A 1 637 ? -7.435 47.684 27.764 1.00 65.12 637 ALA A N 1
ATOM 4568 C CA . ALA A 1 637 ? -8.857 47.444 27.583 1.00 65.12 637 ALA A CA 1
ATOM 4569 C C . ALA A 1 637 ? -9.624 48.755 27.807 1.00 65.12 637 ALA A C 1
ATOM 4571 O O . ALA A 1 637 ? -9.354 49.485 28.761 1.00 65.12 637 ALA A O 1
ATOM 4572 N N . ILE A 1 638 ? -10.575 49.058 26.929 1.00 61.00 638 ILE A N 1
ATOM 4573 C CA . ILE A 1 638 ? -11.447 50.229 27.010 1.00 61.00 638 ILE A CA 1
ATOM 4574 C C . ILE A 1 638 ? -12.882 49.722 27.170 1.00 61.00 638 ILE A C 1
ATOM 4576 O O . ILE A 1 638 ? -13.405 48.992 26.326 1.00 61.00 638 ILE A O 1
ATOM 4580 N N . GLY A 1 639 ? -13.515 50.096 28.277 1.00 55.62 639 GLY A N 1
ATOM 4581 C CA . GLY A 1 639 ? -14.921 49.809 28.548 1.00 55.62 639 GLY A CA 1
ATOM 4582 C C . GLY A 1 639 ? -15.703 51.088 28.862 1.00 55.62 639 GLY A C 1
ATOM 4583 O O . GLY A 1 639 ? -15.093 52.140 29.061 1.00 55.62 639 GLY A O 1
ATOM 4584 N N . PRO A 1 640 ? -17.041 51.011 28.976 1.00 44.91 640 PRO A N 1
ATOM 4585 C CA . PRO A 1 640 ? -17.894 52.132 29.396 1.00 44.91 640 PRO A CA 1
ATOM 4586 C C . PRO A 1 640 ? -17.469 52.798 30.719 1.00 44.91 640 PRO A C 1
ATOM 4588 O O . PRO A 1 640 ? -17.829 53.942 30.980 1.00 44.91 640 PRO A O 1
ATOM 4591 N N . GLY A 1 641 ? -16.708 52.087 31.564 1.00 50.88 641 GLY A N 1
ATOM 4592 C CA . GLY A 1 641 ? -16.155 52.581 32.829 1.00 50.88 641 GLY A CA 1
ATOM 4593 C C . GLY A 1 641 ? -14.784 53.271 32.747 1.00 50.88 641 GLY A C 1
ATOM 4594 O O . GLY A 1 641 ? -14.341 53.808 33.759 1.00 50.88 641 GLY A O 1
ATOM 4595 N N . GLY A 1 642 ? -14.112 53.284 31.589 1.00 55.72 642 GLY A N 1
ATOM 4596 C CA . GLY A 1 642 ? -12.793 53.904 31.398 1.00 55.72 642 GLY A CA 1
ATOM 4597 C C . GLY A 1 642 ? -11.730 52.967 30.807 1.00 55.72 642 GLY A C 1
ATOM 4598 O O . GLY A 1 642 ? -12.032 51.904 30.267 1.00 55.72 642 GLY A O 1
ATOM 4599 N N . ILE A 1 643 ? -10.464 53.395 30.888 1.00 61.75 643 ILE A N 1
ATOM 4600 C CA . ILE A 1 643 ? -9.289 52.673 30.369 1.00 61.75 643 ILE A CA 1
ATOM 4601 C C . ILE A 1 643 ? -8.661 51.825 31.491 1.00 61.75 643 ILE A C 1
ATOM 4603 O O . ILE A 1 643 ? -8.408 52.338 32.583 1.00 61.75 643 ILE A O 1
ATOM 4607 N N . GLY A 1 644 ? -8.367 50.551 31.219 1.00 65.12 644 GLY A N 1
ATOM 4608 C CA . GLY A 1 644 ? -7.624 49.642 32.104 1.00 65.12 644 GLY A CA 1
ATOM 4609 C C . GLY A 1 644 ? -6.508 48.892 31.371 1.00 65.12 644 GLY A C 1
ATOM 4610 O O . GLY A 1 644 ? -6.526 48.786 30.149 1.00 65.12 644 GLY A O 1
ATOM 4611 N N . VAL A 1 645 ? -5.522 48.369 32.101 1.00 77.44 645 VAL A N 1
ATOM 4612 C CA . VAL A 1 645 ? -4.459 47.501 31.555 1.00 77.44 645 VAL A CA 1
ATOM 4613 C C . VAL A 1 645 ? -4.871 46.050 31.753 1.00 77.44 645 VAL A C 1
ATOM 4615 O O . VAL A 1 645 ? -5.315 45.702 32.843 1.00 77.44 645 VAL A O 1
ATOM 4618 N N . TYR A 1 646 ? -4.723 45.200 30.740 1.00 77.44 646 TYR A N 1
ATOM 4619 C CA . TYR A 1 646 ? -5.048 43.782 30.842 1.00 77.44 646 TYR A CA 1
ATOM 4620 C C . TYR A 1 646 ? -3.866 42.871 30.525 1.00 77.44 646 TYR A C 1
ATOM 4622 O O . TYR A 1 646 ? -2.956 43.243 29.786 1.00 77.44 646 TYR A O 1
ATOM 4630 N N . ALA A 1 647 ? -3.903 41.669 31.087 1.00 79.38 647 ALA A N 1
ATOM 4631 C CA . ALA A 1 647 ? -3.005 40.573 30.766 1.00 79.38 647 ALA A CA 1
ATOM 4632 C C . ALA A 1 647 ? -3.817 39.283 30.638 1.00 79.38 647 ALA A C 1
ATOM 4634 O O . ALA A 1 647 ? -4.685 39.018 31.475 1.00 79.38 647 ALA A O 1
ATOM 4635 N N . SER A 1 648 ? -3.532 38.490 29.608 1.00 75.25 648 SER A N 1
ATOM 4636 C CA . SER A 1 648 ? -4.191 37.213 29.355 1.00 75.25 648 SER A CA 1
ATOM 4637 C C . SER A 1 648 ? -3.198 36.096 29.060 1.00 75.25 648 SER A C 1
ATOM 4639 O O . SER A 1 648 ? -2.194 36.299 28.375 1.00 75.25 648 SER A O 1
ATOM 4641 N N . VAL A 1 649 ? -3.494 34.904 29.573 1.00 76.12 649 VAL A N 1
ATOM 4642 C CA . VAL A 1 649 ? -2.696 33.685 29.408 1.00 76.12 649 VAL A CA 1
ATOM 4643 C C . VAL A 1 649 ? -3.619 32.548 28.986 1.00 76.12 649 VAL A C 1
ATOM 4645 O O . VAL A 1 649 ? -4.655 32.337 29.611 1.00 76.12 649 VAL A O 1
ATOM 4648 N N . ASN A 1 650 ? -3.211 31.807 27.953 1.00 72.62 650 ASN A N 1
ATOM 4649 C CA . ASN A 1 650 ? -3.920 30.636 27.439 1.00 72.62 650 ASN A CA 1
ATOM 4650 C C . ASN A 1 650 ? -2.952 29.453 27.334 1.00 72.62 650 ASN A C 1
ATOM 4652 O O . ASN A 1 650 ? -1.929 29.553 26.651 1.00 72.62 650 ASN A O 1
ATOM 4656 N N . ILE A 1 651 ? -3.259 28.347 28.012 1.00 75.81 651 ILE A N 1
ATOM 4657 C CA . ILE A 1 651 ? -2.466 27.111 28.006 1.00 75.81 651 ILE A CA 1
ATOM 4658 C C . ILE A 1 651 ? -3.414 25.926 27.868 1.00 75.81 651 ILE A C 1
ATOM 4660 O O . ILE A 1 651 ? -4.372 25.807 28.623 1.00 75.81 651 ILE A O 1
ATOM 4664 N N . GLY A 1 652 ? -3.106 25.017 26.953 1.00 80.88 652 GLY A N 1
ATOM 4665 C CA . GLY A 1 652 ? -3.910 23.834 26.686 1.00 80.88 652 GLY A CA 1
ATOM 4666 C C . GLY A 1 652 ? -3.023 22.655 26.328 1.00 80.88 652 GLY A C 1
ATOM 4667 O O . GLY A 1 652 ? -2.142 22.756 25.465 1.00 80.88 652 GLY A O 1
ATOM 4668 N N . LYS A 1 653 ? -3.247 21.528 26.998 1.00 87.06 653 LYS A N 1
ATOM 4669 C CA . LYS A 1 653 ? -2.572 20.261 26.730 1.00 87.06 653 LYS A CA 1
ATOM 4670 C C . LYS A 1 653 ? -3.594 19.134 26.761 1.00 87.06 653 LYS A C 1
ATOM 4672 O O . LYS A 1 653 ? -4.306 18.975 27.744 1.00 87.06 653 LYS A O 1
ATOM 4677 N N . GLY A 1 654 ? -3.603 18.326 25.714 1.00 88.00 654 GLY A N 1
ATOM 4678 C CA . GLY A 1 654 ? -4.444 17.142 25.615 1.00 88.00 654 GLY A CA 1
ATOM 4679 C C . GLY A 1 654 ? -3.683 16.016 24.942 1.00 88.00 654 GLY A C 1
ATOM 4680 O O . GLY A 1 654 ? -2.815 16.262 24.101 1.00 88.00 654 GLY A O 1
ATOM 4681 N N . ASP A 1 655 ? -3.982 14.810 25.381 1.00 91.50 655 ASP A N 1
ATOM 4682 C CA . ASP A 1 655 ? -3.347 13.576 24.953 1.00 91.50 655 ASP A CA 1
ATOM 4683 C C . ASP A 1 655 ? -4.401 12.472 25.022 1.00 91.50 655 ASP A C 1
ATOM 4685 O O . ASP A 1 655 ? -5.093 12.356 26.042 1.00 91.50 655 ASP A O 1
ATOM 4689 N N . LEU A 1 656 ? -4.588 11.740 23.929 1.00 91.62 656 LEU A N 1
ATOM 4690 C CA . LEU A 1 656 ? -5.566 10.666 23.825 1.00 91.62 656 LEU A CA 1
ATOM 4691 C C . LEU A 1 656 ? -5.005 9.552 22.950 1.00 91.62 656 LEU A C 1
ATOM 4693 O O . LEU A 1 656 ? -4.840 9.727 21.745 1.00 91.62 656 LEU A O 1
ATOM 4697 N N . GLU A 1 657 ? -4.774 8.408 23.576 1.00 94.12 657 GLU A N 1
ATOM 4698 C CA . GLU A 1 657 ? -4.308 7.183 22.944 1.00 94.12 657 GLU A CA 1
ATOM 4699 C C . GLU A 1 657 ? -5.459 6.173 22.891 1.00 94.12 657 GLU A C 1
ATOM 4701 O O . GLU A 1 657 ? -6.187 5.969 23.874 1.00 94.12 657 GLU A O 1
ATOM 4706 N N . ARG A 1 658 ? -5.617 5.522 21.740 1.00 94.25 658 ARG A N 1
ATOM 4707 C CA . ARG A 1 658 ? -6.497 4.372 21.544 1.00 94.25 658 ARG A CA 1
ATOM 4708 C C . ARG A 1 658 ? -5.726 3.254 20.869 1.00 94.25 658 ARG A C 1
ATOM 4710 O O . ARG A 1 658 ? -5.084 3.473 19.851 1.00 94.25 658 ARG A O 1
ATOM 4717 N N . GLU A 1 659 ? -5.841 2.059 21.420 1.00 95.31 659 GLU A N 1
ATOM 4718 C CA . GLU A 1 659 ? -5.301 0.828 20.856 1.00 95.31 659 GLU A CA 1
ATOM 4719 C C . GLU A 1 659 ? -6.440 -0.175 20.701 1.00 95.31 659 GLU A C 1
ATOM 4721 O O . GLU A 1 659 ? -7.307 -0.284 21.573 1.00 95.31 659 GLU A O 1
ATOM 4726 N N . GLY A 1 660 ? -6.436 -0.924 19.606 1.00 94.62 660 GLY A N 1
ATOM 4727 C CA . GLY A 1 660 ? -7.441 -1.935 19.309 1.00 94.62 660 GLY A CA 1
ATOM 4728 C C . GLY A 1 660 ? -6.829 -3.123 18.583 1.00 94.62 660 GLY A C 1
ATOM 4729 O O . GLY A 1 660 ? -5.891 -2.956 17.811 1.00 94.62 660 GLY A O 1
ATOM 4730 N N . LYS A 1 661 ? -7.376 -4.313 18.815 1.00 95.06 661 LYS A N 1
ATOM 4731 C CA . LYS A 1 661 ? -7.076 -5.538 18.073 1.00 95.06 661 LYS A CA 1
ATOM 4732 C C . LYS A 1 661 ? -8.382 -6.152 17.618 1.00 95.06 661 LYS A C 1
ATOM 4734 O O . LYS A 1 661 ? -9.225 -6.446 18.466 1.00 95.06 661 LYS A O 1
ATOM 4739 N N . GLN A 1 662 ? -8.525 -6.337 16.315 1.00 93.75 662 GLN A N 1
ATOM 4740 C CA . GLN A 1 662 ? -9.694 -6.949 15.699 1.00 93.75 662 GLN A CA 1
ATOM 4741 C C . GLN A 1 662 ? -9.354 -8.335 15.162 1.00 93.75 662 GLN A C 1
ATOM 4743 O O . GLN A 1 662 ? -8.274 -8.545 14.602 1.00 93.75 662 GLN A O 1
ATOM 4748 N N . GLN A 1 663 ? -10.274 -9.279 15.333 1.00 93.69 663 GLN A N 1
ATOM 4749 C CA . GLN A 1 663 ? -10.146 -10.630 14.799 1.00 93.69 663 GLN A CA 1
ATOM 4750 C C . GLN A 1 663 ? -10.749 -10.709 13.386 1.00 93.69 663 GLN A C 1
ATOM 4752 O O . GLN A 1 663 ? -11.852 -10.235 13.131 1.00 93.69 663 GLN A O 1
ATOM 4757 N N . GLN A 1 664 ? -10.036 -11.349 12.465 1.00 93.56 664 GLN A N 1
ATOM 4758 C CA . GLN A 1 664 ? -10.483 -11.686 11.116 1.00 93.56 664 GLN A CA 1
ATOM 4759 C C . GLN A 1 664 ? -10.733 -13.194 11.047 1.00 93.56 664 GLN A C 1
ATOM 4761 O O . GLN A 1 664 ? -9.787 -13.984 10.994 1.00 93.56 664 GLN A O 1
ATOM 4766 N N . GLU A 1 665 ? -12.000 -13.599 11.064 1.00 91.06 665 GLU A N 1
ATOM 4767 C CA . GLU A 1 665 ? -12.378 -15.009 11.186 1.00 91.06 665 GLU A CA 1
ATOM 4768 C C . GLU A 1 665 ? -11.948 -15.885 10.000 1.00 91.06 665 GLU A C 1
ATOM 4770 O O . GLU A 1 665 ? -11.874 -15.435 8.851 1.00 91.06 665 GLU A O 1
ATOM 4775 N N . ALA A 1 666 ? -11.727 -17.172 10.287 1.00 96.38 666 ALA A N 1
ATOM 4776 C CA . ALA A 1 666 ? -11.572 -18.215 9.275 1.00 96.38 666 ALA A CA 1
ATOM 4777 C C . ALA A 1 666 ? -12.928 -18.872 8.942 1.00 96.38 666 ALA A C 1
ATOM 4779 O O . ALA A 1 666 ? -13.700 -19.206 9.843 1.00 96.38 666 ALA A O 1
ATOM 4780 N N . TYR A 1 667 ? -13.198 -19.124 7.658 1.00 96.38 667 TYR A N 1
ATOM 4781 C CA . TYR A 1 667 ? -14.466 -19.701 7.186 1.00 96.38 667 TYR A CA 1
ATOM 4782 C C . TYR A 1 667 ? -14.232 -20.937 6.324 1.00 96.38 667 TYR A C 1
ATOM 4784 O O . TYR A 1 667 ? -13.556 -20.871 5.302 1.00 96.38 667 TYR A O 1
ATOM 4792 N N . LEU A 1 668 ? -14.807 -22.072 6.716 1.00 97.81 668 LEU A N 1
ATOM 4793 C CA . LEU A 1 668 ? -14.720 -23.322 5.962 1.00 97.81 668 LEU A CA 1
ATOM 4794 C C . LEU A 1 668 ? -16.129 -23.827 5.644 1.00 97.81 668 LEU A C 1
ATOM 4796 O O . LEU A 1 668 ? -16.870 -24.202 6.553 1.00 97.81 668 LEU A O 1
ATOM 4800 N N . TYR A 1 669 ? -16.488 -23.860 4.360 1.00 97.88 669 TYR A N 1
ATOM 4801 C CA . TYR A 1 669 ? -17.811 -24.267 3.885 1.00 97.88 669 TYR A CA 1
ATOM 4802 C C . TYR A 1 669 ? -17.736 -25.427 2.887 1.00 97.88 669 TYR A C 1
ATOM 4804 O O . TYR A 1 669 ? -17.199 -25.286 1.788 1.00 97.88 669 TYR A O 1
ATOM 4812 N N . ALA A 1 670 ? -18.340 -26.559 3.245 1.00 97.56 670 ALA A N 1
ATOM 4813 C CA . ALA A 1 670 ? -18.527 -27.700 2.353 1.00 97.56 670 ALA A CA 1
ATOM 4814 C C . ALA A 1 670 ? -20.009 -27.854 1.977 1.00 97.56 670 ALA A C 1
ATOM 4816 O O . ALA A 1 670 ? -20.881 -27.853 2.845 1.00 97.56 670 ALA A O 1
ATOM 4817 N N . GLY A 1 671 ? -20.318 -28.041 0.694 1.00 96.75 671 GLY A N 1
ATOM 4818 C CA . GLY A 1 671 ? -21.702 -28.266 0.258 1.00 96.75 671 GLY A CA 1
ATOM 4819 C C . GLY A 1 671 ? -22.290 -29.610 0.708 1.00 96.75 671 GLY A C 1
ATOM 4820 O O . GLY A 1 671 ? -23.499 -29.699 0.917 1.00 96.75 671 GLY A O 1
ATOM 4821 N N . ASN A 1 672 ? -21.447 -30.629 0.908 1.00 97.44 672 ASN A N 1
ATOM 4822 C CA . ASN A 1 672 ? -21.814 -31.958 1.392 1.00 97.44 672 ASN A CA 1
ATOM 4823 C C . ASN A 1 672 ? -21.079 -32.308 2.699 1.00 97.44 672 ASN A C 1
ATOM 4825 O O . ASN A 1 672 ? -21.652 -32.150 3.767 1.00 97.44 672 ASN A O 1
ATOM 4829 N N . HIS A 1 673 ? -19.814 -32.734 2.667 1.00 97.25 673 HIS A N 1
ATOM 4830 C CA . HIS A 1 673 ? -19.126 -33.241 3.865 1.00 97.25 673 HIS A CA 1
ATOM 4831 C C . HIS A 1 673 ? -17.882 -32.421 4.233 1.00 97.25 673 HIS A C 1
ATOM 4833 O O . HIS A 1 673 ? -16.957 -32.299 3.432 1.00 97.25 673 HIS A O 1
ATOM 4839 N N . LEU A 1 674 ? -17.817 -31.923 5.470 1.00 98.31 674 LEU A N 1
ATOM 4840 C CA . LEU A 1 674 ? -16.621 -31.317 6.062 1.00 98.31 674 LEU A CA 1
ATOM 4841 C C . LEU A 1 674 ? -16.009 -32.293 7.076 1.00 98.31 674 LEU A C 1
ATOM 4843 O O . LEU A 1 674 ? -16.536 -32.491 8.169 1.00 98.31 674 LEU A O 1
ATOM 4847 N N . GLY A 1 675 ? -14.886 -32.904 6.708 1.00 98.06 675 GLY A N 1
ATOM 4848 C CA . GLY A 1 675 ? -14.126 -33.826 7.543 1.00 98.06 675 GLY A CA 1
ATOM 4849 C C . GLY A 1 675 ? -12.842 -33.199 8.075 1.00 98.06 675 GLY A C 1
ATOM 4850 O O . GLY A 1 675 ? -12.059 -32.652 7.300 1.00 98.06 675 GLY A O 1
ATOM 4851 N N . PHE A 1 676 ? -12.571 -33.342 9.371 1.00 98.56 676 PHE A N 1
ATOM 4852 C CA . PHE A 1 676 ? -11.272 -32.996 9.952 1.00 98.56 676 PHE A CA 1
ATOM 4853 C C . PHE A 1 676 ? -10.722 -34.124 10.829 1.00 98.56 676 PHE A C 1
ATOM 4855 O O . PHE A 1 676 ? -11.451 -34.779 11.577 1.00 98.56 676 PHE A O 1
ATOM 4862 N N . THR A 1 677 ? -9.422 -34.394 10.710 1.00 98.31 677 THR A N 1
ATOM 4863 C CA . THR A 1 677 ? -8.715 -35.432 11.471 1.00 98.31 677 THR A CA 1
ATOM 4864 C C . THR A 1 677 ? -7.372 -34.915 11.984 1.00 98.31 677 THR A C 1
ATOM 4866 O O . THR A 1 677 ? -6.590 -34.386 11.195 1.00 98.31 677 THR A O 1
ATOM 4869 N N . SER A 1 678 ? -7.082 -35.112 13.274 1.00 98.25 678 SER A N 1
ATOM 4870 C CA . SER A 1 678 ? -5.781 -34.809 13.895 1.00 98.25 678 SER A CA 1
ATOM 4871 C C . SER A 1 678 ? -5.229 -36.018 14.653 1.00 98.25 678 SER A C 1
ATOM 4873 O O . SER A 1 678 ? -5.970 -36.712 15.353 1.00 98.25 678 SER A O 1
ATOM 4875 N N . GLY A 1 679 ? -3.922 -36.272 14.543 1.00 97.19 679 GLY A N 1
ATOM 4876 C CA . GLY A 1 679 ? -3.253 -37.323 15.323 1.00 97.19 679 GLY A CA 1
ATOM 4877 C C . GLY A 1 679 ? -3.077 -36.974 16.806 1.00 97.19 679 GLY A C 1
ATOM 4878 O O . GLY A 1 679 ? -3.064 -37.870 17.647 1.00 97.19 679 GLY A O 1
ATOM 4879 N N . GLN A 1 680 ? -2.992 -35.683 17.131 1.00 96.88 680 GLN A N 1
ATOM 4880 C CA . GLN A 1 680 ? -3.030 -35.132 18.486 1.00 96.88 680 GLN A CA 1
ATOM 4881 C C . GLN A 1 680 ? -4.194 -34.136 18.584 1.00 96.88 680 GLN A C 1
ATOM 4883 O O . GLN A 1 680 ? -5.354 -34.546 18.478 1.00 96.88 680 GLN A O 1
ATOM 4888 N N . ASP A 1 681 ? -3.910 -32.844 18.746 1.00 98.12 681 ASP A N 1
ATOM 4889 C CA . ASP A 1 681 ? -4.918 -31.845 19.098 1.00 98.12 681 ASP A CA 1
ATOM 4890 C C . ASP A 1 681 ? -5.548 -31.175 17.874 1.00 98.12 681 ASP A C 1
ATOM 4892 O O . ASP A 1 681 ? -4.917 -31.013 16.827 1.00 98.12 681 ASP A O 1
ATOM 4896 N N . THR A 1 682 ? -6.797 -30.748 18.027 1.00 98.62 682 THR A N 1
ATOM 4897 C CA . THR A 1 682 ? -7.477 -29.832 17.108 1.00 98.62 682 THR A CA 1
ATOM 4898 C C . THR A 1 682 ? -7.851 -28.562 17.872 1.00 98.62 682 THR A C 1
ATOM 4900 O O . THR A 1 682 ? -8.600 -28.629 18.841 1.00 98.62 682 THR A O 1
ATOM 4903 N N . ASN A 1 683 ? -7.353 -27.407 17.431 1.00 98.31 683 ASN A N 1
ATOM 4904 C CA . ASN A 1 683 ? -7.628 -26.097 18.019 1.00 98.31 683 ASN A CA 1
ATOM 4905 C C . ASN A 1 683 ? -8.380 -25.226 17.011 1.00 98.31 683 ASN A C 1
ATOM 4907 O O . ASN A 1 683 ? -7.846 -24.928 15.943 1.00 98.31 683 ASN A O 1
ATOM 4911 N N . ILE A 1 684 ? -9.589 -24.791 17.354 1.00 98.38 684 ILE A N 1
ATOM 4912 C CA . ILE A 1 684 ? -10.443 -23.947 16.512 1.00 98.38 684 ILE A CA 1
ATOM 4913 C C . ILE A 1 684 ? -10.742 -22.659 17.287 1.00 98.38 684 ILE A C 1
ATOM 4915 O O . ILE A 1 684 ? -11.407 -22.708 18.321 1.00 98.38 684 ILE A O 1
ATOM 4919 N N . ALA A 1 685 ? -10.229 -21.517 16.819 1.00 97.19 685 ALA A N 1
ATOM 4920 C CA . ALA A 1 685 ? -10.312 -20.245 17.535 1.00 97.19 685 ALA A CA 1
ATOM 4921 C C . ALA A 1 685 ? -10.653 -19.054 16.623 1.00 97.19 685 ALA A C 1
ATOM 4923 O O . ALA A 1 685 ? -9.818 -18.637 15.829 1.00 97.19 685 ALA A O 1
ATOM 4924 N N . GLY A 1 686 ? -11.852 -18.479 16.740 1.00 95.31 686 GLY A N 1
ATOM 4925 C CA . GLY A 1 686 ? -12.341 -17.421 15.842 1.00 95.31 686 GLY A CA 1
ATOM 4926 C C . GLY A 1 686 ? -12.591 -17.940 14.423 1.00 95.31 686 GLY A C 1
ATOM 4927 O O . GLY A 1 686 ? -12.022 -17.440 13.451 1.00 95.31 686 GLY A O 1
ATOM 4928 N N . ALA A 1 687 ? -13.355 -19.028 14.309 1.00 97.06 687 ALA A N 1
ATOM 4929 C CA . ALA A 1 687 ? -13.605 -19.683 13.030 1.00 97.06 687 ALA A CA 1
ATOM 4930 C C . ALA A 1 687 ? -15.014 -20.275 12.934 1.00 97.06 687 ALA A C 1
ATOM 4932 O O . ALA A 1 687 ? -15.582 -20.748 13.921 1.00 97.06 687 ALA A O 1
ATOM 4933 N N . THR A 1 688 ? -15.544 -20.325 11.714 1.00 97.38 688 THR A N 1
ATOM 4934 C CA . THR A 1 688 ? -16.822 -20.965 11.401 1.00 97.38 688 THR A CA 1
ATOM 4935 C C . THR A 1 688 ? -16.610 -22.116 10.418 1.00 97.38 688 THR A C 1
ATOM 4937 O O . THR A 1 688 ? -16.157 -21.924 9.289 1.00 97.38 688 THR A O 1
ATOM 4940 N N . LEU A 1 689 ? -16.969 -23.326 10.844 1.00 98.25 689 LEU A N 1
ATOM 4941 C CA . LEU A 1 689 ? -16.957 -24.545 10.038 1.00 98.25 689 LEU A CA 1
ATOM 4942 C C . LEU A 1 689 ? -18.403 -24.962 9.756 1.00 98.25 689 LEU A C 1
ATOM 4944 O O . LEU A 1 689 ? -19.181 -25.160 10.696 1.00 98.25 689 LEU A O 1
ATOM 4948 N N . ARG A 1 690 ? -18.763 -25.120 8.476 1.00 97.88 690 ARG A N 1
ATOM 4949 C CA . ARG A 1 690 ? -20.111 -25.534 8.069 1.00 97.88 690 ARG A CA 1
ATOM 4950 C C . ARG A 1 690 ? -20.126 -26.556 6.933 1.00 97.88 690 ARG A C 1
ATOM 4952 O O . ARG A 1 690 ? -19.425 -26.399 5.937 1.00 97.88 690 ARG A O 1
ATOM 4959 N N . GLY A 1 691 ? -20.965 -27.582 7.073 1.00 97.38 691 GLY A N 1
ATOM 4960 C CA . GLY A 1 691 ? -21.200 -28.630 6.068 1.00 97.38 691 GLY A CA 1
ATOM 4961 C C . GLY A 1 691 ? -22.673 -29.045 5.968 1.00 97.38 691 GLY A C 1
ATOM 4962 O O . GLY A 1 691 ? -23.490 -28.607 6.781 1.00 97.38 691 GLY A O 1
ATOM 4963 N N . ASN A 1 692 ? -23.038 -29.915 5.015 1.00 97.50 692 ASN A N 1
ATOM 4964 C CA . ASN A 1 692 ? -24.260 -30.717 5.182 1.00 97.50 692 ASN A CA 1
ATOM 4965 C C . ASN A 1 692 ? -24.045 -31.735 6.308 1.00 97.50 692 ASN A C 1
ATOM 4967 O O . ASN A 1 692 ? -24.842 -31.791 7.236 1.00 97.50 692 ASN A O 1
ATOM 4971 N N . ASP A 1 693 ? -22.895 -32.407 6.272 1.00 98.06 693 ASP A N 1
ATOM 4972 C CA . ASP A 1 693 ? -22.353 -33.235 7.338 1.00 98.06 693 ASP A CA 1
ATOM 4973 C C . ASP A 1 693 ? -21.006 -32.676 7.808 1.00 98.06 693 ASP A C 1
ATOM 4975 O O . ASP A 1 693 ? -20.167 -32.287 6.991 1.00 98.06 693 ASP A O 1
ATOM 4979 N N . VAL A 1 694 ? -20.765 -32.677 9.117 1.00 98.44 694 VAL A N 1
ATOM 4980 C CA . VAL A 1 694 ? -19.472 -32.339 9.720 1.00 98.44 694 VAL A CA 1
ATOM 4981 C C . VAL A 1 694 ? -18.982 -33.507 10.568 1.00 98.44 694 VAL A C 1
ATOM 4983 O O . VAL A 1 694 ? -19.644 -33.907 11.527 1.00 98.44 694 VAL A O 1
ATOM 4986 N N . VAL A 1 695 ? -17.808 -34.048 10.232 1.00 98.44 695 VAL A N 1
ATOM 4987 C CA . VAL A 1 695 ? -17.225 -35.217 10.905 1.00 98.44 695 VAL A CA 1
ATOM 4988 C C . VAL A 1 695 ? -15.826 -34.907 11.434 1.00 98.44 695 VAL A C 1
ATOM 4990 O O . VAL A 1 695 ? -14.910 -34.602 10.673 1.00 98.44 695 VAL A O 1
ATOM 4993 N N . GLY A 1 696 ? -15.647 -35.039 12.748 1.00 98.00 696 GLY A N 1
ATOM 4994 C CA . GLY A 1 696 ? -14.382 -34.786 13.440 1.00 98.00 696 GLY A CA 1
ATOM 4995 C C . GLY A 1 696 ? -13.788 -36.046 14.063 1.00 98.00 696 GLY A C 1
ATOM 4996 O O . GLY A 1 696 ? -14.499 -36.806 14.731 1.00 98.00 696 GLY A O 1
ATOM 4997 N N . ARG A 1 697 ? -12.485 -36.278 13.874 1.00 98.44 697 ARG A N 1
ATOM 4998 C CA . ARG A 1 697 ? -11.724 -37.363 14.522 1.00 98.44 697 ARG A CA 1
ATOM 4999 C C . ARG A 1 697 ? -10.451 -36.799 15.155 1.00 98.44 697 ARG A C 1
ATOM 5001 O O . ARG A 1 697 ? -9.516 -36.445 14.446 1.00 98.44 697 ARG A O 1
ATOM 5008 N N . VAL A 1 698 ? -10.419 -36.707 16.481 1.00 98.38 698 VAL A N 1
ATOM 5009 C CA . VAL A 1 698 ? -9.354 -36.014 17.223 1.00 98.38 698 VAL A CA 1
ATOM 5010 C C . VAL A 1 698 ? -8.621 -36.993 18.138 1.00 98.38 698 VAL A C 1
ATOM 5012 O O . VAL A 1 698 ? -9.230 -37.588 19.028 1.00 98.38 698 VAL A O 1
ATOM 5015 N N . GLY A 1 699 ? -7.317 -37.169 17.909 1.00 97.19 699 GLY A N 1
ATOM 5016 C CA . GLY A 1 699 ? -6.486 -38.162 18.597 1.00 97.19 699 GLY A CA 1
ATOM 5017 C C . GLY A 1 699 ? -6.133 -37.836 20.052 1.00 97.19 699 GLY A C 1
ATOM 5018 O O . GLY A 1 699 ? -5.848 -38.757 20.817 1.00 97.19 699 GLY A O 1
ATOM 5019 N N . ARG A 1 700 ? -6.173 -36.560 20.456 1.00 97.19 700 ARG A N 1
ATOM 5020 C CA . ARG A 1 700 ? -6.006 -36.134 21.855 1.00 97.19 700 ARG A CA 1
ATOM 5021 C C . ARG A 1 700 ? -7.088 -35.134 22.263 1.00 97.19 700 ARG A C 1
ATOM 5023 O O . ARG A 1 700 ? -8.161 -35.594 22.655 1.00 97.19 700 ARG A O 1
ATOM 5030 N N . ASP A 1 701 ? -6.847 -33.828 22.145 1.00 98.25 701 ASP A N 1
ATOM 5031 C CA . ASP A 1 701 ? -7.760 -32.804 22.669 1.00 98.25 701 ASP A CA 1
ATOM 5032 C C . ASP A 1 701 ? -8.408 -31.964 21.558 1.00 98.25 701 ASP A C 1
ATOM 5034 O O . ASP A 1 701 ? -7.764 -31.600 20.574 1.00 98.25 701 ASP A O 1
ATOM 5038 N N . LEU A 1 702 ? -9.700 -31.659 21.705 1.00 98.31 702 LEU A N 1
ATOM 5039 C CA . LEU A 1 702 ? -10.442 -30.729 20.849 1.00 98.31 702 LEU A CA 1
ATOM 5040 C C . LEU A 1 702 ? -10.736 -29.453 21.638 1.00 98.31 702 LEU A C 1
ATOM 5042 O O . LEU A 1 702 ? -11.547 -29.489 22.559 1.00 98.31 702 LEU A O 1
ATOM 5046 N N . ASN A 1 703 ? -10.131 -28.338 21.239 1.00 98.25 703 ASN A N 1
ATOM 5047 C CA . ASN A 1 703 ? -10.340 -27.027 21.849 1.00 98.25 703 ASN A CA 1
ATOM 5048 C C . ASN A 1 703 ? -11.086 -26.119 20.868 1.00 98.25 703 ASN A C 1
ATOM 5050 O O . ASN A 1 703 ? -10.595 -25.867 19.766 1.00 98.25 703 ASN A O 1
ATOM 5054 N N . VAL A 1 704 ? -12.263 -25.631 21.258 1.00 98.25 704 VAL A N 1
ATOM 5055 C CA . VAL A 1 704 ? -13.080 -24.721 20.447 1.00 98.25 704 VAL A CA 1
ATOM 5056 C C . VAL A 1 704 ? -13.368 -23.467 21.266 1.00 98.25 704 VAL A C 1
ATOM 5058 O O . VAL A 1 704 ? -14.076 -23.535 22.270 1.00 98.25 704 VAL A O 1
ATOM 5061 N N . THR A 1 705 ? -12.819 -22.327 20.846 1.00 97.50 705 THR A N 1
ATOM 5062 C CA . THR A 1 705 ? -12.804 -21.097 21.654 1.00 97.50 705 THR A CA 1
ATOM 5063 C C . THR A 1 705 ? -13.164 -19.879 20.812 1.00 97.50 705 THR A C 1
ATOM 5065 O O . THR A 1 705 ? -12.652 -19.713 19.709 1.00 97.50 705 THR A O 1
ATOM 5068 N N . SER A 1 706 ? -14.022 -18.987 21.299 1.00 97.00 706 SER A N 1
ATOM 5069 C CA . SER A 1 706 ? -14.247 -17.688 20.640 1.00 97.00 706 SER A CA 1
ATOM 5070 C C . SER A 1 706 ? -13.163 -16.675 21.023 1.00 97.00 706 SER A C 1
ATOM 5072 O O . SER A 1 706 ? -12.731 -16.636 22.175 1.00 97.00 706 SER A O 1
ATOM 5074 N N . LEU A 1 707 ? -12.700 -15.866 20.064 1.00 95.31 707 LEU A N 1
ATOM 5075 C CA . LEU A 1 707 ? -11.619 -14.896 20.275 1.00 95.31 707 LEU A CA 1
ATOM 5076 C C . LEU A 1 707 ? -12.172 -13.470 20.388 1.00 95.31 707 LEU A C 1
ATOM 5078 O O . LEU A 1 707 ? -12.932 -13.059 19.514 1.00 95.31 707 LEU A O 1
ATOM 5082 N N . PRO A 1 708 ? -11.807 -12.706 21.434 1.00 93.25 708 PRO A N 1
ATOM 5083 C CA . PRO A 1 708 ? -12.291 -11.344 21.587 1.00 93.25 708 PRO A CA 1
ATOM 5084 C C . PRO A 1 708 ? -11.447 -10.332 20.818 1.00 93.25 708 PRO A C 1
ATOM 5086 O O . PRO A 1 708 ? -10.217 -10.413 20.758 1.00 93.25 708 PRO A O 1
ATOM 5089 N N . ASP A 1 709 ? -12.130 -9.314 20.319 1.00 95.12 709 ASP A N 1
ATOM 5090 C CA . ASP A 1 709 ? -11.558 -8.020 20.009 1.00 95.12 709 ASP A CA 1
ATOM 5091 C C . ASP A 1 709 ? -11.178 -7.317 21.313 1.00 95.12 709 ASP A C 1
ATOM 5093 O O . ASP A 1 709 ? -12.003 -7.155 22.222 1.00 95.12 709 ASP A O 1
ATOM 5097 N N . THR A 1 710 ? -9.932 -6.859 21.400 1.00 95.38 710 THR A N 1
ATOM 5098 C CA . THR A 1 710 ? -9.426 -6.145 22.579 1.00 95.38 710 THR A CA 1
ATOM 5099 C C . THR A 1 710 ? -9.206 -4.679 22.267 1.00 95.38 710 THR A C 1
ATOM 5101 O O . THR A 1 710 ? -8.841 -4.343 21.147 1.00 95.38 710 THR A O 1
ATOM 5104 N N . GLY A 1 711 ? -9.353 -3.798 23.248 1.00 94.38 711 GLY A N 1
ATOM 5105 C CA . GLY A 1 711 ? -9.015 -2.393 23.065 1.00 94.38 711 GLY A CA 1
ATOM 5106 C C . GLY A 1 711 ? -8.780 -1.658 24.370 1.00 94.38 711 GLY A C 1
ATOM 5107 O O . GLY A 1 711 ? -9.250 -2.072 25.432 1.00 94.38 711 GLY A O 1
ATOM 5108 N N . LYS A 1 712 ? -8.036 -0.561 24.287 1.00 95.62 712 LYS A N 1
ATOM 5109 C CA . LYS A 1 712 ? -7.708 0.315 25.406 1.00 95.62 712 LYS A CA 1
ATOM 5110 C C . LYS A 1 712 ? -7.809 1.762 24.942 1.00 95.62 712 LYS A C 1
ATOM 5112 O O . LYS A 1 712 ? -7.282 2.109 23.893 1.00 95.62 712 LYS A O 1
ATOM 5117 N N . ALA A 1 713 ? -8.450 2.602 25.743 1.00 92.88 713 ALA A N 1
ATOM 5118 C CA . ALA A 1 713 ? -8.480 4.044 25.533 1.00 92.88 713 ALA A CA 1
ATOM 5119 C C . ALA A 1 713 ? -7.986 4.741 26.797 1.00 92.88 713 ALA A C 1
ATOM 5121 O O . ALA A 1 713 ? -8.435 4.420 27.900 1.00 92.88 713 ALA A O 1
ATOM 5122 N N . GLN A 1 714 ? -7.063 5.686 26.658 1.00 95.50 714 GLN A N 1
ATOM 5123 C CA . GLN A 1 714 ? -6.558 6.469 27.776 1.00 95.50 714 GLN A CA 1
ATOM 5124 C C . GLN A 1 714 ? -6.269 7.890 27.307 1.00 95.50 714 GLN A C 1
ATOM 5126 O O . GLN A 1 714 ? -5.546 8.099 26.343 1.00 95.50 714 GLN A O 1
ATOM 5131 N N . GLY A 1 715 ? -6.809 8.879 28.010 1.00 92.75 715 GLY A N 1
ATOM 5132 C CA . GLY A 1 715 ? -6.551 10.270 27.671 1.00 92.75 715 GLY A CA 1
ATOM 5133 C C . GLY A 1 715 ? -6.694 11.213 28.850 1.00 92.75 715 GLY A C 1
ATOM 5134 O O . GLY A 1 715 ? -7.437 10.948 29.801 1.00 92.75 715 GLY A O 1
ATOM 5135 N N . LYS A 1 716 ? -5.949 12.314 28.789 1.00 93.44 716 LYS A N 1
ATOM 5136 C CA . LYS A 1 716 ? -5.993 13.406 29.762 1.00 93.44 716 LYS A CA 1
ATOM 5137 C C . LYS A 1 716 ? -5.990 14.731 29.040 1.00 93.44 716 LYS A C 1
ATOM 5139 O O . LYS A 1 716 ? -5.192 14.962 28.134 1.00 93.44 716 LYS A O 1
ATOM 5144 N N . GLU A 1 717 ? -6.833 15.621 29.523 1.00 84.88 717 GLU A N 1
ATOM 5145 C CA . GLU A 1 717 ? -7.037 16.916 28.916 1.00 84.88 717 GLU A CA 1
ATOM 5146 C C . GLU A 1 717 ? -7.056 18.017 29.976 1.00 84.88 717 GLU A C 1
ATOM 5148 O O . GLU A 1 717 ? -7.664 17.863 31.037 1.00 84.88 717 GLU A O 1
ATOM 5153 N N . PHE A 1 718 ? -6.351 19.115 29.705 1.00 86.94 718 PHE A N 1
ATOM 5154 C CA . PHE A 1 718 ? -6.285 20.282 30.573 1.00 86.94 718 PHE A CA 1
ATOM 5155 C C . PHE A 1 718 ? -6.252 21.568 29.751 1.00 86.94 718 PHE A C 1
ATOM 5157 O O . PHE A 1 718 ? -5.373 21.743 28.902 1.00 86.94 718 PHE A O 1
ATOM 5164 N N . ASP A 1 719 ? -7.154 22.491 30.072 1.00 79.12 719 ASP A N 1
ATOM 5165 C CA . ASP A 1 719 ? -7.209 23.832 29.496 1.00 79.12 719 ASP A CA 1
ATOM 5166 C C . ASP A 1 719 ? -7.279 24.892 30.588 1.00 79.12 719 ASP A C 1
ATOM 5168 O O . ASP A 1 719 ? -8.002 24.760 31.577 1.00 79.12 719 ASP A O 1
ATOM 5172 N N . LEU A 1 720 ? -6.545 25.976 30.378 1.00 79.31 720 LEU A N 1
ATOM 5173 C CA . LEU A 1 720 ? -6.551 27.159 31.217 1.00 79.31 720 LEU A CA 1
ATOM 5174 C C . LEU A 1 720 ? -6.602 28.400 30.326 1.00 79.31 720 LEU A C 1
ATOM 5176 O O . LEU A 1 720 ? -5.671 28.645 29.555 1.00 79.31 720 LEU A O 1
ATOM 5180 N N . SER A 1 721 ? -7.647 29.210 30.488 1.00 78.31 721 SER A N 1
ATOM 5181 C CA . SER A 1 721 ? -7.674 30.595 30.009 1.00 78.31 721 SER A CA 1
ATOM 5182 C C . SER A 1 721 ? -7.886 31.539 31.184 1.00 78.31 721 SER A C 1
ATOM 5184 O O . SER A 1 721 ? -8.724 31.297 32.053 1.00 78.31 721 SER A O 1
ATOM 5186 N N . ALA A 1 722 ? -7.114 32.617 31.246 1.00 75.31 722 ALA A N 1
ATOM 5187 C CA . ALA A 1 722 ? -7.288 33.648 32.258 1.00 75.31 722 ALA A CA 1
ATOM 5188 C C . ALA A 1 722 ? -6.964 35.017 31.669 1.00 75.31 722 ALA A C 1
ATOM 5190 O O . ALA A 1 722 ? -5.897 35.202 31.093 1.00 75.31 722 ALA A O 1
ATOM 5191 N N . THR A 1 723 ? -7.856 35.980 31.883 1.00 75.31 723 THR A N 1
ATOM 5192 C CA . THR A 1 723 ? -7.712 37.387 31.511 1.00 75.31 723 THR A CA 1
ATOM 5193 C C . THR A 1 723 ? -8.003 38.271 32.729 1.00 75.31 723 THR A C 1
ATOM 5195 O O . THR A 1 723 ? -9.095 38.227 33.303 1.00 75.31 723 THR A O 1
ATOM 5198 N N . VAL A 1 724 ? -7.038 39.110 33.112 1.00 77.12 724 VAL A N 1
ATOM 5199 C CA . VAL A 1 724 ? -7.136 40.059 34.236 1.00 77.12 724 VAL A CA 1
ATOM 5200 C C . VAL A 1 724 ? -7.033 41.486 33.713 1.00 77.12 724 VAL A C 1
ATOM 5202 O O . VAL A 1 724 ? -6.123 41.775 32.944 1.00 77.12 724 VAL A O 1
ATOM 5205 N N . VAL A 1 725 ? -7.919 42.381 34.159 1.00 70.81 725 VAL A N 1
ATOM 5206 C CA . VAL A 1 725 ? -7.943 43.811 33.801 1.00 70.81 725 VAL A CA 1
ATOM 5207 C C . VAL A 1 725 ? -7.851 44.674 35.068 1.00 70.81 725 VAL A C 1
ATOM 5209 O O . VAL A 1 725 ? -8.678 44.554 35.973 1.00 70.81 725 VAL A O 1
ATOM 5212 N N . VAL A 1 726 ? -6.882 45.590 35.117 1.00 72.88 726 VAL A N 1
ATOM 5213 C CA . VAL A 1 726 ? -6.597 46.505 36.237 1.00 72.88 726 VAL A CA 1
ATOM 5214 C C . VAL A 1 726 ? -6.842 47.963 35.801 1.00 72.88 726 VAL A C 1
ATOM 5216 O O . VAL A 1 726 ? -6.163 48.460 34.903 1.00 72.88 726 VAL A O 1
ATOM 5219 N N . GLY A 1 727 ? -7.816 48.658 36.414 1.00 64.75 727 GLY A N 1
ATOM 5220 C CA . GLY A 1 727 ? -8.224 50.037 36.065 1.00 64.75 727 GLY A CA 1
ATOM 5221 C C . GLY A 1 727 ? -9.599 50.449 36.634 1.00 64.75 727 GLY A C 1
ATOM 5222 O O . GLY A 1 727 ? -10.115 49.774 37.527 1.00 64.75 727 GLY A O 1
ATOM 5223 N N . PHE A 1 728 ? -10.204 51.541 36.132 1.00 50.88 728 PHE A N 1
ATOM 5224 C CA . PHE A 1 728 ? -11.575 51.954 36.499 1.00 50.88 728 PHE A CA 1
ATOM 5225 C C . PHE A 1 728 ? -12.581 50.859 36.084 1.00 50.88 728 PHE A C 1
ATOM 5227 O O . PHE A 1 728 ? -12.874 50.698 34.904 1.00 50.88 728 PHE A O 1
ATOM 5234 N N . GLY A 1 729 ? -13.083 50.086 37.057 1.00 56.50 729 GLY A N 1
ATOM 5235 C CA . GLY A 1 729 ? -13.949 48.921 36.815 1.00 56.50 729 GLY A CA 1
ATOM 5236 C C . GLY A 1 729 ? -13.189 47.603 36.605 1.00 56.50 729 GLY A C 1
ATOM 5237 O O . GLY A 1 729 ? -13.461 46.884 35.647 1.00 56.50 729 GLY A O 1
ATOM 5238 N N . GLY A 1 730 ? -12.220 47.293 37.478 1.00 63.16 730 GLY A N 1
ATOM 5239 C CA . GLY A 1 730 ? -11.415 46.065 37.412 1.00 63.16 730 GLY A CA 1
ATOM 5240 C C . GLY A 1 730 ? -12.247 44.792 37.216 1.00 63.16 730 GLY A C 1
ATOM 5241 O O . GLY A 1 730 ? -13.305 44.627 37.831 1.00 63.16 730 GLY A O 1
ATOM 5242 N N . SER A 1 731 ? -11.758 43.901 36.350 1.00 68.94 731 SER A N 1
ATOM 5243 C CA . SER A 1 731 ? -12.428 42.643 36.016 1.00 68.94 731 SER A CA 1
ATOM 5244 C C . SER A 1 731 ? -11.455 41.471 35.944 1.00 68.94 731 SER A C 1
ATOM 5246 O O . SER A 1 731 ? -10.286 41.618 35.582 1.00 68.94 731 SER A O 1
ATOM 5248 N N . VAL A 1 732 ? -11.951 40.299 36.327 1.00 75.69 732 VAL A N 1
ATOM 5249 C CA . VAL A 1 732 ? -11.253 39.018 36.249 1.00 75.69 732 VAL A CA 1
ATOM 5250 C C . VAL A 1 732 ? -12.165 38.060 35.505 1.00 75.69 732 VAL A C 1
ATOM 5252 O O . VAL A 1 732 ? -13.338 37.912 35.848 1.00 75.69 732 VAL A O 1
ATOM 5255 N N . SER A 1 733 ? -11.633 37.414 34.478 1.00 71.44 733 SER A N 1
ATOM 5256 C CA . SER A 1 733 ? -12.342 36.384 33.730 1.00 71.44 733 SER A CA 1
ATOM 5257 C C . SER A 1 733 ? -11.406 35.235 33.413 1.00 71.44 733 SER A C 1
ATOM 5259 O O . SER A 1 733 ? -10.203 35.429 33.258 1.00 71.44 733 SER A O 1
ATOM 5261 N N . GLY A 1 734 ? -11.941 34.029 33.351 1.00 75.38 734 GLY A N 1
ATOM 5262 C CA . GLY A 1 734 ? -11.155 32.856 33.019 1.00 75.38 734 GLY A CA 1
ATOM 5263 C C . GLY A 1 734 ? -12.005 31.604 32.983 1.00 75.38 734 GLY A C 1
ATOM 5264 O O . GLY A 1 734 ? -13.162 31.606 33.411 1.00 75.38 734 GLY A O 1
ATOM 5265 N N . SER A 1 735 ? -11.413 30.538 32.469 1.00 78.06 735 SER A N 1
ATOM 5266 C CA . SER A 1 735 ? -11.988 29.205 32.479 1.00 78.06 735 SER A CA 1
ATOM 5267 C C . SER A 1 735 ? -10.927 28.161 32.781 1.00 78.06 735 SER A C 1
ATOM 5269 O O . SER A 1 735 ? -9.751 28.323 32.442 1.00 78.06 735 SER A O 1
ATOM 5271 N N . VAL A 1 736 ? -11.360 27.098 33.447 1.00 85.00 736 VAL A N 1
ATOM 5272 C CA . VAL A 1 736 ? -10.552 25.910 33.692 1.00 85.00 736 VAL A CA 1
ATOM 5273 C C . VAL A 1 736 ? -11.309 24.699 33.170 1.00 85.00 736 VAL A C 1
ATOM 5275 O O . VAL A 1 736 ? -12.473 24.483 33.512 1.00 85.00 736 VAL A O 1
ATOM 5278 N N . GLY A 1 737 ? -10.638 23.940 32.310 1.00 85.88 737 GLY A N 1
ATOM 5279 C CA . GLY A 1 737 ? -11.135 22.712 31.714 1.00 85.88 737 GLY A CA 1
ATOM 5280 C C . GLY A 1 737 ? -10.305 21.522 32.165 1.00 85.88 737 GLY A C 1
ATOM 5281 O O . GLY A 1 737 ? -9.073 21.583 32.170 1.00 85.88 737 GLY A O 1
ATOM 5282 N N . TYR A 1 738 ? -10.976 20.438 32.539 1.00 90.88 738 TYR A N 1
ATOM 5283 C CA . TYR A 1 738 ? -10.335 19.156 32.806 1.00 90.88 738 TYR A CA 1
ATOM 5284 C C . TYR A 1 738 ? -11.161 18.020 32.216 1.00 90.88 738 TYR A C 1
ATOM 5286 O O . TYR A 1 738 ? -12.381 17.976 32.392 1.00 90.88 738 TYR A O 1
ATOM 5294 N N . GLY A 1 739 ? -10.481 17.077 31.571 1.00 89.31 739 GLY A N 1
ATOM 5295 C CA . GLY A 1 739 ? -11.097 15.864 31.063 1.00 89.31 739 GLY A CA 1
ATOM 5296 C C . GLY A 1 739 ? -10.222 14.636 31.247 1.00 89.31 739 GLY A C 1
ATOM 5297 O O . GLY A 1 739 ? -8.988 14.706 31.250 1.00 89.31 739 GLY A O 1
ATOM 5298 N N . GLN A 1 740 ? -10.882 13.495 31.399 1.00 92.94 740 GLN A N 1
ATOM 5299 C CA . GLN A 1 740 ? -10.241 12.192 31.444 1.00 92.94 740 GLN A CA 1
ATOM 5300 C C . GLN A 1 740 ? -11.072 11.189 30.651 1.00 92.94 740 GLN A C 1
ATOM 5302 O O . GLN A 1 740 ? -12.292 11.127 30.788 1.00 92.94 740 GLN A O 1
ATOM 5307 N N . THR A 1 741 ? -10.387 10.379 29.849 1.00 91.62 741 THR A N 1
ATOM 5308 C CA . THR A 1 741 ? -10.984 9.250 29.131 1.00 91.62 741 THR A CA 1
ATOM 5309 C C . THR A 1 741 ? -10.281 7.969 29.547 1.00 91.62 741 THR A C 1
ATOM 5311 O O . THR A 1 741 ? -9.049 7.921 29.589 1.00 91.62 741 THR A O 1
ATOM 5314 N N . ASN A 1 742 ? -11.057 6.947 29.894 1.00 94.12 742 ASN A N 1
ATOM 5315 C CA . ASN A 1 742 ? -10.562 5.610 30.175 1.00 94.12 742 ASN A CA 1
ATOM 5316 C C . ASN A 1 742 ? -11.533 4.576 29.602 1.00 94.12 742 ASN A C 1
ATOM 5318 O O . ASN A 1 742 ? -12.721 4.593 29.921 1.00 94.12 742 ASN A O 1
ATOM 5322 N N . GLY A 1 743 ? -11.022 3.652 28.800 1.00 93.00 743 GLY A N 1
ATOM 5323 C CA . GLY A 1 743 ? -11.814 2.598 28.188 1.00 93.00 743 GLY A CA 1
ATOM 5324 C C . GLY A 1 743 ? -11.052 1.289 28.093 1.00 93.00 743 GLY A C 1
ATOM 5325 O O . GLY A 1 743 ? -9.822 1.258 28.018 1.00 93.00 743 GLY A O 1
ATOM 5326 N N . SER A 1 744 ? -11.807 0.202 28.112 1.00 95.44 744 SER A N 1
ATOM 5327 C CA . SER A 1 744 ? -11.336 -1.163 27.949 1.00 95.44 744 SER A CA 1
ATOM 5328 C C . SER A 1 744 ? -12.382 -1.953 27.171 1.00 95.44 744 SER A C 1
ATOM 5330 O O . SER A 1 744 ? -13.542 -2.007 27.585 1.00 95.44 744 SER A O 1
ATOM 5332 N N . LYS A 1 745 ? -11.955 -2.611 26.098 1.00 94.12 745 LYS A N 1
ATOM 5333 C CA . LYS A 1 745 ? -12.776 -3.507 25.287 1.00 94.12 745 LYS A CA 1
ATOM 5334 C C . LYS A 1 745 ? -12.198 -4.919 25.343 1.00 94.12 745 LYS A C 1
ATOM 5336 O O . LYS A 1 745 ? -10.989 -5.106 25.238 1.00 94.12 745 LYS A O 1
ATOM 5341 N N . ASN A 1 746 ? -13.072 -5.893 25.536 1.00 95.50 746 ASN A N 1
ATOM 5342 C CA . ASN A 1 746 ? -12.835 -7.324 25.412 1.00 95.50 746 ASN A CA 1
ATOM 5343 C C . ASN A 1 746 ? -14.154 -7.953 24.952 1.00 95.50 746 ASN A C 1
ATOM 5345 O O . ASN A 1 746 ? -14.980 -8.353 25.775 1.00 95.50 746 ASN A O 1
ATOM 5349 N N . TRP A 1 747 ? -14.393 -7.943 23.646 1.00 94.06 747 TRP A N 1
ATOM 5350 C CA . TRP A 1 747 ? -15.695 -8.230 23.051 1.00 94.06 747 TRP A CA 1
ATOM 5351 C C . TRP A 1 747 ? -15.560 -9.299 21.974 1.00 94.06 747 TRP A C 1
ATOM 5353 O O . TRP A 1 747 ? -14.743 -9.162 21.077 1.00 94.06 747 TRP A O 1
ATOM 5363 N N . ILE A 1 748 ? -16.344 -10.366 22.060 1.00 95.62 748 ILE A N 1
ATOM 5364 C CA . ILE A 1 748 ? -16.442 -11.377 21.000 1.00 95.62 748 ILE A CA 1
ATOM 5365 C C . ILE A 1 748 ? -17.404 -10.821 19.955 1.00 95.62 748 ILE A C 1
ATOM 5367 O O . ILE A 1 748 ? -18.584 -10.705 20.267 1.00 95.62 748 ILE A O 1
ATOM 5371 N N . GLU A 1 749 ? -16.911 -10.466 18.771 1.00 92.31 749 GLU A N 1
ATOM 5372 C CA . GLU A 1 749 ? -17.768 -9.979 17.681 1.00 92.31 749 GLU A CA 1
ATOM 5373 C C . GLU A 1 749 ? -18.561 -11.131 17.050 1.00 92.31 749 GLU A C 1
ATOM 5375 O O . GLU A 1 749 ? -19.763 -11.025 16.830 1.00 92.31 749 GLU A O 1
ATOM 5380 N N . GLU A 1 750 ? -17.895 -12.267 16.835 1.00 92.19 750 GLU A N 1
ATOM 5381 C CA . GLU A 1 750 ? -18.479 -13.465 16.242 1.00 92.19 750 GLU A CA 1
ATOM 5382 C C . GLU A 1 750 ? -18.082 -14.720 17.029 1.00 92.19 750 GLU A C 1
ATOM 5384 O O . GLU A 1 750 ? -16.964 -14.865 17.533 1.00 92.19 750 GLU A O 1
ATOM 5389 N N . GLN A 1 751 ? -19.047 -15.626 17.193 1.00 94.38 751 GLN A N 1
ATOM 5390 C CA . GLN A 1 751 ? -18.860 -16.868 17.939 1.00 94.38 751 GLN A CA 1
ATOM 5391 C C . GLN A 1 751 ? -18.209 -17.941 17.058 1.00 94.38 751 GLN A C 1
ATOM 5393 O O . GLN A 1 751 ? -18.699 -18.234 15.967 1.00 94.38 751 GLN A O 1
ATOM 5398 N N . THR A 1 752 ? -17.192 -18.631 17.583 1.00 97.62 752 THR A N 1
ATOM 5399 C CA . THR A 1 752 ? -16.623 -19.826 16.944 1.00 97.62 752 THR A CA 1
ATOM 5400 C C . THR A 1 752 ? -17.672 -20.930 16.854 1.00 97.62 752 THR A C 1
ATOM 5402 O O . THR A 1 752 ? -18.261 -21.335 17.864 1.00 97.62 752 THR A O 1
ATOM 5405 N N . ARG A 1 753 ? -17.894 -21.448 15.643 1.00 97.00 753 ARG A N 1
ATOM 5406 C CA . ARG A 1 753 ? -19.016 -22.343 15.328 1.00 97.00 753 ARG A CA 1
ATOM 5407 C C . ARG A 1 753 ? -18.576 -23.568 14.535 1.00 97.00 753 ARG A C 1
ATOM 5409 O O . ARG A 1 753 ? -17.881 -23.450 13.530 1.00 97.00 753 ARG A O 1
ATOM 5416 N N . ILE A 1 754 ? -19.061 -24.741 14.937 1.00 98.00 754 ILE A N 1
ATOM 5417 C CA . ILE A 1 754 ? -19.020 -25.983 14.156 1.00 98.00 754 ILE A CA 1
ATOM 5418 C C . ILE A 1 754 ? -20.464 -26.420 13.920 1.00 98.00 754 ILE A C 1
ATOM 5420 O O . ILE A 1 754 ? -21.142 -26.873 14.842 1.00 98.00 754 ILE A O 1
ATOM 5424 N N . THR A 1 755 ? -20.956 -26.254 12.694 1.00 97.38 755 THR A N 1
ATOM 5425 C CA . THR A 1 755 ? -22.379 -26.455 12.385 1.00 97.38 755 THR A CA 1
ATOM 5426 C C . THR A 1 755 ? -22.606 -27.329 11.163 1.00 97.38 755 THR A C 1
ATOM 5428 O O . THR A 1 755 ? -21.819 -27.310 10.222 1.00 97.38 755 THR A O 1
ATOM 5431 N N . ALA A 1 756 ? -23.698 -28.086 11.147 1.00 97.38 756 ALA A N 1
ATOM 5432 C CA . ALA A 1 756 ? -24.093 -28.872 9.982 1.00 97.38 756 ALA A CA 1
ATOM 5433 C C . ALA A 1 756 ? -25.580 -28.703 9.669 1.00 97.38 756 ALA A C 1
ATOM 5435 O O . ALA A 1 756 ? -26.372 -28.473 10.579 1.00 97.38 756 ALA A O 1
ATOM 5436 N N . LYS A 1 757 ? -25.965 -28.849 8.395 1.00 97.06 757 LYS A N 1
ATOM 5437 C CA . LYS A 1 757 ? -27.387 -28.861 8.008 1.00 97.06 757 LYS A CA 1
ATOM 5438 C C . LYS A 1 757 ? -28.086 -30.154 8.430 1.00 97.06 757 LYS A C 1
ATOM 5440 O O . LYS A 1 757 ? -29.216 -30.107 8.901 1.00 97.06 757 LYS A O 1
ATOM 5445 N N . ASP A 1 758 ? -27.423 -31.295 8.248 1.00 96.94 758 ASP A N 1
ATOM 5446 C CA . ASP A 1 758 ? -27.959 -32.612 8.579 1.00 96.94 758 ASP A CA 1
ATOM 5447 C C . ASP A 1 758 ? -27.220 -33.235 9.762 1.00 96.94 758 ASP A C 1
ATOM 5449 O O . ASP A 1 758 ? -27.825 -33.390 10.815 1.00 96.94 758 ASP A O 1
ATOM 5453 N N . LYS A 1 759 ? -25.924 -33.555 9.671 1.00 97.44 759 LYS A N 1
ATOM 5454 C CA . LYS A 1 759 ? -25.255 -34.337 10.728 1.00 97.44 759 LYS A CA 1
ATOM 5455 C C . LYS A 1 759 ? -23.984 -33.694 11.280 1.00 97.44 759 LYS A C 1
ATOM 5457 O O . LYS A 1 759 ? -23.075 -33.368 10.527 1.00 97.44 759 LYS A O 1
ATOM 5462 N N . VAL A 1 760 ? -23.842 -33.645 12.608 1.00 98.25 760 VAL A N 1
ATOM 5463 C CA . VAL A 1 760 ? -22.541 -33.435 13.281 1.00 98.25 760 VAL A CA 1
ATOM 5464 C C . VAL A 1 760 ? -22.116 -34.717 14.000 1.00 98.25 760 VAL A C 1
ATOM 5466 O O . VAL A 1 760 ? -22.877 -35.251 14.797 1.00 98.25 760 VAL A O 1
ATOM 5469 N N . ASP A 1 761 ? -20.905 -35.220 13.750 1.00 98.12 761 ASP A N 1
ATOM 5470 C CA . ASP A 1 761 ? -20.343 -36.416 14.405 1.00 98.12 761 ASP A CA 1
ATOM 5471 C C . ASP A 1 761 ? -18.865 -36.207 14.738 1.00 98.12 761 ASP A C 1
ATOM 5473 O O . ASP A 1 761 ? -17.981 -36.335 13.889 1.00 98.12 761 ASP A O 1
ATOM 5477 N N . ILE A 1 762 ? -18.597 -35.876 15.997 1.00 98.31 762 ILE A N 1
ATOM 5478 C CA . ILE A 1 762 ? -17.259 -35.564 16.494 1.00 98.31 762 ILE A CA 1
ATOM 5479 C C . ILE A 1 762 ? -16.871 -36.593 17.548 1.00 98.31 762 ILE A C 1
ATOM 5481 O O . ILE A 1 762 ? -17.598 -36.810 18.517 1.00 98.31 762 ILE A O 1
ATOM 5485 N N . ARG A 1 763 ? -15.698 -37.204 17.366 1.00 98.12 763 ARG A N 1
ATOM 5486 C CA . ARG A 1 763 ? -15.085 -38.106 18.339 1.00 98.12 763 ARG A CA 1
ATOM 5487 C C . ARG A 1 763 ? -13.710 -37.591 18.754 1.00 98.12 763 ARG A C 1
ATOM 5489 O O . ARG A 1 763 ? -12.845 -37.403 17.897 1.00 98.12 763 ARG A O 1
ATOM 5496 N N . THR A 1 764 ? -13.511 -37.448 20.058 1.00 97.81 764 THR A N 1
ATOM 5497 C CA . THR A 1 764 ? -12.271 -36.984 20.686 1.00 97.81 764 THR A CA 1
ATOM 5498 C C . THR A 1 764 ? -11.768 -38.020 21.686 1.00 97.81 764 THR A C 1
ATOM 5500 O O . THR A 1 764 ? -12.512 -38.493 22.551 1.00 97.81 764 THR A O 1
ATOM 5503 N N . GLU A 1 765 ? -10.499 -38.414 21.575 1.00 97.69 765 GLU A N 1
ATOM 5504 C CA . GLU A 1 765 ? -9.988 -39.504 22.404 1.00 97.69 765 GLU A CA 1
ATOM 5505 C C . GLU A 1 765 ? -9.722 -39.114 23.869 1.00 97.69 765 GLU A C 1
ATOM 5507 O O . GLU A 1 765 ? -9.864 -39.987 24.727 1.00 97.69 765 GLU A O 1
ATOM 5512 N N . ASN A 1 766 ? -9.421 -37.844 24.181 1.00 97.25 766 ASN A N 1
ATOM 5513 C CA . ASN A 1 766 ? -9.101 -37.401 25.545 1.00 97.25 766 ASN A CA 1
ATOM 5514 C C . ASN A 1 766 ? -10.034 -36.304 26.105 1.00 97.25 766 ASN A C 1
ATOM 5516 O O . ASN A 1 766 ? -10.874 -36.599 26.962 1.00 97.25 766 ASN A O 1
ATOM 5520 N N . HIS A 1 767 ? -9.905 -35.051 25.671 1.00 97.31 767 HIS A N 1
ATOM 5521 C CA . HIS A 1 767 ? -10.681 -33.944 26.239 1.00 97.31 767 HIS A CA 1
ATOM 5522 C C . HIS A 1 767 ? -11.302 -33.052 25.167 1.00 97.31 767 HIS A C 1
ATOM 5524 O O . HIS A 1 767 ? -10.644 -32.687 24.197 1.00 97.31 767 HIS A O 1
ATOM 5530 N N . THR A 1 768 ? -12.565 -32.672 25.351 1.00 97.56 768 THR A N 1
ATOM 5531 C CA . THR A 1 768 ? -13.209 -31.623 24.551 1.00 97.56 768 THR A CA 1
ATOM 5532 C C . THR A 1 768 ? -13.452 -30.401 25.426 1.00 97.56 768 THR A C 1
ATOM 5534 O O . THR A 1 768 ? -14.199 -30.510 26.395 1.00 97.56 768 THR A O 1
ATOM 5537 N N . GLN A 1 769 ? -12.867 -29.261 25.056 1.00 97.31 769 GLN A N 1
ATOM 5538 C CA . GLN A 1 769 ? -13.062 -27.969 25.710 1.00 97.31 769 GLN A CA 1
ATOM 5539 C C . GLN A 1 769 ? -13.858 -27.021 24.802 1.00 97.31 769 GLN A C 1
ATOM 5541 O O . GLN A 1 769 ? -13.458 -26.768 23.663 1.00 97.31 769 GLN A O 1
ATOM 5546 N N . LEU A 1 770 ? -14.971 -26.484 25.312 1.00 96.50 770 LEU A N 1
ATOM 5547 C CA . LEU A 1 770 ? -15.789 -25.468 24.639 1.00 96.50 770 LEU A CA 1
ATOM 5548 C C . LEU A 1 770 ? -15.804 -24.152 25.423 1.00 96.50 770 LEU A C 1
ATOM 5550 O O . LEU A 1 770 ? -16.499 -24.038 26.430 1.00 96.50 770 LEU A O 1
ATOM 5554 N N . ASP A 1 771 ? -15.112 -23.134 24.923 1.00 96.38 771 ASP A N 1
ATOM 5555 C CA . ASP A 1 771 ? -15.047 -21.812 25.554 1.00 96.38 771 ASP A CA 1
ATOM 5556 C C . ASP A 1 771 ? -15.824 -20.792 24.726 1.00 96.38 771 ASP A C 1
ATOM 5558 O O . ASP A 1 771 ? -15.353 -20.307 23.692 1.00 96.38 771 ASP A O 1
ATOM 5562 N N . GLY A 1 772 ? -17.052 -20.494 25.156 1.00 94.31 772 GLY A N 1
ATOM 5563 C CA . GLY A 1 772 ? -17.947 -19.584 24.446 1.00 94.31 772 GLY A CA 1
ATOM 5564 C C . GLY A 1 772 ? -18.160 -19.967 22.981 1.00 94.31 772 GLY A C 1
ATOM 5565 O O . GLY A 1 772 ? -18.261 -19.083 22.139 1.00 94.31 772 GLY A O 1
ATOM 5566 N N . ALA A 1 773 ? -18.173 -21.259 22.652 1.00 96.81 773 ALA A N 1
ATOM 5567 C CA . ALA A 1 773 ? -18.279 -21.775 21.287 1.00 96.81 773 ALA A CA 1
ATOM 5568 C C . ALA A 1 773 ? -19.550 -22.609 21.081 1.00 96.81 773 ALA A C 1
ATOM 5570 O O . ALA A 1 773 ? -20.117 -23.124 22.045 1.00 96.81 773 ALA A O 1
ATOM 5571 N N . LEU A 1 774 ? -19.968 -22.784 19.824 1.00 96.75 774 LEU A N 1
ATOM 5572 C CA . LEU A 1 774 ? -21.184 -23.514 19.455 1.00 96.75 774 LEU A CA 1
ATOM 5573 C C . LEU A 1 774 ? -20.878 -24.727 18.562 1.00 96.75 774 LEU A C 1
ATOM 5575 O O . LEU A 1 774 ? -20.280 -24.588 17.495 1.00 96.75 774 LEU A O 1
ATOM 5579 N N . ILE A 1 775 ? -21.359 -25.907 18.963 1.00 97.44 775 ILE A N 1
ATOM 5580 C CA . ILE A 1 775 ? -21.391 -27.120 18.130 1.00 97.44 775 ILE A CA 1
ATOM 5581 C C . ILE A 1 775 ? -22.846 -27.569 17.958 1.00 97.44 775 ILE A C 1
ATOM 5583 O O . ILE A 1 775 ? -23.485 -27.937 18.940 1.00 97.44 775 ILE A O 1
ATOM 5587 N N . ALA A 1 776 ? -23.394 -27.559 16.740 1.00 97.12 776 ALA A N 1
ATOM 5588 C CA . ALA A 1 776 ? -24.812 -27.877 16.521 1.00 97.12 776 ALA A CA 1
ATOM 5589 C C . ALA A 1 776 ? -25.124 -28.461 15.134 1.00 97.12 776 ALA A C 1
ATOM 5591 O O . ALA A 1 776 ? -24.406 -28.223 14.170 1.00 97.12 776 ALA A O 1
ATOM 5592 N N . SER A 1 777 ? -26.234 -29.194 15.029 1.00 96.50 777 SER A N 1
ATOM 5593 C CA . SER A 1 777 ? -26.849 -29.561 13.748 1.00 96.50 777 SER A CA 1
ATOM 5594 C C . SER A 1 777 ? -28.221 -28.897 13.620 1.00 96.50 777 SER A C 1
ATOM 5596 O O . SER A 1 777 ? -29.004 -28.948 14.571 1.00 96.50 777 SER A O 1
ATOM 5598 N N . ASP A 1 778 ? -28.525 -28.336 12.445 1.00 95.56 778 ASP A N 1
ATOM 5599 C CA . ASP A 1 778 ? -29.821 -27.723 12.126 1.00 95.56 778 ASP A CA 1
ATOM 5600 C C . ASP A 1 778 ? -30.967 -28.762 12.195 1.00 95.56 778 ASP A C 1
ATOM 5602 O O . ASP A 1 778 ? -32.101 -28.418 12.528 1.00 95.56 778 ASP A O 1
ATOM 5606 N N . SER A 1 779 ? -30.684 -30.047 11.931 1.00 94.50 779 SER A N 1
ATOM 5607 C CA . SER A 1 779 ? -31.666 -31.145 12.009 1.00 94.50 779 SER A CA 1
ATOM 5608 C C . SER A 1 779 ? -31.829 -31.736 13.421 1.00 94.50 779 SER A C 1
ATOM 5610 O O . SER A 1 779 ? -32.734 -32.539 13.659 1.00 94.50 779 SER A O 1
ATOM 5612 N N . GLY A 1 780 ? -30.933 -31.388 14.353 1.00 91.31 780 GLY A N 1
ATOM 5613 C CA . GLY A 1 780 ? -30.817 -32.021 15.673 1.00 91.31 780 GLY A CA 1
ATOM 5614 C C . GLY A 1 780 ? -30.095 -33.379 15.676 1.00 91.31 780 GLY A C 1
ATOM 5615 O O . GLY A 1 780 ? -29.991 -34.018 16.724 1.00 91.31 780 GLY A O 1
ATOM 5616 N N . ASN A 1 781 ? -29.576 -33.839 14.533 1.00 95.88 781 ASN A N 1
ATOM 5617 C CA . ASN A 1 781 ? -28.732 -35.032 14.449 1.00 95.88 781 ASN A CA 1
ATOM 5618 C C . ASN A 1 781 ? -27.270 -34.673 14.771 1.00 95.88 781 ASN A C 1
ATOM 5620 O O . ASN A 1 781 ? -26.446 -34.412 13.891 1.00 95.88 781 ASN A O 1
ATOM 5624 N N . LEU A 1 782 ? -26.956 -34.628 16.065 1.00 96.62 782 LEU A N 1
ATOM 5625 C CA . LEU A 1 782 ? -25.612 -34.380 16.584 1.00 96.62 782 LEU A CA 1
ATOM 5626 C C . LEU A 1 782 ? -25.150 -35.549 17.458 1.00 96.62 782 LEU A C 1
ATOM 5628 O O . LEU A 1 782 ? -25.902 -36.031 18.299 1.00 96.62 782 LEU A O 1
ATOM 5632 N N . LYS A 1 783 ? -23.899 -35.976 17.275 1.00 97.19 783 LYS A N 1
ATOM 5633 C CA . LYS A 1 783 ? -23.192 -36.927 18.132 1.00 97.19 783 LYS A CA 1
ATOM 5634 C C . LYS A 1 783 ? -21.833 -36.359 18.534 1.00 97.19 783 LYS A C 1
ATOM 5636 O O . LYS A 1 783 ? -20.963 -36.174 17.685 1.00 97.19 783 LYS A O 1
ATOM 5641 N N . LEU A 1 784 ? -21.636 -36.141 19.829 1.00 96.69 784 LEU A N 1
ATOM 5642 C CA . LEU A 1 784 ? -20.354 -35.750 20.416 1.00 96.69 784 LEU A CA 1
ATOM 5643 C C . LEU A 1 784 ? -19.875 -36.852 21.370 1.00 96.69 784 LEU A C 1
ATOM 5645 O O . LEU A 1 784 ? -20.523 -37.120 22.374 1.00 96.69 784 LEU A O 1
ATOM 5649 N N . ASP A 1 785 ? -18.759 -37.505 21.050 1.00 97.19 785 ASP A N 1
ATOM 5650 C CA . ASP A 1 785 ? -18.161 -38.603 21.823 1.00 97.19 785 ASP A CA 1
ATOM 5651 C C . ASP A 1 785 ? -16.777 -38.190 22.331 1.00 97.19 785 ASP A C 1
ATOM 5653 O O . ASP A 1 785 ? -15.852 -38.007 21.541 1.00 97.19 785 ASP A O 1
ATOM 5657 N N . THR A 1 786 ? -16.624 -38.038 23.645 1.00 97.00 786 THR A N 1
ATOM 5658 C CA . THR A 1 786 ? -15.363 -37.609 24.261 1.0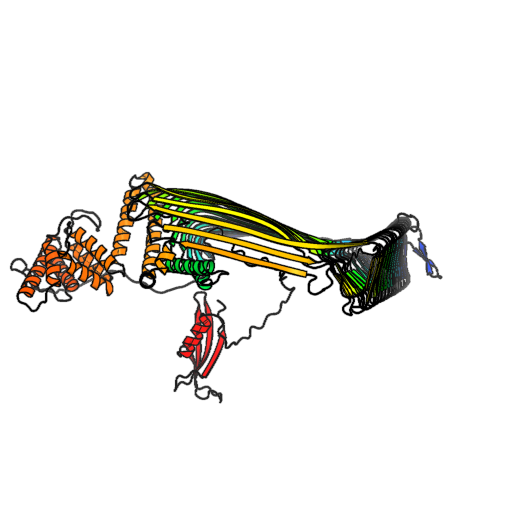0 97.00 786 THR A CA 1
ATOM 5659 C C . THR A 1 786 ? -15.057 -38.400 25.528 1.00 97.00 786 THR A C 1
ATOM 5661 O O . THR A 1 786 ? -15.943 -39.027 26.111 1.00 97.00 786 THR A O 1
ATOM 5664 N N . ASN A 1 787 ? -13.791 -38.447 25.957 1.00 96.19 787 ASN A N 1
ATOM 5665 C CA . ASN A 1 787 ? -13.472 -39.061 27.249 1.00 96.19 787 ASN A CA 1
ATOM 5666 C C . ASN A 1 787 ? -13.865 -38.131 28.403 1.00 96.19 787 ASN A C 1
ATOM 5668 O O . ASN A 1 787 ? -14.614 -38.565 29.270 1.00 96.19 787 ASN A O 1
ATOM 5672 N N . THR A 1 788 ? -13.463 -36.860 28.355 1.00 95.06 788 THR A N 1
ATOM 5673 C CA . THR A 1 788 ? -13.869 -35.814 29.308 1.00 95.06 788 THR A CA 1
ATOM 5674 C C . THR A 1 788 ? -14.387 -34.579 28.565 1.00 95.06 788 THR A C 1
ATOM 5676 O O . THR A 1 788 ? -13.885 -34.251 27.491 1.00 95.06 788 THR A O 1
ATOM 5679 N N . LEU A 1 789 ? -15.374 -33.883 29.135 1.00 94.38 789 LEU A N 1
ATOM 5680 C CA . LEU A 1 789 ? -15.967 -32.671 28.562 1.00 94.38 789 LEU A CA 1
ATOM 5681 C C . LEU A 1 789 ? -15.793 -31.497 29.529 1.00 94.38 789 LEU A C 1
ATOM 5683 O O . LEU A 1 789 ? -16.142 -31.612 30.703 1.00 94.38 789 LEU A O 1
ATOM 5687 N N . GLY A 1 790 ? -15.266 -30.384 29.030 1.00 94.75 790 GLY A N 1
ATOM 5688 C CA . GLY A 1 790 ? -15.194 -29.108 29.727 1.00 94.75 790 GLY A CA 1
ATOM 5689 C C . GLY A 1 790 ? -15.853 -28.008 28.898 1.00 94.75 790 GLY A C 1
ATOM 5690 O O . GLY A 1 790 ? -15.822 -28.023 27.666 1.00 94.75 790 GLY A O 1
ATOM 5691 N N . TYR A 1 791 ? -16.503 -27.066 29.573 1.00 94.94 791 TYR A N 1
ATOM 5692 C CA . TYR A 1 791 ? -17.091 -25.899 28.930 1.00 94.94 791 TYR A CA 1
ATOM 5693 C C . TYR A 1 791 ? -16.994 -24.680 29.843 1.00 94.94 791 TYR A C 1
ATOM 5695 O O . TYR A 1 791 ? -17.034 -24.800 31.071 1.00 94.94 791 TYR A O 1
ATOM 5703 N N . SER A 1 792 ? -16.860 -23.503 29.241 1.00 95.56 792 SER A N 1
ATOM 5704 C CA . SER A 1 792 ? -16.913 -22.228 29.943 1.00 95.56 792 SER A CA 1
ATOM 5705 C C . SER A 1 792 ? -17.644 -21.176 29.111 1.00 95.56 792 SER A C 1
ATOM 5707 O O . SER A 1 792 ? -17.629 -21.201 27.879 1.00 95.56 792 SER A O 1
ATOM 5709 N N . ASP A 1 793 ? -18.311 -20.252 29.798 1.00 94.94 793 ASP A N 1
ATOM 5710 C CA . ASP A 1 793 ? -18.936 -19.092 29.169 1.00 94.94 793 ASP A CA 1
ATOM 5711 C C . ASP A 1 793 ? -17.924 -17.937 29.138 1.00 94.94 793 ASP A C 1
ATOM 5713 O O . ASP A 1 793 ? -17.250 -17.657 30.134 1.00 94.94 793 ASP A O 1
ATOM 5717 N N . ILE A 1 794 ? -17.835 -17.233 28.008 1.00 94.06 794 ILE A N 1
ATOM 5718 C CA . ILE A 1 794 ? -16.995 -16.044 27.859 1.00 94.06 794 ILE A CA 1
ATOM 5719 C C . ILE A 1 794 ? -17.850 -14.806 28.126 1.00 94.06 794 ILE A C 1
ATOM 5721 O O . ILE A 1 794 ? -18.749 -14.465 27.356 1.00 94.06 794 ILE A O 1
ATOM 5725 N N . ALA A 1 795 ? -17.541 -14.106 29.216 1.00 94.12 795 ALA A N 1
ATOM 5726 C CA . ALA A 1 795 ? -18.124 -12.803 29.507 1.00 94.12 795 ALA A CA 1
ATOM 5727 C C . ALA A 1 795 ? -17.350 -11.705 28.760 1.00 94.12 795 ALA A C 1
ATOM 5729 O O . ALA A 1 795 ? -16.190 -11.426 29.078 1.00 94.12 795 ALA A O 1
ATOM 5730 N N . GLY A 1 796 ? -17.996 -11.076 27.780 1.00 93.31 796 GLY A N 1
ATOM 5731 C CA . GLY A 1 796 ? -17.451 -9.929 27.058 1.00 93.31 796 GLY A CA 1
ATOM 5732 C C . GLY A 1 796 ? -17.847 -8.612 27.723 1.00 93.31 796 GLY A C 1
ATOM 5733 O O . GLY A 1 796 ? -18.940 -8.490 28.281 1.00 93.31 796 GLY A O 1
ATOM 5734 N N . LYS A 1 797 ? -16.948 -7.629 27.682 1.00 93.75 797 LYS A N 1
ATOM 5735 C CA . LYS A 1 797 ? -17.158 -6.282 28.220 1.00 93.75 797 LYS A CA 1
ATOM 5736 C C . LYS A 1 797 ? -16.591 -5.250 27.261 1.00 93.75 797 LYS A C 1
ATOM 5738 O O . LYS A 1 797 ? -15.433 -5.348 26.871 1.00 93.75 797 LYS A O 1
ATOM 5743 N N . ASP A 1 798 ? -17.379 -4.242 26.940 1.00 94.62 798 ASP A N 1
ATOM 5744 C CA . ASP A 1 798 ? -16.940 -3.061 26.204 1.00 94.62 798 ASP A CA 1
ATOM 5745 C C . ASP A 1 798 ? -17.345 -1.839 27.022 1.00 94.62 798 ASP A C 1
ATOM 5747 O O . ASP A 1 798 ? -18.518 -1.459 27.046 1.00 94.62 798 ASP A O 1
ATOM 5751 N N . LYS A 1 799 ? -16.380 -1.312 27.785 1.00 94.25 799 LYS A N 1
ATOM 5752 C CA . LYS A 1 799 ? -16.592 -0.197 28.704 1.00 94.25 799 LYS A CA 1
ATOM 5753 C C . LYS A 1 799 ? -15.729 0.985 28.299 1.00 94.25 799 LYS A C 1
ATOM 5755 O O . LYS A 1 799 ? -14.506 0.871 28.305 1.00 94.25 799 LYS A O 1
ATOM 5760 N N . GLU A 1 800 ? -16.337 2.132 28.044 1.00 92.06 800 GLU A N 1
ATOM 5761 C CA . GLU A 1 800 ? -15.631 3.399 27.850 1.00 92.06 800 GLU A CA 1
ATOM 5762 C C . GLU A 1 800 ? -16.316 4.474 28.682 1.00 92.06 800 GLU A C 1
ATOM 5764 O O . GLU A 1 800 ? -17.530 4.647 28.628 1.00 92.06 800 GLU A O 1
ATOM 5769 N N . HIS A 1 801 ? -15.528 5.178 29.487 1.00 94.25 801 HIS A N 1
ATOM 5770 C CA . HIS A 1 801 ? -15.986 6.333 30.236 1.00 94.25 801 HIS A CA 1
ATOM 5771 C C . HIS A 1 801 ? -15.075 7.503 29.898 1.00 94.25 801 HIS A C 1
ATOM 5773 O O . HIS A 1 801 ? -13.879 7.500 30.208 1.00 94.25 801 HIS A O 1
ATOM 5779 N N . GLY A 1 802 ? -15.651 8.537 29.306 1.00 90.69 802 GLY A N 1
ATOM 5780 C CA . GLY A 1 802 ? -14.972 9.793 29.043 1.00 90.69 802 GLY A CA 1
ATOM 5781 C C . GLY A 1 802 ? -15.779 10.940 29.610 1.00 90.69 802 GLY A C 1
ATOM 5782 O O . GLY A 1 802 ? -16.995 10.974 29.467 1.00 90.69 802 GLY A O 1
ATOM 5783 N N . TYR A 1 803 ? -15.113 11.893 30.246 1.00 89.50 803 TYR A N 1
ATOM 5784 C CA . TYR A 1 803 ? -15.756 13.148 30.594 1.00 89.50 803 TYR A CA 1
ATOM 5785 C C . TYR A 1 803 ? -14.812 14.314 30.360 1.00 89.50 803 TYR A C 1
ATOM 5787 O O . TYR A 1 803 ? -13.598 14.205 30.544 1.00 89.50 803 TYR A O 1
ATOM 5795 N N . TYR A 1 804 ? -15.399 15.447 30.015 1.00 89.31 804 TYR A N 1
ATOM 5796 C CA . TYR A 1 804 ? -14.742 16.739 29.965 1.00 89.31 804 TYR A CA 1
ATOM 5797 C C . TYR A 1 804 ? -15.674 17.765 30.585 1.00 89.31 804 TYR A C 1
ATOM 5799 O O . TYR A 1 804 ? -16.870 17.785 30.295 1.00 89.31 804 TYR A O 1
ATOM 5807 N N . LEU A 1 805 ? -15.127 18.618 31.443 1.00 86.62 805 LEU A N 1
ATOM 5808 C CA . LEU A 1 805 ? -15.861 19.719 32.040 1.00 86.62 805 LEU A CA 1
ATOM 5809 C C . LEU A 1 805 ? -15.006 20.975 31.991 1.00 86.62 805 LEU A C 1
ATOM 5811 O O . LEU A 1 805 ? -13.899 21.009 32.532 1.00 86.62 805 LEU A O 1
ATOM 5815 N N . ASN A 1 806 ? -15.560 22.016 31.390 1.00 85.19 806 ASN A N 1
ATOM 5816 C CA . ASN A 1 806 ? -15.036 23.363 31.393 1.00 85.19 806 ASN A CA 1
ATOM 5817 C C . ASN A 1 806 ? -15.989 24.268 32.175 1.00 85.19 806 ASN A C 1
ATOM 5819 O O . ASN A 1 806 ? -17.189 24.347 31.898 1.00 85.19 806 ASN A O 1
ATOM 5823 N N . VAL A 1 807 ? -15.439 24.933 33.187 1.00 85.62 807 VAL A N 1
ATOM 5824 C CA . VAL A 1 807 ? -16.164 25.921 33.982 1.00 85.62 807 VAL A CA 1
ATOM 5825 C C . VAL A 1 807 ? -15.483 27.259 33.801 1.00 85.62 807 VAL A C 1
ATOM 5827 O O . VAL A 1 807 ? -14.279 27.405 34.036 1.00 85.62 807 VAL A O 1
ATOM 5830 N N . GLY A 1 808 ? -16.276 28.247 33.412 1.00 81.69 808 GLY A N 1
ATOM 5831 C CA . GLY A 1 808 ? -15.812 29.596 33.174 1.00 81.69 808 GLY A CA 1
ATOM 5832 C C . GLY A 1 808 ? -16.629 30.637 33.916 1.00 81.69 808 GLY A C 1
ATOM 5833 O O . GLY A 1 808 ? -17.822 30.471 34.179 1.00 81.69 808 GLY A O 1
ATOM 5834 N N . GLY A 1 809 ? -15.964 31.731 34.271 1.00 79.38 809 GLY A N 1
ATOM 5835 C CA . GLY A 1 809 ? -16.577 32.833 34.991 1.00 79.38 809 GLY A CA 1
ATOM 5836 C C . GLY A 1 809 ? -15.964 34.172 34.621 1.00 79.38 809 GLY A C 1
ATOM 5837 O O . GLY A 1 809 ? -14.797 34.275 34.239 1.00 79.38 809 GLY A O 1
ATOM 5838 N N . SER A 1 810 ? -16.767 35.217 34.763 1.00 77.62 810 SER A N 1
ATOM 5839 C CA . SER A 1 810 ? -16.347 36.608 34.635 1.00 77.62 810 SER A CA 1
ATOM 5840 C C . SER A 1 810 ? -16.950 37.444 35.762 1.00 77.62 810 SER A C 1
ATOM 5842 O O . SER A 1 810 ? -18.141 37.348 36.063 1.00 77.62 810 SER A O 1
ATOM 5844 N N . TYR A 1 811 ? -16.111 38.256 36.403 1.00 71.25 811 TYR A N 1
ATOM 5845 C CA . TYR A 1 811 ? -16.488 39.130 37.507 1.00 71.25 811 TYR A CA 1
ATOM 5846 C C . TYR A 1 811 ? -15.864 40.518 37.339 1.00 71.25 811 TYR A C 1
ATOM 5848 O O . TYR A 1 811 ? -14.649 40.636 37.193 1.00 71.25 811 TYR A O 1
ATOM 5856 N N . GLY A 1 812 ? -16.682 41.568 37.401 1.00 66.56 812 GLY A N 1
ATOM 5857 C CA . GLY A 1 812 ? -16.279 42.973 37.408 1.00 66.56 812 GLY A CA 1
ATOM 5858 C C . GLY A 1 812 ? -16.983 43.770 38.511 1.00 66.56 812 GLY A C 1
ATOM 5859 O O . GLY A 1 812 ? -18.110 43.463 38.899 1.00 66.56 812 GLY A O 1
ATOM 5860 N N . THR A 1 813 ? -16.309 44.799 39.036 1.00 55.12 813 THR A N 1
ATOM 5861 C CA . THR A 1 813 ? -16.800 45.642 40.150 1.00 55.12 813 THR A CA 1
ATOM 5862 C C . THR A 1 813 ? -17.568 46.901 39.708 1.00 55.12 813 THR A C 1
ATOM 5864 O O . THR A 1 813 ? -17.954 47.704 40.556 1.00 55.12 813 THR A O 1
ATOM 5867 N N . GLY A 1 814 ? -17.819 47.082 38.402 1.00 57.06 814 GLY A N 1
ATOM 5868 C CA . GLY A 1 814 ? -18.533 48.230 37.813 1.00 57.06 814 GLY A CA 1
ATOM 5869 C C . GLY A 1 814 ? -19.692 47.835 36.882 1.00 57.06 814 GLY A C 1
ATOM 5870 O O . GLY A 1 814 ? -19.973 46.656 36.696 1.00 57.06 814 GLY A O 1
ATOM 5871 N N . SER A 1 815 ? -20.363 48.819 36.264 1.00 47.44 815 SER A N 1
ATOM 5872 C CA . SER A 1 815 ? -21.506 48.616 35.343 1.00 47.44 815 SER A CA 1
ATOM 5873 C C . SER A 1 815 ? -21.158 47.914 34.018 1.00 47.44 815 SER A C 1
ATOM 5875 O O . SER A 1 815 ? -22.058 47.673 33.216 1.00 47.44 815 SER A O 1
ATOM 5877 N N . SER A 1 816 ? -19.879 47.588 33.787 1.00 56.00 816 SER A N 1
ATOM 5878 C CA . SER A 1 816 ? -19.390 46.856 32.613 1.00 56.00 816 SER A CA 1
ATOM 5879 C C . SER A 1 816 ? -18.224 45.909 32.969 1.00 56.00 816 SER A C 1
ATOM 5881 O O . SER A 1 816 ? -17.433 46.219 33.857 1.00 56.00 816 SER A O 1
ATOM 5883 N N . THR A 1 817 ? -18.125 44.741 32.320 1.00 56.97 817 THR A N 1
ATOM 5884 C CA . THR A 1 817 ? -17.099 43.696 32.539 1.00 56.97 817 THR A CA 1
ATOM 5885 C C . THR A 1 817 ? -16.462 43.291 31.212 1.00 56.97 817 THR A C 1
ATOM 5887 O O . THR A 1 817 ? -17.177 42.946 30.272 1.00 56.97 817 THR A O 1
ATOM 5890 N N . THR A 1 818 ? -15.129 43.297 31.140 1.00 58.47 818 THR A N 1
ATOM 5891 C CA . THR A 1 818 ? -14.393 42.805 29.970 1.00 58.47 818 THR A CA 1
ATOM 5892 C C . THR A 1 818 ? -14.222 41.288 30.074 1.00 58.47 818 THR A C 1
ATOM 5894 O O . THR A 1 818 ? -13.597 40.807 31.018 1.00 58.47 818 THR A O 1
ATOM 5897 N N . GLN A 1 819 ? -14.780 40.526 29.131 1.00 58.62 819 GLN A N 1
ATOM 5898 C CA . GLN A 1 819 ? -14.809 39.053 29.194 1.00 58.62 819 GLN A CA 1
ATOM 5899 C C . GLN A 1 819 ? -13.652 38.406 28.419 1.00 58.62 819 GLN A C 1
ATOM 5901 O O . GLN A 1 819 ? -13.253 38.895 27.362 1.00 58.62 819 GLN A O 1
ATOM 5906 N N . ASP A 1 820 ? -13.104 37.304 28.936 1.00 53.38 820 ASP A N 1
ATOM 5907 C CA . ASP A 1 820 ? -12.208 36.388 28.216 1.00 53.38 820 ASP A CA 1
ATOM 5908 C C . ASP A 1 820 ? -12.889 35.843 26.954 1.00 53.38 820 ASP A C 1
ATOM 5910 O O . ASP A 1 820 ? -14.106 35.665 26.951 1.00 53.38 820 ASP A O 1
ATOM 5914 N N . SER A 1 821 ? -12.126 35.541 25.899 1.00 57.56 821 SER A N 1
ATOM 5915 C CA . SER A 1 821 ? -12.686 35.019 24.644 1.00 57.56 821 SER A CA 1
ATOM 5916 C C . SER A 1 821 ? -13.457 33.704 24.830 1.00 57.56 821 SER A C 1
ATOM 5918 O O . SER A 1 821 ? -14.372 33.445 24.053 1.00 57.56 821 SER A O 1
ATOM 5920 N N . SER A 1 822 ? -13.156 32.899 25.862 1.00 55.28 822 SER A N 1
ATOM 5921 C CA . SER A 1 822 ? -13.943 31.698 26.194 1.00 55.28 822 SER A CA 1
ATOM 5922 C C . SER A 1 822 ? -15.292 32.004 26.865 1.00 55.28 822 SER A C 1
ATOM 5924 O O . SER A 1 822 ? -16.159 31.133 26.929 1.00 55.28 822 SER A O 1
ATOM 5926 N N . GLN A 1 823 ? -15.480 33.232 27.361 1.00 56.00 823 GLN A N 1
ATOM 5927 C CA . GLN A 1 823 ? -16.631 33.670 28.162 1.00 56.00 823 GLN A CA 1
ATOM 5928 C C . GLN A 1 823 ? -17.499 34.735 27.473 1.00 56.00 823 GLN A C 1
ATOM 5930 O O . GLN A 1 823 ? -18.508 35.151 28.045 1.00 56.00 823 GLN A O 1
ATOM 5935 N N . VAL A 1 824 ? -17.137 35.174 26.261 1.00 62.31 824 VAL A N 1
ATOM 5936 C CA . VAL A 1 824 ? -17.908 36.165 25.493 1.00 62.31 824 VAL A CA 1
ATOM 5937 C C . VAL A 1 824 ? -19.307 35.628 25.191 1.00 62.31 824 VAL A C 1
ATOM 5939 O O . VAL A 1 824 ? -19.455 34.522 24.682 1.00 62.31 824 VAL A O 1
ATOM 5942 N N . GLY A 1 825 ? -20.336 36.424 25.491 1.00 58.47 825 GLY A N 1
ATOM 5943 C CA . GLY A 1 825 ? -21.729 36.099 25.161 1.00 58.47 825 GLY A CA 1
ATOM 5944 C C . GLY A 1 825 ? -22.399 35.107 26.114 1.00 58.47 825 GLY A C 1
ATOM 5945 O O . GLY A 1 825 ? -23.607 34.942 26.043 1.00 58.47 825 GLY A O 1
ATOM 5946 N N . LYS A 1 826 ? -21.659 34.524 27.069 1.00 66.81 826 LYS A N 1
ATOM 5947 C CA . LYS A 1 826 ? -22.173 33.535 28.033 1.00 66.81 826 LYS A CA 1
ATOM 5948 C C . LYS A 1 826 ? -22.812 34.181 29.289 1.00 66.81 826 LYS A C 1
ATOM 5950 O O . LYS A 1 826 ? -22.800 33.616 30.385 1.00 66.81 826 LYS A O 1
ATOM 5955 N N . GLY A 1 827 ? -23.353 35.394 29.144 1.00 64.88 827 GLY A N 1
ATOM 5956 C CA . GLY A 1 827 ? -24.016 36.205 30.177 1.00 64.88 827 GLY A CA 1
ATOM 5957 C C . GLY A 1 827 ? -24.609 37.504 29.605 1.00 64.88 827 GLY A C 1
ATOM 5958 O O . GLY A 1 827 ? -24.522 37.740 28.404 1.00 64.88 827 GLY A O 1
ATOM 5959 N N . ASP A 1 828 ? -25.194 38.355 30.458 1.00 59.09 828 ASP A N 1
ATOM 5960 C CA . ASP A 1 828 ? -25.700 39.690 30.080 1.00 59.09 828 ASP A CA 1
ATOM 5961 C C . ASP A 1 828 ? -24.634 40.505 29.327 1.00 59.09 828 ASP A C 1
ATOM 5963 O O . ASP A 1 828 ? -23.476 40.558 29.755 1.00 59.09 828 ASP A O 1
ATOM 5967 N N . ASN A 1 829 ? -25.031 41.195 28.251 1.00 50.91 829 ASN A N 1
ATOM 5968 C CA . ASN A 1 829 ? -24.119 41.996 27.434 1.00 50.91 829 ASN A CA 1
ATOM 5969 C C . ASN A 1 829 ? -23.329 42.981 28.325 1.00 50.91 829 ASN A C 1
ATOM 5971 O O . ASN A 1 829 ? -23.914 43.856 28.963 1.00 50.91 829 ASN A O 1
ATOM 5975 N N . GLN A 1 830 ? -22.002 42.811 28.382 1.00 52.84 830 GLN A N 1
ATOM 5976 C CA . GLN A 1 830 ? -21.066 43.581 29.217 1.00 52.84 830 GLN A CA 1
ATOM 5977 C C . GLN A 1 830 ? -21.190 43.391 30.749 1.00 52.84 830 GLN A C 1
ATOM 5979 O O . GLN A 1 830 ? -20.721 44.254 31.480 1.00 52.84 830 GLN A O 1
ATOM 5984 N N . LYS A 1 831 ? -21.748 42.299 31.291 1.00 63.53 831 LYS A N 1
ATOM 5985 C CA . LYS A 1 831 ? -21.800 42.047 32.755 1.00 63.53 831 LYS A CA 1
ATOM 5986 C C . LYS A 1 831 ? -21.205 40.690 33.167 1.00 63.53 831 LYS A C 1
ATOM 5988 O O . LYS A 1 831 ? -20.792 39.888 32.334 1.00 63.53 831 LYS A O 1
ATOM 5993 N N . ASN A 1 832 ? -21.197 40.429 34.480 1.00 67.94 832 ASN A N 1
ATOM 5994 C CA . ASN A 1 832 ? -20.804 39.151 35.082 1.00 67.94 832 ASN A CA 1
ATOM 5995 C C . ASN A 1 832 ? -21.619 37.985 34.501 1.00 67.94 832 ASN A C 1
ATOM 5997 O O . ASN A 1 832 ? -22.855 37.952 34.606 1.00 67.94 832 ASN A O 1
ATOM 6001 N N . GLY A 1 833 ? -20.904 37.014 33.945 1.00 70.06 833 GLY A N 1
ATOM 6002 C CA . GLY A 1 833 ? -21.440 35.790 33.363 1.00 70.06 833 GLY A CA 1
ATOM 6003 C C . GLY A 1 833 ? -20.672 34.568 33.846 1.00 70.06 833 GLY A C 1
ATOM 6004 O O . GLY A 1 833 ? -19.513 34.667 34.257 1.00 70.06 833 GLY A O 1
ATOM 6005 N N . TRP A 1 834 ? -21.337 33.422 33.801 1.00 81.44 834 TRP A N 1
ATOM 6006 C CA . TRP A 1 834 ? -20.749 32.123 34.087 1.00 81.44 834 TRP A CA 1
ATOM 6007 C C . TRP A 1 834 ? -21.191 31.141 33.008 1.00 81.44 834 TRP A C 1
ATOM 6009 O O . TRP A 1 834 ? -22.285 31.265 32.448 1.00 81.44 834 TRP A O 1
ATOM 6019 N N . SER A 1 835 ? -20.327 30.177 32.722 1.00 82.50 835 SER A N 1
ATOM 6020 C CA . SER A 1 835 ? -20.601 29.113 31.773 1.00 82.50 835 SER A CA 1
ATOM 6021 C C . SER A 1 835 ? -20.139 27.770 32.301 1.00 82.50 835 SER A C 1
ATOM 6023 O O . SER A 1 835 ? -19.141 27.668 33.018 1.00 82.50 835 SER A O 1
ATOM 6025 N N . VAL A 1 836 ? -20.904 26.748 31.946 1.00 84.19 836 VAL A N 1
ATOM 6026 C CA . VAL A 1 836 ? -20.574 25.349 32.164 1.00 84.19 836 VAL A CA 1
ATOM 6027 C C . VAL A 1 836 ? -20.786 24.646 30.837 1.00 84.19 836 VAL A C 1
ATOM 6029 O O . VAL A 1 836 ? -21.904 24.603 30.321 1.00 84.19 836 VAL A O 1
ATOM 6032 N N . GLU A 1 837 ? -19.710 24.116 30.280 1.00 81.19 837 GLU A N 1
ATOM 6033 C CA . GLU A 1 837 ? -19.758 23.295 29.079 1.00 81.19 837 GLU A CA 1
ATOM 6034 C C . GLU A 1 837 ? -18.966 22.016 29.300 1.00 81.19 837 GLU A C 1
ATOM 6036 O O . GLU A 1 837 ? -17.945 22.003 29.985 1.00 81.19 837 GLU A O 1
ATOM 6041 N N . GLY A 1 838 ? -19.461 20.913 28.772 1.00 82.94 838 GLY A N 1
ATOM 6042 C CA . GLY A 1 838 ? -18.846 19.624 28.992 1.00 82.94 838 GLY A CA 1
ATOM 6043 C C . GLY A 1 838 ? -19.619 18.514 28.321 1.00 82.94 838 GLY A C 1
ATOM 6044 O O . GLY A 1 838 ? -20.721 18.705 27.810 1.00 82.94 838 GLY A O 1
ATOM 6045 N N . TRP A 1 839 ? -19.032 17.337 28.349 1.00 87.69 839 TRP A N 1
ATOM 6046 C CA . TRP A 1 839 ? -19.654 16.124 27.861 1.00 87.69 839 TRP A CA 1
ATOM 6047 C C . TRP A 1 839 ? -19.291 14.983 28.800 1.00 87.69 839 TRP A C 1
ATOM 6049 O O . TRP A 1 839 ? -18.227 14.971 29.422 1.00 87.69 839 TRP A O 1
ATOM 6059 N N . ASN A 1 840 ? -20.208 14.039 28.925 1.00 89.12 840 ASN A N 1
ATOM 6060 C CA . ASN A 1 840 ? -20.019 12.796 29.642 1.00 89.12 840 ASN A CA 1
ATOM 6061 C C . ASN A 1 840 ? -20.471 11.670 28.720 1.00 89.12 840 ASN A C 1
ATOM 6063 O O . ASN A 1 840 ? -21.623 11.634 28.295 1.00 89.12 840 ASN A O 1
ATOM 6067 N N . TYR A 1 841 ? -19.552 10.778 28.396 1.00 89.69 841 TYR A N 1
ATOM 6068 C CA . TYR A 1 841 ? -19.789 9.623 27.556 1.00 89.69 841 TYR A CA 1
ATOM 6069 C C . TYR A 1 841 ? -19.601 8.368 28.390 1.00 89.69 841 TYR A C 1
ATOM 6071 O O . TYR A 1 841 ? -18.554 8.178 29.015 1.00 89.69 841 TYR A O 1
ATOM 6079 N N . ASN A 1 842 ? -20.629 7.532 28.393 1.00 90.56 842 ASN A N 1
ATOM 6080 C CA . ASN A 1 842 ? -20.621 6.239 29.040 1.00 90.56 842 ASN A CA 1
ATOM 6081 C C . ASN A 1 842 ? -21.048 5.184 28.039 1.00 90.56 842 ASN A C 1
ATOM 6083 O O . ASN A 1 842 ? -22.130 5.251 27.464 1.00 90.56 842 ASN A O 1
ATOM 6087 N N . LYS A 1 843 ? -20.199 4.183 27.889 1.00 92.25 843 LYS A N 1
ATOM 6088 C CA . LYS A 1 843 ? -20.494 2.951 27.187 1.00 92.25 843 LYS A CA 1
ATOM 6089 C C . LYS A 1 843 ? -20.263 1.810 28.156 1.00 92.25 843 LYS A C 1
ATOM 6091 O O . LYS A 1 843 ? -19.180 1.703 28.729 1.00 92.25 843 LYS A O 1
ATOM 6096 N N . ASP A 1 844 ? -21.279 0.988 28.359 1.00 93.88 844 ASP A N 1
ATOM 6097 C CA . ASP A 1 844 ? -21.226 -0.231 29.154 1.00 93.88 844 ASP A CA 1
ATOM 6098 C C . ASP A 1 844 ? -22.028 -1.330 28.460 1.00 93.88 844 ASP A C 1
ATOM 6100 O O . ASP A 1 844 ? -23.217 -1.538 28.719 1.00 93.88 844 ASP A O 1
ATOM 6104 N N . ARG A 1 845 ? -21.353 -2.057 27.570 1.00 94.62 845 ARG A N 1
ATOM 6105 C CA . ARG A 1 845 ? -21.920 -3.252 26.952 1.00 94.62 845 ARG A CA 1
ATOM 6106 C C . ARG A 1 845 ? -21.354 -4.491 27.621 1.00 94.62 845 ARG A C 1
ATOM 6108 O O . ARG A 1 845 ? -20.139 -4.630 27.790 1.00 94.62 845 ARG A O 1
ATOM 6115 N N . GLU A 1 846 ? -22.237 -5.411 27.977 1.00 95.31 846 GLU A N 1
ATOM 6116 C CA . GLU A 1 846 ? -21.888 -6.698 28.569 1.00 95.31 846 GLU A CA 1
ATOM 6117 C C . GLU A 1 846 ? -22.568 -7.808 27.779 1.00 95.31 846 GLU A C 1
ATOM 6119 O O . GLU A 1 846 ? -23.770 -7.759 27.508 1.00 95.31 846 GLU A O 1
ATOM 6124 N N . GLN A 1 847 ? -21.814 -8.849 27.458 1.00 95.38 847 GLN A N 1
ATOM 6125 C CA . GLN A 1 847 ? -22.336 -10.023 26.773 1.00 95.38 847 GLN A CA 1
ATOM 6126 C C . GLN A 1 847 ? -21.897 -11.302 27.458 1.00 95.38 847 GLN A C 1
ATOM 6128 O O . GLN A 1 847 ? -20.870 -11.346 28.142 1.00 95.38 847 GLN A O 1
ATOM 6133 N N . ILE A 1 848 ? -22.658 -12.358 27.215 1.00 94.75 848 ILE A N 1
ATOM 6134 C CA . ILE A 1 848 ? -22.303 -13.717 27.583 1.00 94.75 848 ILE A CA 1
ATOM 6135 C C . ILE A 1 848 ? -22.345 -14.545 26.306 1.00 94.75 848 ILE A C 1
ATOM 6137 O O . ILE A 1 848 ? -23.393 -14.698 25.681 1.00 94.75 848 ILE A O 1
ATOM 6141 N N . VAL A 1 849 ? -21.192 -15.087 25.932 1.00 96.06 849 VAL A N 1
ATOM 6142 C CA . VAL A 1 849 ? -21.078 -16.061 24.850 1.00 96.06 849 VAL A CA 1
ATOM 6143 C C . VAL A 1 849 ? -20.915 -17.429 25.493 1.00 96.06 849 VAL A C 1
ATOM 6145 O O . VAL A 1 849 ? -19.917 -17.684 26.168 1.00 96.06 849 VAL A O 1
ATOM 6148 N N . ARG A 1 850 ? -21.916 -18.294 25.342 1.00 95.50 850 ARG A N 1
ATOM 6149 C CA . ARG A 1 850 ? -22.004 -19.551 26.091 1.00 95.50 850 ARG A CA 1
ATOM 6150 C C . ARG A 1 850 ? -21.330 -20.707 25.377 1.00 95.50 850 ARG A C 1
ATOM 6152 O O . ARG A 1 850 ? -21.473 -20.850 24.161 1.00 95.50 850 ARG A O 1
ATOM 6159 N N . GLY A 1 851 ? -20.688 -21.588 26.142 1.00 95.44 851 GLY A N 1
ATOM 6160 C CA . GLY A 1 851 ? -20.304 -22.910 25.646 1.00 95.44 851 GLY A CA 1
ATOM 6161 C C . GLY A 1 851 ? -21.563 -23.730 25.354 1.00 95.44 851 GLY A C 1
ATOM 6162 O O . GLY A 1 851 ? -22.282 -24.114 26.277 1.00 95.44 851 GLY A O 1
ATOM 6163 N N . THR A 1 852 ? -21.861 -23.962 24.076 1.00 95.69 852 THR A N 1
ATOM 6164 C CA . THR A 1 852 ? -23.152 -24.499 23.629 1.00 95.69 852 THR A CA 1
ATOM 6165 C C . THR A 1 852 ? -22.977 -25.731 22.755 1.00 95.69 852 THR A C 1
ATOM 6167 O O . THR A 1 852 ? -22.249 -25.717 21.762 1.00 95.69 852 THR A O 1
ATOM 6170 N N . VAL A 1 853 ? -23.709 -26.794 23.082 1.00 95.69 853 VAL A N 1
ATOM 6171 C CA . VAL A 1 853 ? -23.859 -27.958 22.201 1.00 95.69 853 VAL A CA 1
ATOM 6172 C C . VAL A 1 853 ? -25.343 -28.114 21.886 1.00 95.69 853 VAL A C 1
ATOM 6174 O O . VAL A 1 853 ? -26.139 -28.274 22.808 1.00 95.69 853 VAL A O 1
ATOM 6177 N N . GLY A 1 854 ? -25.727 -28.075 20.610 1.00 92.75 854 GLY A N 1
ATOM 6178 C CA . GLY A 1 854 ? -27.120 -28.183 20.157 1.00 92.75 854 GLY A CA 1
ATOM 6179 C C . GLY A 1 854 ? -27.737 -29.571 20.375 1.00 92.75 854 GLY A C 1
ATOM 6180 O O . GLY A 1 854 ? -27.048 -30.514 20.769 1.00 92.75 854 GLY A O 1
ATOM 6181 N N . ALA A 1 855 ? -29.043 -29.707 20.124 1.00 90.38 855 ALA A N 1
ATOM 6182 C CA . ALA A 1 855 ? -29.791 -30.952 20.330 1.00 90.38 855 ALA A CA 1
ATOM 6183 C C . ALA A 1 855 ? -29.118 -32.170 19.658 1.00 90.38 855 ALA A C 1
ATOM 6185 O O . ALA A 1 855 ? -28.654 -32.067 18.526 1.00 90.38 855 ALA A O 1
ATOM 6186 N N . GLY A 1 856 ? -29.049 -33.299 20.378 1.00 90.75 856 GLY A N 1
ATOM 6187 C CA . GLY A 1 856 ? -28.377 -34.535 19.950 1.00 90.75 856 GLY A CA 1
ATOM 6188 C C . GLY A 1 856 ? -27.748 -35.326 21.106 1.00 90.75 856 GLY A C 1
ATOM 6189 O O . GLY A 1 856 ? -27.888 -34.945 22.272 1.00 90.75 856 GLY A O 1
ATOM 6190 N N . ASP A 1 857 ? -27.033 -36.399 20.776 1.00 92.31 857 ASP A N 1
ATOM 6191 C CA . ASP A 1 857 ? -26.358 -37.302 21.710 1.00 92.31 857 ASP A CA 1
ATOM 6192 C C . ASP A 1 857 ? -24.980 -36.759 22.122 1.00 92.31 857 ASP A C 1
ATOM 6194 O O . ASP A 1 857 ? -24.095 -36.550 21.289 1.00 92.31 857 ASP A O 1
ATOM 6198 N N . VAL A 1 858 ? -24.760 -36.589 23.427 1.00 92.31 858 VAL A N 1
ATOM 6199 C CA . VAL A 1 858 ? -23.449 -36.252 24.005 1.00 92.31 858 VAL A CA 1
ATOM 6200 C C . VAL A 1 858 ? -23.026 -37.393 24.926 1.00 92.31 858 VAL A C 1
ATOM 6202 O O . VAL A 1 858 ? -23.680 -37.659 25.930 1.00 92.31 858 VAL A O 1
ATOM 6205 N N . MET A 1 859 ? -21.947 -38.091 24.573 1.00 91.50 859 MET A N 1
ATOM 6206 C CA . MET A 1 859 ? -21.407 -39.220 25.325 1.00 91.50 859 MET A CA 1
ATOM 6207 C C . MET A 1 859 ? -20.061 -38.843 25.943 1.00 91.50 859 MET A C 1
ATOM 6209 O O . MET A 1 859 ? -19.073 -38.655 25.232 1.00 91.50 859 MET A O 1
ATOM 6213 N N . VAL A 1 860 ? -20.017 -38.789 27.275 1.00 92.81 860 VAL A N 1
ATOM 6214 C CA . VAL A 1 860 ? -18.789 -38.571 28.049 1.00 92.81 860 VAL A CA 1
ATOM 6215 C C . VAL A 1 860 ? -18.372 -39.894 28.685 1.00 92.81 860 VAL A C 1
ATOM 6217 O O . VAL A 1 860 ? -19.019 -40.398 29.600 1.00 92.81 860 VAL A O 1
ATOM 6220 N N . ARG A 1 861 ? -17.301 -40.508 28.169 1.00 92.94 861 ARG A N 1
ATOM 6221 C CA . ARG A 1 861 ? -16.913 -41.885 28.535 1.00 92.94 861 ARG A CA 1
ATOM 6222 C C . ARG A 1 861 ? -16.416 -42.017 29.977 1.00 92.94 861 ARG A C 1
ATOM 6224 O O . ARG A 1 861 ? -16.499 -43.111 30.531 1.00 92.94 861 ARG A O 1
ATOM 6231 N N . SER A 1 862 ? -15.908 -40.942 30.584 1.00 90.12 862 SER A N 1
ATOM 6232 C CA . SER A 1 862 ? -15.466 -40.946 31.984 1.00 90.12 862 SER A CA 1
ATOM 6233 C C . SER A 1 862 ? -16.595 -40.780 33.004 1.00 90.12 862 SER A C 1
ATOM 6235 O O . SER A 1 862 ? -16.330 -40.848 34.209 1.00 90.12 862 SER A O 1
ATOM 6237 N N . ASP A 1 863 ? -17.830 -40.528 32.558 1.00 86.75 863 ASP A N 1
ATOM 6238 C CA . ASP A 1 863 ? -18.951 -40.333 33.472 1.00 86.75 863 ASP A CA 1
ATOM 6239 C C . ASP A 1 863 ? -19.246 -41.636 34.225 1.00 86.75 863 ASP A C 1
ATOM 6241 O O . ASP A 1 863 ? -19.404 -42.720 33.663 1.00 86.75 863 ASP A O 1
ATOM 6245 N N . THR A 1 864 ? -19.269 -41.531 35.551 1.00 74.94 864 THR A N 1
ATOM 6246 C CA . THR A 1 864 ? -19.564 -42.635 36.473 1.00 74.94 864 THR A CA 1
ATOM 6247 C C . THR A 1 864 ? -20.932 -42.394 37.091 1.00 74.94 864 THR A C 1
ATOM 6249 O O . THR A 1 864 ? -21.382 -41.253 37.163 1.00 74.94 864 THR A O 1
ATOM 6252 N N . ALA A 1 865 ? -21.617 -43.450 37.542 1.00 59.81 865 ALA A N 1
ATOM 6253 C CA . ALA A 1 865 ? -22.978 -43.343 38.074 1.00 59.81 865 ALA A CA 1
ATOM 6254 C C . ALA A 1 865 ? -23.102 -42.215 39.128 1.00 59.81 865 ALA A C 1
ATOM 6256 O O . ALA A 1 865 ? -22.558 -42.323 40.227 1.00 59.81 865 ALA A O 1
ATOM 6257 N N . GLY A 1 866 ? -23.808 -41.132 38.772 1.00 59.78 866 GLY A N 1
ATOM 6258 C CA . GLY A 1 866 ? -24.027 -39.947 39.615 1.00 59.78 866 GLY A CA 1
ATOM 6259 C C . GLY A 1 866 ? -23.199 -38.697 39.274 1.00 59.78 866 GLY A C 1
ATOM 6260 O O . GLY A 1 866 ? -23.429 -37.663 39.898 1.00 59.78 866 GLY A O 1
ATOM 6261 N N . LYS A 1 867 ? -22.274 -38.750 38.305 1.00 69.69 867 LYS A N 1
ATOM 6262 C CA . LYS A 1 867 ? -21.594 -37.573 37.737 1.00 69.69 867 LYS A CA 1
ATOM 6263 C C . LYS A 1 867 ? -21.983 -37.426 36.268 1.00 69.69 867 LYS A C 1
ATOM 6265 O O . LYS A 1 867 ? -21.646 -38.295 35.476 1.00 69.69 867 LYS A O 1
ATOM 6270 N N . ASP A 1 868 ? -22.692 -36.349 35.953 1.00 79.56 868 ASP A N 1
ATOM 6271 C CA . ASP A 1 868 ? -23.074 -35.967 34.593 1.00 79.56 868 ASP A CA 1
ATOM 6272 C C . ASP A 1 868 ? -22.247 -34.739 34.196 1.00 79.56 868 ASP A C 1
ATOM 6274 O O . ASP A 1 868 ? -22.465 -33.646 34.724 1.00 79.56 868 ASP A O 1
ATOM 6278 N N . SER A 1 869 ? -21.272 -34.924 33.304 1.00 81.19 869 SER A N 1
ATOM 6279 C CA . SER A 1 869 ? -20.403 -33.839 32.825 1.00 81.19 869 SER A CA 1
ATOM 6280 C C . SER A 1 869 ? -21.127 -32.869 31.881 1.00 81.19 869 SER A C 1
ATOM 6282 O O . SER A 1 869 ? -20.562 -31.846 31.500 1.00 81.19 869 SER A O 1
ATOM 6284 N N . THR A 1 870 ? -22.380 -33.156 31.510 1.00 83.50 870 THR A N 1
ATOM 6285 C CA . THR A 1 870 ? -23.241 -32.254 30.730 1.00 83.50 870 THR A CA 1
ATOM 6286 C C . THR A 1 870 ? -24.146 -31.384 31.610 1.00 83.50 870 THR A C 1
ATOM 6288 O O . THR A 1 870 ? -24.817 -30.479 31.108 1.00 83.50 870 THR A O 1
ATOM 6291 N N . ALA A 1 871 ? -24.152 -31.606 32.930 1.00 81.94 871 ALA A N 1
ATOM 6292 C CA . ALA A 1 871 ? -24.987 -30.868 33.870 1.00 81.94 871 ALA A CA 1
ATOM 6293 C C . ALA A 1 871 ? -24.594 -29.381 33.945 1.00 81.94 871 ALA A C 1
ATOM 6295 O O . ALA A 1 871 ? -23.640 -29.008 34.622 1.00 81.94 871 ALA A O 1
ATOM 6296 N N . GLY A 1 872 ? -25.386 -28.524 33.293 1.00 83.69 872 GLY A N 1
ATOM 6297 C CA . GLY A 1 872 ? -25.174 -27.073 33.224 1.00 83.69 872 GLY A CA 1
ATOM 6298 C C . GLY A 1 872 ? -24.611 -26.577 31.887 1.00 83.69 872 GLY A C 1
ATOM 6299 O O . GLY A 1 872 ? -24.431 -25.372 31.736 1.00 83.69 872 GLY A O 1
ATOM 6300 N N . LEU A 1 873 ? -24.354 -27.473 30.929 1.00 90.62 873 LEU A N 1
ATOM 6301 C CA . LEU A 1 873 ? -23.993 -27.123 29.555 1.00 90.62 873 LEU A CA 1
ATOM 6302 C C . LEU A 1 873 ? -25.182 -26.452 28.859 1.00 90.62 873 LEU A C 1
ATOM 6304 O O . LEU A 1 873 ? -26.312 -26.941 28.960 1.00 90.62 873 LEU A O 1
ATOM 6308 N N . ASN A 1 874 ? -24.950 -25.367 28.114 1.00 93.06 874 ASN A N 1
ATOM 6309 C CA . ASN A 1 874 ? -26.024 -24.764 27.334 1.00 93.06 874 ASN A CA 1
ATOM 6310 C C . ASN A 1 874 ? -26.416 -25.683 26.163 1.00 93.06 874 ASN A C 1
ATOM 6312 O O . ASN A 1 874 ? -25.572 -26.121 25.378 1.00 93.06 874 ASN A O 1
ATOM 6316 N N . ARG A 1 875 ? -27.715 -25.970 26.050 1.00 92.56 875 ARG A N 1
ATOM 6317 C CA . ARG A 1 875 ? -28.302 -26.826 25.001 1.00 92.56 875 ARG A CA 1
ATOM 6318 C C . ARG A 1 875 ? -29.208 -26.057 24.037 1.00 92.56 875 ARG A C 1
ATOM 6320 O O . ARG A 1 875 ? -29.714 -26.639 23.082 1.00 92.56 875 ARG A O 1
ATOM 6327 N N . ASP A 1 876 ? -29.422 -24.773 24.309 1.00 91.12 876 ASP A N 1
ATOM 6328 C CA . ASP A 1 876 ? -30.289 -23.876 23.554 1.00 91.12 876 ASP A CA 1
ATOM 6329 C C . ASP A 1 876 ? -29.436 -23.004 22.622 1.00 91.12 876 ASP A C 1
ATOM 6331 O O . ASP A 1 876 ? -28.656 -22.166 23.084 1.00 91.12 876 ASP A O 1
ATOM 6335 N N . VAL A 1 877 ? -29.552 -23.232 21.311 1.00 91.62 877 VAL A N 1
ATOM 6336 C CA . VAL A 1 877 ? -28.740 -22.545 20.293 1.00 91.62 877 VAL A CA 1
ATOM 6337 C C . VAL A 1 877 ? -29.073 -21.051 20.235 1.00 91.62 877 VAL A C 1
ATOM 6339 O O . VAL A 1 877 ? -28.172 -20.244 20.021 1.00 91.62 877 VAL A O 1
ATOM 6342 N N . ASP A 1 878 ? -30.317 -20.667 20.537 1.00 90.44 878 ASP A N 1
ATOM 6343 C CA . ASP A 1 878 ? -30.754 -19.264 20.538 1.00 90.44 878 ASP A CA 1
ATOM 6344 C C . ASP A 1 878 ? -30.150 -18.464 21.706 1.00 90.44 878 ASP A C 1
ATOM 6346 O O . ASP A 1 878 ? -30.127 -17.236 21.681 1.00 90.44 878 ASP A O 1
ATOM 6350 N N . LYS A 1 879 ? -29.621 -19.156 22.724 1.00 91.44 879 LYS A N 1
ATOM 6351 C CA . LYS A 1 879 ? -28.915 -18.562 23.873 1.00 91.44 879 LYS A CA 1
ATOM 6352 C C . LYS A 1 879 ? -27.401 -18.719 23.799 1.00 91.44 879 LYS A C 1
ATOM 6354 O O . LYS A 1 879 ? -26.707 -18.428 24.770 1.00 91.44 879 LYS A O 1
ATOM 6359 N N . ALA A 1 880 ? -26.869 -19.200 22.675 1.00 90.38 880 ALA A N 1
ATOM 6360 C CA . ALA A 1 880 ? -25.427 -19.366 22.509 1.00 90.38 880 ALA A CA 1
ATOM 6361 C C . ALA A 1 880 ? -24.677 -18.023 22.556 1.00 90.38 880 ALA A C 1
ATOM 6363 O O . ALA A 1 880 ? -23.523 -17.981 22.987 1.00 90.38 880 ALA A O 1
ATOM 6364 N N . TYR A 1 881 ? -25.346 -16.938 22.160 1.00 92.00 881 TYR A N 1
ATOM 6365 C CA . TYR A 1 881 ? -24.831 -15.576 22.173 1.00 92.00 881 TYR A CA 1
ATOM 6366 C C . TYR A 1 881 ? -25.905 -14.630 22.719 1.00 92.00 881 TYR A C 1
ATOM 6368 O O . TYR A 1 881 ? -26.968 -14.483 22.119 1.00 92.00 881 TYR A O 1
ATOM 6376 N N . GLU A 1 882 ? -25.638 -13.978 23.850 1.00 92.12 882 GLU A N 1
ATOM 6377 C CA . GLU A 1 882 ? -26.585 -13.062 24.491 1.00 92.12 882 GLU A CA 1
ATOM 6378 C C . GLU A 1 882 ? -25.902 -11.731 24.834 1.00 92.12 882 GLU A C 1
ATOM 6380 O O . GLU A 1 882 ? -24.940 -11.689 25.605 1.00 92.12 882 GLU A O 1
ATOM 6385 N N . ILE A 1 883 ? -26.439 -10.622 24.318 1.00 91.12 883 ILE A N 1
ATOM 6386 C CA . ILE A 1 883 ? -26.087 -9.280 24.795 1.00 91.12 883 ILE A CA 1
ATOM 6387 C C . ILE A 1 883 ? -26.925 -9.016 26.048 1.00 91.12 883 ILE A C 1
ATOM 6389 O O . ILE A 1 883 ? -28.140 -8.850 25.986 1.00 91.12 883 ILE A O 1
ATOM 6393 N N . THR A 1 884 ? -26.271 -9.037 27.207 1.00 91.56 884 THR A N 1
ATOM 6394 C CA . THR A 1 884 ? -26.923 -8.931 28.524 1.00 91.56 884 THR A CA 1
ATOM 6395 C C . THR A 1 884 ? -27.114 -7.494 28.994 1.00 91.56 884 THR A C 1
ATOM 6397 O O . THR A 1 884 ? -27.999 -7.220 29.806 1.00 91.56 884 THR A O 1
ATOM 6400 N N . ARG A 1 885 ? -26.289 -6.576 28.488 1.00 90.12 885 ARG A N 1
ATOM 6401 C CA . ARG A 1 885 ? -26.405 -5.135 28.685 1.00 90.12 885 ARG A CA 1
ATOM 6402 C C . ARG A 1 885 ? -25.913 -4.442 27.428 1.00 90.12 885 ARG A C 1
ATOM 6404 O O . ARG A 1 885 ? -24.835 -4.766 26.939 1.00 90.12 885 ARG A O 1
ATOM 6411 N N . ASP A 1 886 ? -26.697 -3.497 26.944 1.00 91.25 886 ASP A N 1
ATOM 6412 C CA . ASP A 1 886 ? -26.332 -2.626 25.836 1.00 91.25 886 ASP A CA 1
ATOM 6413 C C . ASP A 1 886 ? -26.726 -1.207 26.228 1.00 91.25 886 ASP A C 1
ATOM 6415 O O . ASP A 1 886 ? -27.848 -0.764 25.987 1.00 91.25 886 ASP A O 1
ATOM 6419 N N . ASP A 1 887 ? -25.844 -0.572 26.995 1.00 88.31 887 ASP A N 1
ATOM 6420 C CA . ASP A 1 887 ? -26.041 0.774 27.511 1.00 88.31 887 ASP A CA 1
ATOM 6421 C C . ASP A 1 887 ? -24.950 1.675 26.926 1.00 88.31 887 ASP A C 1
ATOM 6423 O O . ASP A 1 887 ? -23.766 1.540 27.242 1.00 88.31 887 ASP A O 1
ATOM 6427 N N . GLU A 1 888 ? -25.337 2.552 26.010 1.00 87.75 888 GLU A N 1
ATOM 6428 C CA . GLU A 1 888 ? -24.471 3.574 25.442 1.00 87.75 888 GLU A CA 1
ATOM 6429 C C . GLU A 1 888 ? -25.218 4.899 25.487 1.00 87.75 888 GLU A C 1
ATOM 6431 O O . GLU A 1 888 ? -26.283 5.059 24.883 1.00 87.75 888 GLU A O 1
ATOM 6436 N N . HIS A 1 889 ? -24.665 5.833 26.251 1.00 86.44 889 HIS A N 1
ATOM 6437 C CA . HIS A 1 889 ? -25.281 7.115 26.525 1.00 86.44 889 HIS A CA 1
ATOM 6438 C C . HIS A 1 889 ? -24.237 8.223 26.527 1.00 86.44 889 HIS A C 1
ATOM 6440 O O . HIS A 1 889 ? -23.234 8.196 27.252 1.00 86.44 889 HIS A O 1
ATOM 6446 N N . ARG A 1 890 ? -24.524 9.257 25.748 1.00 86.06 890 ARG A N 1
ATOM 6447 C CA . ARG A 1 890 ? -23.799 10.513 25.743 1.00 86.06 890 ARG A CA 1
ATOM 6448 C C . ARG A 1 890 ? -24.685 11.630 26.275 1.00 86.06 890 ARG A C 1
ATOM 6450 O O . ARG A 1 890 ? -25.744 11.930 25.727 1.00 86.06 890 ARG A O 1
ATOM 6457 N N . THR A 1 891 ? -24.188 12.297 27.307 1.00 86.75 891 THR A N 1
ATOM 6458 C CA . THR A 1 891 ? -24.779 13.517 27.843 1.00 86.75 891 THR A CA 1
ATOM 6459 C C . THR A 1 891 ? -23.879 14.695 27.505 1.00 86.75 891 THR A C 1
ATOM 6461 O O . THR A 1 891 ? -22.785 14.825 28.054 1.00 86.75 891 THR A O 1
ATOM 6464 N N . ASP A 1 892 ? -24.343 15.586 26.638 1.00 83.25 892 ASP A N 1
ATOM 6465 C CA . ASP A 1 892 ? -23.706 16.881 26.421 1.00 83.25 892 ASP A CA 1
ATOM 6466 C C . ASP A 1 892 ? -24.357 17.924 27.347 1.00 83.25 892 ASP A C 1
ATOM 6468 O O . ASP A 1 892 ? -25.581 18.002 27.487 1.00 83.25 892 ASP A O 1
ATOM 6472 N N . VAL A 1 893 ? -23.530 18.732 28.010 1.00 85.81 893 VAL A N 1
ATOM 6473 C CA . VAL A 1 893 ? -23.966 19.815 28.893 1.00 85.81 893 VAL A CA 1
ATOM 6474 C C . VAL A 1 893 ? -23.430 21.128 28.355 1.00 85.81 893 VAL A C 1
ATOM 6476 O O . VAL A 1 893 ? -22.233 21.327 28.187 1.00 85.81 893 VAL A O 1
ATOM 6479 N N . TYR A 1 894 ? -24.341 22.060 28.132 1.00 83.94 894 TYR A N 1
ATOM 6480 C CA . TYR A 1 894 ? -24.052 23.432 27.759 1.00 83.94 894 TYR A CA 1
ATOM 6481 C C . TYR A 1 894 ? -25.065 24.308 28.468 1.00 83.94 894 TYR A C 1
ATOM 6483 O O . TYR A 1 894 ? -26.265 24.234 28.191 1.00 83.94 894 TYR A O 1
ATOM 6491 N N . VAL A 1 895 ? -24.571 25.100 29.410 1.00 84.81 895 VAL A N 1
ATOM 6492 C CA . VAL A 1 895 ? -25.367 26.039 30.185 1.00 84.81 895 VAL A CA 1
ATOM 6493 C C . VAL A 1 895 ? -24.577 27.325 30.320 1.00 84.81 895 VAL A C 1
ATOM 6495 O O . VAL A 1 895 ? -23.432 27.347 30.771 1.00 84.81 895 VAL A O 1
ATOM 6498 N N . THR A 1 896 ? -25.217 28.421 29.955 1.00 83.69 896 THR A N 1
ATOM 6499 C CA . THR A 1 896 ? -24.695 29.768 30.157 1.00 83.69 896 THR A CA 1
ATOM 6500 C C . THR A 1 896 ? -25.727 30.567 30.926 1.00 83.69 896 THR A C 1
ATOM 6502 O O . THR A 1 896 ? -26.925 30.281 30.865 1.00 83.69 896 THR A O 1
ATOM 6505 N N . LYS A 1 897 ? -25.285 31.597 31.646 1.00 82.88 897 LYS A N 1
ATOM 6506 C CA . LYS A 1 897 ? -26.225 32.501 32.313 1.00 82.88 897 LYS A CA 1
ATOM 6507 C C . LYS A 1 897 ? -27.218 33.122 31.310 1.00 82.88 897 LYS A C 1
ATOM 6509 O O . LYS A 1 897 ? -28.413 33.148 31.575 1.00 82.88 897 LYS A O 1
ATOM 6514 N N . SER A 1 898 ? -26.727 33.542 30.141 1.00 75.38 898 SER A N 1
ATOM 6515 C CA . SER A 1 898 ? -27.522 34.150 29.063 1.00 75.38 898 SER A CA 1
ATOM 6516 C C . SER A 1 898 ? -28.596 33.218 28.504 1.00 75.38 898 SER A C 1
ATOM 6518 O O . SER A 1 898 ? -29.734 33.641 28.325 1.00 75.38 898 SER A O 1
ATOM 6520 N N . SER A 1 899 ? -28.268 31.949 28.251 1.00 81.56 899 SER A N 1
ATOM 6521 C CA . SER A 1 899 ? -29.240 30.983 27.725 1.00 81.56 899 SER A CA 1
ATOM 6522 C C . SER A 1 899 ? -30.346 30.657 28.735 1.00 81.56 899 SER A C 1
ATOM 6524 O O . SER A 1 899 ? -31.502 30.511 28.339 1.00 81.56 899 SER A O 1
ATOM 6526 N N . LEU A 1 900 ? -30.032 30.605 30.036 1.00 80.88 900 LEU A N 1
ATOM 6527 C CA . LEU A 1 900 ? -31.029 30.404 31.095 1.00 80.88 900 LEU A CA 1
ATOM 6528 C C . LEU A 1 900 ? -31.961 31.605 31.261 1.00 80.88 900 LEU A C 1
ATOM 6530 O O . LEU A 1 900 ? -33.178 31.424 31.287 1.00 80.88 900 LEU A O 1
ATOM 6534 N N . ASP A 1 901 ? -31.401 32.813 31.342 1.00 80.69 901 ASP A N 1
ATOM 6535 C CA . ASP A 1 901 ? -32.183 34.048 31.465 1.00 80.69 901 ASP A CA 1
ATOM 6536 C C . ASP A 1 901 ? -33.099 34.224 30.236 1.00 80.69 901 ASP A C 1
ATOM 6538 O O . ASP A 1 901 ? -34.279 34.558 30.371 1.00 80.69 901 ASP A O 1
ATOM 6542 N N . ALA A 1 902 ? -32.598 33.879 29.043 1.00 74.44 902 ALA A N 1
ATOM 6543 C CA . ALA A 1 902 ? -33.362 33.951 27.804 1.00 74.44 902 ALA A CA 1
ATOM 6544 C C . ALA A 1 902 ? -34.567 32.984 27.772 1.00 74.44 902 ALA A C 1
ATOM 6546 O O . ALA A 1 902 ? -35.665 33.334 27.329 1.00 74.44 902 ALA A O 1
ATOM 6547 N N . VAL A 1 903 ? -34.397 31.760 28.279 1.00 78.75 903 VAL A N 1
ATOM 6548 C CA . VAL A 1 903 ? -35.490 30.775 28.357 1.00 78.75 903 VAL A CA 1
ATOM 6549 C C . VAL A 1 903 ? -36.476 31.098 29.485 1.00 78.75 903 VAL A C 1
ATOM 6551 O O . VAL A 1 903 ? -37.674 30.861 29.329 1.00 78.75 903 VAL A O 1
ATOM 6554 N N . ALA A 1 904 ? -36.006 31.652 30.606 1.00 81.00 904 ALA A N 1
ATOM 6555 C CA . ALA A 1 904 ? -36.852 32.026 31.741 1.00 81.00 904 ALA A CA 1
ATOM 6556 C C . ALA A 1 904 ? -37.781 33.211 31.422 1.00 81.00 904 ALA A C 1
ATOM 6558 O O . ALA A 1 904 ? -38.920 33.246 31.896 1.00 81.00 904 ALA A O 1
ATOM 6559 N N . SER A 1 905 ? -37.325 34.131 30.568 1.00 81.62 905 SER A N 1
ATOM 6560 C CA . SER A 1 905 ? -38.085 35.300 30.123 1.00 81.62 905 SER A CA 1
ATOM 6561 C C . SER A 1 905 ? -38.291 35.300 28.599 1.00 81.62 905 SER A C 1
ATOM 6563 O O . SER A 1 905 ? -37.720 36.127 27.890 1.00 81.62 905 SER A O 1
ATOM 6565 N N . PRO A 1 906 ? -39.144 34.421 28.039 1.00 76.38 906 PRO A N 1
ATOM 6566 C CA . PRO A 1 906 ? -39.267 34.257 26.588 1.00 76.38 906 PRO A CA 1
ATOM 6567 C C . PRO A 1 906 ? -39.883 35.474 25.885 1.00 76.38 906 PRO A C 1
ATOM 6569 O O . PRO A 1 906 ? -39.525 35.759 24.747 1.00 76.38 906 PRO A O 1
ATOM 6572 N N . LYS A 1 907 ? -40.789 36.213 26.546 1.00 74.81 907 LYS A N 1
ATOM 6573 C CA . LYS A 1 907 ? -41.336 37.471 26.003 1.00 74.81 907 LYS A CA 1
ATOM 6574 C C . LYS A 1 907 ? -40.261 38.548 25.918 1.00 74.81 907 LYS A C 1
ATOM 6576 O O . LYS A 1 907 ? -40.079 39.120 24.856 1.00 74.81 907 LYS A O 1
ATOM 6581 N N . GLU A 1 908 ? -39.506 38.748 26.998 1.00 78.25 908 GLU A N 1
ATOM 6582 C CA . GLU A 1 908 ? -38.402 39.716 27.022 1.00 78.25 908 GLU A CA 1
ATOM 6583 C C . GLU A 1 908 ? -37.307 39.332 26.022 1.00 78.25 908 GLU A C 1
ATOM 6585 O O . GLU A 1 908 ? -36.744 40.200 25.369 1.00 78.25 908 GLU A O 1
ATOM 6590 N N . THR A 1 909 ? -37.049 38.036 25.844 1.00 75.94 909 THR A N 1
ATOM 6591 C CA . THR A 1 909 ? -36.096 37.508 24.859 1.00 75.94 909 THR A CA 1
ATOM 6592 C C . THR A 1 909 ? -36.564 37.727 23.433 1.00 75.94 909 THR A C 1
ATOM 6594 O O . THR A 1 909 ? -35.775 38.156 22.599 1.00 75.94 909 THR A O 1
ATOM 6597 N N . LEU A 1 910 ? -37.844 37.476 23.144 1.00 76.62 910 LEU A N 1
ATOM 6598 C CA . LEU A 1 910 ? -38.428 37.752 21.836 1.00 76.62 910 LEU A CA 1
ATOM 6599 C C . LEU A 1 910 ? -38.420 39.255 21.540 1.00 76.62 910 LEU A C 1
ATOM 6601 O O . LEU A 1 910 ? -38.043 39.641 20.438 1.00 76.62 910 LEU A O 1
ATOM 6605 N N . ASP A 1 911 ? -38.760 40.093 22.521 1.00 77.31 911 ASP A N 1
ATOM 6606 C CA . ASP A 1 911 ? -38.703 41.552 22.405 1.00 77.31 911 ASP A CA 1
ATOM 6607 C C . ASP A 1 911 ? -37.254 42.024 22.191 1.00 77.31 911 ASP A C 1
ATOM 6609 O O . ASP A 1 911 ? -36.991 42.860 21.327 1.00 77.31 911 ASP A O 1
ATOM 6613 N N . GLN A 1 912 ? -36.284 41.444 22.908 1.00 70.75 912 GLN A N 1
ATOM 6614 C CA . GLN A 1 912 ? -34.855 41.700 22.709 1.00 70.75 912 GLN A CA 1
ATOM 6615 C C . GLN A 1 912 ? -34.368 41.224 21.342 1.00 70.75 912 GLN A C 1
ATOM 6617 O O . GLN A 1 912 ? -33.586 41.925 20.712 1.00 70.75 912 GLN A O 1
ATOM 6622 N N . TRP A 1 913 ? -34.817 40.069 20.852 1.00 75.75 913 TRP A N 1
ATOM 6623 C CA . TRP A 1 913 ? -34.482 39.561 19.522 1.00 75.75 913 TRP A CA 1
ATOM 6624 C C . TRP A 1 913 ? -35.091 40.421 18.424 1.00 75.75 913 TRP A C 1
ATOM 6626 O O . TRP A 1 913 ? -34.392 40.740 17.472 1.00 75.75 913 TRP A O 1
ATOM 6636 N N . GLN A 1 914 ? -36.348 40.846 18.563 1.00 75.38 914 GLN A N 1
ATOM 6637 C CA . GLN A 1 914 ? -36.995 41.778 17.639 1.00 75.38 914 GLN A CA 1
ATOM 6638 C C . GLN A 1 914 ? -36.284 43.129 17.641 1.00 75.38 914 GLN A C 1
ATOM 6640 O O . GLN A 1 914 ? -35.987 43.661 16.572 1.00 75.38 914 GLN A O 1
ATOM 6645 N N . LYS A 1 915 ? -35.930 43.647 18.823 1.00 73.00 915 LYS A N 1
ATOM 6646 C CA . LYS A 1 915 ? -35.149 44.878 18.966 1.00 73.00 915 LYS A CA 1
ATOM 6647 C C . LYS A 1 915 ? -33.757 44.729 18.346 1.00 73.00 915 LYS A C 1
ATOM 6649 O O . LYS A 1 915 ? -33.358 45.573 17.554 1.00 73.00 915 LYS A O 1
ATOM 6654 N N . ASN A 1 916 ? -33.034 43.649 18.631 1.00 71.56 916 ASN A N 1
ATOM 6655 C CA . ASN A 1 916 ? -31.704 43.380 18.080 1.00 71.56 916 ASN A CA 1
ATOM 6656 C C . ASN A 1 916 ? -31.737 43.108 16.569 1.00 71.56 916 ASN A C 1
ATOM 6658 O O . ASN A 1 916 ? -30.829 43.536 15.868 1.00 71.56 916 ASN A O 1
ATOM 6662 N N . ALA A 1 917 ? -32.789 42.468 16.052 1.00 71.06 917 ALA A N 1
ATOM 6663 C CA . ALA A 1 917 ? -33.012 42.266 14.622 1.00 71.06 917 ALA A CA 1
ATOM 6664 C C . ALA A 1 917 ? -33.324 43.591 13.909 1.00 71.06 917 ALA A C 1
ATOM 6666 O O . ALA A 1 917 ? -32.731 43.878 12.870 1.00 71.06 917 ALA A O 1
ATOM 6667 N N . ALA A 1 918 ? -34.190 44.431 14.489 1.00 70.75 918 ALA A N 1
ATOM 6668 C CA . ALA A 1 918 ? -34.478 45.775 13.984 1.00 70.75 918 ALA A CA 1
ATOM 6669 C C . ALA A 1 918 ? -33.225 46.670 14.004 1.00 70.75 918 ALA A C 1
ATOM 6671 O O . ALA A 1 918 ? -32.987 47.437 13.072 1.00 70.75 918 ALA A O 1
ATOM 6672 N N . LEU A 1 919 ? -32.383 46.516 15.030 1.00 68.38 919 LEU A N 1
ATOM 6673 C CA . LEU A 1 919 ? -31.116 47.229 15.192 1.00 68.38 919 LEU A CA 1
ATOM 6674 C C . LEU A 1 919 ? -29.919 46.508 14.553 1.00 68.38 919 LEU A C 1
ATOM 6676 O O . LEU A 1 919 ? -28.804 47.012 14.649 1.00 68.38 919 LEU A O 1
ATOM 6680 N N . TYR A 1 920 ? -30.092 45.371 13.872 1.00 69.69 920 TYR A N 1
ATOM 6681 C CA . TYR A 1 920 ? -28.969 44.569 13.361 1.00 69.69 920 TYR A CA 1
ATOM 6682 C C . TYR A 1 920 ? -28.106 45.364 12.374 1.00 69.69 920 TYR A C 1
ATOM 6684 O O . TYR A 1 920 ? -26.873 45.302 12.408 1.00 69.69 920 TYR A O 1
ATOM 6692 N N . GLY A 1 921 ? -28.753 46.172 11.525 1.00 65.38 921 GLY A N 1
ATOM 6693 C CA . GLY A 1 921 ? -28.076 47.091 10.611 1.00 65.38 921 GLY A CA 1
ATOM 6694 C C . GLY A 1 921 ? -27.297 48.196 11.336 1.00 65.38 921 GLY A C 1
ATOM 6695 O O . GLY A 1 921 ? -26.196 48.540 10.908 1.00 65.38 921 GLY A O 1
ATOM 6696 N N . GLU A 1 922 ? -27.819 48.713 12.452 1.00 71.25 922 GLU A N 1
ATOM 6697 C CA . GLU A 1 922 ? -27.131 49.692 13.307 1.00 71.25 922 GLU A CA 1
ATOM 6698 C C . GLU A 1 922 ? -25.958 49.049 14.059 1.00 71.25 922 GLU A C 1
ATOM 6700 O O . GLU A 1 922 ? -24.852 49.578 14.032 1.00 71.25 922 GLU A O 1
ATOM 6705 N N . ASN A 1 923 ? -26.156 47.874 14.661 1.00 68.12 923 ASN A N 1
ATOM 6706 C CA . ASN A 1 923 ? -25.115 47.114 15.356 1.00 68.12 923 ASN A CA 1
ATOM 6707 C C . ASN A 1 923 ? -23.964 46.751 14.407 1.00 68.12 923 ASN A C 1
ATOM 6709 O O . ASN A 1 923 ? -22.797 46.909 14.760 1.00 68.12 923 ASN A O 1
ATOM 6713 N N . SER A 1 924 ? -24.287 46.360 13.171 1.00 64.62 924 SER A N 1
ATOM 6714 C CA . SER A 1 924 ? -23.296 46.094 12.125 1.00 64.62 924 SER A CA 1
ATOM 6715 C C . SER A 1 924 ? -22.509 47.348 11.737 1.00 64.62 924 SER A C 1
ATOM 6717 O O . SER A 1 924 ? -21.281 47.295 11.657 1.00 64.62 924 SER A O 1
ATOM 6719 N N . ARG A 1 925 ? -23.184 48.493 11.549 1.00 67.00 925 ARG A N 1
ATOM 6720 C CA . ARG A 1 925 ? -22.521 49.787 11.295 1.00 67.00 925 ARG A CA 1
ATOM 6721 C C . ARG A 1 925 ? -21.622 50.195 12.460 1.00 67.00 925 ARG A C 1
ATOM 6723 O O . ARG A 1 925 ? -20.474 50.552 12.235 1.00 67.00 925 ARG A O 1
ATOM 6730 N N . ASN A 1 926 ? -22.092 50.035 13.694 1.00 67.31 926 ASN A N 1
ATOM 6731 C CA . ASN A 1 926 ? -21.321 50.344 14.894 1.00 67.31 926 ASN A CA 1
ATOM 6732 C C . ASN A 1 926 ? -20.055 49.479 15.008 1.00 67.31 926 ASN A C 1
ATOM 6734 O O . ASN A 1 926 ? -19.007 50.002 15.378 1.00 67.31 926 ASN A O 1
ATOM 6738 N N . THR A 1 927 ? -20.108 48.180 14.685 1.00 62.72 927 THR A N 1
ATOM 6739 C CA . THR A 1 927 ? -18.910 47.317 14.650 1.00 62.72 927 THR A CA 1
ATOM 6740 C C . THR A 1 927 ? -17.923 47.761 13.566 1.00 62.72 927 THR A C 1
ATOM 6742 O O . THR A 1 927 ? -16.718 47.796 13.820 1.00 62.72 927 THR A O 1
ATOM 6745 N N . ILE A 1 928 ? -18.416 48.150 12.385 1.00 62.84 928 ILE A N 1
ATOM 6746 C CA . ILE A 1 928 ? -17.585 48.682 11.294 1.00 62.84 928 ILE A CA 1
ATOM 6747 C C . ILE A 1 928 ? -16.908 49.995 11.716 1.00 62.84 928 ILE A C 1
ATOM 6749 O O . ILE A 1 928 ? -15.692 50.116 11.585 1.00 62.84 928 ILE A O 1
ATOM 6753 N N . ASP A 1 929 ? -17.652 50.944 12.285 1.00 64.50 929 ASP A N 1
ATOM 6754 C CA . ASP A 1 929 ? -17.115 52.229 12.751 1.00 64.50 929 ASP A CA 1
ATOM 6755 C C . ASP A 1 929 ? -16.078 52.040 13.869 1.00 64.50 929 ASP A C 1
ATOM 6757 O O . ASP A 1 929 ? -15.028 52.682 13.876 1.00 64.50 929 ASP A O 1
ATOM 6761 N N . LYS A 1 930 ? -16.315 51.084 14.774 1.00 61.38 930 LYS A N 1
ATOM 6762 C CA . LYS A 1 930 ? -15.363 50.696 15.825 1.00 61.38 930 LYS A CA 1
ATOM 6763 C C . LYS A 1 930 ? -14.082 50.075 15.265 1.00 61.38 930 LYS A C 1
ATOM 6765 O O . LYS A 1 930 ? -13.007 50.325 15.807 1.00 61.38 930 LYS A O 1
ATOM 6770 N N . LEU A 1 931 ? -14.171 49.283 14.195 1.00 57.41 931 LEU A N 1
ATOM 6771 C CA . LEU A 1 931 ? -13.005 48.748 13.483 1.00 57.41 931 LEU A CA 1
ATOM 6772 C C . LEU A 1 931 ? -12.217 49.851 12.768 1.00 57.41 931 LEU A C 1
ATOM 6774 O O . LEU A 1 931 ? -10.987 49.823 12.780 1.00 57.41 931 LEU A O 1
ATOM 6778 N N . VAL A 1 932 ? -12.908 50.835 12.186 1.00 61.84 932 VAL A N 1
ATOM 6779 C CA . VAL A 1 932 ? -12.279 52.015 11.577 1.00 61.84 932 VAL A CA 1
ATOM 6780 C C . VAL A 1 932 ? -11.543 52.835 12.638 1.00 61.84 932 VAL A C 1
ATOM 6782 O O . VAL A 1 932 ? -10.370 53.154 12.447 1.00 61.84 932 VAL A O 1
ATOM 6785 N N . ASP A 1 933 ? -12.166 53.103 13.785 1.00 61.41 933 ASP A N 1
ATOM 6786 C CA . ASP A 1 933 ? -11.509 53.794 14.899 1.00 61.41 933 ASP A CA 1
ATOM 6787 C C . ASP A 1 933 ? -10.333 52.997 15.465 1.00 61.41 933 ASP A C 1
ATOM 6789 O O . ASP A 1 933 ? -9.279 53.568 15.733 1.00 61.41 933 ASP A O 1
ATOM 6793 N N . MET A 1 934 ? -10.461 51.675 15.590 1.00 55.91 934 MET A N 1
ATOM 6794 C CA . MET A 1 934 ? -9.357 50.791 15.968 1.00 55.91 934 MET A CA 1
ATOM 6795 C C . MET A 1 934 ? -8.175 50.913 15.007 1.00 55.91 934 MET A C 1
ATOM 6797 O O . MET A 1 934 ? -7.039 51.012 15.468 1.00 55.91 934 MET A O 1
ATOM 6801 N N . LEU A 1 935 ? -8.426 50.941 13.694 1.00 54.31 935 LEU A N 1
ATOM 6802 C CA . LEU A 1 935 ? -7.408 51.126 12.657 1.00 54.31 935 LEU A CA 1
ATOM 6803 C C . LEU A 1 935 ? -6.702 52.482 12.799 1.00 54.31 935 LEU A C 1
ATOM 6805 O O . LEU A 1 935 ? -5.481 52.577 12.685 1.00 54.31 935 LEU A O 1
ATOM 6809 N N . VAL A 1 936 ? -7.477 53.532 13.083 1.00 57.34 936 VAL A N 1
ATOM 6810 C CA . VAL A 1 936 ? -6.980 54.895 13.300 1.00 57.34 936 VAL A CA 1
ATOM 6811 C C . VAL A 1 936 ? -6.146 54.968 14.583 1.00 57.34 936 VAL A C 1
ATOM 6813 O O . VAL A 1 936 ? -5.031 55.484 14.555 1.00 57.34 936 VAL A O 1
ATOM 6816 N N . VAL A 1 937 ? -6.616 54.393 15.693 1.00 55.41 937 VAL A N 1
ATOM 6817 C CA . VAL A 1 937 ? -5.893 54.350 16.973 1.00 55.41 937 VAL A CA 1
ATOM 6818 C C . VAL A 1 937 ? -4.615 53.509 16.858 1.00 55.41 937 VAL A C 1
ATOM 6820 O O . VAL A 1 937 ? -3.553 53.976 17.264 1.00 55.41 937 VAL A O 1
ATOM 6823 N N . THR A 1 938 ? -4.657 52.322 16.240 1.00 50.69 938 THR A N 1
ATOM 6824 C CA . THR A 1 938 ? -3.452 51.496 16.001 1.00 50.69 938 THR A CA 1
ATOM 6825 C C . THR A 1 938 ? -2.428 52.182 15.104 1.00 50.69 938 THR A C 1
ATOM 6827 O O . THR A 1 938 ? -1.233 52.081 15.377 1.00 50.69 938 THR A O 1
ATOM 6830 N N . ALA A 1 939 ? -2.862 52.928 14.085 1.00 47.69 939 ALA A N 1
ATOM 6831 C CA . ALA A 1 939 ? -1.966 53.723 13.247 1.00 47.69 939 ALA A CA 1
ATOM 6832 C C . ALA A 1 939 ? -1.364 54.939 13.983 1.00 47.69 939 ALA A C 1
ATOM 6834 O O . ALA A 1 939 ? -0.242 55.347 13.679 1.00 47.69 939 ALA A O 1
ATOM 6835 N N . LEU A 1 940 ? -2.080 55.512 14.957 1.00 50.44 940 LEU A N 1
ATOM 6836 C CA . LEU A 1 940 ? -1.652 56.686 15.728 1.00 50.44 940 LEU A CA 1
ATOM 6837 C C . LEU A 1 940 ? -0.763 56.346 16.934 1.00 50.44 940 LEU A C 1
ATOM 6839 O O . LEU A 1 940 ? 0.026 57.193 17.346 1.00 50.44 940 LEU A O 1
ATOM 6843 N N . LEU A 1 941 ? -0.835 55.136 17.493 1.00 52.19 941 LEU A N 1
ATOM 6844 C CA . LEU A 1 941 ? -0.041 54.732 18.665 1.00 52.19 941 LEU A CA 1
ATOM 6845 C C . LEU A 1 941 ? 1.489 54.826 18.464 1.00 52.19 941 LEU A C 1
ATOM 6847 O O . LEU A 1 941 ? 2.153 55.370 19.352 1.00 52.19 941 LEU A O 1
ATOM 6851 N N . PRO A 1 942 ? 2.075 54.407 17.320 1.00 47.88 942 PRO A N 1
ATOM 6852 C CA . PRO A 1 942 ? 3.502 54.607 17.054 1.00 47.88 942 PRO A CA 1
ATOM 6853 C C . PRO A 1 942 ? 3.893 56.091 16.972 1.00 47.88 942 PRO A C 1
ATOM 6855 O O . PRO A 1 942 ? 4.968 56.473 17.424 1.00 47.88 942 PRO A O 1
ATOM 6858 N N . LEU A 1 943 ? 3.015 56.937 16.419 1.00 45.22 943 LEU A N 1
ATOM 6859 C CA . LEU A 1 943 ? 3.220 58.388 16.269 1.00 45.22 943 LEU A CA 1
ATOM 6860 C C . LEU A 1 943 ? 3.043 59.136 17.603 1.00 45.22 943 LEU A C 1
ATOM 6862 O O . LEU A 1 943 ? 3.740 60.109 17.896 1.00 45.22 943 LEU A O 1
ATOM 6866 N N . GLY A 1 944 ? 2.124 58.656 18.435 1.00 48.91 944 GLY A N 1
ATOM 6867 C CA . GLY A 1 944 ? 1.825 59.164 19.766 1.00 48.91 944 GLY A CA 1
ATOM 6868 C C . GLY A 1 944 ? 2.913 58.853 20.798 1.00 48.91 944 GLY A C 1
ATOM 6869 O O . GLY A 1 944 ? 3.197 59.690 21.651 1.00 48.91 944 GLY A O 1
ATOM 6870 N N . ALA A 1 945 ? 3.573 57.693 20.697 1.00 47.81 945 ALA A N 1
ATOM 6871 C CA . ALA A 1 945 ? 4.706 57.329 21.555 1.00 47.81 945 ALA A CA 1
ATOM 6872 C C . ALA A 1 945 ? 5.911 58.279 21.393 1.00 47.81 945 ALA A C 1
ATOM 6874 O O . ALA A 1 945 ? 6.689 58.460 22.325 1.00 47.81 945 ALA A O 1
ATOM 6875 N N . VAL A 1 946 ? 6.035 58.928 20.230 1.00 46.75 946 VAL A N 1
ATOM 6876 C CA . VAL A 1 946 ? 7.065 59.941 19.943 1.00 46.75 946 VAL A CA 1
ATOM 6877 C C . VAL A 1 946 ? 6.661 61.337 20.450 1.00 46.75 946 VAL A C 1
ATOM 6879 O O . VAL A 1 946 ? 7.525 62.176 20.685 1.00 46.75 946 VAL A O 1
ATOM 6882 N N . THR A 1 947 ? 5.362 61.602 20.640 1.00 50.38 947 THR A N 1
ATOM 6883 C CA . THR A 1 947 ? 4.809 62.948 20.907 1.00 50.38 947 THR A CA 1
ATOM 6884 C C . THR A 1 947 ? 4.163 63.119 22.288 1.00 50.38 947 THR A C 1
ATOM 6886 O O . THR A 1 947 ? 3.809 64.237 22.650 1.00 50.38 947 THR A O 1
ATOM 6889 N N . GLY A 1 948 ? 4.006 62.048 23.073 1.00 48.88 948 GLY A N 1
ATOM 6890 C CA . GLY A 1 948 ? 3.482 62.077 24.448 1.00 48.88 948 GLY A CA 1
ATOM 6891 C C . GLY A 1 948 ? 1.952 62.156 24.584 1.00 48.88 948 GLY A C 1
ATOM 6892 O O . GLY A 1 948 ? 1.438 61.889 25.665 1.00 48.88 948 GLY A O 1
ATOM 6893 N N . ASN A 1 949 ? 1.211 62.436 23.502 1.00 56.22 949 ASN A N 1
ATOM 6894 C CA . ASN A 1 949 ? -0.243 62.692 23.532 1.00 56.22 949 ASN A CA 1
ATOM 6895 C C . ASN A 1 949 ? -1.097 61.567 22.903 1.00 56.22 949 ASN A C 1
ATOM 6897 O O . ASN A 1 949 ? -2.256 61.786 22.542 1.00 56.22 949 ASN A O 1
ATOM 6901 N N . ALA A 1 950 ? -0.540 60.357 22.755 1.00 49.56 950 ALA A N 1
ATOM 6902 C CA . ALA A 1 950 ? -1.192 59.213 22.097 1.00 49.56 950 ALA A CA 1
ATOM 6903 C C . ALA A 1 950 ? -2.593 58.906 22.660 1.00 49.56 950 ALA A C 1
ATOM 6905 O O . ALA A 1 950 ? -3.547 58.686 21.915 1.00 49.56 950 ALA A O 1
ATOM 6906 N N . THR A 1 951 ? -2.707 58.925 23.989 1.00 50.66 951 THR A N 1
ATOM 6907 C CA . THR A 1 951 ? -3.920 58.562 24.728 1.00 50.66 951 THR A CA 1
ATOM 6908 C C . THR A 1 951 ? -5.026 59.605 24.569 1.00 50.66 951 THR A C 1
ATOM 6910 O O . THR A 1 951 ? -6.193 59.243 24.445 1.00 50.66 951 THR A O 1
ATOM 6913 N N . GLU A 1 952 ? -4.674 60.894 24.513 1.00 57.41 952 GLU A N 1
ATOM 6914 C CA . GLU A 1 952 ? -5.642 61.991 24.382 1.00 57.41 952 GLU A CA 1
ATOM 6915 C C . GLU A 1 952 ? -6.248 62.041 22.969 1.00 57.41 952 GLU A C 1
ATOM 6917 O O . GLU A 1 952 ? -7.453 62.237 22.803 1.00 57.41 952 GLU A O 1
ATOM 6922 N N . LEU A 1 953 ? -5.428 61.800 21.940 1.00 54.94 953 LEU A N 1
ATOM 6923 C CA . LEU A 1 953 ? -5.883 61.722 20.548 1.00 54.94 953 LEU A CA 1
ATOM 6924 C C . LEU A 1 953 ? -6.808 60.517 20.317 1.00 54.94 953 LEU A C 1
ATOM 6926 O O . LEU A 1 953 ? -7.842 60.663 19.665 1.00 54.94 953 LEU A O 1
ATOM 6930 N N . ALA A 1 954 ? -6.481 59.359 20.902 1.00 53.28 954 ALA A N 1
ATOM 6931 C CA . ALA A 1 954 ? -7.340 58.178 20.859 1.00 53.28 954 ALA A CA 1
ATOM 6932 C C . ALA A 1 954 ? -8.679 58.414 21.585 1.00 53.28 954 ALA A C 1
ATOM 6934 O O . ALA A 1 954 ? -9.734 58.084 21.047 1.00 53.28 954 ALA A O 1
ATOM 6935 N N . GLN A 1 955 ? -8.661 59.056 22.761 1.00 55.41 955 GLN A N 1
ATOM 6936 C CA . GLN A 1 955 ? -9.876 59.399 23.514 1.00 55.41 955 GLN A CA 1
ATOM 6937 C C . GLN A 1 955 ? -10.800 60.356 22.754 1.00 55.41 955 GLN A C 1
ATOM 6939 O O . GLN A 1 955 ? -12.012 60.142 22.727 1.00 55.41 955 GLN A O 1
ATOM 6944 N N . ARG A 1 956 ? -10.252 61.400 22.118 1.00 60.97 956 ARG A N 1
ATOM 6945 C CA . ARG A 1 956 ? -11.058 62.356 21.339 1.00 60.97 956 ARG A CA 1
ATOM 6946 C C . ARG A 1 956 ? -11.733 61.702 20.138 1.00 60.97 956 ARG A C 1
ATOM 6948 O O . ARG A 1 956 ? -12.876 62.042 19.840 1.00 60.97 956 ARG A O 1
ATOM 6955 N N . GLN A 1 957 ? -11.038 60.787 19.465 1.00 57.84 957 GLN A N 1
ATOM 6956 C CA . GLN A 1 957 ? -11.581 60.076 18.312 1.00 57.84 957 GLN A CA 1
ATOM 6957 C C . GLN A 1 957 ? -12.751 59.172 18.729 1.00 57.84 957 GLN A C 1
ATOM 6959 O O . GLN A 1 957 ? -13.844 59.316 18.190 1.00 57.84 957 GLN A O 1
ATOM 6964 N N . VAL A 1 958 ? -12.565 58.350 19.768 1.00 56.69 958 VAL A N 1
ATOM 6965 C CA . VAL A 1 958 ? -13.601 57.434 20.278 1.00 56.69 958 VAL A CA 1
ATOM 6966 C C . VAL A 1 958 ? -14.830 58.191 20.801 1.00 56.69 958 VAL A C 1
ATOM 6968 O O . VAL A 1 958 ? -15.957 57.857 20.444 1.00 56.69 958 VAL A O 1
ATOM 6971 N N . ALA A 1 959 ? -14.635 59.262 21.581 1.00 60.59 959 ALA A N 1
ATOM 6972 C CA . ALA A 1 959 ? -15.741 60.056 22.128 1.00 60.59 959 ALA A CA 1
ATOM 6973 C C . ALA A 1 959 ? -16.564 60.774 21.042 1.00 60.59 959 ALA A C 1
ATOM 6975 O O . ALA A 1 959 ? -17.766 61.000 21.200 1.00 60.59 959 ALA A O 1
ATOM 6976 N N . ARG A 1 960 ? -15.925 61.154 19.928 1.00 63.09 960 ARG A N 1
ATOM 6977 C CA . ARG A 1 960 ? -16.607 61.758 18.780 1.00 63.09 960 ARG A CA 1
ATOM 6978 C C . ARG A 1 960 ? -17.463 60.728 18.047 1.00 63.09 960 ARG A C 1
ATOM 6980 O O . ARG A 1 960 ? -18.606 61.036 17.715 1.00 63.09 960 ARG A O 1
ATOM 6987 N N . THR A 1 961 ? -16.925 59.536 17.808 1.00 61.69 961 THR A N 1
ATOM 6988 C CA . THR A 1 961 ? -17.656 58.446 17.152 1.00 61.69 961 THR A CA 1
ATOM 6989 C C . THR A 1 961 ? -18.856 58.014 17.984 1.00 61.69 961 THR A C 1
ATOM 6991 O O . THR A 1 961 ? -19.955 57.908 17.450 1.00 61.69 961 THR A O 1
ATOM 6994 N N . GLU A 1 962 ? -18.694 57.878 19.301 1.00 63.00 962 GLU A N 1
ATOM 6995 C CA . GLU A 1 962 ? -19.783 57.501 20.209 1.00 63.00 962 GLU A CA 1
ATOM 6996 C C . GLU A 1 962 ? -20.929 58.529 20.220 1.00 63.00 962 GLU A C 1
ATOM 6998 O O . GLU A 1 962 ? -22.100 58.156 20.148 1.00 63.00 962 GLU A O 1
ATOM 7003 N N . LEU A 1 963 ? -20.616 59.830 20.218 1.00 64.81 963 LEU A N 1
ATOM 7004 C CA . LEU A 1 963 ? -21.630 60.885 20.124 1.00 64.81 963 LEU A CA 1
ATOM 7005 C C . LEU A 1 963 ? -22.392 60.838 18.789 1.00 64.81 963 LEU A C 1
ATOM 7007 O O . LEU A 1 963 ? -23.610 60.990 18.770 1.00 64.81 963 LEU A O 1
ATOM 7011 N N . MET A 1 964 ? -21.692 60.618 17.674 1.00 64.50 964 MET A N 1
ATOM 7012 C CA . MET A 1 964 ? -22.322 60.512 16.353 1.00 64.50 964 MET A CA 1
ATOM 7013 C C . MET A 1 964 ? -23.178 59.245 16.222 1.00 64.50 964 MET A C 1
ATOM 7015 O O . MET A 1 964 ? -24.247 59.301 15.618 1.00 64.50 964 MET A O 1
ATOM 7019 N N . GLN A 1 965 ? -22.753 58.130 16.827 1.00 67.62 965 GLN A N 1
ATOM 7020 C CA . GLN A 1 965 ? -23.539 56.894 16.906 1.00 67.62 965 GLN A CA 1
ATOM 7021 C C . GLN A 1 965 ? -24.825 57.095 17.711 1.00 67.62 965 GLN A C 1
ATOM 7023 O O . GLN A 1 965 ? -25.882 56.645 17.280 1.00 67.62 965 GLN A O 1
ATOM 7028 N N . GLN A 1 966 ? -24.765 57.811 18.841 1.00 69.44 966 GLN A N 1
ATOM 7029 C CA . GLN A 1 966 ? -25.961 58.148 19.619 1.00 69.44 966 GLN A CA 1
ATOM 7030 C C . GLN A 1 966 ? -26.938 58.991 18.795 1.00 69.44 966 GLN A C 1
ATOM 7032 O O . GLN A 1 966 ? -28.112 58.655 18.729 1.00 69.44 966 GLN A O 1
ATOM 7037 N N . LEU A 1 967 ? -26.459 60.036 18.115 1.00 68.62 967 LEU A N 1
ATOM 7038 C CA . LEU A 1 967 ? -27.303 60.946 17.329 1.00 68.62 967 LEU A CA 1
ATOM 7039 C C . LEU A 1 967 ? -27.956 60.300 16.099 1.00 68.62 967 LEU A C 1
ATOM 7041 O O . LEU A 1 967 ? -29.071 60.676 15.749 1.00 68.62 967 LEU A O 1
ATOM 7045 N N . ASN A 1 968 ? -27.289 59.326 15.476 1.00 66.00 968 ASN A N 1
ATOM 7046 C CA . ASN A 1 968 ? -27.788 58.609 14.299 1.00 66.00 968 ASN A CA 1
ATOM 7047 C C . ASN A 1 968 ? -28.469 57.268 14.639 1.00 66.00 968 ASN A C 1
ATOM 7049 O O . ASN A 1 968 ? -28.777 56.500 13.724 1.00 66.00 968 ASN A O 1
ATOM 7053 N N . SER A 1 969 ? -28.674 56.958 15.925 1.00 70.38 969 SER A N 1
ATOM 7054 C CA . SER A 1 969 ? -29.308 55.707 16.351 1.00 70.38 969 SER A CA 1
ATOM 7055 C C . SER A 1 969 ? -30.778 55.660 15.929 1.00 70.38 969 SER A C 1
ATOM 7057 O O . SER A 1 969 ? -31.488 56.669 15.990 1.00 70.38 969 SER A O 1
ATOM 7059 N N . LEU A 1 970 ? -31.242 54.478 15.520 1.00 67.69 970 LEU A N 1
ATOM 7060 C CA . LEU A 1 970 ? -32.658 54.179 15.292 1.00 67.69 970 LEU A CA 1
ATOM 7061 C C . LEU A 1 970 ? -33.420 54.021 16.620 1.00 67.69 970 LEU A C 1
ATOM 7063 O O . LEU A 1 970 ? -34.645 54.064 16.624 1.00 67.69 970 LEU A O 1
ATOM 7067 N N . ASP A 1 971 ? -32.705 53.881 17.741 1.00 71.69 971 ASP A N 1
ATOM 7068 C CA . ASP A 1 971 ? -33.259 53.867 19.094 1.00 71.69 971 ASP A CA 1
ATOM 7069 C C . ASP A 1 971 ? -33.474 55.314 19.595 1.00 71.69 971 ASP A C 1
ATOM 7071 O O . ASP A 1 971 ? -32.516 56.073 19.796 1.00 71.69 971 ASP A O 1
ATOM 7075 N N . GLU A 1 972 ? -34.741 55.706 19.777 1.00 71.31 972 GLU A N 1
ATOM 7076 C CA . GLU A 1 972 ? -35.151 57.059 20.187 1.00 71.31 972 GLU A CA 1
ATOM 7077 C C . GLU A 1 972 ? -34.508 57.491 21.513 1.00 71.31 972 GLU A C 1
ATOM 7079 O O . GLU A 1 972 ? -34.120 58.655 21.661 1.00 71.31 972 GLU A O 1
ATOM 7084 N N . ASP A 1 973 ? -34.304 56.563 22.453 1.00 71.50 973 ASP A N 1
ATOM 7085 C CA . ASP A 1 973 ? -33.690 56.862 23.747 1.00 71.50 973 ASP A CA 1
ATOM 7086 C C . ASP A 1 973 ? -32.204 57.209 23.588 1.00 71.50 973 ASP A C 1
ATOM 7088 O O . ASP A 1 973 ? -31.711 58.163 24.205 1.00 71.50 973 ASP A O 1
ATOM 7092 N N . LYS A 1 974 ? -31.483 56.482 22.721 1.00 71.69 974 LYS A N 1
ATOM 7093 C CA . LYS A 1 974 ? -30.067 56.760 22.412 1.00 71.69 974 LYS A CA 1
ATOM 7094 C C . LYS A 1 974 ? -29.907 58.073 21.650 1.00 71.69 974 LYS A C 1
ATOM 7096 O O . LYS A 1 974 ? -29.018 58.862 21.984 1.00 71.69 974 LYS A O 1
ATOM 7101 N N . ARG A 1 975 ? -30.802 58.342 20.697 1.00 76.69 975 ARG A N 1
ATOM 7102 C CA . ARG A 1 975 ? -30.858 59.605 19.946 1.00 76.69 975 ARG A CA 1
ATOM 7103 C C . ARG A 1 975 ? -31.131 60.788 20.863 1.00 76.69 975 ARG A C 1
ATOM 7105 O O . ARG A 1 975 ? -30.373 61.759 20.865 1.00 76.69 975 ARG A O 1
ATOM 7112 N N . SER A 1 976 ? -32.127 60.662 21.732 1.00 77.00 976 SER A N 1
ATOM 7113 C CA . SER A 1 976 ? -32.462 61.660 22.749 1.00 77.00 976 SER A CA 1
ATOM 7114 C C . SER A 1 976 ? -31.312 61.896 23.731 1.00 77.00 976 SER A C 1
ATOM 7116 O O . SER A 1 976 ? -31.028 63.040 24.081 1.00 77.00 976 SER A O 1
ATOM 7118 N N . ALA A 1 977 ? -30.595 60.849 24.152 1.00 72.81 977 ALA A N 1
ATOM 7119 C CA . ALA A 1 977 ? -29.408 60.978 25.000 1.00 72.81 977 ALA A CA 1
ATOM 7120 C C . ALA A 1 977 ? -28.257 61.728 24.301 1.00 72.81 977 ALA A C 1
ATOM 7122 O O . ALA A 1 977 ? -27.641 62.613 24.908 1.00 72.81 977 ALA A O 1
ATOM 7123 N N . GLY A 1 978 ? -28.009 61.446 23.018 1.00 71.19 978 GLY A N 1
ATOM 7124 C CA . GLY A 1 978 ? -27.050 62.190 22.199 1.00 71.19 978 GLY A CA 1
ATOM 7125 C C . GLY A 1 978 ? -27.437 63.666 22.056 1.00 71.19 978 GLY A C 1
ATOM 7126 O O . GLY A 1 978 ? -26.610 64.552 22.284 1.00 71.19 978 GLY A O 1
ATOM 7127 N N . ILE A 1 979 ? -28.714 63.950 21.771 1.00 75.81 979 ILE A N 1
ATOM 7128 C CA . ILE A 1 979 ? -29.250 65.316 21.648 1.00 75.81 979 ILE A CA 1
ATOM 7129 C C . ILE A 1 979 ? -29.122 66.063 22.980 1.00 75.81 979 ILE A C 1
ATOM 7131 O O . ILE A 1 979 ? -28.615 67.183 23.005 1.00 75.81 979 ILE A O 1
ATOM 7135 N N . ARG A 1 980 ? -29.492 65.438 24.108 1.00 77.44 980 ARG A N 1
ATOM 7136 C CA . ARG A 1 980 ? -29.291 66.004 25.456 1.00 77.44 980 ARG A CA 1
ATOM 7137 C C . ARG A 1 980 ? -27.822 66.319 25.711 1.00 77.44 980 ARG A C 1
ATOM 7139 O O . ARG A 1 980 ? -27.516 67.379 26.250 1.00 77.44 980 ARG A O 1
ATOM 7146 N N . THR A 1 981 ? -26.912 65.435 25.303 1.00 72.12 981 THR A N 1
ATOM 7147 C CA . THR A 1 981 ? -25.466 65.642 25.453 1.00 72.12 981 THR A CA 1
ATOM 7148 C C . THR A 1 981 ? -24.996 66.866 24.667 1.00 72.12 981 THR A C 1
ATOM 7150 O O . THR A 1 981 ? -24.239 67.676 25.204 1.00 72.12 981 THR A O 1
ATOM 7153 N N . VAL A 1 982 ? -25.483 67.060 23.437 1.00 69.81 982 VAL A N 1
ATOM 7154 C CA . VAL A 1 982 ? -25.177 68.255 22.636 1.00 69.81 982 VAL A CA 1
ATOM 7155 C C . VAL A 1 982 ? -25.814 69.513 23.226 1.00 69.81 982 VAL A C 1
ATOM 7157 O O . VAL A 1 982 ? -25.116 70.507 23.389 1.00 69.81 982 VAL A O 1
ATOM 7160 N N . LEU A 1 983 ? -27.092 69.488 23.613 1.00 70.31 983 LEU A N 1
ATOM 7161 C CA . LEU A 1 983 ? -27.791 70.654 24.171 1.00 70.31 983 LEU A CA 1
ATOM 7162 C C . LEU A 1 983 ? -27.216 71.096 25.521 1.00 70.31 983 LEU A C 1
ATOM 7164 O O . LEU A 1 983 ? -27.000 72.288 25.731 1.00 70.31 983 LEU A O 1
ATOM 7168 N N . ASN A 1 984 ? -26.913 70.152 26.415 1.00 70.56 984 ASN A N 1
ATOM 7169 C CA . ASN A 1 984 ? -26.254 70.445 27.689 1.00 70.56 984 ASN A CA 1
ATOM 7170 C C . ASN A 1 984 ? -24.853 71.022 27.466 1.00 70.56 984 ASN A C 1
ATOM 7172 O O . ASN A 1 984 ? -24.444 71.936 28.181 1.00 70.56 984 ASN A O 1
ATOM 7176 N N . ARG A 1 985 ? -24.136 70.526 26.446 1.00 67.69 985 ARG A N 1
ATOM 7177 C CA . ARG A 1 985 ? -22.845 71.079 26.036 1.00 67.69 985 ARG A CA 1
ATOM 7178 C C . ARG A 1 985 ? -23.009 72.498 25.491 1.00 67.69 985 ARG A C 1
ATOM 7180 O O . ARG A 1 985 ? -22.291 73.375 25.923 1.00 67.69 985 ARG A O 1
ATOM 7187 N N . VAL A 1 986 ? -23.976 72.776 24.620 1.00 63.50 986 VAL A N 1
ATOM 7188 C CA . VAL A 1 986 ? -24.224 74.138 24.100 1.00 63.50 986 VAL A CA 1
ATOM 7189 C C . VAL A 1 986 ? -24.637 75.118 25.213 1.00 63.50 986 VAL A C 1
ATOM 7191 O O . VAL A 1 986 ? -24.244 76.284 25.191 1.00 63.50 986 VAL A O 1
ATOM 7194 N N . ALA A 1 987 ? -25.411 74.662 26.200 1.00 63.62 987 ALA A N 1
ATOM 7195 C CA . ALA A 1 987 ? -25.906 75.494 27.297 1.00 63.62 987 ALA A CA 1
ATOM 7196 C C . ALA A 1 987 ? -24.923 75.682 28.465 1.00 63.62 987 ALA A C 1
ATOM 7198 O O . ALA A 1 987 ? -25.240 76.433 29.388 1.00 63.62 987 ALA A O 1
ATOM 7199 N N . ASP A 1 988 ? -23.782 74.987 28.456 1.00 64.06 988 ASP A N 1
ATOM 7200 C CA . ASP A 1 988 ? -22.838 74.886 29.580 1.00 64.06 988 ASP A CA 1
ATOM 7201 C C . ASP A 1 988 ? -23.461 74.478 30.925 1.00 64.06 988 ASP A C 1
ATOM 7203 O O . ASP A 1 988 ? -22.978 74.811 32.006 1.00 64.06 988 ASP A O 1
ATOM 7207 N N . LYS A 1 989 ? -24.601 73.789 30.887 1.00 70.44 989 LYS A N 1
ATOM 7208 C CA . LYS A 1 989 ? -25.295 73.329 32.089 1.00 70.44 989 LYS A CA 1
ATOM 7209 C C . LYS A 1 989 ? -26.255 72.202 31.764 1.00 70.44 989 LYS A C 1
ATOM 7211 O O . LYS A 1 989 ? -26.704 72.056 30.631 1.00 70.44 989 LYS A O 1
ATOM 7216 N N . ASN A 1 990 ? -26.641 71.454 32.791 1.00 75.44 990 ASN A N 1
ATOM 7217 C CA . ASN A 1 990 ? -27.698 70.461 32.664 1.00 75.44 990 ASN A CA 1
ATOM 7218 C C . ASN A 1 990 ? -29.068 71.154 32.583 1.00 75.44 990 ASN A C 1
ATOM 7220 O O . ASN A 1 990 ? -29.484 71.840 33.519 1.00 75.44 990 ASN A O 1
ATOM 7224 N N . LEU A 1 991 ? -29.755 71.002 31.453 1.00 72.44 991 LEU A N 1
ATOM 7225 C CA . LEU A 1 991 ? -31.038 71.653 31.188 1.00 72.44 991 LEU A CA 1
ATOM 7226 C C . LEU A 1 991 ? -32.237 70.915 31.813 1.00 72.44 991 LEU A C 1
ATOM 7228 O O . LEU A 1 991 ? -33.285 71.535 32.009 1.00 72.44 991 LEU A O 1
ATOM 7232 N N . GLY A 1 992 ? -32.086 69.635 32.173 1.00 73.56 992 GLY A N 1
ATOM 7233 C CA . GLY A 1 992 ? -33.148 68.819 32.775 1.00 73.56 992 GLY A CA 1
ATOM 7234 C C . GLY A 1 992 ? -34.449 68.804 31.957 1.00 73.56 992 GLY A C 1
ATOM 7235 O O . GLY A 1 992 ? -34.424 68.878 30.729 1.00 73.56 992 GLY A O 1
ATOM 7236 N N . SER A 1 993 ? -35.599 68.781 32.644 1.00 73.06 993 SER A N 1
ATOM 7237 C CA . SER A 1 993 ? -36.934 68.778 32.017 1.00 73.06 993 SER A CA 1
ATOM 7238 C C . SER A 1 993 ? -37.211 69.996 31.126 1.00 73.06 993 SER A C 1
ATOM 7240 O O . SER A 1 993 ? -38.088 69.947 30.266 1.00 73.06 993 SER A O 1
ATOM 7242 N N . ASN A 1 994 ? -36.446 71.082 31.280 1.00 71.75 994 ASN A N 1
ATOM 7243 C CA . ASN A 1 994 ? -36.645 72.310 30.517 1.00 71.75 994 ASN A CA 1
ATOM 7244 C C . ASN A 1 994 ? -36.190 72.204 29.056 1.00 71.75 994 ASN A C 1
ATOM 7246 O O . ASN A 1 994 ? -36.441 73.133 28.301 1.00 71.75 994 ASN A O 1
ATOM 7250 N N . ALA A 1 995 ? -35.513 71.131 28.640 1.00 75.62 995 ALA A N 1
ATOM 7251 C CA . ALA A 1 995 ? -35.160 70.899 27.236 1.00 75.62 995 ALA A CA 1
ATOM 7252 C C . ALA A 1 995 ? -35.955 69.753 26.596 1.00 75.62 995 ALA A C 1
ATOM 7254 O O . ALA A 1 995 ? -35.833 69.549 25.395 1.00 75.62 995 ALA A O 1
ATOM 7255 N N . GLU A 1 996 ? -36.791 69.034 27.351 1.00 79.25 996 GLU A N 1
ATOM 7256 C CA . GLU A 1 996 ? -37.391 67.769 26.900 1.00 79.25 996 GLU A CA 1
ATOM 7257 C C . GLU A 1 996 ? -38.308 67.922 25.686 1.00 79.25 996 GLU A C 1
ATOM 7259 O O . GLU A 1 996 ? -38.207 67.135 24.756 1.00 79.25 996 GLU A O 1
ATOM 7264 N N . ALA A 1 997 ? -39.123 68.978 25.612 1.00 75.00 997 ALA A N 1
ATOM 7265 C CA . ALA A 1 997 ? -39.953 69.226 24.427 1.00 75.00 997 ALA A CA 1
ATOM 7266 C C . ALA A 1 997 ? -39.114 69.509 23.163 1.00 75.00 997 ALA A C 1
ATOM 7268 O O . ALA A 1 997 ? -39.524 69.179 22.054 1.00 75.00 997 ALA A O 1
ATOM 7269 N N . LEU A 1 998 ? -37.925 70.099 23.327 1.00 78.50 998 LEU A N 1
ATOM 7270 C CA . LEU A 1 998 ? -36.989 70.345 22.230 1.00 78.50 998 LEU A CA 1
ATOM 7271 C C . LEU A 1 998 ? -36.211 69.074 21.861 1.00 78.50 998 LEU A C 1
ATOM 7273 O O . LEU A 1 998 ? -36.035 68.798 20.680 1.00 78.50 998 LEU A O 1
ATOM 7277 N N . VAL A 1 999 ? -35.781 68.291 22.857 1.00 80.62 999 VAL A N 1
ATOM 7278 C CA . VAL A 1 999 ? -35.143 66.979 22.665 1.00 80.62 999 VAL A CA 1
ATOM 7279 C C . VAL A 1 999 ? -36.088 66.047 21.917 1.00 80.62 999 VAL A C 1
ATOM 7281 O O . VAL A 1 999 ? -35.685 65.512 20.893 1.00 80.62 999 VAL A O 1
ATOM 7284 N N . ALA A 1 1000 ? -37.341 65.929 22.367 1.00 78.31 1000 ALA A N 1
ATOM 7285 C CA . ALA A 1 1000 ? -38.372 65.120 21.727 1.00 78.31 1000 ALA A CA 1
ATOM 7286 C C . ALA A 1 1000 ? -38.623 65.575 20.285 1.00 78.31 1000 ALA A C 1
ATOM 7288 O O . ALA A 1 1000 ? -38.619 64.756 19.377 1.00 78.31 1000 ALA A O 1
ATOM 7289 N N . ARG A 1 1001 ? -38.732 66.890 20.040 1.00 80.00 1001 ARG A N 1
ATOM 7290 C CA . ARG A 1 1001 ? -38.938 67.415 18.683 1.00 80.00 1001 ARG A CA 1
ATOM 7291 C C . ARG A 1 1001 ? -37.776 67.097 17.741 1.00 80.00 1001 ARG A C 1
ATOM 7293 O O . ARG A 1 1001 ? -38.005 66.716 16.599 1.00 80.00 1001 ARG A O 1
ATOM 7300 N N . ILE A 1 1002 ? -36.533 67.258 18.195 1.00 75.56 1002 ILE A N 1
ATOM 7301 C CA . ILE A 1 1002 ? -35.340 66.950 17.386 1.00 75.56 1002 ILE A CA 1
ATOM 7302 C C . ILE A 1 1002 ? -35.184 65.429 17.210 1.00 75.56 1002 ILE A C 1
ATOM 7304 O O . ILE A 1 1002 ? -34.772 64.982 16.141 1.00 75.56 1002 ILE A O 1
ATOM 7308 N N . ALA A 1 1003 ? -35.536 64.636 18.226 1.00 74.75 1003 ALA A N 1
ATOM 7309 C CA . ALA A 1 1003 ? -35.519 63.177 18.166 1.00 74.75 1003 ALA A CA 1
ATOM 7310 C C . ALA A 1 1003 ? -36.578 62.623 17.196 1.00 74.75 1003 ALA A C 1
ATOM 7312 O O . ALA A 1 1003 ? -36.259 61.687 16.466 1.00 74.75 1003 ALA A O 1
ATOM 7313 N N . GLU A 1 1004 ? -37.767 63.231 17.141 1.00 76.88 1004 GLU A N 1
ATOM 7314 C CA . GLU A 1 1004 ? -38.855 62.940 16.192 1.00 76.88 1004 GLU A CA 1
ATOM 7315 C C . GLU A 1 1004 ? -38.453 63.330 14.756 1.00 76.88 1004 GLU A C 1
ATOM 7317 O O . GLU A 1 1004 ? -38.529 62.517 13.840 1.00 76.88 1004 GLU A O 1
ATOM 7322 N N . LEU A 1 1005 ? -37.894 64.534 14.558 1.00 75.00 1005 LEU A N 1
ATOM 7323 C CA . LEU A 1 1005 ? -37.308 64.957 13.272 1.00 75.00 1005 LEU A CA 1
ATOM 7324 C C . LEU A 1 1005 ? -36.238 63.975 12.764 1.00 75.00 1005 LEU A C 1
ATOM 7326 O O . LEU A 1 1005 ? -36.111 63.764 11.558 1.00 75.00 1005 LEU A O 1
ATOM 7330 N N . GLY A 1 1006 ? -35.464 63.385 13.679 1.00 66.75 1006 GLY A N 1
ATOM 7331 C CA . GLY A 1 1006 ? -34.412 62.421 13.362 1.00 66.75 1006 GLY A CA 1
ATOM 7332 C C . GLY A 1 1006 ? -34.919 61.045 12.930 1.00 66.75 1006 GLY A C 1
ATOM 7333 O O . GLY A 1 1006 ? -34.151 60.302 12.325 1.00 66.75 1006 GLY A O 1
ATOM 7334 N N . GLU A 1 1007 ? -36.182 60.713 13.207 1.00 68.75 1007 GLU A N 1
ATOM 7335 C CA . GLU A 1 1007 ? -36.802 59.449 12.799 1.00 68.75 1007 GLU A CA 1
ATOM 7336 C C . GLU A 1 1007 ? -37.142 59.440 11.302 1.00 68.75 1007 GLU A C 1
ATOM 7338 O O . GLU A 1 1007 ? -36.845 58.475 10.601 1.00 68.75 1007 GLU A O 1
ATOM 7343 N N . GLU A 1 1008 ? -37.695 60.543 10.791 1.00 60.81 1008 GLU A N 1
ATOM 7344 C CA . GLU A 1 1008 ? -38.119 60.655 9.389 1.00 60.81 1008 GLU A CA 1
ATOM 7345 C C . GLU A 1 1008 ? -37.053 61.311 8.490 1.00 60.81 1008 GLU A C 1
ATOM 7347 O O . GLU A 1 1008 ? -36.902 60.948 7.318 1.00 60.81 1008 GLU A O 1
ATOM 7352 N N . HIS A 1 1009 ? -36.290 62.276 9.022 1.00 71.81 1009 HIS A N 1
ATOM 7353 C CA . HIS A 1 1009 ? -35.329 63.096 8.275 1.00 71.81 1009 HIS A CA 1
ATOM 7354 C C . HIS A 1 1009 ? -34.022 63.328 9.066 1.00 71.81 1009 HIS A C 1
ATOM 7356 O O . HIS A 1 1009 ? -33.748 64.451 9.511 1.00 71.81 1009 HIS A O 1
ATOM 7362 N N . PRO A 1 1010 ? -33.157 62.305 9.203 1.00 64.56 1010 PRO A N 1
ATOM 7363 C CA . PRO A 1 1010 ? -31.928 62.380 10.005 1.00 64.56 1010 PRO A CA 1
ATOM 7364 C C . PRO A 1 1010 ? -30.986 63.525 9.591 1.00 64.56 1010 PRO A C 1
ATOM 7366 O O . PRO A 1 1010 ? -30.403 64.192 10.448 1.00 64.56 1010 PRO A O 1
ATOM 7369 N N . ASP A 1 1011 ? -30.907 63.837 8.294 1.00 60.22 1011 ASP A N 1
ATOM 7370 C CA . ASP A 1 1011 ? -30.109 64.960 7.784 1.00 60.22 1011 ASP A CA 1
ATOM 7371 C C . ASP A 1 1011 ? -30.635 66.321 8.272 1.00 60.22 1011 ASP A C 1
ATOM 7373 O O . ASP A 1 1011 ? -29.854 67.220 8.589 1.00 60.22 1011 ASP A O 1
ATOM 7377 N N . GLN A 1 1012 ? -31.960 66.479 8.369 1.00 66.88 1012 GLN A N 1
ATOM 7378 C CA . GLN A 1 1012 ? -32.593 67.713 8.844 1.00 66.88 1012 GLN A CA 1
ATOM 7379 C C . GLN A 1 1012 ? -32.466 67.861 10.360 1.00 66.88 1012 GLN A C 1
ATOM 7381 O O . GLN A 1 1012 ? -32.239 68.968 10.840 1.00 66.88 1012 GLN A O 1
ATOM 7386 N N . ALA A 1 1013 ? -32.550 66.765 11.119 1.00 68.19 1013 ALA A N 1
ATOM 7387 C CA . ALA A 1 1013 ? -32.307 66.779 12.561 1.00 68.19 1013 ALA A CA 1
ATOM 7388 C C . ALA A 1 1013 ? -30.858 67.174 12.888 1.00 68.19 1013 ALA A C 1
ATOM 7390 O O . ALA A 1 1013 ? -30.616 68.005 13.767 1.00 68.19 1013 ALA A O 1
ATOM 7391 N N . MET A 1 1014 ? -29.894 66.656 12.121 1.00 64.19 1014 MET A N 1
ATOM 7392 C CA . MET A 1 1014 ? -28.492 67.067 12.210 1.00 64.19 1014 MET A CA 1
ATOM 7393 C C . MET A 1 1014 ? -28.289 68.528 11.802 1.00 64.19 1014 MET A C 1
ATOM 7395 O O . MET A 1 1014 ? -27.562 69.248 12.484 1.00 64.19 1014 MET A O 1
ATOM 7399 N N . GLN A 1 1015 ? -28.954 69.011 10.748 1.00 67.25 1015 GLN A N 1
ATOM 7400 C CA . GLN A 1 1015 ? -28.925 70.434 10.386 1.00 67.25 1015 GLN A CA 1
ATOM 7401 C C . GLN A 1 1015 ? -29.532 71.321 11.475 1.00 67.25 1015 GLN A C 1
ATOM 7403 O O . GLN A 1 1015 ? -28.936 72.338 11.818 1.00 67.25 1015 GLN A O 1
ATOM 7408 N N . ALA A 1 1016 ? -30.659 70.928 12.070 1.00 67.81 1016 ALA A N 1
ATOM 7409 C CA . ALA A 1 1016 ? -31.278 71.642 13.182 1.00 67.81 1016 ALA A CA 1
ATOM 7410 C C . ALA A 1 1016 ? -30.337 71.700 14.395 1.00 67.81 1016 ALA A C 1
ATOM 7412 O O . ALA A 1 1016 ? -30.160 72.759 14.993 1.00 67.81 1016 ALA A O 1
ATOM 7413 N N . MET A 1 1017 ? -29.662 70.594 14.712 1.00 68.50 1017 MET A N 1
ATOM 7414 C CA . MET A 1 1017 ? -28.636 70.536 15.755 1.00 68.50 1017 MET A CA 1
ATOM 7415 C C . MET A 1 1017 ? -27.443 71.444 15.448 1.00 68.50 1017 MET A C 1
ATOM 7417 O O . MET A 1 1017 ? -27.020 72.208 16.313 1.00 68.50 1017 MET A O 1
ATOM 7421 N N . VAL A 1 1018 ? -26.924 71.415 14.216 1.00 66.62 1018 VAL A N 1
ATOM 7422 C CA . VAL A 1 1018 ? -25.837 72.301 13.777 1.00 66.62 1018 VAL A CA 1
ATOM 7423 C C . VAL A 1 1018 ? -26.268 73.762 13.884 1.00 66.62 1018 VAL A C 1
ATOM 7425 O O . VAL A 1 1018 ? -25.556 74.549 14.501 1.00 66.62 1018 VAL A O 1
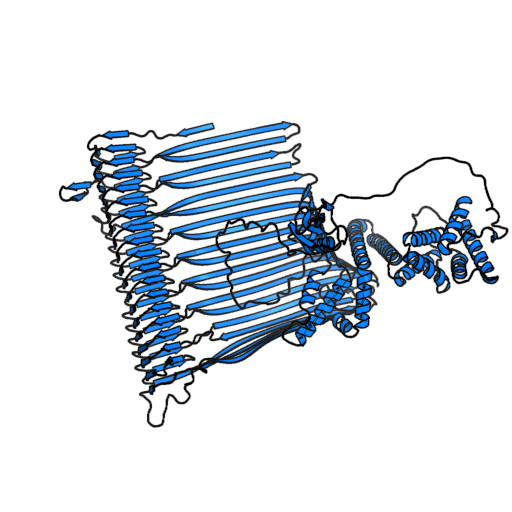ATOM 7428 N N . LEU A 1 1019 ? -27.449 74.124 13.384 1.00 66.25 1019 LEU A N 1
ATOM 7429 C CA . LEU A 1 1019 ? -28.001 75.475 13.488 1.00 66.25 1019 LEU A CA 1
ATOM 7430 C C . LEU A 1 1019 ? -28.155 75.916 14.950 1.00 66.25 1019 LEU A C 1
ATOM 7432 O O . LEU A 1 1019 ? -27.770 77.033 15.291 1.00 66.25 1019 LEU A O 1
ATOM 7436 N N . LEU A 1 1020 ? -28.595 75.029 15.846 1.00 67.69 1020 LEU A N 1
ATOM 7437 C CA . LEU A 1 1020 ? -28.636 75.299 17.287 1.00 67.69 1020 LEU A CA 1
ATOM 7438 C C . LEU A 1 1020 ? -27.237 75.510 17.887 1.00 67.69 1020 LEU A C 1
ATOM 7440 O O . LEU A 1 1020 ? -27.085 76.342 18.780 1.00 67.69 1020 LEU A O 1
ATOM 7444 N N . THR A 1 1021 ? -26.200 74.834 17.377 1.00 62.81 1021 THR A N 1
ATOM 7445 C CA . THR A 1 1021 ? -24.809 75.123 17.772 1.00 62.81 1021 THR A CA 1
ATOM 7446 C C . THR A 1 1021 ? -24.281 76.452 17.210 1.00 62.81 1021 THR A C 1
ATOM 7448 O O . THR A 1 1021 ? -23.451 77.083 17.863 1.00 62.81 1021 THR A O 1
ATOM 7451 N N . THR A 1 1022 ? -24.780 76.930 16.055 1.00 59.53 1022 THR A N 1
ATOM 7452 C CA . THR A 1 1022 ? -24.372 78.230 15.464 1.00 59.53 1022 THR A CA 1
ATOM 7453 C C . THR A 1 1022 ? -24.856 79.452 16.243 1.00 59.53 1022 THR A C 1
ATOM 7455 O O . THR A 1 1022 ? -24.394 80.564 15.996 1.00 59.53 1022 THR A O 1
ATOM 7458 N N . LEU A 1 1023 ? -25.743 79.259 17.221 1.00 60.78 1023 LEU A N 1
ATOM 7459 C CA . LEU A 1 1023 ? -26.152 80.302 18.160 1.00 60.78 1023 LEU A CA 1
ATOM 7460 C C . LEU A 1 1023 ? -25.011 80.741 19.105 1.00 60.78 1023 LEU A C 1
ATOM 7462 O O . LEU A 1 1023 ? -25.175 81.684 19.872 1.00 60.78 1023 LEU A O 1
ATOM 7466 N N . ASN A 1 1024 ? -23.851 80.080 19.054 1.00 61.50 1024 ASN A N 1
ATOM 7467 C CA . ASN A 1 1024 ? -22.660 80.421 19.827 1.00 61.50 1024 ASN A CA 1
ATOM 7468 C C . ASN A 1 1024 ? -21.730 81.398 19.063 1.00 61.50 1024 ASN A C 1
ATOM 7470 O O . ASN A 1 1024 ? -21.553 81.262 17.853 1.00 61.50 1024 ASN A O 1
ATOM 7474 N N . LYS A 1 1025 ? -21.092 82.362 19.747 1.00 50.84 1025 LYS A N 1
ATOM 7475 C CA . LYS A 1 1025 ? -20.144 83.314 19.123 1.00 50.84 1025 LYS A CA 1
ATOM 7476 C C . LYS A 1 1025 ? -18.752 82.674 18.941 1.00 50.84 1025 LYS A C 1
ATOM 7478 O O . LYS A 1 1025 ? -18.257 82.063 19.887 1.00 50.84 1025 LYS A O 1
ATOM 7483 N N . PRO A 1 1026 ? -18.066 82.841 17.794 1.00 49.53 1026 PRO A N 1
ATOM 7484 C CA . PRO A 1 1026 ? -16.706 82.336 17.618 1.00 49.53 1026 PRO A CA 1
ATOM 7485 C C . PRO A 1 1026 ? -15.674 83.268 18.278 1.00 49.53 1026 PRO A C 1
ATOM 7487 O O . PRO A 1 1026 ? -15.626 84.454 17.960 1.00 49.53 1026 PRO A O 1
ATOM 7490 N N . ASN A 1 1027 ? -14.812 82.725 19.143 1.00 43.28 1027 ASN A N 1
ATOM 7491 C CA . ASN A 1 1027 ? -13.526 83.339 19.493 1.00 43.28 1027 ASN A CA 1
ATOM 7492 C C . ASN A 1 1027 ? -12.392 82.484 18.900 1.00 43.28 1027 ASN A C 1
ATOM 7494 O O . ASN A 1 1027 ? -12.345 81.276 19.113 1.00 43.28 1027 ASN A O 1
ATOM 7498 N N . ASP A 1 1028 ? -11.524 83.147 18.136 1.00 40.12 1028 ASP A N 1
ATOM 7499 C CA . ASP A 1 1028 ? -10.182 82.779 17.672 1.00 40.12 1028 ASP A CA 1
ATOM 7500 C C . ASP A 1 1028 ? -9.881 81.297 17.351 1.00 40.12 1028 ASP A C 1
ATOM 7502 O O . ASP A 1 1028 ? -9.398 80.518 18.169 1.00 40.12 1028 ASP A O 1
ATOM 7506 N N . GLY A 1 1029 ? -10.030 80.953 16.067 1.00 48.28 1029 GLY A N 1
ATOM 7507 C CA . GLY A 1 1029 ? -9.048 80.129 15.346 1.00 48.28 1029 GLY A CA 1
ATOM 7508 C C . GLY A 1 1029 ? -8.997 78.613 15.584 1.00 48.28 1029 GLY A C 1
ATOM 7509 O O . GLY A 1 1029 ? -8.113 77.977 15.013 1.00 48.28 1029 GLY A O 1
ATOM 7510 N N . ALA A 1 1030 ? -9.915 78.006 16.341 1.00 35.06 1030 ALA A N 1
ATOM 7511 C CA . ALA A 1 1030 ? -9.999 76.547 16.481 1.00 35.06 1030 ALA A CA 1
ATOM 7512 C C . ALA A 1 1030 ? -11.216 75.963 15.736 1.00 35.06 1030 ALA A C 1
ATOM 7514 O O . ALA A 1 1030 ? -12.350 76.400 15.916 1.00 35.06 1030 ALA A O 1
ATOM 7515 N N . SER A 1 1031 ? -10.969 74.955 14.894 1.00 37.34 1031 SER A N 1
ATOM 7516 C CA . SER A 1 1031 ? -11.969 74.209 14.123 1.00 37.34 1031 SER A CA 1
ATOM 7517 C C . SER A 1 1031 ? -13.079 73.625 15.007 1.00 37.34 1031 SER A C 1
ATOM 7519 O O . SER A 1 1031 ? -12.811 72.922 15.982 1.00 37.34 1031 SER A O 1
ATOM 7521 N N . SER A 1 1032 ? -14.318 73.906 14.615 1.00 39.59 1032 SER A N 1
ATOM 7522 C CA . SER A 1 1032 ? -15.588 73.580 15.259 1.00 39.59 1032 SER A CA 1
ATOM 7523 C C . SER A 1 1032 ? -15.713 72.116 15.691 1.00 39.59 1032 SER A C 1
ATOM 7525 O O . SER A 1 1032 ? -15.713 71.229 14.845 1.00 39.59 1032 SER A O 1
ATOM 7527 N N . PHE A 1 1033 ? -15.830 71.882 17.004 1.00 42.31 1033 PHE A N 1
ATOM 7528 C CA . PHE A 1 1033 ? -16.912 71.091 17.621 1.00 42.31 1033 PHE A CA 1
ATOM 7529 C C . PHE A 1 1033 ? -16.889 71.088 19.171 1.00 42.31 1033 PHE A C 1
ATOM 7531 O O . PHE A 1 1033 ? -17.804 70.492 19.723 1.00 42.31 1033 PHE A O 1
ATOM 7538 N N . VAL A 1 1034 ? -15.954 71.769 19.879 1.00 40.72 1034 VAL A N 1
ATOM 7539 C CA . VAL A 1 1034 ? -16.096 72.250 21.296 1.00 40.72 1034 VAL A CA 1
ATOM 7540 C C . VAL A 1 1034 ? -15.063 73.381 21.589 1.00 40.72 1034 VAL A C 1
ATOM 7542 O O . VAL A 1 1034 ? -13.873 73.115 21.424 1.00 40.72 1034 VAL A O 1
ATOM 7545 N N . PRO A 1 1035 ? -15.450 74.634 21.943 1.00 38.50 1035 PRO A N 1
ATOM 7546 C CA . PRO A 1 1035 ? -15.508 75.080 23.352 1.00 38.50 1035 PRO A CA 1
ATOM 7547 C C . PRO A 1 1035 ? -16.835 75.759 23.739 1.00 38.50 1035 PRO A C 1
ATOM 7549 O O . PRO A 1 1035 ? -17.461 76.469 22.953 1.00 38.50 1035 PRO A O 1
ATOM 7552 N N . VAL A 1 1036 ? -17.244 75.522 24.983 1.00 37.50 1036 VAL A N 1
ATOM 7553 C CA . VAL A 1 1036 ? -18.514 75.919 25.603 1.00 37.50 1036 VAL A CA 1
ATOM 7554 C C . VAL A 1 1036 ? -18.295 77.087 26.568 1.00 37.50 1036 VAL A C 1
ATOM 7556 O O . VAL A 1 1036 ? -17.274 77.071 27.245 1.00 37.50 1036 VAL A O 1
ATOM 7559 N N . VAL A 1 1037 ? -19.229 78.057 26.568 1.00 38.31 1037 VAL A N 1
ATOM 7560 C CA . VAL A 1 1037 ? -19.917 78.822 27.657 1.00 38.31 1037 VAL A CA 1
ATOM 7561 C C . VAL A 1 1037 ? -20.408 80.136 27.013 1.00 38.31 1037 VAL A C 1
ATOM 7563 O O . VAL A 1 1037 ? -19.595 80.867 26.461 1.00 38.31 1037 VAL A O 1
ATOM 7566 N N . ALA A 1 1038 ? -21.662 80.589 27.023 1.00 39.00 1038 ALA A N 1
ATOM 7567 C CA . ALA A 1 1038 ? -22.966 80.054 27.392 1.00 39.00 1038 ALA A CA 1
ATOM 7568 C C . ALA A 1 1038 ? -23.986 80.777 26.491 1.00 39.00 1038 ALA A C 1
ATOM 7570 O O . ALA A 1 1038 ? -23.948 82.005 26.384 1.00 39.00 1038 ALA A O 1
ATOM 7571 N N . LEU A 1 1039 ? -24.943 80.062 25.895 1.00 50.28 1039 LEU A N 1
ATOM 7572 C CA . LEU A 1 1039 ? -26.215 80.708 25.581 1.00 50.28 1039 LEU A CA 1
ATOM 7573 C C . LEU A 1 1039 ? -26.858 81.125 26.901 1.00 50.28 1039 LEU A C 1
ATOM 7575 O O . LEU A 1 1039 ? -26.853 80.366 27.874 1.00 50.28 1039 LEU A O 1
ATOM 7579 N N . GLY A 1 1040 ? -27.499 82.291 26.924 1.00 52.56 1040 GLY A N 1
ATOM 7580 C CA . GLY A 1 1040 ? -28.549 82.517 27.902 1.00 52.56 1040 GLY A CA 1
ATOM 7581 C C . GLY A 1 1040 ? -29.530 81.360 27.758 1.00 52.56 1040 GLY A C 1
ATOM 7582 O O . GLY A 1 1040 ? -30.221 81.259 26.747 1.00 52.56 1040 GLY A O 1
ATOM 7583 N N . ALA A 1 1041 ? -29.570 80.463 28.743 1.00 56.59 1041 ALA A N 1
ATOM 7584 C CA . ALA A 1 1041 ? -30.447 79.295 28.755 1.00 56.59 1041 ALA A CA 1
ATOM 7585 C C . ALA A 1 1041 ? -31.906 79.628 28.393 1.00 56.59 1041 ALA A C 1
ATOM 7587 O O . ALA A 1 1041 ? -32.644 78.754 27.956 1.00 56.59 1041 ALA A O 1
ATOM 7588 N N . GLY A 1 1042 ? -32.290 80.902 28.518 1.00 59.62 1042 GLY A N 1
ATOM 7589 C CA . GLY A 1 1042 ? -33.522 81.475 28.003 1.00 59.62 1042 GLY A CA 1
ATOM 7590 C C . GLY A 1 1042 ? -33.868 81.109 26.558 1.00 59.62 1042 GLY A C 1
ATOM 7591 O O . GLY A 1 1042 ? -35.032 80.835 26.333 1.00 59.62 1042 GLY A O 1
ATOM 7592 N N . ALA A 1 1043 ? -32.939 81.027 25.595 1.00 65.25 1043 ALA A N 1
ATOM 7593 C CA . ALA A 1 1043 ? -33.310 80.702 24.205 1.00 65.25 1043 ALA A CA 1
ATOM 7594 C C . ALA A 1 1043 ? -33.742 79.234 24.030 1.00 65.25 1043 ALA A C 1
ATOM 7596 O O . ALA A 1 1043 ? -34.790 78.963 23.449 1.00 65.25 1043 ALA A O 1
ATOM 7597 N N . ILE A 1 1044 ? -32.984 78.290 24.597 1.00 66.12 1044 ILE A N 1
ATOM 7598 C CA . ILE A 1 1044 ? -33.317 76.855 24.569 1.00 66.12 1044 ILE A CA 1
ATOM 7599 C C . ILE A 1 1044 ? -34.587 76.576 25.387 1.00 66.12 1044 ILE A C 1
ATOM 7601 O O . ILE A 1 1044 ? -35.459 75.837 24.937 1.00 66.12 1044 ILE A O 1
ATOM 7605 N N . VAL A 1 1045 ? -34.717 77.208 26.559 1.00 65.94 1045 VAL A N 1
ATOM 7606 C CA . VAL A 1 1045 ? -35.900 77.085 27.427 1.00 65.94 1045 VAL A CA 1
ATOM 7607 C C . VAL A 1 1045 ? -37.130 77.753 26.803 1.00 65.94 1045 VAL A C 1
ATOM 7609 O O . VAL A 1 1045 ? -38.236 77.249 26.950 1.00 65.94 1045 VAL A O 1
ATOM 7612 N N . ALA A 1 1046 ? -36.976 78.866 26.084 1.00 66.44 1046 ALA A N 1
ATOM 7613 C CA . ALA A 1 1046 ? -38.093 79.508 25.394 1.00 66.44 1046 ALA A CA 1
ATOM 7614 C C . ALA A 1 1046 ? -38.545 78.692 24.177 1.00 66.44 1046 ALA A C 1
ATOM 7616 O O . ALA A 1 1046 ? -39.744 78.529 23.976 1.00 66.44 1046 ALA A O 1
ATOM 7617 N N . LEU A 1 1047 ? -37.609 78.127 23.405 1.00 72.44 1047 LEU A N 1
ATOM 7618 C CA . LEU A 1 1047 ? -37.914 77.211 22.304 1.00 72.44 1047 LEU A CA 1
ATOM 7619 C C . LEU A 1 1047 ? -38.661 75.963 22.793 1.00 72.44 1047 LEU A C 1
ATOM 7621 O O . LEU A 1 1047 ? -39.689 75.607 22.221 1.00 72.44 1047 LEU A O 1
ATOM 7625 N N . SER A 1 1048 ? -38.204 75.333 23.878 1.00 69.62 1048 SER A N 1
ATOM 7626 C CA . SER A 1 1048 ? -38.891 74.175 24.465 1.00 69.62 1048 SER A CA 1
ATOM 7627 C C . SER A 1 1048 ? -40.258 74.542 25.069 1.00 69.62 1048 SER A C 1
ATOM 7629 O O . SER A 1 1048 ? -41.231 73.801 24.911 1.00 69.62 1048 SER A O 1
ATOM 7631 N N . ALA A 1 1049 ? -40.372 75.708 25.715 1.00 66.50 1049 ALA A N 1
ATOM 7632 C CA . ALA A 1 1049 ? -41.633 76.215 26.253 1.00 66.50 1049 ALA A CA 1
ATOM 7633 C C . ALA A 1 1049 ? -42.639 76.572 25.148 1.00 66.50 1049 ALA A C 1
ATOM 7635 O O . ALA A 1 1049 ? -43.839 76.423 25.353 1.00 66.50 1049 ALA A O 1
ATOM 7636 N N . ALA A 1 1050 ? -42.172 77.024 23.983 1.00 71.62 1050 ALA A N 1
ATOM 7637 C CA . ALA A 1 1050 ? -43.017 77.280 22.823 1.00 71.62 1050 ALA A CA 1
ATOM 7638 C C . ALA A 1 1050 ? -43.487 75.972 22.163 1.00 71.62 1050 ALA A C 1
ATOM 7640 O O . ALA A 1 1050 ? -44.671 75.848 21.855 1.00 71.62 1050 ALA A O 1
ATOM 7641 N N . LEU A 1 1051 ? -42.602 74.977 22.023 1.00 73.88 1051 LEU A N 1
ATOM 7642 C CA . LEU A 1 1051 ? -42.925 73.656 21.456 1.00 73.88 1051 LEU A CA 1
ATOM 7643 C C . LEU A 1 1051 ? -43.956 72.870 22.280 1.00 73.88 1051 LEU A C 1
ATOM 7645 O O . LEU A 1 1051 ? -44.667 72.031 21.739 1.00 73.88 1051 LEU A O 1
ATOM 7649 N N . SER A 1 1052 ? -44.072 73.159 23.576 1.00 65.12 1052 SER A N 1
ATOM 7650 C CA . SER A 1 1052 ? -45.026 72.511 24.488 1.00 65.12 1052 SER A CA 1
ATOM 7651 C C . SER A 1 1052 ? -46.386 73.221 24.591 1.00 65.12 1052 SER A C 1
ATOM 7653 O O . SER A 1 1052 ? -47.203 72.856 25.436 1.00 65.12 1052 SER A O 1
ATOM 7655 N N . THR A 1 1053 ? -46.665 74.230 23.752 1.00 63.81 1053 THR A N 1
ATOM 7656 C CA . THR A 1 1053 ? -47.917 75.013 23.799 1.00 63.81 1053 THR A CA 1
ATOM 7657 C C . THR A 1 1053 ? -48.639 75.116 22.458 1.00 63.81 1053 THR A C 1
ATOM 7659 O O . THR A 1 1053 ? -48.025 75.080 21.399 1.00 63.81 1053 THR A O 1
ATOM 7662 N N . THR A 1 1054 ? -49.967 75.278 22.489 1.00 57.34 1054 THR A N 1
ATOM 7663 C CA . THR A 1 1054 ? -50.806 75.431 21.288 1.00 57.34 1054 THR A CA 1
ATOM 7664 C C . THR A 1 1054 ? -50.926 76.900 20.863 1.00 57.34 1054 THR A C 1
ATOM 7666 O O . THR A 1 1054 ? -51.334 77.739 21.666 1.00 57.34 1054 THR A O 1
ATOM 7669 N N . ALA A 1 1055 ? -50.669 77.214 19.589 1.00 56.81 1055 ALA A N 1
ATOM 7670 C CA . ALA A 1 1055 ? -50.587 78.584 19.050 1.00 56.81 1055 ALA A CA 1
ATOM 7671 C C . ALA A 1 1055 ? -51.891 79.427 19.074 1.00 56.81 1055 ALA A C 1
ATOM 7673 O O . ALA A 1 1055 ? -51.865 80.601 18.708 1.00 56.81 1055 ALA A O 1
ATOM 7674 N N . ALA A 1 1056 ? -53.032 78.852 19.472 1.00 55.06 1056 ALA A N 1
ATOM 7675 C CA . ALA A 1 1056 ? -54.353 79.485 19.384 1.00 55.06 1056 ALA A CA 1
ATOM 7676 C C . ALA A 1 1056 ? -54.787 80.273 20.640 1.00 55.06 1056 ALA A C 1
ATOM 7678 O O . ALA A 1 1056 ? -55.827 80.930 20.607 1.00 55.06 1056 ALA A O 1
ATOM 7679 N N . THR A 1 1057 ? -54.030 80.220 21.743 1.00 67.75 1057 THR A N 1
ATOM 7680 C CA . THR A 1 1057 ? -54.343 80.972 22.973 1.00 67.75 1057 THR A CA 1
ATOM 7681 C C . THR A 1 1057 ? -53.494 82.246 23.084 1.00 67.75 1057 THR A C 1
ATOM 7683 O O . THR A 1 1057 ? -52.359 82.261 22.599 1.00 67.75 1057 THR A O 1
ATOM 7686 N N . PRO A 1 1058 ? -53.990 83.313 23.744 1.00 63.09 1058 PRO A N 1
ATOM 7687 C CA . PRO A 1 1058 ? -53.209 84.533 23.981 1.00 63.09 1058 PRO A CA 1
ATOM 7688 C C . PRO A 1 1058 ? -51.865 84.250 24.676 1.00 63.09 1058 PRO A C 1
ATOM 7690 O O . PRO A 1 1058 ? -50.827 84.741 24.247 1.00 63.09 1058 PRO A O 1
ATOM 7693 N N . GLU A 1 1059 ? -51.868 83.357 25.670 1.00 65.88 1059 GLU A N 1
ATOM 7694 C CA . GLU A 1 1059 ? -50.660 82.904 26.377 1.00 65.88 1059 GLU A CA 1
ATOM 7695 C C . GLU A 1 1059 ? -49.692 82.121 25.466 1.00 65.88 1059 GLU A C 1
ATOM 7697 O O . GLU A 1 1059 ? -48.474 82.210 25.627 1.00 65.88 1059 GLU A O 1
ATOM 7702 N N . GLY A 1 1060 ? -50.213 81.366 24.490 1.00 65.81 1060 GLY A N 1
ATOM 7703 C CA . GLY A 1 1060 ? -49.414 80.660 23.485 1.00 65.81 1060 GLY A CA 1
ATOM 7704 C C . GLY A 1 1060 ? -48.736 81.611 22.494 1.00 65.81 1060 GLY A C 1
ATOM 7705 O O . GLY A 1 1060 ? -47.568 81.415 22.155 1.00 65.81 1060 GLY A O 1
ATOM 7706 N N . GLN A 1 1061 ? -49.421 82.684 22.081 1.00 67.44 1061 GLN A N 1
ATOM 7707 C CA . GLN A 1 1061 ? -48.813 83.727 21.248 1.00 67.44 1061 GLN A CA 1
ATOM 7708 C C . GLN A 1 1061 ? -47.713 84.492 21.987 1.00 67.44 1061 GLN A C 1
ATOM 7710 O O . GLN A 1 1061 ? -46.677 84.781 21.387 1.00 67.44 1061 GLN A O 1
ATOM 7715 N N . ASP A 1 1062 ? -47.879 84.742 23.288 1.00 71.06 1062 ASP A N 1
ATOM 7716 C CA . ASP A 1 1062 ? -46.847 85.383 24.109 1.00 71.06 1062 ASP A CA 1
ATOM 7717 C C . ASP A 1 1062 ? -45.592 84.508 24.262 1.00 71.06 1062 ASP A C 1
ATOM 7719 O O . ASP A 1 1062 ? -44.470 85.015 24.191 1.00 71.06 1062 ASP A O 1
ATOM 7723 N N . ARG A 1 1063 ? -45.743 83.183 24.396 1.00 73.19 1063 ARG A N 1
ATOM 7724 C CA . ARG A 1 1063 ? -44.601 82.251 24.449 1.00 73.19 1063 ARG A CA 1
ATOM 7725 C C . ARG A 1 1063 ? -43.888 82.103 23.108 1.00 73.19 1063 ARG A C 1
ATOM 7727 O O . ARG A 1 1063 ? -42.659 82.121 23.083 1.00 73.19 1063 ARG A O 1
ATOM 7734 N N . LEU A 1 1064 ? -44.624 82.016 21.996 1.00 73.56 1064 LEU A N 1
ATOM 7735 C CA . LEU A 1 1064 ? -44.037 82.028 20.647 1.00 73.56 1064 LEU A CA 1
ATOM 7736 C C . LEU A 1 1064 ? -43.310 83.347 20.375 1.00 73.56 1064 LEU A C 1
ATOM 7738 O O . LEU A 1 1064 ? -42.210 83.350 19.829 1.00 73.56 1064 LEU A O 1
ATOM 7742 N N . ARG A 1 1065 ? -43.873 84.470 20.824 1.00 70.31 1065 ARG A N 1
ATOM 7743 C CA . ARG A 1 1065 ? -43.222 85.778 20.767 1.00 70.31 1065 ARG A CA 1
ATOM 7744 C C . ARG A 1 1065 ? -41.938 85.816 21.596 1.00 70.31 1065 ARG A C 1
ATOM 7746 O O . ARG A 1 1065 ? -40.918 86.297 21.105 1.00 70.31 1065 ARG A O 1
ATOM 7753 N N . ALA A 1 1066 ? -41.960 85.304 22.824 1.00 70.62 1066 ALA A N 1
ATOM 7754 C CA . ALA A 1 1066 ? -40.776 85.232 23.677 1.00 70.62 1066 ALA A CA 1
ATOM 7755 C C . ALA A 1 1066 ? -39.685 84.337 23.065 1.00 70.62 1066 ALA A C 1
ATOM 7757 O O . ALA A 1 1066 ? -38.519 84.722 23.054 1.00 70.62 1066 ALA A O 1
ATOM 7758 N N . ALA A 1 1067 ? -40.058 83.189 22.494 1.00 69.88 1067 ALA A N 1
ATOM 7759 C CA . ALA A 1 1067 ? -39.136 82.296 21.801 1.00 69.88 1067 ALA A CA 1
ATOM 7760 C C . ALA A 1 1067 ? -38.550 82.932 20.533 1.00 69.88 1067 ALA A C 1
ATOM 7762 O O . ALA A 1 1067 ? -37.343 82.855 20.328 1.00 69.88 1067 ALA A O 1
ATOM 7763 N N . ALA A 1 1068 ? -39.360 83.611 19.713 1.00 67.75 1068 ALA A N 1
ATOM 7764 C CA . ALA A 1 1068 ? -38.889 84.279 18.499 1.00 67.75 1068 ALA A CA 1
ATOM 7765 C C . ALA A 1 1068 ? -37.906 85.413 18.819 1.00 67.75 1068 ALA A C 1
ATOM 7767 O O . ALA A 1 1068 ? -36.850 85.499 18.195 1.00 67.75 1068 ALA A O 1
ATOM 7768 N N . ASN A 1 1069 ? -38.202 86.229 19.839 1.00 67.62 1069 ASN A N 1
ATOM 7769 C CA . ASN A 1 1069 ? -37.284 87.269 20.312 1.00 67.62 1069 ASN A CA 1
ATOM 7770 C C . ASN A 1 1069 ? -36.016 86.669 20.938 1.00 67.62 1069 ASN A C 1
ATOM 7772 O O . ASN A 1 1069 ? -34.924 87.170 20.691 1.00 67.62 1069 ASN A O 1
ATOM 7776 N N . ALA A 1 1070 ? -36.122 85.565 21.686 1.00 70.00 1070 ALA A N 1
ATOM 7777 C CA . ALA A 1 1070 ? -34.960 84.894 22.269 1.00 70.00 1070 ALA A CA 1
ATOM 7778 C C . ALA A 1 1070 ? -34.042 84.260 21.207 1.00 70.00 1070 ALA A C 1
ATOM 7780 O O . ALA A 1 1070 ? -32.824 84.298 21.365 1.00 70.00 1070 ALA A O 1
ATOM 7781 N N . VAL A 1 1071 ? -34.609 83.715 20.123 1.00 68.69 1071 VAL A N 1
ATOM 7782 C CA . VAL A 1 1071 ? -33.866 83.192 18.962 1.00 68.69 1071 VAL A CA 1
ATOM 7783 C C . VAL A 1 1071 ? -33.239 84.322 18.147 1.00 68.69 1071 VAL A C 1
ATOM 7785 O O . VAL A 1 1071 ? -32.076 84.228 17.774 1.00 68.69 1071 VAL A O 1
ATOM 7788 N N . ALA A 1 1072 ? -33.971 85.407 17.885 1.00 65.62 1072 ALA A N 1
ATOM 7789 C CA . ALA A 1 1072 ? -33.423 86.570 17.185 1.00 65.62 1072 ALA A CA 1
ATOM 7790 C C . ALA A 1 1072 ? -32.261 87.197 17.969 1.00 65.62 1072 ALA A C 1
ATOM 7792 O O . ALA A 1 1072 ? -31.206 87.473 17.401 1.00 65.62 1072 ALA A O 1
ATOM 7793 N N . LEU A 1 1073 ? -32.420 87.354 19.288 1.00 68.25 1073 LEU A N 1
ATOM 7794 C CA . LEU A 1 1073 ? -31.391 87.896 20.171 1.00 68.25 1073 LEU A CA 1
ATOM 7795 C C . LEU A 1 1073 ? -30.155 86.990 20.242 1.00 68.25 1073 LEU A C 1
ATOM 7797 O O . LEU A 1 1073 ? -29.033 87.493 20.186 1.00 68.25 1073 LEU A O 1
ATOM 7801 N N . SER A 1 1074 ? -30.332 85.668 20.348 1.00 67.50 1074 SER A N 1
ATOM 7802 C CA . SER A 1 1074 ? -29.201 84.734 20.402 1.00 67.50 1074 SER A CA 1
ATOM 7803 C C . SER A 1 1074 ? -28.429 84.690 19.082 1.00 67.50 1074 SER A C 1
ATOM 7805 O O . SER A 1 1074 ? -27.199 84.707 19.093 1.00 67.50 1074 SER A O 1
ATOM 7807 N N . VAL A 1 1075 ? -29.126 84.738 17.942 1.00 65.19 1075 VAL A N 1
ATOM 7808 C CA . VAL A 1 1075 ? -28.493 84.851 16.621 1.00 65.19 1075 VAL A CA 1
ATOM 7809 C C . VAL A 1 1075 ? -27.798 86.210 16.447 1.00 65.19 1075 VAL A C 1
ATOM 7811 O O . VAL A 1 1075 ? -26.687 86.264 15.929 1.00 65.19 1075 VAL A O 1
ATOM 7814 N N . ALA A 1 1076 ? -28.382 87.313 16.925 1.00 62.69 1076 ALA A N 1
ATOM 7815 C CA . ALA A 1 1076 ? -27.735 88.627 16.882 1.00 62.69 1076 ALA A CA 1
ATOM 7816 C C . ALA A 1 1076 ? -26.428 88.668 17.698 1.00 62.69 1076 ALA A C 1
ATOM 7818 O O . ALA A 1 1076 ? -25.461 89.334 17.322 1.00 62.69 1076 ALA A O 1
ATOM 7819 N N . GLN A 1 1077 ? -26.376 87.917 18.800 1.00 65.50 1077 GLN A N 1
ATOM 7820 C CA . GLN A 1 1077 ? -25.205 87.812 19.673 1.00 65.50 1077 GLN A CA 1
ATOM 7821 C C . GLN A 1 1077 ? -24.111 86.867 19.142 1.00 65.50 1077 GLN A C 1
ATOM 7823 O O . GLN A 1 1077 ? -22.967 86.972 19.593 1.00 65.50 1077 GLN A O 1
ATOM 7828 N N . SER A 1 1078 ? -24.401 86.006 18.157 1.00 62.28 1078 SER A N 1
ATOM 7829 C CA . SER A 1 1078 ? -23.423 85.066 17.577 1.00 62.28 1078 SER A CA 1
ATOM 7830 C C . SER A 1 1078 ? -22.372 85.737 16.675 1.00 62.28 1078 SER A C 1
ATOM 7832 O O . SER A 1 1078 ? -21.374 85.117 16.312 1.00 62.28 1078 SER A O 1
ATOM 7834 N N . GLY A 1 1079 ? -22.542 87.026 16.349 1.00 60.25 1079 GLY A N 1
ATOM 7835 C CA . GLY A 1 1079 ? -21.587 87.808 15.554 1.00 60.25 1079 GLY A CA 1
ATOM 7836 C C . GLY A 1 1079 ? -21.740 87.673 14.032 1.00 60.25 1079 GLY A C 1
ATOM 7837 O O . GLY A 1 1079 ? -20.860 88.124 13.302 1.00 60.25 1079 GLY A O 1
ATOM 7838 N N . GLN A 1 1080 ? -22.839 87.079 13.553 1.00 65.62 1080 GLN A N 1
ATOM 7839 C CA . GLN A 1 1080 ? -23.184 86.981 12.125 1.00 65.62 1080 GLN A CA 1
ATOM 7840 C C . GLN A 1 1080 ? -23.582 88.341 11.514 1.00 65.62 1080 GLN A C 1
ATOM 7842 O O . GLN A 1 1080 ? -23.951 89.265 12.241 1.00 65.62 1080 GLN A O 1
ATOM 7847 N N . SER A 1 1081 ? -23.532 88.486 10.180 1.00 65.38 1081 SER A N 1
ATOM 7848 C CA . SER A 1 1081 ? -24.024 89.696 9.492 1.00 65.38 1081 SER A CA 1
ATOM 7849 C C . SER A 1 1081 ? -25.552 89.810 9.583 1.00 65.38 1081 SER A C 1
ATOM 7851 O O . SER A 1 1081 ? -26.233 88.802 9.727 1.00 65.38 1081 SER A O 1
ATOM 7853 N N . ALA A 1 1082 ? -26.120 91.014 9.460 1.00 57.62 1082 ALA A N 1
ATOM 7854 C CA . ALA A 1 1082 ? -27.571 91.210 9.595 1.00 57.62 1082 ALA A CA 1
ATOM 7855 C C . ALA A 1 1082 ? -28.411 90.335 8.632 1.00 57.62 1082 ALA A C 1
ATOM 7857 O O . ALA A 1 1082 ? -29.460 89.839 9.028 1.00 57.62 1082 ALA A O 1
ATOM 7858 N N . GLU A 1 1083 ? -27.941 90.079 7.403 1.00 60.50 1083 GLU A N 1
ATOM 7859 C CA . GLU A 1 1083 ? -28.607 89.156 6.462 1.00 60.50 1083 GLU A CA 1
ATOM 7860 C C . GLU A 1 1083 ? -28.535 87.693 6.921 1.00 60.50 1083 GLU A C 1
ATOM 7862 O O . GLU A 1 1083 ? -29.527 86.966 6.856 1.00 60.50 1083 GLU A O 1
ATOM 7867 N N . GLN A 1 1084 ? -27.379 87.263 7.431 1.00 67.69 1084 GLN A N 1
ATOM 7868 C CA . GLN A 1 1084 ? -27.197 85.911 7.962 1.00 67.69 1084 GLN A CA 1
ATOM 7869 C C . GLN A 1 1084 ? -28.004 85.698 9.239 1.00 67.69 1084 GLN A C 1
ATOM 7871 O O . GLN A 1 1084 ? -28.588 84.635 9.411 1.00 67.69 1084 GLN A O 1
ATOM 7876 N N . GLN A 1 1085 ? -28.104 86.718 10.093 1.00 65.88 1085 GLN A N 1
ATOM 7877 C CA . GLN A 1 1085 ? -28.900 86.647 11.311 1.00 65.88 1085 GLN A CA 1
ATOM 7878 C C . GLN A 1 1085 ? -30.371 86.349 10.992 1.00 65.88 1085 GLN A C 1
ATOM 7880 O O . GLN A 1 1085 ? -30.976 85.460 11.587 1.00 65.88 1085 GLN A O 1
ATOM 7885 N N . VAL A 1 1086 ? -30.927 87.030 9.986 1.00 62.81 1086 VAL A N 1
ATOM 7886 C CA . VAL A 1 1086 ? -32.299 86.791 9.519 1.00 62.81 1086 VAL A CA 1
ATOM 7887 C C . VAL A 1 1086 ? -32.456 85.381 8.963 1.00 62.81 1086 VAL A C 1
ATOM 7889 O O . VAL A 1 1086 ? -33.394 84.683 9.341 1.00 62.81 1086 VAL A O 1
ATOM 7892 N N . SER A 1 1087 ? -31.536 84.946 8.098 1.00 68.25 1087 SER A N 1
ATOM 7893 C CA . SER A 1 1087 ? -31.592 83.610 7.497 1.00 68.25 1087 SER A CA 1
ATOM 7894 C C . SER A 1 1087 ? -31.521 82.508 8.557 1.00 68.25 1087 SER A C 1
ATOM 7896 O O . SER A 1 1087 ? -32.372 81.623 8.576 1.00 68.25 1087 SER A O 1
ATOM 7898 N N . THR A 1 1088 ? -30.570 82.600 9.490 1.00 66.62 1088 THR A N 1
ATOM 7899 C CA . THR A 1 1088 ? -30.359 81.613 10.557 1.00 66.62 1088 THR A CA 1
ATOM 7900 C C . THR A 1 1088 ? -31.552 81.554 11.515 1.00 66.62 1088 THR A C 1
ATOM 7902 O O . THR A 1 1088 ? -32.018 80.465 11.846 1.00 66.62 1088 THR A O 1
ATOM 7905 N N . SER A 1 1089 ? -32.112 82.699 11.930 1.00 65.75 1089 SER A N 1
ATOM 7906 C CA . SER A 1 1089 ? -33.325 82.721 12.764 1.00 65.75 1089 SER A CA 1
ATOM 7907 C C . SER A 1 1089 ? -34.538 82.124 12.040 1.00 65.75 1089 SER A C 1
ATOM 7909 O O . SER A 1 1089 ? -35.310 81.384 12.656 1.00 65.75 1089 SER A O 1
ATOM 7911 N N . ILE A 1 1090 ? -34.697 82.402 10.738 1.00 71.62 1090 ILE A N 1
ATOM 7912 C CA . ILE A 1 1090 ? -35.770 81.826 9.915 1.00 71.62 1090 ILE A CA 1
ATOM 7913 C C . ILE A 1 1090 ? -35.613 80.313 9.787 1.00 71.62 1090 ILE A C 1
ATOM 7915 O O . ILE A 1 1090 ? -36.598 79.590 9.931 1.00 71.62 1090 ILE A O 1
ATOM 7919 N N . GLU A 1 1091 ? -34.399 79.828 9.541 1.00 71.31 1091 GLU A N 1
ATOM 7920 C CA . GLU A 1 1091 ? -34.122 78.401 9.408 1.00 71.31 1091 GLU A CA 1
ATOM 7921 C C . GLU A 1 1091 ? -34.355 77.658 10.722 1.00 71.31 1091 GLU A C 1
ATOM 7923 O O . GLU A 1 1091 ? -35.133 76.706 10.730 1.00 71.31 1091 GLU A O 1
ATOM 7928 N N . ILE A 1 1092 ? -33.792 78.127 11.844 1.00 71.19 1092 ILE A N 1
ATOM 7929 C CA . ILE A 1 1092 ? -34.003 77.518 13.171 1.00 71.19 1092 ILE A CA 1
ATOM 7930 C C . ILE A 1 1092 ? -35.498 77.388 13.475 1.00 71.19 1092 ILE A C 1
ATOM 7932 O O . ILE A 1 1092 ? -35.966 76.341 13.923 1.00 71.19 1092 ILE A O 1
ATOM 7936 N N . TRP A 1 1093 ? -36.273 78.432 13.188 1.00 77.50 1093 TRP A N 1
ATOM 7937 C CA . TRP A 1 1093 ? -37.709 78.423 13.437 1.00 77.50 1093 TRP A CA 1
ATOM 7938 C C . TRP A 1 1093 ? -38.480 77.494 12.505 1.00 77.50 1093 TRP A C 1
ATOM 7940 O O . TRP A 1 1093 ? -39.346 76.741 12.954 1.00 77.50 1093 TRP A O 1
ATOM 7950 N N . LYS A 1 1094 ? -38.151 77.522 11.210 1.00 73.94 1094 LYS A N 1
ATOM 7951 C CA . LYS A 1 1094 ? -38.759 76.654 10.202 1.00 73.94 1094 LYS A CA 1
ATOM 7952 C C . LYS A 1 1094 ? -38.498 75.182 10.518 1.00 73.94 1094 LYS A C 1
ATOM 7954 O O . LYS A 1 1094 ? -39.412 74.380 10.364 1.00 73.94 1094 LYS A O 1
ATOM 7959 N N . PHE A 1 1095 ? -37.302 74.828 10.983 1.00 75.06 1095 PHE A N 1
ATOM 7960 C CA . PHE A 1 1095 ? -36.980 73.451 11.358 1.00 75.06 1095 PHE A CA 1
ATOM 7961 C C . PHE A 1 1095 ? -37.748 72.995 12.600 1.00 75.06 1095 PHE A C 1
ATOM 7963 O O . PHE A 1 1095 ? -38.335 71.919 12.589 1.00 75.06 1095 PHE A O 1
ATOM 7970 N N . LEU A 1 1096 ? -37.801 73.815 13.652 1.00 73.44 1096 LEU A N 1
ATOM 7971 C CA . LEU A 1 1096 ? -38.416 73.400 14.916 1.00 73.44 1096 LEU A CA 1
ATOM 7972 C C . LEU A 1 1096 ? -39.953 73.415 14.875 1.00 73.44 1096 LEU A C 1
ATOM 7974 O O . LEU A 1 1096 ? -40.583 72.480 15.368 1.00 73.44 1096 LEU A O 1
ATOM 7978 N N . PHE A 1 1097 ? -40.557 74.438 14.259 1.00 74.81 1097 PHE A N 1
ATOM 7979 C CA . PHE A 1 1097 ? -42.010 74.670 14.282 1.00 74.81 1097 PHE A CA 1
ATOM 7980 C C . PHE A 1 1097 ? -42.708 74.464 12.934 1.00 74.81 1097 PHE A C 1
ATOM 7982 O O . PHE A 1 1097 ? -43.929 74.593 12.871 1.00 74.81 1097 PHE A O 1
ATOM 7989 N N . SER A 1 1098 ? -41.970 74.214 11.847 1.00 68.38 1098 SER A N 1
ATOM 7990 C CA . SER A 1 1098 ? -42.521 74.031 10.490 1.00 68.38 1098 SER A CA 1
ATOM 7991 C C . SER A 1 1098 ? -43.396 75.199 9.993 1.00 68.38 1098 SER A C 1
ATOM 7993 O O . SER A 1 1098 ? -44.238 75.030 9.115 1.00 68.38 1098 SER A O 1
ATOM 7995 N N . THR A 1 1099 ? -43.182 76.407 10.528 1.00 69.88 1099 THR A N 1
ATOM 7996 C CA . THR A 1 1099 ? -43.907 77.645 10.187 1.00 69.88 1099 THR A CA 1
ATOM 7997 C C . THR A 1 1099 ? -42.936 78.766 9.808 1.00 69.88 1099 THR A C 1
ATOM 7999 O O . THR A 1 1099 ? -41.740 78.694 10.090 1.00 69.88 1099 THR A O 1
ATOM 8002 N N . THR A 1 1100 ? -43.425 79.816 9.141 1.00 65.12 1100 THR A N 1
ATOM 8003 C CA . THR A 1 1100 ? -42.619 81.015 8.847 1.00 65.12 1100 THR A CA 1
ATOM 8004 C C . THR A 1 1100 ? -42.285 81.781 10.125 1.00 65.12 1100 THR A C 1
ATOM 8006 O O . THR A 1 1100 ? -43.167 81.993 10.957 1.00 65.12 1100 THR A O 1
ATOM 8009 N N . PHE A 1 1101 ? -41.036 82.246 10.252 1.00 71.12 1101 PHE A N 1
ATOM 8010 C CA . PHE A 1 1101 ? -40.595 83.053 11.392 1.00 71.12 1101 PHE A CA 1
ATOM 8011 C C . PHE A 1 1101 ? -41.496 84.284 11.569 1.00 71.12 1101 PHE A C 1
ATOM 8013 O O . PHE A 1 1101 ? -41.690 85.043 10.612 1.00 71.12 1101 PHE A O 1
ATOM 8020 N N . PRO A 1 1102 ? -42.071 84.508 12.760 1.00 63.69 1102 PRO A N 1
ATOM 8021 C CA . PRO A 1 1102 ? -43.052 85.559 12.959 1.00 63.69 1102 PRO A CA 1
ATOM 8022 C C . PRO A 1 1102 ? -42.360 86.915 13.157 1.00 63.69 1102 PRO A C 1
ATOM 8024 O O . PRO A 1 1102 ? -42.308 87.449 14.260 1.00 63.69 1102 PRO A O 1
ATOM 8027 N N . VAL A 1 1103 ? -41.858 87.508 12.067 1.00 56.69 1103 VAL A N 1
ATOM 8028 C CA . VAL A 1 1103 ? -41.157 88.813 12.076 1.00 56.69 1103 VAL A CA 1
ATOM 8029 C C . VAL A 1 1103 ? -42.013 89.921 12.715 1.00 56.69 1103 VAL A C 1
ATOM 8031 O O . VAL A 1 1103 ? -41.497 90.830 13.354 1.00 56.69 1103 VAL A O 1
ATOM 8034 N N . HIS A 1 1104 ? -43.340 89.820 12.596 1.00 58.81 1104 HIS A N 1
ATOM 8035 C CA . HIS A 1 1104 ? -44.310 90.764 13.160 1.00 58.81 1104 HIS A CA 1
ATOM 8036 C C . HIS A 1 1104 ? -44.455 90.693 14.693 1.00 58.81 1104 HIS A C 1
ATOM 8038 O O . HIS A 1 1104 ? -45.076 91.578 15.276 1.00 58.81 1104 HIS A O 1
ATOM 8044 N N . LEU A 1 1105 ? -43.906 89.663 15.348 1.00 63.19 1105 LEU A N 1
ATOM 8045 C CA . LEU A 1 1105 ? -43.922 89.508 16.809 1.00 63.19 1105 LEU A CA 1
ATOM 8046 C C . LEU A 1 1105 ? -42.628 90.019 17.474 1.00 63.19 1105 LEU A C 1
ATOM 8048 O O . LEU A 1 1105 ? -42.523 90.012 18.705 1.00 63.19 1105 LEU A O 1
ATOM 8052 N N . LEU A 1 1106 ? -41.654 90.487 16.689 1.00 63.44 1106 LEU A N 1
ATOM 8053 C CA . LEU A 1 1106 ? -40.395 91.024 17.202 1.00 63.44 1106 LEU A CA 1
ATOM 8054 C C . LEU A 1 1106 ? -40.606 92.348 17.958 1.00 63.44 1106 LEU A C 1
ATOM 8056 O O . LEU A 1 1106 ? -41.468 93.155 17.605 1.00 63.44 1106 LEU A O 1
ATOM 8060 N N . ASP A 1 1107 ? -39.853 92.561 19.036 1.00 61.19 1107 ASP A N 1
ATOM 8061 C CA . ASP A 1 1107 ? -39.873 93.811 19.803 1.00 61.19 1107 ASP A CA 1
ATOM 8062 C C . ASP A 1 1107 ? -39.139 94.969 19.090 1.00 61.19 1107 ASP A C 1
ATOM 8064 O O . ASP A 1 1107 ? -38.459 94.790 18.078 1.00 61.19 1107 ASP A O 1
ATOM 8068 N N . GLY A 1 1108 ? -39.340 96.200 19.582 1.00 52.31 1108 GLY A N 1
ATOM 8069 C CA . GLY A 1 1108 ? -38.918 97.436 18.909 1.00 52.31 1108 GLY A CA 1
ATOM 8070 C C . GLY A 1 1108 ? -37.424 97.506 18.566 1.00 52.31 1108 GLY A C 1
ATOM 8071 O O . GLY A 1 1108 ? -37.069 98.123 17.562 1.00 52.31 1108 GLY A O 1
ATOM 8072 N N . GLU A 1 1109 ? -36.563 96.834 19.335 1.00 55.50 1109 GLU A N 1
ATOM 8073 C CA . GLU A 1 1109 ? -35.113 96.784 19.099 1.00 55.50 1109 GLU A CA 1
ATOM 8074 C C . GLU A 1 1109 ? -34.723 95.860 17.928 1.00 55.50 1109 GLU A C 1
ATOM 8076 O O . GLU A 1 1109 ? -33.693 96.080 17.291 1.00 55.50 1109 GLU A O 1
ATOM 8081 N N . ASN A 1 1110 ? -35.585 94.906 17.561 1.00 54.16 1110 ASN A N 1
ATOM 8082 C CA . ASN A 1 1110 ? -35.367 93.929 16.489 1.00 54.16 1110 ASN A CA 1
ATOM 8083 C C . ASN A 1 1110 ? -36.086 94.283 15.162 1.00 54.16 1110 ASN A C 1
ATOM 8085 O O . ASN A 1 1110 ? -36.073 93.510 14.204 1.00 54.16 1110 ASN A O 1
ATOM 8089 N N . THR A 1 1111 ? -36.679 95.482 15.056 1.00 49.09 1111 THR A N 1
ATOM 8090 C CA . THR A 1 1111 ? -37.473 95.946 13.890 1.00 49.09 1111 THR A CA 1
ATOM 8091 C C . THR A 1 1111 ? -36.668 96.288 12.625 1.00 49.09 1111 THR A C 1
ATOM 8093 O O . THR A 1 1111 ? -37.255 96.561 11.578 1.00 49.09 1111 THR A O 1
ATOM 8096 N N . ARG A 1 1112 ? -35.328 96.220 12.655 1.00 50.31 1112 ARG A N 1
ATOM 8097 C CA . ARG A 1 1112 ? -34.448 96.488 11.493 1.00 50.31 1112 ARG A CA 1
ATOM 8098 C C . ARG A 1 1112 ? -34.520 95.435 10.366 1.00 50.31 1112 ARG A C 1
ATOM 8100 O O . ARG A 1 1112 ? -33.777 95.543 9.398 1.00 50.31 1112 ARG A O 1
ATOM 8107 N N . LEU A 1 1113 ? -35.416 94.451 10.465 1.00 52.81 1113 LEU A N 1
ATOM 8108 C CA . LEU A 1 1113 ? -35.487 93.262 9.603 1.00 52.81 1113 LEU A CA 1
ATOM 8109 C C . LEU A 1 1113 ? -36.626 93.291 8.551 1.00 52.81 1113 LEU A C 1
ATOM 8111 O O . LEU A 1 1113 ? -37.051 92.241 8.075 1.00 52.81 1113 LEU A O 1
ATOM 8115 N N . VAL A 1 1114 ? -37.133 94.471 8.161 1.00 39.69 1114 VAL A N 1
ATOM 8116 C CA . VAL A 1 1114 ? -38.291 94.623 7.248 1.00 39.69 1114 VAL A CA 1
ATOM 8117 C C . VAL A 1 1114 ? -37.910 95.286 5.898 1.00 39.69 1114 VAL A C 1
ATOM 8119 O O . VAL A 1 1114 ? -38.132 96.475 5.717 1.00 39.69 1114 VAL A O 1
ATOM 8122 N N . ASN A 1 1115 ? -37.408 94.466 4.954 1.00 29.72 1115 ASN A N 1
ATOM 8123 C CA . ASN A 1 1115 ? -37.655 94.453 3.481 1.00 29.72 1115 ASN A CA 1
ATOM 8124 C C . ASN A 1 1115 ? -37.214 95.652 2.558 1.00 29.72 1115 ASN A C 1
ATOM 8126 O O . ASN A 1 1115 ? -37.098 96.780 3.018 1.00 29.72 1115 ASN A O 1
ATOM 8130 N N . PRO A 1 1116 ? -37.122 95.501 1.207 1.00 37.38 1116 PRO A N 1
ATOM 8131 C CA . PRO A 1 1116 ? -36.067 94.824 0.422 1.00 37.38 1116 PRO A CA 1
ATOM 8132 C C . PRO A 1 1116 ? -35.515 95.671 -0.761 1.00 37.38 1116 PRO A C 1
ATOM 8134 O O . PRO A 1 1116 ? -36.228 96.505 -1.311 1.00 37.38 1116 PRO A O 1
ATOM 8137 N N . ILE A 1 1117 ? -34.319 95.365 -1.287 1.00 23.45 1117 ILE A N 1
ATOM 8138 C CA . ILE A 1 1117 ? -34.011 95.593 -2.718 1.00 23.45 1117 ILE A CA 1
ATOM 8139 C C . ILE A 1 1117 ? -33.264 94.382 -3.275 1.00 23.45 1117 ILE A C 1
ATOM 8141 O O . ILE A 1 1117 ? -32.155 94.060 -2.863 1.00 23.45 1117 ILE A O 1
ATOM 8145 N N . VAL A 1 1118 ? -33.908 93.744 -4.250 1.00 25.78 1118 VAL A N 1
ATOM 8146 C CA . VAL A 1 1118 ? -33.371 92.694 -5.113 1.00 25.78 1118 VAL A CA 1
ATOM 8147 C C . VAL A 1 1118 ? -32.564 93.358 -6.229 1.00 25.78 1118 VAL A C 1
ATOM 8149 O O . VAL A 1 1118 ? -33.122 94.117 -7.021 1.00 25.78 1118 VAL A O 1
ATOM 8152 N N . GLN A 1 1119 ? -31.276 93.037 -6.337 1.00 23.23 1119 GLN A N 1
ATOM 8153 C CA . GLN A 1 1119 ? -30.540 93.124 -7.597 1.00 23.23 1119 GLN A CA 1
ATOM 8154 C C . GLN A 1 1119 ? -29.739 91.850 -7.846 1.00 23.23 1119 GLN A C 1
ATOM 8156 O O . GLN A 1 1119 ? -29.360 91.119 -6.938 1.00 23.23 1119 GLN A O 1
ATOM 8161 N N . ALA A 1 1120 ? -29.613 91.585 -9.138 1.00 24.16 1120 ALA A N 1
ATOM 8162 C CA . ALA A 1 1120 ? -29.237 90.341 -9.771 1.00 24.16 1120 ALA A CA 1
ATOM 8163 C C . ALA A 1 1120 ? -27.747 89.972 -9.646 1.00 24.16 1120 ALA A C 1
ATOM 8165 O O . ALA A 1 1120 ? -26.928 90.762 -9.196 1.00 24.16 1120 ALA A O 1
ATOM 8166 N N . GLN A 1 1121 ? -27.444 88.810 -10.239 1.00 22.97 1121 GLN A N 1
ATOM 8167 C CA . GLN A 1 1121 ? -26.142 88.328 -10.724 1.00 22.97 1121 GLN A CA 1
ATOM 8168 C C . GLN A 1 1121 ? -25.253 87.556 -9.740 1.00 22.97 1121 GLN A C 1
ATOM 8170 O O . GLN A 1 1121 ? -24.563 88.120 -8.906 1.00 22.97 1121 GLN A O 1
ATOM 8175 N N . GLY A 1 1122 ? -25.099 86.266 -10.053 1.00 22.72 1122 GLY A N 1
ATOM 8176 C CA . GLY A 1 1122 ? -23.846 85.840 -10.677 1.00 22.72 1122 GLY A CA 1
ATOM 8177 C C . GLY A 1 1122 ? -22.947 84.900 -9.869 1.00 22.72 1122 GLY A C 1
ATOM 8178 O O . GLY A 1 1122 ? -22.312 85.316 -8.915 1.00 22.72 1122 GLY A O 1
ATOM 8179 N N . ALA A 1 1123 ? -22.789 83.695 -10.432 1.00 21.89 1123 ALA A N 1
ATOM 8180 C CA . ALA A 1 1123 ? -21.621 82.802 -10.377 1.00 21.89 1123 ALA A CA 1
ATOM 8181 C C . ALA A 1 1123 ? -21.406 81.876 -9.151 1.00 21.89 1123 ALA A C 1
ATOM 8183 O O . ALA A 1 1123 ? -20.995 82.313 -8.087 1.00 21.89 1123 ALA A O 1
ATOM 8184 N N . ASN A 1 1124 ? -21.633 80.568 -9.405 1.00 24.23 1124 ASN A N 1
ATOM 8185 C CA . ASN A 1 1124 ? -20.772 79.370 -9.203 1.00 24.23 1124 ASN A CA 1
ATOM 8186 C C . ASN A 1 1124 ? -19.704 79.382 -8.083 1.00 24.23 1124 ASN A C 1
ATOM 8188 O O . ASN A 1 1124 ? -18.992 80.377 -7.992 1.00 24.23 1124 ASN A O 1
ATOM 8192 N N . PRO A 1 1125 ? -19.398 78.248 -7.386 1.00 28.30 1125 PRO A N 1
ATOM 8193 C CA . PRO A 1 1125 ? -19.199 76.921 -8.007 1.00 28.30 1125 PRO A CA 1
ATOM 8194 C C . PRO A 1 1125 ? -19.486 75.645 -7.155 1.00 28.30 1125 PRO A C 1
ATOM 8196 O O . PRO A 1 1125 ? -19.510 75.647 -5.933 1.00 28.30 1125 PRO A O 1
ATOM 8199 N N . SER A 1 1126 ? -19.504 74.510 -7.867 1.00 23.12 1126 SER A N 1
ATOM 8200 C CA . SER A 1 1126 ? -18.960 73.186 -7.491 1.00 23.12 1126 SER A CA 1
ATOM 8201 C C . SER A 1 1126 ? -19.623 72.273 -6.441 1.00 23.12 1126 SER A C 1
ATOM 8203 O O . SER A 1 1126 ? -19.885 72.653 -5.310 1.00 23.12 1126 SER A O 1
ATOM 8205 N N . SER A 1 1127 ? -19.619 70.987 -6.835 1.00 23.95 1127 SER A N 1
ATOM 8206 C CA . SER A 1 1127 ? -19.355 69.784 -6.025 1.00 23.95 1127 SER A CA 1
ATOM 8207 C C . SER A 1 1127 ? -20.537 69.073 -5.350 1.00 23.95 1127 SER A C 1
ATOM 8209 O O . SER A 1 1127 ? -20.934 69.426 -4.245 1.00 23.95 1127 SER A O 1
ATOM 8211 N N . GLY A 1 1128 ? -20.945 67.934 -5.932 1.00 23.36 1128 GLY A N 1
ATOM 8212 C CA . GLY A 1 1128 ? -21.517 66.815 -5.171 1.00 23.36 1128 GLY A CA 1
ATOM 8213 C C . GLY A 1 1128 ? -22.325 65.798 -5.988 1.00 23.36 1128 GLY A C 1
ATOM 8214 O O . GLY A 1 1128 ? -23.298 66.171 -6.630 1.00 23.36 1128 GLY A O 1
ATOM 8215 N N . GLY A 1 1129 ? -21.951 64.513 -5.887 1.00 23.45 1129 GLY A N 1
ATOM 8216 C CA . GLY A 1 1129 ? -22.826 63.345 -6.125 1.00 23.45 1129 GLY A CA 1
ATOM 8217 C C . GLY A 1 1129 ? -22.611 62.626 -7.461 1.00 23.45 1129 GLY A C 1
ATOM 8218 O O . GLY A 1 1129 ? -23.101 63.083 -8.481 1.00 23.45 1129 GLY A O 1
ATOM 8219 N N . TYR A 1 1130 ? -21.758 61.599 -7.571 1.00 23.67 1130 TYR A N 1
ATOM 8220 C CA . TYR A 1 1130 ? -21.990 60.183 -7.206 1.00 23.67 1130 TYR A CA 1
ATOM 8221 C C . TYR A 1 1130 ? -23.279 59.579 -7.787 1.00 23.67 1130 TYR A C 1
ATOM 8223 O O . TYR A 1 1130 ? -24.365 59.899 -7.324 1.00 23.67 1130 TYR A O 1
ATOM 8231 N N . ALA A 1 1131 ? -23.163 58.619 -8.711 1.00 22.70 1131 ALA A N 1
ATOM 8232 C CA . ALA A 1 1131 ? -23.189 57.180 -8.400 1.00 22.70 1131 ALA A CA 1
ATOM 8233 C C . ALA A 1 1131 ? -23.402 56.314 -9.664 1.00 22.70 1131 ALA A C 1
ATOM 8235 O O . ALA A 1 1131 ? -23.912 56.785 -10.675 1.00 22.70 1131 ALA A O 1
ATOM 8236 N N . ALA A 1 1132 ? -23.065 55.027 -9.514 1.00 23.28 1132 ALA A N 1
ATOM 8237 C CA . ALA A 1 1132 ? -23.235 53.881 -10.419 1.00 23.28 1132 ALA A CA 1
ATOM 8238 C C . ALA A 1 1132 ? -22.168 53.734 -11.524 1.00 23.28 1132 ALA A C 1
ATOM 8240 O O . ALA A 1 1132 ? -21.972 54.606 -12.355 1.00 23.28 1132 ALA A O 1
ATOM 8241 N N . GLY A 1 1133 ? -21.428 52.634 -11.629 1.00 24.38 1133 GLY A N 1
ATOM 8242 C CA . GLY A 1 1133 ? -21.523 51.351 -10.943 1.00 24.38 1133 GLY A CA 1
ATOM 8243 C C . GLY A 1 1133 ? -20.858 50.303 -11.831 1.00 24.38 1133 GLY A C 1
ATOM 8244 O O . GLY A 1 1133 ? -21.376 49.979 -12.894 1.00 24.38 1133 GLY A O 1
ATOM 8245 N N . ALA A 1 1134 ? -19.698 49.805 -11.411 1.00 20.75 1134 ALA A N 1
ATOM 8246 C CA . ALA A 1 1134 ? -19.065 48.621 -11.973 1.00 20.75 1134 ALA A CA 1
ATOM 8247 C C . ALA A 1 1134 ? -18.792 47.664 -10.811 1.00 20.75 1134 ALA A C 1
ATOM 8249 O O . ALA A 1 1134 ? -17.999 47.961 -9.919 1.00 20.75 1134 ALA A O 1
ATOM 8250 N N . THR A 1 1135 ? -19.502 46.542 -10.813 1.00 22.61 1135 THR A N 1
ATOM 8251 C CA . THR A 1 1135 ? -19.248 45.373 -9.973 1.00 22.61 1135 THR A CA 1
ATOM 8252 C C . THR A 1 1135 ? -18.061 44.583 -10.522 1.00 22.61 1135 THR A C 1
ATOM 8254 O O . THR A 1 1135 ? -17.868 44.493 -11.738 1.00 22.61 1135 THR A O 1
ATOM 8257 N N . PRO A 1 1136 ? -17.250 44.002 -9.627 1.00 21.27 1136 PRO A N 1
ATOM 8258 C CA . PRO A 1 1136 ? -16.954 42.574 -9.758 1.00 21.27 1136 PRO A CA 1
ATOM 8259 C C . PRO A 1 1136 ? -17.007 41.823 -8.415 1.00 21.27 1136 PRO A C 1
ATOM 8261 O O . PRO A 1 1136 ? -16.554 42.324 -7.387 1.00 21.27 1136 PRO A O 1
ATOM 8264 N N . ALA A 1 1137 ? -17.533 40.596 -8.453 1.00 21.00 1137 ALA A N 1
ATOM 8265 C CA . ALA A 1 1137 ? -17.564 39.651 -7.338 1.00 21.00 1137 ALA A CA 1
ATOM 8266 C C . ALA A 1 1137 ? -16.387 38.652 -7.319 1.00 21.00 1137 ALA A C 1
ATOM 8268 O O . ALA A 1 1137 ? -15.802 38.356 -8.362 1.00 21.00 1137 ALA A O 1
ATOM 8269 N N . GLY A 1 1138 ? -16.170 38.088 -6.116 1.00 21.48 1138 GLY A N 1
ATOM 8270 C CA . GLY A 1 1138 ? -15.673 36.729 -5.822 1.00 21.48 1138 GLY A CA 1
ATOM 8271 C C . GLY A 1 1138 ? -14.156 36.481 -5.850 1.00 21.48 1138 GLY A C 1
ATOM 8272 O O . GLY A 1 1138 ? -13.448 37.037 -6.679 1.00 21.48 1138 GLY A O 1
ATOM 8273 N N . VAL A 1 1139 ? -13.548 35.621 -5.019 1.00 21.70 1139 VAL A N 1
ATOM 8274 C CA . VAL A 1 1139 ? -13.974 34.690 -3.946 1.00 21.70 1139 VAL A CA 1
ATOM 8275 C C . VAL A 1 1139 ? -12.703 34.362 -3.113 1.00 21.70 1139 VAL A C 1
ATOM 8277 O O . VAL A 1 1139 ? -11.615 34.394 -3.688 1.00 21.70 1139 VAL A O 1
ATOM 8280 N N . GLY A 1 1140 ? -12.816 33.970 -1.827 1.00 22.39 1140 GLY A N 1
ATOM 8281 C CA . GLY A 1 1140 ? -11.876 33.001 -1.211 1.00 22.39 1140 GLY A CA 1
ATOM 8282 C C . GLY A 1 1140 ? -11.188 33.336 0.130 1.00 22.39 1140 GLY A C 1
ATOM 8283 O O . GLY A 1 1140 ? -10.199 34.054 0.154 1.00 22.39 1140 GLY A O 1
ATOM 8284 N N . SER A 1 1141 ? -11.673 32.692 1.207 1.00 25.12 1141 SER A N 1
ATOM 8285 C CA . SER A 1 1141 ? -10.994 32.140 2.412 1.00 25.12 1141 SER A CA 1
ATOM 8286 C C . SER A 1 1141 ? -10.028 32.987 3.274 1.00 25.12 1141 SER A C 1
ATOM 8288 O O . SER A 1 1141 ? -8.966 33.419 2.835 1.00 25.12 1141 SER A O 1
ATOM 8290 N N . THR A 1 1142 ? -10.371 33.156 4.563 1.00 26.88 1142 THR A N 1
ATOM 8291 C CA . THR A 1 1142 ? -9.732 32.535 5.762 1.00 26.88 1142 THR A CA 1
ATOM 8292 C C . THR A 1 1142 ? -10.143 33.330 7.013 1.00 26.88 1142 THR A C 1
ATOM 8294 O O . THR A 1 1142 ? -9.920 34.537 7.033 1.00 26.88 1142 THR A O 1
ATOM 8297 N N . GLY A 1 1143 ? -10.622 32.671 8.069 1.00 23.14 1143 GLY A N 1
ATOM 8298 C CA . GLY A 1 1143 ? -10.812 33.267 9.399 1.00 23.14 1143 GLY A CA 1
ATOM 8299 C C . GLY A 1 1143 ? -11.012 32.158 10.428 1.00 23.14 1143 GLY A C 1
ATOM 8300 O O . GLY A 1 1143 ? -11.884 31.315 10.244 1.00 23.14 1143 GLY A O 1
ATOM 8301 N N . GLY A 1 1144 ? -10.120 32.078 11.417 1.00 24.28 1144 GLY A N 1
ATOM 8302 C CA . GLY A 1 1144 ? -10.029 30.971 12.364 1.00 24.28 1144 GLY A CA 1
ATOM 8303 C C . GLY A 1 1144 ? -11.072 31.044 13.473 1.00 24.28 1144 GLY A C 1
ATOM 8304 O O . GLY A 1 1144 ? -11.156 32.044 14.177 1.00 24.28 1144 GLY A O 1
ATOM 8305 N N . SER A 1 1145 ? -11.789 29.941 13.665 1.00 23.22 1145 SER A N 1
ATOM 8306 C CA . SER A 1 1145 ? -12.399 29.587 14.940 1.00 23.22 1145 SER A CA 1
ATOM 8307 C C . SER A 1 1145 ? -11.421 28.737 15.759 1.00 23.22 1145 SER A C 1
ATOM 8309 O O . SER A 1 1145 ? -10.373 28.301 15.264 1.00 23.22 1145 SER A O 1
ATOM 8311 N N . GLN A 1 1146 ? -11.764 28.577 17.037 1.00 25.53 1146 GLN A N 1
ATOM 8312 C CA . GLN A 1 1146 ? -11.206 27.648 18.022 1.00 25.53 1146 GLN A CA 1
ATOM 8313 C C . GLN A 1 1146 ? -10.702 26.350 17.365 1.00 25.53 1146 GLN A C 1
ATOM 8315 O O . GLN A 1 1146 ? -11.275 25.921 16.363 1.00 25.53 1146 GLN A O 1
ATOM 8320 N N . ILE A 1 1147 ? -9.640 25.718 17.898 1.00 28.31 1147 ILE A N 1
ATOM 8321 C CA . ILE A 1 1147 ? -9.371 24.308 17.548 1.00 28.31 1147 ILE A CA 1
ATOM 8322 C C . ILE A 1 1147 ? -10.706 23.605 17.744 1.00 28.31 1147 ILE A C 1
ATOM 8324 O O . ILE A 1 1147 ? -11.238 23.652 18.849 1.00 28.31 1147 ILE A O 1
ATOM 8328 N N . ALA A 1 1148 ? -11.291 23.154 16.635 1.00 24.61 1148 ALA A N 1
ATOM 8329 C CA . ALA A 1 1148 ? -12.683 22.770 16.602 1.00 24.61 1148 ALA A CA 1
ATOM 8330 C C . ALA A 1 1148 ? -12.920 21.731 17.697 1.00 24.61 1148 ALA A C 1
ATOM 8332 O O . ALA A 1 1148 ? -12.124 20.797 17.823 1.00 24.61 1148 ALA A O 1
ATOM 8333 N N . ASP A 1 1149 ? -14.004 21.905 18.454 1.00 27.33 1149 ASP A N 1
ATOM 8334 C CA . ASP A 1 1149 ? -14.681 20.787 19.097 1.00 27.33 1149 ASP A CA 1
ATOM 8335 C C . ASP A 1 1149 ? -14.849 19.716 18.017 1.00 27.33 1149 ASP A C 1
ATOM 8337 O O . ASP A 1 1149 ? -15.704 19.831 17.132 1.00 27.33 1149 ASP A O 1
ATOM 8341 N N . GLN A 1 1150 ? -13.992 18.696 18.040 1.00 23.62 1150 GLN A N 1
ATOM 8342 C CA . GLN A 1 1150 ? -14.289 17.465 17.340 1.00 23.62 1150 GLN A CA 1
ATOM 8343 C C . GLN A 1 1150 ? -15.507 16.899 18.057 1.00 23.62 1150 GLN A C 1
ATOM 8345 O O . GLN A 1 1150 ? -15.411 16.380 19.164 1.00 23.62 1150 GLN A O 1
ATOM 8350 N N . THR A 1 1151 ? -16.678 17.051 17.450 1.00 22.72 1151 THR A N 1
ATOM 8351 C CA . THR A 1 1151 ? -17.807 16.197 17.791 1.00 22.72 1151 THR A CA 1
ATOM 8352 C C . THR A 1 1151 ? -17.435 14.792 17.309 1.00 22.72 1151 THR A C 1
ATOM 8354 O O . THR A 1 1151 ? -17.183 14.623 16.116 1.00 22.72 1151 THR A O 1
ATOM 8357 N N . PRO A 1 1152 ? -17.340 13.775 18.188 1.00 25.44 1152 PRO A N 1
ATOM 8358 C CA . PRO A 1 1152 ? -17.209 12.404 17.731 1.00 25.44 1152 PRO A CA 1
ATOM 8359 C C . PRO A 1 1152 ? -18.570 12.000 17.167 1.00 25.44 1152 PRO A C 1
ATOM 8361 O O . PRO A 1 1152 ? -19.501 11.720 17.918 1.00 25.44 1152 PRO A O 1
ATOM 8364 N N . VAL A 1 1153 ? -18.711 12.064 15.848 1.00 23.33 1153 VAL A N 1
ATOM 8365 C CA . VAL A 1 1153 ? -19.811 11.436 15.119 1.00 23.33 1153 VAL A CA 1
ATOM 8366 C C . VAL A 1 1153 ? -19.201 10.531 14.058 1.00 23.33 1153 VAL A C 1
ATOM 8368 O O . VAL A 1 1153 ? -18.541 10.992 13.135 1.00 23.33 1153 VAL A O 1
ATOM 8371 N N . ASP A 1 1154 ? -19.449 9.242 14.275 1.00 23.75 1154 ASP A N 1
ATOM 8372 C CA . ASP A 1 1154 ? -19.297 8.105 13.369 1.00 23.75 1154 ASP A CA 1
ATOM 8373 C C . ASP A 1 1154 ? -17.873 7.609 13.036 1.00 23.75 1154 ASP A C 1
ATOM 8375 O O . ASP A 1 1154 ? -17.363 7.763 11.933 1.00 23.75 1154 ASP A O 1
ATOM 8379 N N . TYR A 1 1155 ? -17.255 6.912 13.999 1.00 24.78 1155 TYR A N 1
ATOM 8380 C CA . TYR A 1 1155 ? -16.126 5.992 13.762 1.00 24.78 1155 TYR A CA 1
ATOM 8381 C C . TYR A 1 1155 ? -16.573 4.519 13.787 1.00 24.78 1155 TYR A C 1
ATOM 8383 O O . TYR A 1 1155 ? -15.785 3.628 14.099 1.00 24.78 1155 TYR A O 1
ATOM 8391 N N . SER A 1 1156 ? -17.851 4.238 13.508 1.00 21.27 1156 SER A N 1
ATOM 8392 C CA . SER A 1 1156 ? -18.400 2.885 13.662 1.00 21.27 1156 SER A CA 1
ATOM 8393 C C . SER A 1 1156 ? -18.318 2.016 12.400 1.00 21.27 1156 SER A C 1
ATOM 8395 O O . SER A 1 1156 ? -18.573 0.815 12.486 1.00 21.27 1156 SER A O 1
ATOM 8397 N N . ARG A 1 1157 ? -17.933 2.562 11.232 1.00 21.88 1157 ARG A N 1
ATOM 8398 C CA . ARG A 1 1157 ? -17.775 1.793 9.980 1.00 21.88 1157 ARG A CA 1
ATOM 8399 C C . ARG A 1 1157 ? -16.673 2.367 9.076 1.00 21.88 1157 ARG A C 1
ATOM 8401 O O . ARG A 1 1157 ? -16.798 3.519 8.665 1.00 21.88 1157 ARG A O 1
ATOM 8408 N N . PRO A 1 1158 ? -15.652 1.590 8.665 1.00 20.97 1158 PRO A N 1
ATOM 8409 C CA . PRO A 1 1158 ? -14.832 1.954 7.520 1.00 20.97 1158 PRO A CA 1
ATOM 8410 C C . PRO A 1 1158 ? -15.650 1.674 6.253 1.00 20.97 1158 PRO A C 1
ATOM 8412 O O . PRO A 1 1158 ? -15.605 0.579 5.698 1.00 20.97 1158 PRO A O 1
ATOM 8415 N N . VAL A 1 1159 ? -16.440 2.644 5.790 1.00 19.91 1159 VAL A N 1
ATOM 8416 C CA . VAL A 1 1159 ? -16.856 2.640 4.383 1.00 19.91 1159 VAL A CA 1
ATOM 8417 C C . VAL A 1 1159 ? -15.725 3.301 3.613 1.00 19.91 1159 VAL A C 1
ATOM 8419 O O . VAL A 1 1159 ? -15.649 4.520 3.488 1.00 19.91 1159 VAL A O 1
ATOM 8422 N N . VAL A 1 1160 ? -14.807 2.465 3.140 1.00 23.03 1160 VAL A N 1
ATOM 8423 C CA . VAL A 1 1160 ? -13.894 2.816 2.060 1.00 23.03 1160 VAL A CA 1
ATOM 8424 C C . VAL A 1 1160 ? -14.760 3.039 0.816 1.00 23.03 1160 VAL A C 1
ATOM 8426 O O . VAL A 1 1160 ? -15.104 2.097 0.106 1.00 23.03 1160 VAL A O 1
ATOM 8429 N N . GLU A 1 1161 ? -15.159 4.281 0.559 1.00 20.44 1161 GLU A N 1
ATOM 8430 C CA . GLU A 1 1161 ? -15.579 4.684 -0.781 1.00 20.44 1161 GLU A CA 1
ATOM 8431 C C . GLU A 1 1161 ? -14.299 5.039 -1.547 1.00 20.44 1161 GLU A C 1
ATOM 8433 O O . GLU A 1 1161 ? -13.821 6.174 -1.542 1.00 20.44 1161 GLU A O 1
ATOM 8438 N N . LEU A 1 1162 ? -13.678 4.017 -2.149 1.00 22.88 1162 LEU A N 1
ATOM 8439 C CA . LEU A 1 1162 ? -12.662 4.228 -3.179 1.00 22.88 1162 LEU A CA 1
ATOM 8440 C C . LEU A 1 1162 ? -13.269 5.140 -4.258 1.00 22.88 1162 LEU A C 1
ATOM 8442 O O . LEU A 1 1162 ? -14.399 4.888 -4.690 1.00 22.88 1162 LEU A O 1
ATOM 8446 N N . PRO A 1 1163 ? -12.544 6.150 -4.770 1.00 23.50 1163 PRO A N 1
ATOM 8447 C CA . PRO A 1 1163 ? -12.941 6.779 -6.018 1.00 23.50 1163 PRO A CA 1
ATOM 8448 C C . PRO A 1 1163 ? -12.950 5.696 -7.104 1.00 23.50 1163 PRO A C 1
ATOM 8450 O O . PRO A 1 1163 ? -11.917 5.096 -7.403 1.00 23.50 1163 PRO A O 1
ATOM 8453 N N . ALA A 1 1164 ? -14.125 5.410 -7.666 1.00 21.91 1164 ALA A N 1
ATOM 8454 C CA . ALA A 1 1164 ? -14.259 4.436 -8.739 1.00 21.91 1164 ALA A CA 1
ATOM 8455 C C . ALA A 1 1164 ? -13.325 4.796 -9.918 1.00 21.91 1164 ALA A C 1
ATOM 8457 O O . ALA A 1 1164 ? -13.203 5.974 -10.279 1.00 21.91 1164 ALA A O 1
ATOM 8458 N N . PRO A 1 1165 ? -12.665 3.802 -10.538 1.00 22.30 1165 PRO A N 1
ATOM 8459 C CA . PRO A 1 1165 ? -11.746 4.022 -11.641 1.00 22.30 1165 PRO A CA 1
ATOM 8460 C C . PRO A 1 1165 ? -12.497 4.530 -12.877 1.00 22.30 1165 PRO A C 1
ATOM 8462 O O . PRO A 1 1165 ? -13.468 3.927 -13.319 1.00 22.30 1165 PRO A O 1
ATOM 8465 N N . GLY A 1 1166 ? -12.005 5.637 -13.438 1.00 22.59 1166 GLY A N 1
ATOM 8466 C CA . GLY A 1 1166 ? -12.181 6.044 -14.832 1.00 22.59 1166 GLY A CA 1
ATOM 8467 C C . GLY A 1 1166 ? -13.581 5.924 -15.439 1.00 22.59 1166 GLY A C 1
ATOM 8468 O O . GLY A 1 1166 ? -13.880 4.951 -16.120 1.00 22.59 1166 GLY A O 1
ATOM 8469 N N . VAL A 1 1167 ? -14.354 7.010 -15.392 1.00 21.72 1167 VAL A N 1
ATOM 8470 C CA . VAL A 1 1167 ? -15.321 7.307 -16.457 1.00 21.72 1167 VAL A CA 1
ATOM 8471 C C . VAL A 1 1167 ? -15.146 8.766 -16.877 1.00 21.72 1167 VAL A C 1
ATOM 8473 O O . VAL A 1 1167 ? -15.813 9.676 -16.394 1.00 21.72 1167 VAL A O 1
ATOM 8476 N N . MET A 1 1168 ? -14.242 8.994 -17.835 1.00 26.33 1168 MET A N 1
ATOM 8477 C CA . MET A 1 1168 ? -14.493 10.032 -18.831 1.00 26.33 1168 MET A CA 1
ATOM 8478 C C . MET A 1 1168 ? -15.773 9.627 -19.566 1.00 26.33 1168 MET A C 1
ATOM 8480 O O . MET A 1 1168 ? -15.720 8.859 -20.516 1.00 26.33 1168 MET A O 1
ATOM 8484 N N . ASN A 1 1169 ? -16.918 10.134 -19.124 1.00 22.31 1169 ASN A N 1
ATOM 8485 C CA . ASN A 1 1169 ? -18.058 10.365 -19.991 1.00 22.31 1169 ASN A CA 1
ATOM 8486 C C . ASN A 1 1169 ? -18.684 11.681 -19.571 1.00 22.31 1169 ASN A C 1
ATOM 8488 O O . ASN A 1 1169 ? -19.126 11.867 -18.442 1.00 22.31 1169 ASN A O 1
ATOM 8492 N N . GLN A 1 1170 ? -18.667 12.605 -20.523 1.00 29.78 1170 GLN A N 1
ATOM 8493 C CA . GLN A 1 1170 ? -19.506 13.782 -20.527 1.00 29.78 1170 GLN A CA 1
ATOM 8494 C C . GLN A 1 1170 ? -20.948 13.331 -20.272 1.00 29.78 1170 GLN A C 1
ATOM 8496 O O . GLN A 1 1170 ? -21.601 12.819 -21.182 1.00 29.78 1170 GLN A O 1
ATOM 8501 N N . GLU A 1 1171 ? -21.464 13.530 -19.059 1.00 22.78 1171 GLU A N 1
ATOM 8502 C CA . GLU A 1 1171 ? -22.907 13.618 -18.902 1.00 22.78 1171 GLU A CA 1
ATOM 8503 C C . GLU A 1 1171 ? -23.345 14.834 -19.711 1.00 22.78 1171 GLU A C 1
ATOM 8505 O O . GLU A 1 1171 ? -23.023 15.989 -19.414 1.00 22.78 1171 GLU A O 1
ATOM 8510 N N . ILE A 1 1172 ? -24.047 14.548 -20.802 1.00 29.45 1172 ILE A N 1
ATOM 8511 C CA . ILE A 1 1172 ? -24.893 15.509 -21.482 1.00 29.45 1172 ILE A CA 1
ATOM 8512 C C . ILE A 1 1172 ? -25.872 15.983 -20.411 1.00 29.45 1172 ILE A C 1
ATOM 8514 O O . ILE A 1 1172 ? -26.868 15.319 -20.145 1.00 29.45 1172 ILE A O 1
ATOM 8518 N N . VAL A 1 1173 ? -25.545 17.109 -19.768 1.00 34.22 1173 VAL A N 1
ATOM 8519 C CA . VAL A 1 1173 ? -26.448 17.850 -18.890 1.00 34.22 1173 VAL A CA 1
ATOM 8520 C C . VAL A 1 1173 ? -27.766 17.938 -19.637 1.00 34.22 1173 VAL A C 1
ATOM 8522 O O . VAL A 1 1173 ? -27.818 18.546 -20.713 1.00 34.22 1173 VAL A O 1
ATOM 8525 N N . ASP A 1 1174 ? -28.798 17.288 -19.102 1.00 40.09 1174 ASP A N 1
ATOM 8526 C CA . ASP A 1 1174 ? -30.150 17.391 -19.623 1.00 40.09 1174 ASP A CA 1
ATOM 8527 C C . ASP A 1 1174 ? -30.471 18.886 -19.693 1.00 40.09 1174 ASP A C 1
ATOM 8529 O O . ASP A 1 1174 ? -30.594 19.572 -18.675 1.00 40.09 1174 ASP A O 1
ATOM 8533 N N . LYS A 1 1175 ? -30.448 19.443 -20.912 1.00 43.22 1175 LYS A N 1
ATOM 8534 C CA . LYS A 1 1175 ? -30.359 20.896 -21.152 1.00 43.22 1175 LYS A CA 1
ATOM 8535 C C . LYS A 1 1175 ? -31.592 21.653 -20.647 1.00 43.22 1175 LYS A C 1
ATOM 8537 O O . LYS A 1 1175 ? -31.669 22.869 -20.813 1.00 43.22 1175 LYS A O 1
ATOM 8542 N N . TRP A 1 1176 ? -32.580 20.934 -20.117 1.00 50.66 1176 TRP A N 1
ATOM 8543 C CA . TRP A 1 1176 ? -33.895 21.449 -19.825 1.00 50.66 1176 TRP A CA 1
ATOM 8544 C C . TRP A 1 1176 ? -34.544 20.697 -18.643 1.00 50.66 1176 TRP A C 1
ATOM 8546 O O . TRP A 1 1176 ? -35.261 19.719 -18.859 1.00 50.66 1176 TRP A O 1
ATOM 8556 N N . SER A 1 1177 ? -34.387 21.192 -17.412 1.00 69.75 1177 SER A N 1
ATOM 8557 C CA . SER A 1 1177 ? -35.119 20.702 -16.226 1.00 69.75 1177 SER A CA 1
ATOM 8558 C C . SER A 1 1177 ? -36.294 21.626 -15.869 1.00 69.75 1177 SER A C 1
ATOM 8560 O O . SER A 1 1177 ? -36.308 22.813 -16.206 1.00 69.75 1177 SER A O 1
ATOM 8562 N N . ARG A 1 1178 ? -37.322 21.066 -15.220 1.00 77.75 1178 ARG A N 1
ATOM 8563 C CA . ARG A 1 1178 ? -38.457 21.814 -14.641 1.00 77.75 1178 ARG A CA 1
ATOM 8564 C C . ARG A 1 1178 ? -38.323 22.015 -13.129 1.00 77.75 1178 ARG A C 1
ATOM 8566 O O . ARG A 1 1178 ? -39.055 22.825 -12.573 1.00 77.75 1178 ARG A O 1
ATOM 8573 N N . GLU A 1 1179 ? -37.387 21.325 -12.486 1.00 77.31 1179 GLU A N 1
ATOM 8574 C CA . GLU A 1 1179 ? -37.099 21.491 -11.062 1.00 77.31 1179 GLU A CA 1
ATOM 8575 C C . GLU A 1 1179 ? -36.027 22.572 -10.855 1.00 77.31 1179 GLU A C 1
ATOM 8577 O O . GLU A 1 1179 ? -35.001 22.534 -11.554 1.00 77.31 1179 GLU A O 1
ATOM 8582 N N . PRO A 1 1180 ? -36.253 23.541 -9.945 1.00 80.56 1180 PRO A N 1
ATOM 8583 C CA . PRO A 1 1180 ? -35.229 24.502 -9.553 1.00 80.56 1180 PRO A CA 1
ATOM 8584 C C . PRO A 1 1180 ? -34.103 23.778 -8.799 1.00 80.56 1180 PRO A C 1
ATOM 8586 O O . PRO A 1 1180 ? -34.373 22.913 -7.971 1.00 80.56 1180 PRO A O 1
ATOM 8589 N N . LYS A 1 1181 ? -32.839 24.107 -9.098 1.00 77.31 1181 LYS A N 1
ATOM 8590 C CA . LYS A 1 1181 ? -31.661 23.440 -8.504 1.00 77.31 1181 LYS A CA 1
ATOM 8591 C C . LYS A 1 1181 ? -30.855 24.339 -7.562 1.00 77.31 1181 LYS A C 1
ATOM 8593 O O . LYS A 1 1181 ? -29.913 23.872 -6.934 1.00 77.31 1181 LYS A O 1
ATOM 8598 N N . SER A 1 1182 ? -31.233 25.609 -7.457 1.00 78.44 1182 SER A N 1
ATOM 8599 C CA . SER A 1 1182 ? -30.651 26.599 -6.552 1.00 78.44 1182 SER A CA 1
ATOM 8600 C C . SER A 1 1182 ? -31.723 27.577 -6.079 1.00 78.44 1182 SER A C 1
ATOM 8602 O O . SER A 1 1182 ? -32.774 27.720 -6.711 1.00 78.44 1182 SER A O 1
ATOM 8604 N N . LEU A 1 1183 ? -31.440 28.304 -4.995 1.00 73.50 1183 LEU A N 1
ATOM 8605 C CA . LEU A 1 1183 ? -32.326 29.361 -4.494 1.00 73.50 1183 LEU A CA 1
ATOM 8606 C C . LEU A 1 1183 ? -32.593 30.425 -5.576 1.00 73.50 1183 LEU A C 1
ATOM 8608 O O . LEU A 1 1183 ? -33.683 30.983 -5.672 1.00 73.50 1183 LEU A O 1
ATOM 8612 N N . GLN A 1 1184 ? -31.613 30.677 -6.447 1.00 77.38 1184 GLN A N 1
ATOM 8613 C CA . GLN A 1 1184 ? -31.766 31.608 -7.558 1.00 77.38 1184 GLN A CA 1
ATOM 8614 C C . GLN A 1 1184 ? -32.728 31.094 -8.636 1.00 77.38 1184 GLN A C 1
ATOM 8616 O O . GLN A 1 1184 ? -33.475 31.889 -9.209 1.00 77.38 1184 GLN A O 1
ATOM 8621 N N . ASP A 1 1185 ? -32.745 29.787 -8.905 1.00 85.88 1185 ASP A N 1
ATOM 8622 C CA . ASP A 1 1185 ? -33.750 29.189 -9.781 1.00 85.88 1185 ASP A CA 1
ATOM 8623 C C . ASP A 1 1185 ? -35.151 29.318 -9.169 1.00 85.88 1185 ASP A C 1
ATOM 8625 O O . ASP A 1 1185 ? -36.091 29.673 -9.881 1.00 85.88 1185 ASP A O 1
ATOM 8629 N N . GLU A 1 1186 ? -35.298 29.106 -7.856 1.00 83.81 1186 GLU A N 1
ATOM 8630 C CA . GLU A 1 1186 ? -36.575 29.318 -7.158 1.00 83.81 1186 GLU A CA 1
ATOM 8631 C C . GLU A 1 1186 ? -37.049 30.769 -7.282 1.00 83.81 1186 GLU A C 1
ATOM 8633 O O . GLU A 1 1186 ? -38.183 31.010 -7.699 1.00 83.81 1186 GLU A O 1
ATOM 8638 N N . MET A 1 1187 ? -36.164 31.742 -7.048 1.00 79.50 1187 MET A N 1
ATOM 8639 C CA . MET A 1 1187 ? -36.475 33.164 -7.229 1.00 79.50 1187 MET A CA 1
ATOM 8640 C C . MET A 1 1187 ? -36.814 33.508 -8.686 1.00 79.50 1187 MET A C 1
ATOM 8642 O O . MET A 1 1187 ? -37.714 34.308 -8.948 1.00 79.50 1187 MET A O 1
ATOM 8646 N N . ALA A 1 1188 ? -36.112 32.911 -9.654 1.00 83.06 1188 ALA A N 1
ATOM 8647 C CA . ALA A 1 1188 ? -36.405 33.101 -11.071 1.00 83.06 1188 ALA A CA 1
ATOM 8648 C C . ALA A 1 1188 ? -37.789 32.550 -11.436 1.00 83.06 1188 ALA A C 1
ATOM 8650 O O . ALA A 1 1188 ? -38.517 33.168 -12.217 1.00 83.06 1188 ALA A O 1
ATOM 8651 N N . LEU A 1 1189 ? -38.172 31.416 -10.848 1.00 85.81 1189 LEU A N 1
ATOM 8652 C CA . LEU A 1 1189 ? -39.483 30.811 -11.035 1.00 85.81 1189 LEU A CA 1
ATOM 8653 C C . LEU A 1 1189 ? -40.596 31.610 -10.352 1.00 85.81 1189 LEU A C 1
ATOM 8655 O O . LEU A 1 1189 ? -41.665 31.773 -10.938 1.00 85.81 1189 LEU A O 1
ATOM 8659 N N . GLU A 1 1190 ? -40.372 32.133 -9.147 1.00 84.56 1190 GLU A N 1
ATOM 8660 C CA . GLU A 1 1190 ? -41.332 33.022 -8.485 1.00 84.56 1190 GLU A CA 1
ATOM 8661 C C . GLU A 1 1190 ? -41.537 34.319 -9.271 1.00 84.56 1190 GLU A C 1
ATOM 8663 O O . GLU A 1 1190 ? -42.678 34.721 -9.505 1.00 84.56 1190 GLU A O 1
ATOM 8668 N N . ALA A 1 1191 ? -40.460 34.923 -9.777 1.00 84.25 1191 ALA A N 1
ATOM 8669 C CA . ALA A 1 1191 ? -40.542 36.095 -10.644 1.00 84.25 1191 ALA A CA 1
ATOM 8670 C C . ALA A 1 1191 ? -41.296 35.790 -11.952 1.00 84.25 1191 ALA A C 1
ATOM 8672 O O . ALA A 1 1191 ? -42.127 36.589 -12.389 1.00 84.25 1191 ALA A O 1
ATOM 8673 N N . ALA A 1 1192 ? -41.081 34.611 -12.543 1.00 82.75 1192 ALA A N 1
ATOM 8674 C CA . ALA A 1 1192 ? -41.842 34.149 -13.702 1.00 82.75 1192 ALA A CA 1
ATOM 8675 C C . ALA A 1 1192 ? -43.338 33.964 -13.385 1.00 82.75 1192 ALA A C 1
ATOM 8677 O O . ALA A 1 1192 ? -44.186 34.419 -14.152 1.00 82.75 1192 ALA A O 1
ATOM 8678 N N . LYS A 1 1193 ? -43.686 33.376 -12.231 1.00 79.62 1193 LYS A N 1
ATOM 8679 C CA . LYS A 1 1193 ? -45.082 33.259 -11.761 1.00 79.62 1193 LYS A CA 1
ATOM 8680 C C . LYS A 1 1193 ? -45.725 34.628 -11.512 1.00 79.62 1193 LYS A C 1
ATOM 8682 O O . LYS A 1 1193 ? -46.905 34.802 -11.807 1.00 79.62 1193 LYS A O 1
ATOM 8687 N N . ALA A 1 1194 ? -44.949 35.605 -11.043 1.00 78.81 1194 ALA A N 1
ATOM 8688 C CA . ALA A 1 1194 ? -45.370 37.000 -10.910 1.00 78.81 1194 ALA A CA 1
ATOM 8689 C C . ALA A 1 1194 ? -45.446 37.749 -12.260 1.00 78.81 1194 ALA A C 1
ATOM 8691 O O . ALA A 1 1194 ? -45.958 38.868 -12.323 1.00 78.81 1194 ALA A O 1
ATOM 8692 N N . GLY A 1 1195 ? -44.991 37.130 -13.356 1.00 76.44 1195 GLY A N 1
ATOM 8693 C CA . GLY A 1 1195 ? -45.094 37.663 -14.711 1.00 76.44 1195 GLY A CA 1
ATOM 8694 C C . GLY A 1 1195 ? -43.935 38.553 -15.159 1.00 76.44 1195 GLY A C 1
ATOM 8695 O O . GLY A 1 1195 ? -44.114 39.321 -16.104 1.00 76.44 1195 GLY A O 1
ATOM 8696 N N . ALA A 1 1196 ? -42.778 38.481 -14.495 1.00 81.75 1196 ALA A N 1
ATOM 8697 C CA . ALA A 1 1196 ? -41.571 39.214 -14.867 1.00 81.75 1196 ALA A CA 1
ATOM 8698 C C . ALA A 1 1196 ? -40.832 38.543 -16.039 1.00 81.75 1196 ALA A C 1
ATOM 8700 O O . ALA A 1 1196 ? -40.752 37.317 -16.108 1.00 81.75 1196 ALA A O 1
ATOM 8701 N N . GLY A 1 1197 ? -40.258 39.333 -16.946 1.00 86.38 1197 GLY A N 1
ATOM 8702 C CA . GLY A 1 1197 ? -39.468 38.848 -18.084 1.00 86.38 1197 GLY A CA 1
ATOM 8703 C C . GLY A 1 1197 ? -39.857 39.502 -19.403 1.00 86.38 1197 GLY A C 1
ATOM 8704 O O . GLY A 1 1197 ? -40.856 40.215 -19.494 1.00 86.38 1197 GLY A O 1
ATOM 8705 N N . ASP A 1 1198 ? -39.056 39.242 -20.430 1.00 89.19 1198 ASP A N 1
ATOM 8706 C CA . ASP A 1 1198 ? -39.234 39.833 -21.752 1.00 89.19 1198 ASP A CA 1
ATOM 8707 C C . ASP A 1 1198 ? -39.966 38.863 -22.683 1.00 89.19 1198 ASP A C 1
ATOM 8709 O O . ASP A 1 1198 ? -39.615 37.683 -22.790 1.00 89.19 1198 ASP A O 1
ATOM 8713 N N . VAL A 1 1199 ? -41.001 39.352 -23.375 1.00 88.50 1199 VAL A N 1
ATOM 8714 C CA . VAL A 1 1199 ? -41.737 38.559 -24.370 1.00 88.50 1199 VAL A CA 1
ATOM 8715 C C . VAL A 1 1199 ? -40.831 38.310 -25.572 1.00 88.50 1199 VAL A C 1
ATOM 8717 O O . VAL A 1 1199 ? -40.541 39.224 -26.344 1.00 88.50 1199 VAL A O 1
ATOM 8720 N N . ILE A 1 1200 ? -40.422 37.059 -25.753 1.00 90.25 1200 ILE A N 1
ATOM 8721 C CA . ILE A 1 1200 ? -39.541 36.644 -26.847 1.00 90.25 1200 ILE A CA 1
ATOM 8722 C C . ILE A 1 1200 ? -40.318 36.177 -28.082 1.00 90.25 1200 ILE A C 1
ATOM 8724 O O . ILE A 1 1200 ? -39.791 36.251 -29.190 1.00 90.25 1200 ILE A O 1
ATOM 8728 N N . ILE A 1 1201 ? -41.566 35.716 -27.924 1.00 88.31 1201 ILE A N 1
ATOM 8729 C CA . ILE A 1 1201 ? -42.459 35.349 -29.037 1.00 88.31 1201 ILE A CA 1
ATOM 8730 C C . ILE A 1 1201 ? -43.892 35.729 -28.666 1.00 88.31 1201 ILE A C 1
ATOM 8732 O O . ILE A 1 1201 ? -44.373 35.314 -27.614 1.00 88.31 1201 ILE A O 1
ATOM 8736 N N . ARG A 1 1202 ? -44.579 36.476 -29.539 1.00 88.00 1202 ARG A N 1
ATOM 8737 C CA . ARG A 1 1202 ? -46.005 36.801 -29.382 1.00 88.00 1202 ARG A CA 1
ATOM 8738 C C . ARG A 1 1202 ? -46.888 35.865 -30.190 1.00 88.00 1202 ARG A C 1
ATOM 8740 O O . ARG A 1 1202 ? -46.508 35.508 -31.303 1.00 88.00 1202 ARG A O 1
ATOM 8747 N N . ASN A 1 1203 ? -48.083 35.576 -29.677 1.00 79.94 1203 ASN A N 1
ATOM 8748 C CA . ASN A 1 1203 ? -49.122 34.821 -30.386 1.00 79.94 1203 ASN A CA 1
ATOM 8749 C C . ASN A 1 1203 ? -48.603 33.472 -30.921 1.00 79.94 1203 ASN A C 1
ATOM 8751 O O . ASN A 1 1203 ? -48.557 33.240 -32.132 1.00 79.94 1203 ASN A O 1
ATOM 8755 N N . LEU A 1 1204 ? -48.170 32.605 -30.002 1.00 79.94 1204 LEU A N 1
ATOM 8756 C CA . LEU A 1 1204 ? -47.713 31.249 -30.302 1.00 79.94 1204 LEU A CA 1
ATOM 8757 C C . LEU A 1 1204 ? -48.738 30.533 -31.193 1.00 79.94 1204 LEU A C 1
ATOM 8759 O O . LEU A 1 1204 ? -49.942 30.615 -30.961 1.00 79.94 1204 LEU A O 1
ATOM 8763 N N . GLY A 1 1205 ? -48.256 29.866 -32.243 1.00 68.69 1205 GLY A N 1
ATOM 8764 C CA . GLY A 1 1205 ? -49.095 29.161 -33.221 1.00 68.69 1205 GLY A CA 1
ATOM 8765 C C . GLY A 1 1205 ? -49.372 27.695 -32.880 1.00 68.69 1205 GLY A C 1
ATOM 8766 O O . GLY A 1 1205 ? -50.110 27.046 -33.615 1.00 68.69 1205 GLY A O 1
ATOM 8767 N N . ASP A 1 1206 ? -48.770 27.185 -31.803 1.00 76.31 1206 ASP A N 1
ATOM 8768 C CA . ASP A 1 1206 ? -48.960 25.818 -31.310 1.00 76.31 1206 ASP A CA 1
ATOM 8769 C C . ASP A 1 1206 ? -50.394 25.642 -30.783 1.00 76.31 1206 ASP A C 1
ATOM 8771 O O . ASP A 1 1206 ? -50.890 26.517 -30.072 1.00 76.31 1206 ASP A O 1
ATOM 8775 N N . GLU A 1 1207 ? -51.072 24.542 -31.125 1.00 74.44 1207 GLU A N 1
ATOM 8776 C CA . GLU A 1 1207 ? -52.475 24.308 -30.746 1.00 74.44 1207 GLU A CA 1
ATOM 8777 C C . GLU A 1 1207 ? -52.694 24.365 -29.228 1.00 74.44 1207 GLU A C 1
ATOM 8779 O O . GLU A 1 1207 ? -53.734 24.861 -28.794 1.00 74.44 1207 GLU A O 1
ATOM 8784 N N . ALA A 1 1208 ? -51.709 23.945 -28.425 1.00 71.50 1208 ALA A N 1
ATOM 8785 C CA . ALA A 1 1208 ? -51.808 23.956 -26.963 1.00 71.50 1208 ALA A CA 1
ATOM 8786 C C . ALA A 1 1208 ? -51.650 25.356 -26.335 1.00 71.50 1208 ALA A C 1
ATOM 8788 O O . ALA A 1 1208 ? -52.125 25.591 -25.225 1.00 71.50 1208 ALA A O 1
ATOM 8789 N N . PHE A 1 1209 ? -51.011 26.298 -27.037 1.00 80.44 1209 PHE A N 1
ATOM 8790 C CA . PHE A 1 1209 ? -50.676 27.634 -26.520 1.00 80.44 1209 PHE A CA 1
ATOM 8791 C C . PHE A 1 1209 ? -51.132 28.762 -27.459 1.00 80.44 1209 PHE A C 1
ATOM 8793 O O . PHE A 1 1209 ? -50.599 29.875 -27.423 1.00 80.44 1209 PHE A O 1
ATOM 8800 N N . LYS A 1 1210 ? -52.113 28.480 -28.326 1.00 79.50 1210 LYS A N 1
ATOM 8801 C CA . LYS A 1 1210 ? -52.535 29.382 -29.399 1.00 79.50 1210 LYS A CA 1
ATOM 8802 C C . LYS A 1 1210 ? -53.017 30.720 -28.845 1.00 79.50 1210 LYS A C 1
ATOM 8804 O O . LYS A 1 1210 ? -53.977 30.767 -28.081 1.00 79.50 1210 LYS A O 1
ATOM 8809 N N . GLY A 1 1211 ? -52.383 31.817 -29.260 1.00 78.31 1211 GLY A N 1
ATOM 8810 C CA . GLY A 1 1211 ? -52.718 33.156 -28.754 1.00 78.31 1211 GLY A CA 1
ATOM 8811 C C . GLY A 1 1211 ? -51.927 33.618 -27.530 1.00 78.31 1211 GLY A C 1
ATOM 8812 O O . GLY A 1 1211 ? -52.137 34.748 -27.096 1.00 78.31 1211 GLY A O 1
ATOM 8813 N N . MET A 1 1212 ? -51.029 32.787 -26.990 1.00 87.50 1212 MET A N 1
ATOM 8814 C CA . MET A 1 1212 ? -50.219 33.106 -25.809 1.00 87.50 1212 MET A CA 1
ATOM 8815 C C . MET A 1 1212 ? -48.831 33.633 -26.170 1.00 87.50 1212 MET A C 1
ATOM 8817 O O . MET A 1 1212 ? -48.347 33.444 -27.289 1.00 87.50 1212 MET A O 1
ATOM 8821 N N . ASP A 1 1213 ? -48.175 34.255 -25.194 1.00 85.56 1213 ASP A N 1
ATOM 8822 C CA . ASP A 1 1213 ? -46.844 34.827 -25.344 1.00 85.56 1213 ASP A CA 1
ATOM 8823 C C . ASP A 1 1213 ? -45.805 33.961 -24.614 1.00 85.56 1213 ASP A C 1
ATOM 8825 O O . ASP A 1 1213 ? -46.019 33.515 -23.483 1.00 85.56 1213 ASP A O 1
ATOM 8829 N N . LYS A 1 1214 ? -44.657 33.719 -25.259 1.00 90.31 1214 LYS A N 1
ATOM 8830 C CA . LYS A 1 1214 ? -43.490 33.083 -24.632 1.00 90.31 1214 LYS A CA 1
ATOM 8831 C C . LYS A 1 1214 ? -42.579 34.157 -24.052 1.00 90.31 1214 LYS A C 1
ATOM 8833 O O . LYS A 1 1214 ? -42.178 35.072 -24.773 1.00 90.31 1214 LYS A O 1
ATOM 8838 N N . ILE A 1 1215 ? -42.211 34.006 -22.787 1.00 88.62 1215 ILE A N 1
ATOM 8839 C CA . ILE A 1 1215 ? -41.449 34.975 -22.000 1.00 88.62 1215 ILE A CA 1
ATOM 8840 C C . ILE A 1 1215 ? -40.153 34.320 -21.497 1.00 88.62 1215 ILE A C 1
ATOM 8842 O O . ILE A 1 1215 ? -40.158 33.160 -21.078 1.00 88.62 1215 ILE A O 1
ATOM 8846 N N . GLU A 1 1216 ? -39.032 35.042 -21.569 1.00 92.25 1216 GLU A N 1
ATOM 8847 C CA . GLU A 1 1216 ? -37.756 34.658 -20.946 1.00 92.25 1216 GLU A CA 1
ATOM 8848 C C . GLU A 1 1216 ? -37.507 35.573 -19.740 1.00 92.25 1216 GLU A C 1
ATOM 8850 O O . GLU A 1 1216 ? -37.494 36.796 -19.874 1.00 92.25 1216 GLU A O 1
ATOM 8855 N N . TYR A 1 1217 ? -37.299 34.982 -18.563 1.00 90.00 1217 TYR A N 1
ATOM 8856 C CA . TYR A 1 1217 ? -36.794 35.701 -17.398 1.00 90.00 1217 TYR A CA 1
ATOM 8857 C C . TYR A 1 1217 ? -35.379 35.232 -17.088 1.00 90.00 1217 TYR A C 1
ATOM 8859 O O . TYR A 1 1217 ? -35.111 34.034 -16.951 1.00 90.00 1217 TYR A O 1
ATOM 8867 N N . LYS A 1 1218 ? -34.469 36.199 -17.004 1.00 88.75 1218 LYS A N 1
ATOM 8868 C CA . LYS A 1 1218 ? -33.051 35.974 -16.770 1.00 88.75 1218 LYS A CA 1
ATOM 8869 C C . LYS A 1 1218 ? -32.627 36.743 -15.532 1.00 88.75 1218 LYS A C 1
ATOM 8871 O O . LYS A 1 1218 ? -32.651 37.971 -15.527 1.00 88.75 1218 LYS A O 1
ATOM 8876 N N . VAL A 1 1219 ? -32.186 36.012 -14.517 1.00 82.31 1219 VAL A N 1
ATOM 8877 C CA . VAL A 1 1219 ? -31.574 36.595 -13.325 1.00 82.31 1219 VAL A CA 1
ATOM 8878 C C . VAL A 1 1219 ? -30.111 36.191 -13.279 1.00 82.31 1219 VAL A C 1
ATOM 8880 O O . VAL A 1 1219 ? -29.753 35.043 -13.545 1.00 82.31 1219 VAL A O 1
ATOM 8883 N N . LYS A 1 1220 ? -29.258 37.166 -12.981 1.00 81.00 1220 LYS A N 1
ATOM 8884 C CA . LYS A 1 1220 ? -27.814 36.988 -12.913 1.00 81.00 1220 LYS A CA 1
ATOM 8885 C C . LYS A 1 1220 ? -27.370 37.138 -11.467 1.00 81.00 1220 LYS A C 1
ATOM 8887 O O . LYS A 1 1220 ? -27.744 38.114 -10.821 1.00 81.00 1220 LYS A O 1
ATOM 8892 N N . SER A 1 1221 ? -26.631 36.164 -10.955 1.00 68.88 1221 SER A N 1
ATOM 8893 C CA . SER A 1 1221 ? -26.106 36.195 -9.592 1.00 68.88 1221 SER A CA 1
ATOM 8894 C C . SER A 1 1221 ? -24.949 37.187 -9.491 1.00 68.88 1221 SER A C 1
ATOM 8896 O O . SER A 1 1221 ? -24.409 37.649 -10.503 1.00 68.88 1221 SER A O 1
ATOM 8898 N N . ALA A 1 1222 ? -24.543 37.518 -8.263 1.00 54.84 1222 ALA A N 1
ATOM 8899 C CA . ALA A 1 1222 ? -23.428 38.431 -8.018 1.00 54.84 1222 ALA A CA 1
ATOM 8900 C C . ALA A 1 1222 ? -22.107 37.938 -8.647 1.00 54.84 1222 ALA A C 1
ATOM 8902 O O . ALA A 1 1222 ? -21.324 38.759 -9.119 1.00 54.84 1222 ALA A O 1
ATOM 8903 N N . ASP A 1 1223 ? -21.892 36.621 -8.735 1.00 48.81 1223 ASP A N 1
ATOM 8904 C CA . ASP A 1 1223 ? -20.755 35.954 -9.393 1.00 48.81 1223 ASP A CA 1
ATOM 8905 C C . ASP A 1 1223 ? -20.919 35.795 -10.920 1.00 48.81 1223 ASP A C 1
ATOM 8907 O O . ASP A 1 1223 ? -20.040 35.266 -11.601 1.00 48.81 1223 ASP A O 1
ATOM 8911 N N . GLY A 1 1224 ? -22.008 36.314 -11.498 1.00 61.81 1224 GLY A N 1
ATOM 8912 C CA . GLY A 1 1224 ? -22.190 36.425 -12.943 1.00 61.81 1224 GLY A CA 1
ATOM 8913 C C . GLY A 1 1224 ? -22.731 35.171 -13.634 1.00 61.81 1224 GLY A C 1
ATOM 8914 O O . GLY A 1 1224 ? -22.735 35.132 -14.871 1.00 61.81 1224 GLY A O 1
ATOM 8915 N N . LYS A 1 1225 ? -23.203 34.172 -12.880 1.00 71.50 1225 LYS A N 1
ATOM 8916 C CA . LYS A 1 1225 ? -23.925 33.012 -13.415 1.00 71.50 1225 LYS A CA 1
ATOM 8917 C C . LYS A 1 1225 ? -25.389 33.387 -13.662 1.00 71.50 1225 LYS A C 1
ATOM 8919 O O . LYS A 1 1225 ? -25.950 34.256 -13.006 1.00 71.50 1225 LYS A O 1
ATOM 8924 N N . ASP A 1 1226 ? -25.985 32.787 -14.689 1.00 80.81 1226 ASP A N 1
ATOM 8925 C CA . ASP A 1 1226 ? -27.341 33.125 -15.128 1.00 80.81 1226 ASP A CA 1
ATOM 8926 C C . ASP A 1 1226 ? -28.280 31.947 -14.846 1.00 80.81 1226 ASP A C 1
ATOM 8928 O O . ASP A 1 1226 ? -28.056 30.871 -15.411 1.00 80.81 1226 ASP A O 1
ATOM 8932 N N . SER A 1 1227 ? -29.354 32.181 -14.093 1.00 85.69 1227 SER A N 1
ATOM 8933 C CA . SER A 1 1227 ? -30.545 31.326 -14.099 1.00 85.69 1227 SER A CA 1
ATOM 8934 C C . SER A 1 1227 ? -31.524 31.873 -15.131 1.00 85.69 1227 SER A C 1
ATOM 8936 O O . SER A 1 1227 ? -31.890 33.053 -15.103 1.00 85.69 1227 SER A O 1
ATOM 8938 N N . VAL A 1 1228 ? -31.914 31.033 -16.089 1.00 89.06 1228 VAL A N 1
ATOM 8939 C CA . VAL A 1 1228 ? -32.783 31.436 -17.202 1.00 89.06 1228 VAL A CA 1
ATOM 8940 C C . VAL A 1 1228 ? -33.988 30.518 -17.249 1.00 89.06 1228 VAL A C 1
ATOM 8942 O O . VAL A 1 1228 ? -33.849 29.332 -17.557 1.00 89.06 1228 VAL A O 1
ATOM 8945 N N . VAL A 1 1229 ? -35.172 31.077 -17.009 1.00 90.56 1229 VAL A N 1
ATOM 8946 C CA . VAL A 1 1229 ? -36.448 30.366 -17.111 1.00 90.56 1229 VAL A CA 1
ATOM 8947 C C . VAL A 1 1229 ? -37.233 30.871 -18.319 1.00 90.56 1229 VAL A C 1
ATOM 8949 O O . VAL A 1 1229 ? -37.357 32.072 -18.559 1.00 90.56 1229 VAL A O 1
ATOM 8952 N N . HIS A 1 1230 ? -37.737 29.938 -19.123 1.00 92.62 1230 HIS A N 1
ATOM 8953 C CA . HIS A 1 1230 ? -38.697 30.204 -20.194 1.00 92.62 1230 HIS A CA 1
ATOM 8954 C C . HIS A 1 1230 ? -40.070 29.806 -19.701 1.00 92.62 1230 HIS A C 1
ATOM 8956 O O . HIS A 1 1230 ? -40.224 28.701 -19.188 1.00 92.62 1230 HIS A O 1
ATOM 8962 N N . TYR A 1 1231 ? -41.069 30.654 -19.903 1.00 90.12 1231 TYR A N 1
ATOM 8963 C CA . TYR A 1 1231 ? -42.443 30.320 -19.558 1.00 90.12 1231 TYR A CA 1
ATOM 8964 C C . TYR A 1 1231 ? -43.439 30.882 -20.572 1.00 90.12 1231 TYR A C 1
ATOM 8966 O O . TYR A 1 1231 ? -43.131 31.811 -21.318 1.00 90.12 1231 TYR A O 1
ATOM 8974 N N . VAL A 1 1232 ? -44.618 30.270 -20.650 1.00 88.88 1232 VAL A N 1
ATOM 8975 C CA . VAL A 1 1232 ? -45.712 30.681 -21.536 1.00 88.88 1232 VAL A CA 1
ATOM 8976 C C . VAL A 1 1232 ? -46.824 31.275 -20.691 1.00 88.88 1232 VAL A C 1
ATOM 8978 O O . VAL A 1 1232 ? -47.242 30.679 -19.695 1.00 88.88 1232 VAL A O 1
ATOM 8981 N N . ARG A 1 1233 ? -47.302 32.453 -21.087 1.00 83.81 1233 ARG A N 1
ATOM 8982 C CA . ARG A 1 1233 ? -48.322 33.205 -20.361 1.00 83.81 1233 ARG A CA 1
ATOM 8983 C C . ARG A 1 1233 ? -49.412 33.672 -21.313 1.00 83.81 1233 ARG A C 1
ATOM 8985 O O . ARG A 1 1233 ? -49.123 34.167 -22.401 1.00 83.81 1233 ARG A O 1
ATOM 8992 N N . ASP A 1 1234 ? -50.664 33.554 -20.893 1.00 81.62 1234 ASP A N 1
ATOM 8993 C CA . ASP A 1 1234 ? -51.785 34.139 -21.627 1.00 81.62 1234 ASP A CA 1
ATOM 8994 C C . ASP A 1 1234 ? -51.797 35.669 -21.419 1.00 81.62 1234 ASP A C 1
ATOM 8996 O O . ASP A 1 1234 ? -51.943 36.128 -20.281 1.00 81.62 1234 ASP A O 1
ATOM 9000 N N . PRO A 1 1235 ? -51.652 36.482 -22.484 1.00 77.44 1235 PRO A N 1
ATOM 9001 C CA . PRO A 1 1235 ? -51.588 37.936 -22.367 1.00 77.44 1235 PRO A CA 1
ATOM 9002 C C . PRO A 1 1235 ? -52.911 38.575 -21.919 1.00 77.44 1235 PRO A C 1
ATOM 9004 O O . PRO A 1 1235 ? -52.905 39.731 -21.501 1.00 77.44 1235 PRO A O 1
ATOM 9007 N N . LYS A 1 1236 ? -54.046 37.863 -21.995 1.00 75.75 1236 LYS A N 1
ATOM 9008 C CA . LYS A 1 1236 ? -55.358 38.380 -21.567 1.00 75.75 1236 LYS A CA 1
ATOM 9009 C C . LYS A 1 1236 ? -55.654 38.099 -20.098 1.00 75.75 1236 LYS A C 1
ATOM 9011 O O . LYS A 1 1236 ? -56.237 38.949 -19.433 1.00 75.75 1236 LYS A O 1
ATOM 9016 N N . THR A 1 1237 ? -55.294 36.915 -19.607 1.00 76.88 1237 THR A N 1
ATOM 9017 C CA . THR A 1 1237 ? -55.613 36.469 -18.236 1.00 76.88 1237 THR A CA 1
ATOM 9018 C C . THR A 1 1237 ? -54.432 36.597 -17.277 1.00 76.88 1237 THR A C 1
ATOM 9020 O O . THR A 1 1237 ? -54.618 36.637 -16.064 1.00 76.88 1237 THR A O 1
ATOM 9023 N N . GLY A 1 1238 ? -53.207 36.685 -17.802 1.00 72.31 1238 GLY A N 1
ATOM 9024 C CA . GLY A 1 1238 ? -51.987 36.734 -17.007 1.00 72.31 1238 GLY A CA 1
ATOM 9025 C C . GLY A 1 1238 ? -51.621 35.397 -16.355 1.00 72.31 1238 GLY A C 1
ATOM 9026 O O . GLY A 1 1238 ? -50.695 35.371 -15.542 1.00 72.31 1238 GLY A O 1
ATOM 9027 N N . THR A 1 1239 ? -52.302 34.300 -16.691 1.00 74.75 1239 THR A N 1
ATOM 9028 C CA . THR A 1 1239 ? -52.028 32.967 -16.144 1.00 74.75 1239 THR A CA 1
ATOM 9029 C C . THR A 1 1239 ? -50.795 32.352 -16.809 1.00 74.75 1239 THR A C 1
ATOM 9031 O O . THR A 1 1239 ? -50.679 32.346 -18.037 1.00 74.75 1239 THR A O 1
ATOM 9034 N N . LEU A 1 1240 ? -49.860 31.848 -15.997 1.00 79.44 1240 LEU A N 1
ATOM 9035 C CA . LEU A 1 1240 ? -48.711 31.066 -16.459 1.00 79.44 1240 LEU A CA 1
ATOM 9036 C C . LEU A 1 1240 ? -49.181 29.638 -16.756 1.00 79.44 1240 LEU A C 1
ATOM 9038 O O . LEU A 1 1240 ? -49.711 28.975 -15.868 1.00 79.44 1240 LEU A O 1
ATOM 9042 N N . MET A 1 1241 ? -48.994 29.181 -17.993 1.00 80.56 1241 MET A N 1
ATOM 9043 C CA . MET A 1 1241 ? -49.472 27.870 -18.449 1.00 80.56 1241 MET A CA 1
ATOM 9044 C C . MET A 1 1241 ? -48.385 26.798 -18.427 1.00 80.56 1241 MET A C 1
ATOM 9046 O O . MET A 1 1241 ? -48.679 25.635 -18.168 1.00 80.56 1241 MET A O 1
ATOM 9050 N N . ASP A 1 1242 ? -47.132 27.173 -18.691 1.00 83.00 1242 ASP A N 1
ATOM 9051 C CA . ASP A 1 1242 ? -46.006 26.241 -18.656 1.00 83.00 1242 ASP A CA 1
ATOM 9052 C C . ASP A 1 1242 ? -44.678 26.967 -18.403 1.00 83.00 1242 ASP A C 1
ATOM 9054 O O . ASP A 1 1242 ? -44.546 28.137 -18.768 1.00 83.00 1242 ASP A O 1
ATOM 9058 N N . PHE A 1 1243 ? -43.687 26.288 -17.817 1.00 87.88 1243 PHE A N 1
ATOM 9059 C CA . PHE A 1 1243 ? -42.328 26.808 -17.641 1.00 87.88 1243 PHE A CA 1
ATOM 9060 C C . PHE A 1 1243 ? -41.251 25.718 -17.733 1.00 87.88 1243 PHE A C 1
ATOM 9062 O O . PHE A 1 1243 ? -41.507 24.531 -17.518 1.00 87.88 1243 PHE A O 1
ATOM 9069 N N . LYS A 1 1244 ? -40.019 26.134 -18.045 1.00 87.81 1244 LYS A N 1
ATOM 9070 C CA . LYS A 1 1244 ? -38.833 25.272 -18.070 1.00 87.81 1244 LYS A CA 1
ATOM 9071 C C . LYS A 1 1244 ? -37.554 26.088 -17.901 1.00 87.81 1244 LYS A C 1
ATOM 9073 O O . LYS A 1 1244 ? -37.436 27.175 -18.470 1.00 87.81 1244 LYS A O 1
ATOM 9078 N N . PHE A 1 1245 ? -36.574 25.560 -17.177 1.00 85.12 1245 PHE A N 1
ATOM 9079 C CA . PHE A 1 1245 ? -35.259 26.186 -17.087 1.00 85.12 1245 PHE A CA 1
ATOM 9080 C C . PHE A 1 1245 ? -34.419 25.837 -18.311 1.00 85.12 1245 PHE A C 1
ATOM 9082 O O . PHE A 1 1245 ? -34.320 24.683 -18.721 1.00 85.12 1245 PHE A O 1
ATOM 9089 N N . LYS A 1 1246 ? -33.817 26.866 -18.901 1.00 83.56 1246 LYS A N 1
ATOM 9090 C CA . LYS A 1 1246 ? -32.856 26.767 -20.005 1.00 83.56 1246 LYS A CA 1
ATOM 9091 C C . LYS A 1 1246 ? -31.413 26.766 -19.494 1.00 83.56 1246 LYS A C 1
ATOM 9093 O O . LYS A 1 1246 ? -30.510 26.320 -20.198 1.00 83.56 1246 LYS A O 1
ATOM 9098 N N . LYS A 1 1247 ? -31.184 27.312 -18.295 1.00 82.88 1247 LYS A N 1
ATOM 9099 C CA . LYS A 1 1247 ? -29.891 27.327 -17.608 1.00 82.88 1247 LYS A CA 1
ATOM 9100 C C . LYS A 1 1247 ? -30.121 27.430 -16.100 1.00 82.88 1247 LYS A C 1
ATOM 9102 O O . LYS A 1 1247 ? -30.925 28.263 -15.687 1.00 82.88 1247 LYS A O 1
ATOM 9107 N N . HIS A 1 1248 ? -29.410 26.606 -15.339 1.00 82.31 1248 HIS A N 1
ATOM 9108 C CA . HIS A 1 1248 ? -29.413 26.605 -13.876 1.00 82.31 1248 HIS A CA 1
ATOM 9109 C C . HIS A 1 1248 ? -28.157 27.304 -13.355 1.00 82.31 1248 HIS A C 1
ATOM 9111 O O . HIS A 1 1248 ? -27.066 27.086 -13.900 1.00 82.31 1248 HIS A O 1
ATOM 9117 N N . SER A 1 1249 ? -28.297 28.109 -12.303 1.00 76.38 1249 SER A N 1
ATOM 9118 C CA . SER A 1 1249 ? -27.156 28.461 -11.452 1.00 76.38 1249 SER A CA 1
ATOM 9119 C C . SER A 1 1249 ? -26.911 27.312 -10.471 1.00 76.38 1249 SER A C 1
ATOM 9121 O O . SER A 1 1249 ? -27.873 26.775 -9.928 1.00 76.38 1249 SER A O 1
ATOM 9123 N N . ILE A 1 1250 ? -25.651 26.894 -10.300 1.00 53.53 1250 ILE A N 1
ATOM 9124 C CA . ILE A 1 1250 ? -25.258 25.715 -9.493 1.00 53.53 1250 ILE A CA 1
ATOM 9125 C C . ILE A 1 1250 ? -24.863 26.120 -8.055 1.00 53.53 1250 ILE A C 1
ATOM 9127 O O . ILE A 1 1250 ? -24.498 25.261 -7.268 1.00 53.53 1250 ILE A O 1
ATOM 9131 N N . ASP A 1 1251 ? -24.954 27.407 -7.704 1.00 46.91 1251 ASP A N 1
ATOM 9132 C CA . ASP A 1 1251 ? -24.647 27.933 -6.365 1.00 46.91 1251 ASP A CA 1
ATOM 9133 C C . ASP A 1 1251 ? -25.750 28.885 -5.886 1.00 46.91 1251 ASP A C 1
ATOM 9135 O O . ASP A 1 1251 ? -26.186 29.732 -6.710 1.00 46.91 1251 ASP A O 1
#

Organism: Pseudomonas syringae pv. pisi (NCBI:txid59510)

Radius of gyration: 46.3 Å; chains: 1; bounding box: 94×141×93 Å

pLDDT: mean 81.73, std 19.23, range [19.91, 98.88]